Protein 2KCM (pdb70)

Nearest PDB structures (foldseek):
  2kcm-assembly1_A  TM=8.776E-01  e=4.712E-11  Shewanella oneidensis MR-1
  8xyf-assembly1_B  TM=8.307E-01  e=6.202E-04  Escherichia coli K-12
  6ktc-assembly1_A  TM=7.824E-01  e=3.843E-04  Homo sapiens
  3i2z-assembly2_B  TM=7.773E-01  e=4.882E-04  Salmonella enterica subsp. enterica serovar Typhimurium
  5o6f-assembly1_A  TM=6.938E-01  e=4.882E-04  Corynebacterium pseudotuberculosis

Organism: Shewanella oneidensis (strain ATCC 700550 / JCM 31522 / CIP 106686 / LMG 19005 / NCIMB 14063 / MR-1) (NCBI:txid211586)

Radius of gyration: 12.18 Å; Cα contacts (8 Å, |Δi|>4): 134; chains: 1; bounding box: 27×43×25 Å

InterPro domains:
  IPR002059 Cold-shock protein Csp, DNA-binding [PF00313] (1-64)
  IPR002059 Cold-shock protein Csp, DNA-binding [PS51857] (1-65)
  IPR011129 Cold-shock domain [SM00357] (2-66)
  IPR012340 Nucleic acid-binding, OB-fold [G3DSA:2.40.50.140] (1-69)
  IPR012340 Nucleic acid-binding, OB-fold [SSF50249] (1-64)

Solvent-accessible surface area: 5550 Å² total; per-residue (Å²): 125,145,7,132,11,94,36,43,86,61,107,135,124,72,2,71,2,80,6,130,124,51,83,33,10,66,11,57,52,112,23,19,135,66,122,155,24,54,67,124,44,34,143,64,42,109,20,64,0,54,71,27,108,48,150,150,30,74,6,1,122,42,7,42,48,94,51,110,163,140,116,148,146,225

Structure (mmCIF, N/CA/C/O backbone):
data_2KCM
#
_entry.id   2KCM
#
loop_
_atom_site.group_PDB
_atom_site.id
_atom_site.type_symbol
_atom_site.label_atom_id
_atom_site.label_alt_id
_atom_site.label_comp_id
_atom_site.label_asym_id
_atom_site.label_entity_id
_atom_site.label_seq_id
_atom_site.pdbx_PDB_ins_code
_atom_site.Cartn_x
_atom_site.Cartn_y
_atom_site.Cartn_z
_atom_site.occupancy
_atom_site.B_iso_or_equiv
_atom_site.auth_seq_id
_atom_site.auth_comp_id
_atom_site.auth_asym_id
_atom_site.auth_atom_id
_atom_site.pdbx_PDB_model_num
ATOM 1 N N . MET A 1 1 ? 11.221 -2.943 -1.523 1.00 0.00 1 MET A N 1
ATOM 2 C CA . MET A 1 1 ? 11.459 -2.124 -0.303 1.00 0.00 1 MET A CA 1
ATOM 3 C C . MET A 1 1 ? 10.692 -0.811 -0.425 1.00 0.00 1 MET A C 1
ATOM 4 O O . MET A 1 1 ? 9.643 -0.633 0.163 1.00 0.00 1 MET A O 1
ATOM 20 N N . LYS A 1 2 ? 11.214 0.114 -1.190 1.00 0.00 2 LYS A N 1
ATOM 21 C CA . LYS A 1 2 ? 10.536 1.437 -1.362 1.00 0.00 2 LYS A CA 1
ATOM 22 C C . LYS A 1 2 ? 9.833 1.500 -2.716 1.00 0.00 2 LYS A C 1
ATOM 23 O O . LYS A 1 2 ? 10.195 0.823 -3.660 1.00 0.00 2 LYS A O 1
ATOM 42 N N . GLY A 1 3 ? 8.819 2.315 -2.803 1.00 0.00 3 GLY A N 1
ATOM 43 C CA . GLY A 1 3 ? 8.062 2.450 -4.077 1.00 0.00 3 GLY A CA 1
ATOM 44 C C . GLY A 1 3 ? 7.027 3.565 -3.945 1.00 0.00 3 GLY A C 1
ATOM 45 O O . GLY A 1 3 ? 7.001 4.295 -2.972 1.00 0.00 3 GLY A O 1
ATOM 49 N N . LYS A 1 4 ? 6.176 3.699 -4.929 1.00 0.00 4 LYS A N 1
ATOM 50 C CA . LYS A 1 4 ? 5.124 4.764 -4.901 1.00 0.00 4 LYS A CA 1
ATOM 51 C C . LYS A 1 4 ? 3.758 4.144 -5.173 1.00 0.00 4 LYS A C 1
ATOM 52 O O . LYS A 1 4 ? 3.611 3.259 -5.995 1.00 0.00 4 LYS A O 1
ATOM 71 N N . VAL A 1 5 ? 2.754 4.614 -4.483 1.00 0.00 5 VAL A N 1
ATOM 72 C CA . VAL A 1 5 ? 1.380 4.070 -4.681 1.00 0.00 5 VAL A CA 1
ATOM 73 C C . VAL A 1 5 ? 0.707 4.806 -5.833 1.00 0.00 5 VAL A C 1
ATOM 74 O O . VAL A 1 5 ? 0.517 6.006 -5.796 1.00 0.00 5 VAL A O 1
ATOM 87 N N . VAL A 1 6 ? 0.350 4.087 -6.863 1.00 0.00 6 VAL A N 1
ATOM 88 C CA . VAL A 1 6 ? -0.310 4.723 -8.037 1.00 0.00 6 VAL A CA 1
ATOM 89 C C . VAL A 1 6 ? -1.828 4.629 -7.886 1.00 0.00 6 VAL A C 1
ATOM 90 O O . VAL A 1 6 ? -2.559 5.463 -8.382 1.00 0.00 6 VAL A O 1
ATOM 103 N N . SER A 1 7 ? -2.315 3.620 -7.207 1.00 0.00 7 SER A N 1
ATOM 104 C CA . SER A 1 7 ? -3.796 3.494 -7.040 1.00 0.00 7 SER A CA 1
ATOM 105 C C . SER A 1 7 ? -4.139 2.672 -5.797 1.00 0.00 7 SER A C 1
ATOM 106 O O . SER A 1 7 ? -3.386 1.820 -5.363 1.00 0.00 7 SER A O 1
ATOM 114 N N . TYR A 1 8 ? -5.291 2.927 -5.238 1.00 0.00 8 TYR A N 1
ATOM 115 C CA . TYR A 1 8 ? -5.739 2.180 -4.030 1.00 0.00 8 TYR A CA 1
ATOM 116 C C . TYR A 1 8 ? -7.264 2.245 -3.935 1.00 0.00 8 TYR A C 1
ATOM 117 O O . TYR A 1 8 ? -7.845 3.291 -3.714 1.00 0.00 8 TYR A O 1
ATOM 135 N N . LEU A 1 9 ? -7.909 1.117 -4.107 1.00 0.00 9 LEU A N 1
ATOM 136 C CA . LEU A 1 9 ? -9.405 1.062 -4.041 1.00 0.00 9 LEU A CA 1
ATOM 137 C C . LEU A 1 9 ? -9.831 0.205 -2.846 1.00 0.00 9 LEU A C 1
ATOM 138 O O . LEU A 1 9 ? -9.567 -0.981 -2.782 1.00 0.00 9 LEU A O 1
ATOM 154 N N . ALA A 1 10 ? -10.490 0.819 -1.901 1.00 0.00 10 ALA A N 1
ATOM 155 C CA . ALA A 1 10 ? -10.961 0.092 -0.684 1.00 0.00 10 ALA A CA 1
ATOM 156 C C . ALA A 1 10 ? -12.083 -0.883 -1.059 1.00 0.00 10 ALA A C 1
ATOM 157 O O . ALA A 1 10 ? -12.199 -1.955 -0.500 1.00 0.00 10 ALA A O 1
ATOM 164 N N . ALA A 1 11 ? -12.918 -0.502 -1.989 1.00 0.00 11 ALA A N 1
ATOM 165 C CA . ALA A 1 11 ? -14.055 -1.382 -2.401 1.00 0.00 11 ALA A CA 1
ATOM 166 C C . ALA A 1 11 ? -13.516 -2.697 -2.963 1.00 0.00 11 ALA A C 1
ATOM 167 O O . ALA A 1 11 ? -14.074 -3.755 -2.740 1.00 0.00 11 ALA A O 1
ATOM 174 N N . LYS A 1 12 ? -12.434 -2.641 -3.691 1.00 0.00 12 LYS A N 1
ATOM 175 C CA . LYS A 1 12 ? -11.843 -3.882 -4.277 1.00 0.00 12 LYS A CA 1
ATOM 176 C C . LYS A 1 12 ? -10.736 -4.387 -3.352 1.00 0.00 12 LYS A C 1
ATOM 177 O O . LYS A 1 12 ? -9.977 -5.268 -3.706 1.00 0.00 12 LYS A O 1
ATOM 196 N N . LYS A 1 13 ? -10.659 -3.823 -2.168 1.00 0.00 13 LYS A N 1
ATOM 197 C CA . LYS A 1 13 ? -9.619 -4.221 -1.159 1.00 0.00 13 LYS A CA 1
ATOM 198 C C . LYS A 1 13 ? -8.311 -4.586 -1.860 1.00 0.00 13 LYS A C 1
ATOM 199 O O . LYS A 1 13 ? -7.521 -5.365 -1.365 1.00 0.00 13 LYS A O 1
ATOM 218 N N . TYR A 1 14 ? -8.082 -4.017 -3.011 1.00 0.00 14 TYR A N 1
ATOM 219 C CA . TYR A 1 14 ? -6.831 -4.307 -3.771 1.00 0.00 14 TYR A CA 1
ATOM 220 C C . TYR A 1 14 ? -6.331 -3.023 -4.432 1.00 0.00 14 TYR A C 1
ATOM 221 O O . TYR A 1 14 ? -7.026 -2.392 -5.204 1.00 0.00 14 TYR A O 1
ATOM 239 N N . GLY A 1 15 ? -5.115 -2.650 -4.134 1.00 0.00 15 GLY A N 1
ATOM 240 C CA . GLY A 1 15 ? -4.521 -1.412 -4.725 1.00 0.00 15 GLY A CA 1
ATOM 241 C C . GLY A 1 15 ? -3.351 -1.780 -5.635 1.00 0.00 15 GLY A C 1
ATOM 242 O O . GLY A 1 15 ? -3.183 -2.917 -6.032 1.00 0.00 15 GLY A O 1
ATOM 246 N N . PHE A 1 16 ? -2.538 -0.810 -5.966 1.00 0.00 16 PHE A N 1
ATOM 247 C CA . PHE A 1 16 ? -1.367 -1.075 -6.851 1.00 0.00 16 PHE A CA 1
ATOM 248 C C . PHE A 1 16 ? -0.203 -0.164 -6.462 1.00 0.00 16 PHE A C 1
ATOM 249 O O . PHE A 1 16 ? -0.361 1.031 -6.263 1.00 0.00 16 PHE A O 1
ATOM 266 N N . ILE A 1 17 ? 0.969 -0.736 -6.370 1.00 0.00 17 ILE A N 1
ATOM 267 C CA . ILE A 1 17 ? 2.192 0.041 -6.008 1.00 0.00 17 ILE A CA 1
ATOM 268 C C . ILE A 1 17 ? 3.304 -0.277 -7.004 1.00 0.00 17 ILE A C 1
ATOM 269 O O . ILE A 1 17 ? 3.571 -1.423 -7.314 1.00 0.00 17 ILE A O 1
ATOM 285 N N . GLN A 1 18 ? 3.953 0.740 -7.510 1.00 0.00 18 GLN A N 1
ATOM 286 C CA . GLN A 1 18 ? 5.050 0.526 -8.500 1.00 0.00 18 GLN A CA 1
ATOM 287 C C . GLN A 1 18 ? 6.404 0.638 -7.800 1.00 0.00 18 GLN A C 1
ATOM 288 O O . GLN A 1 18 ? 6.775 1.678 -7.287 1.00 0.00 18 GLN A O 1
ATOM 302 N N . GLY A 1 19 ? 7.140 -0.435 -7.796 1.00 0.00 19 GLY A N 1
ATOM 303 C CA . GLY A 1 19 ? 8.481 -0.441 -7.150 1.00 0.00 19 GLY A CA 1
ATOM 304 C C . GLY A 1 19 ? 9.459 0.393 -7.975 1.00 0.00 19 GLY A C 1
ATOM 305 O O . GLY A 1 19 ? 9.234 0.675 -9.135 1.00 0.00 19 GLY A O 1
ATOM 309 N N . ASP A 1 20 ? 10.545 0.789 -7.370 1.00 0.00 20 ASP A N 1
ATOM 310 C CA . ASP A 1 20 ? 11.563 1.614 -8.086 1.00 0.00 20 ASP A CA 1
ATOM 311 C C . ASP A 1 20 ? 12.190 0.800 -9.224 1.00 0.00 20 ASP A C 1
ATOM 312 O O . ASP A 1 20 ? 12.510 1.325 -10.272 1.00 0.00 20 ASP A O 1
ATOM 321 N N . ASP A 1 21 ? 12.371 -0.478 -9.016 1.00 0.00 21 ASP A N 1
ATOM 322 C CA . ASP A 1 21 ? 12.983 -1.348 -10.067 1.00 0.00 21 ASP A CA 1
ATOM 323 C C . ASP A 1 21 ? 11.879 -1.865 -10.999 1.00 0.00 21 ASP A C 1
ATOM 324 O O . ASP A 1 21 ? 12.104 -2.715 -11.840 1.00 0.00 21 ASP A O 1
ATOM 333 N N . GLY A 1 22 ? 10.688 -1.343 -10.852 1.00 0.00 22 GLY A N 1
ATOM 334 C CA . GLY A 1 22 ? 9.544 -1.772 -11.717 1.00 0.00 22 GLY A CA 1
ATOM 335 C C . GLY A 1 22 ? 8.870 -3.007 -11.113 1.00 0.00 22 GLY A C 1
ATOM 336 O O . GLY A 1 22 ? 8.151 -3.723 -11.786 1.00 0.00 22 GLY A O 1
ATOM 340 N N . GLU A 1 23 ? 9.094 -3.259 -9.852 1.00 0.00 23 GLU A N 1
ATOM 341 C CA . GLU A 1 23 ? 8.475 -4.451 -9.192 1.00 0.00 23 GLU A CA 1
ATOM 342 C C . GLU A 1 23 ? 7.138 -4.063 -8.557 1.00 0.00 23 GLU A C 1
ATOM 343 O O . GLU A 1 23 ? 7.067 -3.236 -7.668 1.00 0.00 23 GLU A O 1
ATOM 355 N N . SER A 1 24 ? 6.078 -4.669 -9.020 1.00 0.00 24 SER A N 1
ATOM 356 C CA . SER A 1 24 ? 4.723 -4.365 -8.481 1.00 0.00 24 SER A CA 1
ATOM 357 C C . SER A 1 24 ? 4.488 -5.116 -7.171 1.00 0.00 24 SER A C 1
ATOM 358 O O . SER A 1 24 ? 5.189 -6.054 -6.836 1.00 0.00 24 SER A O 1
ATOM 366 N N . TYR A 1 25 ? 3.493 -4.700 -6.434 1.00 0.00 25 TYR A N 1
ATOM 367 C CA . TYR A 1 25 ? 3.171 -5.364 -5.136 1.00 0.00 25 TYR A CA 1
ATOM 368 C C . TYR A 1 25 ? 1.658 -5.366 -4.920 1.00 0.00 25 TYR A C 1
ATOM 369 O O . TYR A 1 25 ? 0.945 -4.496 -5.388 1.00 0.00 25 TYR A O 1
ATOM 387 N N . PHE A 1 26 ? 1.169 -6.347 -4.212 1.00 0.00 26 PHE A N 1
ATOM 388 C CA . PHE A 1 26 ? -0.297 -6.451 -3.947 1.00 0.00 26 PHE A CA 1
ATOM 389 C C . PHE A 1 26 ? -0.621 -5.872 -2.575 1.00 0.00 26 PHE A C 1
ATOM 390 O O . PHE A 1 26 ? 0.130 -6.016 -1.630 1.00 0.00 26 PHE A O 1
ATOM 407 N N . LEU A 1 27 ? -1.751 -5.222 -2.467 1.00 0.00 27 LEU A N 1
ATOM 408 C CA . LEU A 1 27 ? -2.172 -4.618 -1.166 1.00 0.00 27 LEU A CA 1
ATOM 409 C C . LEU A 1 27 ? -3.368 -5.377 -0.605 1.00 0.00 27 LEU A C 1
ATOM 410 O O . LEU A 1 27 ? -4.370 -5.571 -1.266 1.00 0.00 27 LEU A O 1
ATOM 426 N N . HIS A 1 28 ? -3.256 -5.807 0.623 1.00 0.00 28 HIS A N 1
ATOM 427 C CA . HIS A 1 28 ? -4.366 -6.561 1.275 1.00 0.00 28 HIS A CA 1
ATOM 428 C C . HIS A 1 28 ? -4.498 -6.132 2.739 1.00 0.00 28 HIS A C 1
ATOM 429 O O . HIS A 1 28 ? -3.576 -5.612 3.340 1.00 0.00 28 HIS A O 1
ATOM 443 N N . PHE A 1 29 ? -5.644 -6.375 3.311 1.00 0.00 29 PHE A N 1
ATOM 444 C CA . PHE A 1 29 ? -5.878 -6.022 4.742 1.00 0.00 29 PHE A CA 1
ATOM 445 C C . PHE A 1 29 ? -4.969 -6.878 5.621 1.00 0.00 29 PHE A C 1
ATOM 446 O O . PHE A 1 29 ? -4.483 -6.443 6.646 1.00 0.00 29 PHE A O 1
ATOM 463 N N . SER A 1 30 ? -4.746 -8.097 5.218 1.00 0.00 30 SER A N 1
ATOM 464 C CA . SER A 1 30 ? -3.873 -9.011 6.005 1.00 0.00 30 SER A CA 1
ATOM 465 C C . SER A 1 30 ? -2.462 -8.428 6.061 1.00 0.00 30 SER A C 1
ATOM 466 O O . SER A 1 30 ? -1.651 -8.810 6.883 1.00 0.00 30 SER A O 1
ATOM 474 N N . GLU A 1 31 ? -2.161 -7.509 5.179 1.00 0.00 31 GLU A N 1
ATOM 475 C CA . GLU A 1 31 ? -0.802 -6.895 5.150 1.00 0.00 31 GLU A CA 1
ATOM 476 C C . GLU A 1 31 ? -0.802 -5.606 5.978 1.00 0.00 31 GLU A C 1
ATOM 477 O O . GLU A 1 31 ? 0.236 -5.117 6.380 1.00 0.00 31 GLU A O 1
ATOM 489 N N . LEU A 1 32 ? -1.958 -5.052 6.241 1.00 0.00 32 LEU A N 1
ATOM 490 C CA . LEU A 1 32 ? -2.026 -3.791 7.042 1.00 0.00 32 LEU A CA 1
ATOM 491 C C . LEU A 1 32 ? -1.971 -4.100 8.535 1.00 0.00 32 LEU A C 1
ATOM 492 O O . LEU A 1 32 ? -2.551 -5.054 9.014 1.00 0.00 32 LEU A O 1
ATOM 508 N N . LEU A 1 33 ? -1.272 -3.275 9.263 1.00 0.00 33 LEU A N 1
ATOM 509 C CA . LEU A 1 33 ? -1.149 -3.469 10.732 1.00 0.00 33 LEU A CA 1
ATOM 510 C C . LEU A 1 33 ? -2.530 -3.337 11.366 1.00 0.00 33 LEU A C 1
ATOM 511 O O . LEU A 1 33 ? -2.896 -4.090 12.249 1.00 0.00 33 LEU A O 1
ATOM 527 N N . ASP A 1 34 ? -3.298 -2.380 10.920 1.00 0.00 34 ASP A N 1
ATOM 528 C CA . ASP A 1 34 ? -4.667 -2.170 11.479 1.00 0.00 34 ASP A CA 1
ATOM 529 C C . ASP A 1 34 ? -5.643 -1.879 10.340 1.00 0.00 34 ASP A C 1
ATOM 530 O O . ASP A 1 34 ? -5.275 -1.375 9.297 1.00 0.00 34 ASP A O 1
ATOM 539 N N . LYS A 1 35 ? -6.887 -2.204 10.543 1.00 0.00 35 LYS A N 1
ATOM 540 C CA . LYS A 1 35 ? -7.919 -1.961 9.496 1.00 0.00 35 LYS A CA 1
ATOM 541 C C . LYS A 1 35 ? -8.100 -0.457 9.306 1.00 0.00 35 LYS A C 1
ATOM 542 O O . LYS A 1 35 ? -8.267 0.026 8.205 1.00 0.00 35 LYS A O 1
ATOM 561 N N . LYS A 1 36 ? -8.073 0.277 10.383 1.00 0.00 36 LYS A N 1
ATOM 562 C CA . LYS A 1 36 ? -8.244 1.755 10.305 1.00 0.00 36 LYS A CA 1
ATOM 563 C C . LYS A 1 36 ? -7.076 2.358 9.519 1.00 0.00 36 LYS A C 1
ATOM 564 O O . LYS A 1 36 ? -7.243 3.273 8.735 1.00 0.00 36 LYS A O 1
ATOM 583 N N . ASP A 1 37 ? -5.891 1.846 9.731 1.00 0.00 37 ASP A N 1
ATOM 584 C CA . ASP A 1 37 ? -4.693 2.380 9.016 1.00 0.00 37 ASP A CA 1
ATOM 585 C C . ASP A 1 37 ? -4.978 2.430 7.514 1.00 0.00 37 ASP A C 1
ATOM 586 O O . ASP A 1 37 ? -4.222 2.998 6.751 1.00 0.00 37 ASP A O 1
ATOM 595 N N . GLU A 1 38 ? -6.069 1.852 7.094 1.00 0.00 38 GLU A N 1
ATOM 596 C CA . GLU A 1 38 ? -6.431 1.869 5.647 1.00 0.00 38 GLU A CA 1
ATOM 597 C C . GLU A 1 38 ? -6.835 3.291 5.253 1.00 0.00 38 GLU A C 1
ATOM 598 O O . GLU A 1 38 ? -6.571 3.750 4.158 1.00 0.00 38 GLU A O 1
ATOM 610 N N . GLY A 1 39 ? -7.494 3.976 6.147 1.00 0.00 39 GLY A N 1
ATOM 611 C CA . GLY A 1 39 ? -7.949 5.366 5.858 1.00 0.00 39 GLY A CA 1
ATOM 612 C C . GLY A 1 39 ? -6.801 6.335 6.122 1.00 0.00 39 GLY A C 1
ATOM 613 O O . GLY A 1 39 ? -6.877 7.506 5.806 1.00 0.00 39 GLY A O 1
ATOM 617 N N . LYS A 1 40 ? -5.735 5.851 6.700 1.00 0.00 40 LYS A N 1
ATOM 618 C CA . LYS A 1 40 ? -4.565 6.732 6.992 1.00 0.00 40 LYS A CA 1
ATOM 619 C C . LYS A 1 40 ? -3.562 6.628 5.838 1.00 0.00 40 LYS A C 1
ATOM 620 O O . LYS A 1 40 ? -2.523 7.260 5.844 1.00 0.00 40 LYS A O 1
ATOM 639 N N . LEU A 1 41 ? -3.877 5.838 4.843 1.00 0.00 41 LEU A N 1
ATOM 640 C CA . LEU A 1 41 ? -2.960 5.680 3.673 1.00 0.00 41 LEU A CA 1
ATOM 641 C C . LEU A 1 41 ? -2.965 6.959 2.849 1.00 0.00 41 LEU A C 1
ATOM 642 O O . LEU A 1 41 ? -3.922 7.709 2.853 1.00 0.00 41 LEU A O 1
ATOM 658 N N . VAL A 1 42 ? -1.889 7.221 2.147 1.00 0.00 42 VAL A N 1
ATOM 659 C CA . VAL A 1 42 ? -1.801 8.467 1.324 1.00 0.00 42 VAL A CA 1
ATOM 660 C C . VAL A 1 42 ? -1.748 8.113 -0.160 1.00 0.00 42 VAL A C 1
ATOM 661 O O . VAL A 1 42 ? -0.867 7.417 -0.626 1.00 0.00 42 VAL A O 1
ATOM 674 N N . LYS A 1 43 ? -2.707 8.605 -0.900 1.00 0.00 43 LYS A N 1
ATOM 675 C CA . LYS A 1 43 ? -2.766 8.333 -2.363 1.00 0.00 43 LYS A CA 1
ATOM 676 C C . LYS A 1 43 ? -2.017 9.417 -3.136 1.00 0.00 43 LYS A C 1
ATOM 677 O O . LYS A 1 43 ? -2.159 10.599 -2.880 1.00 0.00 43 LYS A O 1
ATOM 696 N N . GLY A 1 44 ? -1.245 9.008 -4.103 1.00 0.00 44 GLY A N 1
ATOM 697 C CA . GLY A 1 44 ? -0.492 9.980 -4.947 1.00 0.00 44 GLY A CA 1
ATOM 698 C C . GLY A 1 44 ? 0.821 10.380 -4.274 1.00 0.00 44 GLY A C 1
ATOM 699 O O . GLY A 1 44 ? 1.340 11.455 -4.509 1.00 0.00 44 GLY A O 1
ATOM 703 N N . SER A 1 45 ? 1.369 9.534 -3.439 1.00 0.00 45 SER A N 1
ATOM 704 C CA . SER A 1 45 ? 2.653 9.888 -2.758 1.00 0.00 45 SER A CA 1
ATOM 705 C C . SER A 1 45 ? 3.491 8.638 -2.475 1.00 0.00 45 SER A C 1
ATOM 706 O O . SER A 1 45 ? 3.276 7.571 -3.028 1.00 0.00 45 SER A O 1
ATOM 714 N N . MET A 1 46 ? 4.466 8.795 -1.619 1.00 0.00 46 MET A N 1
ATOM 715 C CA . MET A 1 46 ? 5.378 7.672 -1.269 1.00 0.00 46 MET A CA 1
ATOM 716 C C . MET A 1 46 ? 4.808 6.847 -0.118 1.00 0.00 46 MET A C 1
ATOM 717 O O . MET A 1 46 ? 4.170 7.357 0.785 1.00 0.00 46 MET A O 1
ATOM 731 N N . VAL A 1 47 ? 5.053 5.566 -0.153 1.00 0.00 47 VAL A N 1
ATOM 732 C CA . VAL A 1 47 ? 4.558 4.653 0.917 1.00 0.00 47 VAL A CA 1
ATOM 733 C C . VAL A 1 47 ? 5.685 3.716 1.335 1.00 0.00 47 VAL A C 1
ATOM 734 O O . VAL A 1 47 ? 6.652 3.535 0.618 1.00 0.00 47 VAL A O 1
ATOM 747 N N . HIS A 1 48 ? 5.566 3.118 2.493 1.00 0.00 48 HIS A N 1
ATOM 748 C CA . HIS A 1 48 ? 6.627 2.183 2.985 1.00 0.00 48 HIS A CA 1
ATOM 749 C C . HIS A 1 48 ? 6.047 0.786 3.180 1.00 0.00 48 HIS A C 1
ATOM 750 O O . HIS A 1 48 ? 5.081 0.585 3.893 1.00 0.00 48 HIS A O 1
ATOM 764 N N . PHE A 1 49 ? 6.651 -0.183 2.548 1.00 0.00 49 PHE A N 1
ATOM 765 C CA . PHE A 1 49 ? 6.181 -1.590 2.676 1.00 0.00 49 PHE A CA 1
ATOM 766 C C . PHE A 1 49 ? 7.369 -2.534 2.530 1.00 0.00 49 PHE A C 1
ATOM 767 O O . PHE A 1 49 ? 8.389 -2.190 1.960 1.00 0.00 49 PHE A O 1
ATOM 784 N N . ASP A 1 50 ? 7.244 -3.725 3.058 1.00 0.00 50 ASP A N 1
ATOM 785 C CA . ASP A 1 50 ? 8.356 -4.719 2.979 1.00 0.00 50 ASP A CA 1
ATOM 786 C C . ASP A 1 50 ? 8.019 -5.776 1.920 1.00 0.00 50 ASP A C 1
ATOM 787 O O . ASP A 1 50 ? 6.865 -6.076 1.682 1.00 0.00 50 ASP A O 1
ATOM 796 N N . PRO A 1 51 ? 9.020 -6.341 1.295 1.00 0.00 51 PRO A N 1
ATOM 797 C CA . PRO A 1 51 ? 8.830 -7.384 0.250 1.00 0.00 51 PRO A CA 1
ATOM 798 C C . PRO A 1 51 ? 8.278 -8.691 0.812 1.00 0.00 51 PRO A C 1
ATOM 799 O O . PRO A 1 51 ? 8.485 -9.034 1.962 1.00 0.00 51 PRO A O 1
ATOM 810 N N . THR A 1 52 ? 7.585 -9.427 -0.013 1.00 0.00 52 THR A N 1
ATOM 811 C CA . THR A 1 52 ? 7.015 -10.723 0.429 1.00 0.00 52 THR A CA 1
ATOM 812 C C . THR A 1 52 ? 6.883 -11.655 -0.794 1.00 0.00 52 THR A C 1
ATOM 813 O O . THR A 1 52 ? 6.376 -11.250 -1.824 1.00 0.00 52 THR A O 1
ATOM 824 N N . PRO A 1 53 ? 7.326 -12.887 -0.691 1.00 0.00 53 PRO A N 1
ATOM 825 C CA . PRO A 1 53 ? 7.237 -13.866 -1.817 1.00 0.00 53 PRO A CA 1
ATOM 826 C C . PRO A 1 53 ? 5.803 -14.357 -2.041 1.00 0.00 53 PRO A C 1
ATOM 827 O O . PRO A 1 53 ? 5.152 -14.015 -3.008 1.00 0.00 53 PRO A O 1
ATOM 838 N N . THR A 1 54 ? 5.325 -15.159 -1.136 1.00 0.00 54 THR A N 1
ATOM 839 C CA . THR A 1 54 ? 3.953 -15.709 -1.235 1.00 0.00 54 THR A CA 1
ATOM 840 C C . THR A 1 54 ? 3.795 -16.496 -2.550 1.00 0.00 54 THR A C 1
ATOM 841 O O . THR A 1 54 ? 4.416 -16.178 -3.546 1.00 0.00 54 THR A O 1
ATOM 852 N N . PRO A 1 55 ? 2.963 -17.511 -2.554 1.00 0.00 55 PRO A N 1
ATOM 853 C CA . PRO A 1 55 ? 2.721 -18.340 -3.769 1.00 0.00 55 PRO A CA 1
ATOM 854 C C . PRO A 1 55 ? 2.497 -17.472 -5.015 1.00 0.00 55 PRO A C 1
ATOM 855 O O . PRO A 1 55 ? 2.906 -17.812 -6.108 1.00 0.00 55 PRO A O 1
ATOM 866 N N . LYS A 1 56 ? 1.837 -16.358 -4.843 1.00 0.00 56 LYS A N 1
ATOM 867 C CA . LYS A 1 56 ? 1.558 -15.452 -5.995 1.00 0.00 56 LYS A CA 1
ATOM 868 C C . LYS A 1 56 ? 2.878 -14.930 -6.559 1.00 0.00 56 LYS A C 1
ATOM 869 O O . LYS A 1 56 ? 3.059 -14.849 -7.758 1.00 0.00 56 LYS A O 1
ATOM 888 N N . GLY A 1 57 ? 3.798 -14.575 -5.700 1.00 0.00 57 GLY A N 1
ATOM 889 C CA . GLY A 1 57 ? 5.123 -14.055 -6.163 1.00 0.00 57 GLY A CA 1
ATOM 890 C C . GLY A 1 57 ? 5.365 -12.672 -5.564 1.00 0.00 57 GLY A C 1
ATOM 891 O O . GLY A 1 57 ? 6.149 -12.505 -4.649 1.00 0.00 57 GLY A O 1
ATOM 895 N N . LEU A 1 58 ? 4.703 -11.676 -6.092 1.00 0.00 58 LEU A N 1
ATOM 896 C CA . LEU A 1 58 ? 4.887 -10.280 -5.587 1.00 0.00 58 LEU A CA 1
ATOM 897 C C . LEU A 1 58 ? 3.810 -9.942 -4.567 1.00 0.00 58 LEU A C 1
ATOM 898 O O . LEU A 1 58 ? 2.628 -10.093 -4.809 1.00 0.00 58 LEU A O 1
ATOM 914 N N . ALA A 1 59 ? 4.227 -9.473 -3.427 1.00 0.00 59 ALA A N 1
ATOM 915 C CA . ALA A 1 59 ? 3.253 -9.105 -2.372 1.00 0.00 59 ALA A CA 1
ATOM 916 C C . ALA A 1 59 ? 3.923 -8.203 -1.339 1.00 0.00 59 ALA A C 1
ATOM 917 O O . ALA A 1 59 ? 5.117 -8.271 -1.105 1.00 0.00 59 ALA A O 1
ATOM 924 N N . ALA A 1 60 ? 3.147 -7.363 -0.715 1.00 0.00 60 ALA A N 1
ATOM 925 C CA . ALA A 1 60 ? 3.687 -6.435 0.318 1.00 0.00 60 ALA A CA 1
ATOM 926 C C . ALA A 1 60 ? 3.365 -6.981 1.708 1.00 0.00 60 ALA A C 1
ATOM 927 O O . ALA A 1 60 ? 2.481 -7.798 1.880 1.00 0.00 60 ALA A O 1
ATOM 934 N N . LYS A 1 61 ? 4.084 -6.535 2.699 1.00 0.00 61 LYS A N 1
ATOM 935 C CA . LYS A 1 61 ? 3.836 -7.019 4.088 1.00 0.00 61 LYS A CA 1
ATOM 936 C C . LYS A 1 61 ? 4.189 -5.926 5.102 1.00 0.00 61 LYS A C 1
ATOM 937 O O . LYS A 1 61 ? 5.183 -5.235 4.976 1.00 0.00 61 LYS A O 1
ATOM 956 N N . ALA A 1 62 ? 3.363 -5.785 6.106 1.00 0.00 62 ALA A N 1
ATOM 957 C CA . ALA A 1 62 ? 3.587 -4.759 7.173 1.00 0.00 62 ALA A CA 1
ATOM 958 C C . ALA A 1 62 ? 3.656 -3.366 6.550 1.00 0.00 62 ALA A C 1
ATOM 959 O O . ALA A 1 62 ? 4.689 -2.729 6.530 1.00 0.00 62 ALA A O 1
ATOM 966 N N . ILE A 1 63 ? 2.546 -2.894 6.047 1.00 0.00 63 ILE A N 1
ATOM 967 C CA . ILE A 1 63 ? 2.514 -1.546 5.413 1.00 0.00 63 ILE A CA 1
ATOM 968 C C . ILE A 1 63 ? 2.770 -0.478 6.473 1.00 0.00 63 ILE A C 1
ATOM 969 O O . ILE A 1 63 ? 2.266 -0.550 7.578 1.00 0.00 63 ILE A O 1
ATOM 985 N N . SER A 1 64 ? 3.561 0.511 6.142 1.00 0.00 64 SER A N 1
ATOM 986 C CA . SER A 1 64 ? 3.877 1.597 7.120 1.00 0.00 64 SER A CA 1
ATOM 987 C C . SER A 1 64 ? 3.712 2.965 6.464 1.00 0.00 64 SER A C 1
ATOM 988 O O . SER A 1 64 ? 4.036 3.172 5.306 1.00 0.00 64 SER A O 1
ATOM 996 N N . LEU A 1 65 ? 3.201 3.901 7.223 1.00 0.00 65 LEU A N 1
ATOM 997 C CA . LEU A 1 65 ? 2.977 5.285 6.716 1.00 0.00 65 LEU A CA 1
ATOM 998 C C . LEU A 1 65 ? 3.919 6.252 7.464 1.00 0.00 65 LEU A C 1
ATOM 999 O O . LEU A 1 65 ? 3.591 6.740 8.529 1.00 0.00 65 LEU A O 1
ATOM 1015 N N . PRO A 1 66 ? 5.081 6.516 6.919 1.00 0.00 66 PRO A N 1
ATOM 1016 C CA . PRO A 1 66 ? 6.083 7.424 7.555 1.00 0.00 66 PRO A CA 1
ATOM 1017 C C . PRO A 1 66 ? 5.720 8.902 7.364 1.00 0.00 66 PRO A C 1
ATOM 1018 O O . PRO A 1 66 ? 6.449 9.789 7.764 1.00 0.00 66 PRO A O 1
ATOM 1029 N N . LEU A 1 67 ? 4.596 9.164 6.753 1.00 0.00 67 LEU A N 1
ATOM 1030 C CA . LEU A 1 67 ? 4.169 10.574 6.524 1.00 0.00 67 LEU A CA 1
ATOM 1031 C C . LEU A 1 67 ? 3.662 11.193 7.825 1.00 0.00 67 LEU A C 1
ATOM 1032 O O . LEU A 1 67 ? 3.206 10.513 8.722 1.00 0.00 67 LEU A O 1
ATOM 1048 N N . GLU A 1 68 ? 3.750 12.493 7.917 1.00 0.00 68 GLU A N 1
ATOM 1049 C CA . GLU A 1 68 ? 3.295 13.213 9.140 1.00 0.00 68 GLU A CA 1
ATOM 1050 C C . GLU A 1 68 ? 1.978 12.623 9.641 1.00 0.00 68 GLU A C 1
ATOM 1051 O O . GLU A 1 68 ? 1.094 12.293 8.875 1.00 0.00 68 GLU A O 1
ATOM 1063 N N . HIS A 1 69 ? 1.861 12.485 10.935 1.00 0.00 69 HIS A N 1
ATOM 1064 C CA . HIS A 1 69 ? 0.621 11.911 11.528 1.00 0.00 69 HIS A CA 1
ATOM 1065 C C . HIS A 1 69 ? -0.551 12.852 11.279 1.00 0.00 69 HIS A C 1
ATOM 1066 O O . HIS A 1 69 ? -1.631 12.425 10.923 1.00 0.00 69 HIS A O 1
ATOM 1080 N N . HIS A 1 70 ? -0.345 14.132 11.463 1.00 0.00 70 HIS A N 1
ATOM 1081 C CA . HIS A 1 70 ? -1.447 15.123 11.240 1.00 0.00 70 HIS A CA 1
ATOM 1082 C C . HIS A 1 70 ? -1.071 16.038 10.079 1.00 0.00 70 HIS A C 1
ATOM 1083 O O . HIS A 1 70 ? -0.295 16.964 10.219 1.00 0.00 70 HIS A O 1
ATOM 1097 N N . HIS A 1 71 ? -1.633 15.777 8.933 1.00 0.00 71 HIS A N 1
ATOM 1098 C CA . HIS A 1 71 ? -1.344 16.611 7.736 1.00 0.00 71 HIS A CA 1
ATOM 1099 C C . HIS A 1 71 ? -1.948 18.002 7.937 1.00 0.00 71 HIS A C 1
ATOM 1100 O O . HIS A 1 71 ? -1.362 19.005 7.581 1.00 0.00 71 HIS A O 1
ATOM 1114 N N . HIS A 1 72 ? -3.128 18.057 8.497 1.00 0.00 72 HIS A N 1
ATOM 1115 C CA . HIS A 1 72 ? -3.805 19.370 8.721 1.00 0.00 72 HIS A CA 1
ATOM 1116 C C . HIS A 1 72 ? -3.341 19.983 10.039 1.00 0.00 72 HIS A C 1
ATOM 1117 O O . HIS A 1 72 ? -3.269 19.325 11.060 1.00 0.00 72 HIS A O 1
ATOM 1131 N N . HIS A 1 73 ? -3.020 21.252 10.010 1.00 0.00 73 HIS A N 1
ATOM 1132 C CA . HIS A 1 73 ? -2.545 21.960 11.238 1.00 0.00 73 HIS A CA 1
ATOM 1133 C C . HIS A 1 73 ? -3.561 23.021 11.657 1.00 0.00 73 HIS A C 1
ATOM 1134 O O . HIS A 1 73 ? -4.230 23.626 10.839 1.00 0.00 73 HIS A O 1
ATOM 1148 N N . HIS A 1 74 ? -3.672 23.243 12.939 1.00 0.00 74 HIS A N 1
ATOM 1149 C CA . HIS A 1 74 ? -4.636 24.255 13.462 1.00 0.00 74 HIS A CA 1
ATOM 1150 C C . HIS A 1 74 ? -4.064 24.893 14.733 1.00 0.00 74 HIS A C 1
ATOM 1151 O O . HIS A 1 74 ? -3.145 24.323 15.299 1.00 0.00 74 HIS A O 1
ATOM 1166 N N . MET A 1 1 ? 13.466 -1.070 -0.551 1.00 0.00 1 MET A N 2
ATOM 1167 C CA . MET A 1 1 ? 13.481 -0.075 0.558 1.00 0.00 1 MET A CA 2
ATOM 1168 C C . MET A 1 1 ? 12.097 0.560 0.664 1.00 0.00 1 MET A C 2
ATOM 1169 O O . MET A 1 1 ? 11.542 0.697 1.736 1.00 0.00 1 MET A O 2
ATOM 1185 N N . LYS A 1 2 ? 11.536 0.941 -0.450 1.00 0.00 2 LYS A N 2
ATOM 1186 C CA . LYS A 1 2 ? 10.182 1.563 -0.442 1.00 0.00 2 LYS A CA 2
ATOM 1187 C C . LYS A 1 2 ? 9.634 1.648 -1.863 1.00 0.00 2 LYS A C 2
ATOM 1188 O O . LYS A 1 2 ? 10.116 1.004 -2.774 1.00 0.00 2 LYS A O 2
ATOM 1207 N N . GLY A 1 3 ? 8.618 2.443 -2.049 1.00 0.00 3 GLY A N 2
ATOM 1208 C CA . GLY A 1 3 ? 8.007 2.590 -3.399 1.00 0.00 3 GLY A CA 2
ATOM 1209 C C . GLY A 1 3 ? 6.899 3.639 -3.361 1.00 0.00 3 GLY A C 2
ATOM 1210 O O . GLY A 1 3 ? 6.753 4.379 -2.407 1.00 0.00 3 GLY A O 2
ATOM 1214 N N . LYS A 1 4 ? 6.118 3.703 -4.406 1.00 0.00 4 LYS A N 2
ATOM 1215 C CA . LYS A 1 4 ? 5.002 4.695 -4.482 1.00 0.00 4 LYS A CA 2
ATOM 1216 C C . LYS A 1 4 ? 3.716 3.994 -4.893 1.00 0.00 4 LYS A C 2
ATOM 1217 O O . LYS A 1 4 ? 3.686 3.211 -5.822 1.00 0.00 4 LYS A O 2
ATOM 1236 N N . VAL A 1 5 ? 2.648 4.286 -4.207 1.00 0.00 5 VAL A N 2
ATOM 1237 C CA . VAL A 1 5 ? 1.343 3.656 -4.543 1.00 0.00 5 VAL A CA 2
ATOM 1238 C C . VAL A 1 5 ? 0.735 4.377 -5.741 1.00 0.00 5 VAL A C 2
ATOM 1239 O O . VAL A 1 5 ? 0.346 5.524 -5.666 1.00 0.00 5 VAL A O 2
ATOM 1252 N N . VAL A 1 6 ? 0.663 3.703 -6.852 1.00 0.00 6 VAL A N 2
ATOM 1253 C CA . VAL A 1 6 ? 0.090 4.317 -8.080 1.00 0.00 6 VAL A CA 2
ATOM 1254 C C . VAL A 1 6 ? -1.429 4.417 -7.945 1.00 0.00 6 VAL A C 2
ATOM 1255 O O . VAL A 1 6 ? -2.043 5.335 -8.450 1.00 0.00 6 VAL A O 2
ATOM 1268 N N . SER A 1 7 ? -2.039 3.476 -7.276 1.00 0.00 7 SER A N 2
ATOM 1269 C CA . SER A 1 7 ? -3.520 3.520 -7.116 1.00 0.00 7 SER A CA 2
ATOM 1270 C C . SER A 1 7 ? -3.966 2.625 -5.962 1.00 0.00 7 SER A C 2
ATOM 1271 O O . SER A 1 7 ? -3.320 1.658 -5.610 1.00 0.00 7 SER A O 2
ATOM 1279 N N . TYR A 1 8 ? -5.086 2.952 -5.385 1.00 0.00 8 TYR A N 2
ATOM 1280 C CA . TYR A 1 8 ? -5.639 2.154 -4.254 1.00 0.00 8 TYR A CA 2
ATOM 1281 C C . TYR A 1 8 ? -7.154 2.315 -4.228 1.00 0.00 8 TYR A C 2
ATOM 1282 O O . TYR A 1 8 ? -7.679 3.316 -3.785 1.00 0.00 8 TYR A O 2
ATOM 1300 N N . LEU A 1 9 ? -7.859 1.327 -4.706 1.00 0.00 9 LEU A N 2
ATOM 1301 C CA . LEU A 1 9 ? -9.350 1.392 -4.730 1.00 0.00 9 LEU A CA 2
ATOM 1302 C C . LEU A 1 9 ? -9.909 0.673 -3.513 1.00 0.00 9 LEU A C 2
ATOM 1303 O O . LEU A 1 9 ? -9.814 -0.528 -3.375 1.00 0.00 9 LEU A O 2
ATOM 1319 N N . ALA A 1 10 ? -10.495 1.430 -2.631 1.00 0.00 10 ALA A N 2
ATOM 1320 C CA . ALA A 1 10 ? -11.085 0.861 -1.391 1.00 0.00 10 ALA A CA 2
ATOM 1321 C C . ALA A 1 10 ? -12.300 0.004 -1.747 1.00 0.00 10 ALA A C 2
ATOM 1322 O O . ALA A 1 10 ? -12.560 -1.006 -1.124 1.00 0.00 10 ALA A O 2
ATOM 1329 N N . ALA A 1 11 ? -13.049 0.409 -2.737 1.00 0.00 11 ALA A N 2
ATOM 1330 C CA . ALA A 1 11 ? -14.258 -0.367 -3.137 1.00 0.00 11 ALA A CA 2
ATOM 1331 C C . ALA A 1 11 ? -13.828 -1.769 -3.566 1.00 0.00 11 ALA A C 2
ATOM 1332 O O . ALA A 1 11 ? -14.490 -2.746 -3.278 1.00 0.00 11 ALA A O 2
ATOM 1339 N N . LYS A 1 12 ? -12.717 -1.867 -4.243 1.00 0.00 12 LYS A N 2
ATOM 1340 C CA . LYS A 1 12 ? -12.209 -3.200 -4.695 1.00 0.00 12 LYS A CA 2
ATOM 1341 C C . LYS A 1 12 ? -11.220 -3.726 -3.648 1.00 0.00 12 LYS A C 2
ATOM 1342 O O . LYS A 1 12 ? -10.620 -4.771 -3.809 1.00 0.00 12 LYS A O 2
ATOM 1361 N N . LYS A 1 13 ? -11.060 -2.986 -2.579 1.00 0.00 13 LYS A N 2
ATOM 1362 C CA . LYS A 1 13 ? -10.129 -3.378 -1.476 1.00 0.00 13 LYS A CA 2
ATOM 1363 C C . LYS A 1 13 ? -8.779 -3.810 -2.049 1.00 0.00 13 LYS A C 2
ATOM 1364 O O . LYS A 1 13 ? -7.971 -4.412 -1.371 1.00 0.00 13 LYS A O 2
ATOM 1383 N N . TYR A 1 14 ? -8.522 -3.488 -3.288 1.00 0.00 14 TYR A N 2
ATOM 1384 C CA . TYR A 1 14 ? -7.215 -3.859 -3.914 1.00 0.00 14 TYR A CA 2
ATOM 1385 C C . TYR A 1 14 ? -6.773 -2.762 -4.886 1.00 0.00 14 TYR A C 2
ATOM 1386 O O . TYR A 1 14 ? -7.558 -1.961 -5.353 1.00 0.00 14 TYR A O 2
ATOM 1404 N N . GLY A 1 15 ? -5.502 -2.732 -5.181 1.00 0.00 15 GLY A N 2
ATOM 1405 C CA . GLY A 1 15 ? -4.956 -1.704 -6.111 1.00 0.00 15 GLY A CA 2
ATOM 1406 C C . GLY A 1 15 ? -3.592 -2.147 -6.638 1.00 0.00 15 GLY A C 2
ATOM 1407 O O . GLY A 1 15 ? -3.296 -3.322 -6.734 1.00 0.00 15 GLY A O 2
ATOM 1411 N N . PHE A 1 16 ? -2.763 -1.201 -6.984 1.00 0.00 16 PHE A N 2
ATOM 1412 C CA . PHE A 1 16 ? -1.405 -1.521 -7.520 1.00 0.00 16 PHE A CA 2
ATOM 1413 C C . PHE A 1 16 ? -0.370 -0.566 -6.933 1.00 0.00 16 PHE A C 2
ATOM 1414 O O . PHE A 1 16 ? -0.672 0.548 -6.552 1.00 0.00 16 PHE A O 2
ATOM 1431 N N . ILE A 1 17 ? 0.856 -1.007 -6.872 1.00 0.00 17 ILE A N 2
ATOM 1432 C CA . ILE A 1 17 ? 1.959 -0.160 -6.324 1.00 0.00 17 ILE A CA 2
ATOM 1433 C C . ILE A 1 17 ? 3.174 -0.250 -7.239 1.00 0.00 17 ILE A C 2
ATOM 1434 O O . ILE A 1 17 ? 3.407 -1.249 -7.885 1.00 0.00 17 ILE A O 2
ATOM 1450 N N . GLN A 1 18 ? 3.949 0.800 -7.288 1.00 0.00 18 GLN A N 2
ATOM 1451 C CA . GLN A 1 18 ? 5.169 0.822 -8.153 1.00 0.00 18 GLN A CA 2
ATOM 1452 C C . GLN A 1 18 ? 6.418 0.854 -7.273 1.00 0.00 18 GLN A C 2
ATOM 1453 O O . GLN A 1 18 ? 6.656 1.788 -6.533 1.00 0.00 18 GLN A O 2
ATOM 1467 N N . GLY A 1 19 ? 7.209 -0.176 -7.361 1.00 0.00 19 GLY A N 2
ATOM 1468 C CA . GLY A 1 19 ? 8.456 -0.264 -6.550 1.00 0.00 19 GLY A CA 2
ATOM 1469 C C . GLY A 1 19 ? 9.558 0.590 -7.170 1.00 0.00 19 GLY A C 2
ATOM 1470 O O . GLY A 1 19 ? 9.516 0.944 -8.331 1.00 0.00 19 GLY A O 2
ATOM 1474 N N . ASP A 1 20 ? 10.549 0.910 -6.388 1.00 0.00 20 ASP A N 2
ATOM 1475 C CA . ASP A 1 20 ? 11.684 1.735 -6.884 1.00 0.00 20 ASP A CA 2
ATOM 1476 C C . ASP A 1 20 ? 12.444 0.960 -7.961 1.00 0.00 20 ASP A C 2
ATOM 1477 O O . ASP A 1 20 ? 12.932 1.528 -8.918 1.00 0.00 20 ASP A O 2
ATOM 1486 N N . ASP A 1 21 ? 12.555 -0.332 -7.803 1.00 0.00 21 ASP A N 2
ATOM 1487 C CA . ASP A 1 21 ? 13.288 -1.161 -8.803 1.00 0.00 21 ASP A CA 2
ATOM 1488 C C . ASP A 1 21 ? 12.323 -1.566 -9.917 1.00 0.00 21 ASP A C 2
ATOM 1489 O O . ASP A 1 21 ? 12.642 -2.376 -10.765 1.00 0.00 21 ASP A O 2
ATOM 1498 N N . GLY A 1 22 ? 11.147 -0.996 -9.918 1.00 0.00 22 GLY A N 2
ATOM 1499 C CA . GLY A 1 22 ? 10.142 -1.318 -10.972 1.00 0.00 22 GLY A CA 2
ATOM 1500 C C . GLY A 1 22 ? 9.354 -2.561 -10.562 1.00 0.00 22 GLY A C 2
ATOM 1501 O O . GLY A 1 22 ? 8.568 -3.086 -11.323 1.00 0.00 22 GLY A O 2
ATOM 1505 N N . GLU A 1 23 ? 9.559 -3.026 -9.360 1.00 0.00 23 GLU A N 2
ATOM 1506 C CA . GLU A 1 23 ? 8.832 -4.241 -8.881 1.00 0.00 23 GLU A CA 2
ATOM 1507 C C . GLU A 1 23 ? 7.494 -3.839 -8.271 1.00 0.00 23 GLU A C 2
ATOM 1508 O O . GLU A 1 23 ? 7.422 -3.104 -7.309 1.00 0.00 23 GLU A O 2
ATOM 1520 N N . SER A 1 24 ? 6.433 -4.332 -8.843 1.00 0.00 24 SER A N 2
ATOM 1521 C CA . SER A 1 24 ? 5.071 -4.006 -8.343 1.00 0.00 24 SER A CA 2
ATOM 1522 C C . SER A 1 24 ? 4.783 -4.776 -7.063 1.00 0.00 24 SER A C 2
ATOM 1523 O O . SER A 1 24 ? 5.318 -5.837 -6.828 1.00 0.00 24 SER A O 2
ATOM 1531 N N . TYR A 1 25 ? 3.929 -4.237 -6.237 1.00 0.00 25 TYR A N 2
ATOM 1532 C CA . TYR A 1 25 ? 3.568 -4.910 -4.951 1.00 0.00 25 TYR A CA 2
ATOM 1533 C C . TYR A 1 25 ? 2.055 -4.857 -4.746 1.00 0.00 25 TYR A C 2
ATOM 1534 O O . TYR A 1 25 ? 1.424 -3.829 -4.895 1.00 0.00 25 TYR A O 2
ATOM 1552 N N . PHE A 1 26 ? 1.479 -5.973 -4.400 1.00 0.00 26 PHE A N 2
ATOM 1553 C CA . PHE A 1 26 ? 0.005 -6.044 -4.177 1.00 0.00 26 PHE A CA 2
ATOM 1554 C C . PHE A 1 26 ? -0.357 -5.443 -2.829 1.00 0.00 26 PHE A C 2
ATOM 1555 O O . PHE A 1 26 ? 0.328 -5.629 -1.844 1.00 0.00 26 PHE A O 2
ATOM 1572 N N . LEU A 1 27 ? -1.450 -4.731 -2.789 1.00 0.00 27 LEU A N 2
ATOM 1573 C CA . LEU A 1 27 ? -1.909 -4.101 -1.520 1.00 0.00 27 LEU A CA 2
ATOM 1574 C C . LEU A 1 27 ? -3.242 -4.721 -1.106 1.00 0.00 27 LEU A C 2
ATOM 1575 O O . LEU A 1 27 ? -4.238 -4.611 -1.792 1.00 0.00 27 LEU A O 2
ATOM 1591 N N . HIS A 1 28 ? -3.258 -5.365 0.030 1.00 0.00 28 HIS A N 2
ATOM 1592 C CA . HIS A 1 28 ? -4.512 -6.001 0.534 1.00 0.00 28 HIS A CA 2
ATOM 1593 C C . HIS A 1 28 ? -4.643 -5.785 2.039 1.00 0.00 28 HIS A C 2
ATOM 1594 O O . HIS A 1 28 ? -3.716 -5.387 2.715 1.00 0.00 28 HIS A O 2
ATOM 1608 N N . PHE A 1 29 ? -5.808 -6.048 2.557 1.00 0.00 29 PHE A N 2
ATOM 1609 C CA . PHE A 1 29 ? -6.069 -5.871 4.014 1.00 0.00 29 PHE A CA 2
ATOM 1610 C C . PHE A 1 29 ? -5.165 -6.806 4.816 1.00 0.00 29 PHE A C 2
ATOM 1611 O O . PHE A 1 29 ? -4.641 -6.439 5.850 1.00 0.00 29 PHE A O 2
ATOM 1628 N N . SER A 1 30 ? -4.998 -8.010 4.352 1.00 0.00 30 SER A N 2
ATOM 1629 C CA . SER A 1 30 ? -4.148 -8.995 5.079 1.00 0.00 30 SER A CA 2
ATOM 1630 C C . SER A 1 30 ? -2.718 -8.466 5.193 1.00 0.00 30 SER A C 2
ATOM 1631 O O . SER A 1 30 ? -1.943 -8.932 6.003 1.00 0.00 30 SER A O 2
ATOM 1639 N N . GLU A 1 31 ? -2.361 -7.498 4.391 1.00 0.00 31 GLU A N 2
ATOM 1640 C CA . GLU A 1 31 ? -0.977 -6.933 4.453 1.00 0.00 31 GLU A CA 2
ATOM 1641 C C . GLU A 1 31 ? -0.971 -5.731 5.396 1.00 0.00 31 GLU A C 2
ATOM 1642 O O . GLU A 1 31 ? 0.066 -5.183 5.709 1.00 0.00 31 GLU A O 2
ATOM 1654 N N . LEU A 1 32 ? -2.125 -5.319 5.848 1.00 0.00 32 LEU A N 2
ATOM 1655 C CA . LEU A 1 32 ? -2.205 -4.144 6.771 1.00 0.00 32 LEU A CA 2
ATOM 1656 C C . LEU A 1 32 ? -2.055 -4.604 8.216 1.00 0.00 32 LEU A C 2
ATOM 1657 O O . LEU A 1 32 ? -2.781 -5.451 8.696 1.00 0.00 32 LEU A O 2
ATOM 1673 N N . LEU A 1 33 ? -1.115 -4.026 8.912 1.00 0.00 33 LEU A N 2
ATOM 1674 C CA . LEU A 1 33 ? -0.887 -4.387 10.337 1.00 0.00 33 LEU A CA 2
ATOM 1675 C C . LEU A 1 33 ? -2.123 -4.000 11.138 1.00 0.00 33 LEU A C 2
ATOM 1676 O O . LEU A 1 33 ? -2.570 -4.732 11.996 1.00 0.00 33 LEU A O 2
ATOM 1692 N N . ASP A 1 34 ? -2.673 -2.851 10.852 1.00 0.00 34 ASP A N 2
ATOM 1693 C CA . ASP A 1 34 ? -3.893 -2.375 11.577 1.00 0.00 34 ASP A CA 2
ATOM 1694 C C . ASP A 1 34 ? -4.969 -2.014 10.557 1.00 0.00 34 ASP A C 2
ATOM 1695 O O . ASP A 1 34 ? -4.728 -1.316 9.591 1.00 0.00 34 ASP A O 2
ATOM 1704 N N . LYS A 1 35 ? -6.154 -2.504 10.769 1.00 0.00 35 LYS A N 2
ATOM 1705 C CA . LYS A 1 35 ? -7.282 -2.231 9.834 1.00 0.00 35 LYS A CA 2
ATOM 1706 C C . LYS A 1 35 ? -7.591 -0.735 9.829 1.00 0.00 35 LYS A C 2
ATOM 1707 O O . LYS A 1 35 ? -7.949 -0.172 8.813 1.00 0.00 35 LYS A O 2
ATOM 1726 N N . LYS A 1 36 ? -7.465 -0.097 10.956 1.00 0.00 36 LYS A N 2
ATOM 1727 C CA . LYS A 1 36 ? -7.756 1.364 11.041 1.00 0.00 36 LYS A CA 2
ATOM 1728 C C . LYS A 1 36 ? -6.822 2.127 10.101 1.00 0.00 36 LYS A C 2
ATOM 1729 O O . LYS A 1 36 ? -7.201 3.115 9.503 1.00 0.00 36 LYS A O 2
ATOM 1748 N N . ASP A 1 37 ? -5.601 1.680 9.985 1.00 0.00 37 ASP A N 2
ATOM 1749 C CA . ASP A 1 37 ? -4.616 2.372 9.102 1.00 0.00 37 ASP A CA 2
ATOM 1750 C C . ASP A 1 37 ? -5.093 2.297 7.652 1.00 0.00 37 ASP A C 2
ATOM 1751 O O . ASP A 1 37 ? -4.552 2.943 6.775 1.00 0.00 37 ASP A O 2
ATOM 1760 N N . GLU A 1 38 ? -6.100 1.513 7.397 1.00 0.00 38 GLU A N 2
ATOM 1761 C CA . GLU A 1 38 ? -6.626 1.380 6.009 1.00 0.00 38 GLU A CA 2
ATOM 1762 C C . GLU A 1 38 ? -7.262 2.700 5.573 1.00 0.00 38 GLU A C 2
ATOM 1763 O O . GLU A 1 38 ? -7.152 3.107 4.433 1.00 0.00 38 GLU A O 2
ATOM 1775 N N . GLY A 1 39 ? -7.942 3.359 6.469 1.00 0.00 39 GLY A N 2
ATOM 1776 C CA . GLY A 1 39 ? -8.613 4.648 6.125 1.00 0.00 39 GLY A CA 2
ATOM 1777 C C . GLY A 1 39 ? -7.600 5.793 6.188 1.00 0.00 39 GLY A C 2
ATOM 1778 O O . GLY A 1 39 ? -7.886 6.903 5.793 1.00 0.00 39 GLY A O 2
ATOM 1782 N N . LYS A 1 40 ? -6.421 5.530 6.684 1.00 0.00 40 LYS A N 2
ATOM 1783 C CA . LYS A 1 40 ? -5.379 6.600 6.782 1.00 0.00 40 LYS A CA 2
ATOM 1784 C C . LYS A 1 40 ? -4.416 6.475 5.599 1.00 0.00 40 LYS A C 2
ATOM 1785 O O . LYS A 1 40 ? -3.429 7.177 5.514 1.00 0.00 40 LYS A O 2
ATOM 1804 N N . LEU A 1 41 ? -4.700 5.582 4.692 1.00 0.00 41 LEU A N 2
ATOM 1805 C CA . LEU A 1 41 ? -3.810 5.384 3.509 1.00 0.00 41 LEU A CA 2
ATOM 1806 C C . LEU A 1 41 ? -3.771 6.643 2.662 1.00 0.00 41 LEU A C 2
ATOM 1807 O O . LEU A 1 41 ? -4.667 7.459 2.698 1.00 0.00 41 LEU A O 2
ATOM 1823 N N . VAL A 1 42 ? -2.716 6.805 1.905 1.00 0.00 42 VAL A N 2
ATOM 1824 C CA . VAL A 1 42 ? -2.568 8.016 1.043 1.00 0.00 42 VAL A CA 2
ATOM 1825 C C . VAL A 1 42 ? -2.353 7.602 -0.410 1.00 0.00 42 VAL A C 2
ATOM 1826 O O . VAL A 1 42 ? -1.523 6.775 -0.731 1.00 0.00 42 VAL A O 2
ATOM 1839 N N . LYS A 1 43 ? -3.117 8.191 -1.287 1.00 0.00 43 LYS A N 2
ATOM 1840 C CA . LYS A 1 43 ? -3.019 7.881 -2.742 1.00 0.00 43 LYS A CA 2
ATOM 1841 C C . LYS A 1 43 ? -2.163 8.923 -3.466 1.00 0.00 43 LYS A C 2
ATOM 1842 O O . LYS A 1 43 ? -2.306 10.115 -3.274 1.00 0.00 43 LYS A O 2
ATOM 1861 N N . GLY A 1 44 ? -1.297 8.458 -4.325 1.00 0.00 44 GLY A N 2
ATOM 1862 C CA . GLY A 1 44 ? -0.424 9.368 -5.127 1.00 0.00 44 GLY A CA 2
ATOM 1863 C C . GLY A 1 44 ? 0.782 9.820 -4.308 1.00 0.00 44 GLY A C 2
ATOM 1864 O O . GLY A 1 44 ? 1.371 10.843 -4.590 1.00 0.00 44 GLY A O 2
ATOM 1868 N N . SER A 1 45 ? 1.160 9.074 -3.301 1.00 0.00 45 SER A N 2
ATOM 1869 C CA . SER A 1 45 ? 2.337 9.477 -2.463 1.00 0.00 45 SER A CA 2
ATOM 1870 C C . SER A 1 45 ? 3.253 8.284 -2.186 1.00 0.00 45 SER A C 2
ATOM 1871 O O . SER A 1 45 ? 2.966 7.150 -2.528 1.00 0.00 45 SER A O 2
ATOM 1879 N N . MET A 1 46 ? 4.370 8.563 -1.571 1.00 0.00 46 MET A N 2
ATOM 1880 C CA . MET A 1 46 ? 5.365 7.505 -1.250 1.00 0.00 46 MET A CA 2
ATOM 1881 C C . MET A 1 46 ? 4.922 6.720 -0.025 1.00 0.00 46 MET A C 2
ATOM 1882 O O . MET A 1 46 ? 4.385 7.260 0.919 1.00 0.00 46 MET A O 2
ATOM 1896 N N . VAL A 1 47 ? 5.158 5.438 -0.043 1.00 0.00 47 VAL A N 2
ATOM 1897 C CA . VAL A 1 47 ? 4.773 4.566 1.106 1.00 0.00 47 VAL A CA 2
ATOM 1898 C C . VAL A 1 47 ? 5.940 3.663 1.470 1.00 0.00 47 VAL A C 2
ATOM 1899 O O . VAL A 1 47 ? 6.872 3.494 0.710 1.00 0.00 47 VAL A O 2
ATOM 1912 N N . HIS A 1 48 ? 5.890 3.088 2.639 1.00 0.00 48 HIS A N 2
ATOM 1913 C CA . HIS A 1 48 ? 6.987 2.184 3.103 1.00 0.00 48 HIS A CA 2
ATOM 1914 C C . HIS A 1 48 ? 6.427 0.800 3.401 1.00 0.00 48 HIS A C 2
ATOM 1915 O O . HIS A 1 48 ? 5.393 0.646 4.021 1.00 0.00 48 HIS A O 2
ATOM 1929 N N . PHE A 1 49 ? 7.119 -0.206 2.951 1.00 0.00 49 PHE A N 2
ATOM 1930 C CA . PHE A 1 49 ? 6.672 -1.607 3.178 1.00 0.00 49 PHE A CA 2
ATOM 1931 C C . PHE A 1 49 ? 7.875 -2.541 3.200 1.00 0.00 49 PHE A C 2
ATOM 1932 O O . PHE A 1 49 ? 8.927 -2.244 2.661 1.00 0.00 49 PHE A O 2
ATOM 1949 N N . ASP A 1 50 ? 7.723 -3.671 3.837 1.00 0.00 50 ASP A N 2
ATOM 1950 C CA . ASP A 1 50 ? 8.837 -4.648 3.935 1.00 0.00 50 ASP A CA 2
ATOM 1951 C C . ASP A 1 50 ? 8.694 -5.702 2.830 1.00 0.00 50 ASP A C 2
ATOM 1952 O O . ASP A 1 50 ? 7.611 -5.939 2.326 1.00 0.00 50 ASP A O 2
ATOM 1961 N N . PRO A 1 51 ? 9.778 -6.341 2.460 1.00 0.00 51 PRO A N 2
ATOM 1962 C CA . PRO A 1 51 ? 9.764 -7.397 1.405 1.00 0.00 51 PRO A CA 2
ATOM 1963 C C . PRO A 1 51 ? 8.800 -8.540 1.719 1.00 0.00 51 PRO A C 2
ATOM 1964 O O . PRO A 1 51 ? 8.568 -8.873 2.864 1.00 0.00 51 PRO A O 2
ATOM 1975 N N . THR A 1 52 ? 8.246 -9.139 0.699 1.00 0.00 52 THR A N 2
ATOM 1976 C CA . THR A 1 52 ? 7.293 -10.270 0.897 1.00 0.00 52 THR A CA 2
ATOM 1977 C C . THR A 1 52 ? 7.717 -11.435 -0.013 1.00 0.00 52 THR A C 2
ATOM 1978 O O . THR A 1 52 ? 7.367 -11.476 -1.177 1.00 0.00 52 THR A O 2
ATOM 1989 N N . PRO A 1 53 ? 8.481 -12.372 0.507 1.00 0.00 53 PRO A N 2
ATOM 1990 C CA . PRO A 1 53 ? 8.964 -13.546 -0.283 1.00 0.00 53 PRO A CA 2
ATOM 1991 C C . PRO A 1 53 ? 7.833 -14.301 -0.985 1.00 0.00 53 PRO A C 2
ATOM 1992 O O . PRO A 1 53 ? 6.772 -14.521 -0.432 1.00 0.00 53 PRO A O 2
ATOM 2003 N N . THR A 1 54 ? 8.077 -14.707 -2.201 1.00 0.00 54 THR A N 2
ATOM 2004 C CA . THR A 1 54 ? 7.053 -15.463 -2.966 1.00 0.00 54 THR A CA 2
ATOM 2005 C C . THR A 1 54 ? 7.624 -15.855 -4.340 1.00 0.00 54 THR A C 2
ATOM 2006 O O . THR A 1 54 ? 8.394 -15.120 -4.932 1.00 0.00 54 THR A O 2
ATOM 2017 N N . PRO A 1 55 ? 7.250 -17.009 -4.845 1.00 0.00 55 PRO A N 2
ATOM 2018 C CA . PRO A 1 55 ? 7.740 -17.509 -6.167 1.00 0.00 55 PRO A CA 2
ATOM 2019 C C . PRO A 1 55 ? 7.248 -16.629 -7.315 1.00 0.00 55 PRO A C 2
ATOM 2020 O O . PRO A 1 55 ? 7.929 -16.440 -8.301 1.00 0.00 55 PRO A O 2
ATOM 2031 N N . LYS A 1 56 ? 6.065 -16.094 -7.183 1.00 0.00 56 LYS A N 2
ATOM 2032 C CA . LYS A 1 56 ? 5.506 -15.220 -8.250 1.00 0.00 56 LYS A CA 2
ATOM 2033 C C . LYS A 1 56 ? 4.194 -14.595 -7.776 1.00 0.00 56 LYS A C 2
ATOM 2034 O O . LYS A 1 56 ? 3.313 -15.266 -7.277 1.00 0.00 56 LYS A O 2
ATOM 2053 N N . GLY A 1 57 ? 4.058 -13.308 -7.947 1.00 0.00 57 GLY A N 2
ATOM 2054 C CA . GLY A 1 57 ? 2.805 -12.601 -7.532 1.00 0.00 57 GLY A CA 2
ATOM 2055 C C . GLY A 1 57 ? 3.156 -11.271 -6.855 1.00 0.00 57 GLY A C 2
ATOM 2056 O O . GLY A 1 57 ? 2.423 -10.308 -6.939 1.00 0.00 57 GLY A O 2
ATOM 2060 N N . LEU A 1 58 ? 4.270 -11.226 -6.179 1.00 0.00 58 LEU A N 2
ATOM 2061 C CA . LEU A 1 58 ? 4.699 -9.984 -5.467 1.00 0.00 58 LEU A CA 2
ATOM 2062 C C . LEU A 1 58 ? 3.656 -9.569 -4.440 1.00 0.00 58 LEU A C 2
ATOM 2063 O O . LEU A 1 58 ? 2.470 -9.738 -4.629 1.00 0.00 58 LEU A O 2
ATOM 2079 N N . ALA A 1 59 ? 4.112 -9.011 -3.352 1.00 0.00 59 ALA A N 2
ATOM 2080 C CA . ALA A 1 59 ? 3.183 -8.559 -2.284 1.00 0.00 59 ALA A CA 2
ATOM 2081 C C . ALA A 1 59 ? 3.906 -7.636 -1.306 1.00 0.00 59 ALA A C 2
ATOM 2082 O O . ALA A 1 59 ? 5.112 -7.662 -1.176 1.00 0.00 59 ALA A O 2
ATOM 2089 N N . ALA A 1 60 ? 3.160 -6.819 -0.614 1.00 0.00 60 ALA A N 2
ATOM 2090 C CA . ALA A 1 60 ? 3.761 -5.869 0.369 1.00 0.00 60 ALA A CA 2
ATOM 2091 C C . ALA A 1 60 ? 3.569 -6.399 1.786 1.00 0.00 60 ALA A C 2
ATOM 2092 O O . ALA A 1 60 ? 2.499 -6.829 2.165 1.00 0.00 60 ALA A O 2
ATOM 2099 N N . LYS A 1 61 ? 4.616 -6.364 2.565 1.00 0.00 61 LYS A N 2
ATOM 2100 C CA . LYS A 1 61 ? 4.552 -6.860 3.975 1.00 0.00 61 LYS A CA 2
ATOM 2101 C C . LYS A 1 61 ? 4.766 -5.702 4.951 1.00 0.00 61 LYS A C 2
ATOM 2102 O O . LYS A 1 61 ? 5.643 -4.878 4.787 1.00 0.00 61 LYS A O 2
ATOM 2121 N N . ALA A 1 62 ? 3.955 -5.661 5.970 1.00 0.00 62 ALA A N 2
ATOM 2122 C CA . ALA A 1 62 ? 4.050 -4.594 7.009 1.00 0.00 62 ALA A CA 2
ATOM 2123 C C . ALA A 1 62 ? 4.045 -3.214 6.356 1.00 0.00 62 ALA A C 2
ATOM 2124 O O . ALA A 1 62 ? 5.016 -2.483 6.404 1.00 0.00 62 ALA A O 2
ATOM 2131 N N . ILE A 1 63 ? 2.943 -2.853 5.759 1.00 0.00 63 ILE A N 2
ATOM 2132 C CA . ILE A 1 63 ? 2.830 -1.522 5.098 1.00 0.00 63 ILE A CA 2
ATOM 2133 C C . ILE A 1 63 ? 2.726 -0.428 6.155 1.00 0.00 63 ILE A C 2
ATOM 2134 O O . ILE A 1 63 ? 2.031 -0.561 7.140 1.00 0.00 63 ILE A O 2
ATOM 2150 N N . SER A 1 64 ? 3.427 0.655 5.949 1.00 0.00 64 SER A N 2
ATOM 2151 C CA . SER A 1 64 ? 3.401 1.784 6.928 1.00 0.00 64 SER A CA 2
ATOM 2152 C C . SER A 1 64 ? 3.181 3.104 6.200 1.00 0.00 64 SER A C 2
ATOM 2153 O O . SER A 1 64 ? 3.572 3.280 5.058 1.00 0.00 64 SER A O 2
ATOM 2161 N N . LEU A 1 65 ? 2.556 4.037 6.875 1.00 0.00 65 LEU A N 2
ATOM 2162 C CA . LEU A 1 65 ? 2.277 5.381 6.281 1.00 0.00 65 LEU A CA 2
ATOM 2163 C C . LEU A 1 65 ? 2.942 6.460 7.148 1.00 0.00 65 LEU A C 2
ATOM 2164 O O . LEU A 1 65 ? 2.311 7.061 7.996 1.00 0.00 65 LEU A O 2
ATOM 2180 N N . PRO A 1 66 ? 4.217 6.699 6.940 1.00 0.00 66 PRO A N 2
ATOM 2181 C CA . PRO A 1 66 ? 4.982 7.717 7.714 1.00 0.00 66 PRO A CA 2
ATOM 2182 C C . PRO A 1 66 ? 4.727 9.130 7.181 1.00 0.00 66 PRO A C 2
ATOM 2183 O O . PRO A 1 66 ? 5.307 10.093 7.637 1.00 0.00 66 PRO A O 2
ATOM 2194 N N . LEU A 1 67 ? 3.855 9.251 6.216 1.00 0.00 67 LEU A N 2
ATOM 2195 C CA . LEU A 1 67 ? 3.542 10.590 5.637 1.00 0.00 67 LEU A CA 2
ATOM 2196 C C . LEU A 1 67 ? 2.473 11.259 6.504 1.00 0.00 67 LEU A C 2
ATOM 2197 O O . LEU A 1 67 ? 2.085 12.386 6.271 1.00 0.00 67 LEU A O 2
ATOM 2213 N N . GLU A 1 68 ? 1.999 10.565 7.501 1.00 0.00 68 GLU A N 2
ATOM 2214 C CA . GLU A 1 68 ? 0.952 11.134 8.397 1.00 0.00 68 GLU A CA 2
ATOM 2215 C C . GLU A 1 68 ? 1.559 12.209 9.296 1.00 0.00 68 GLU A C 2
ATOM 2216 O O . GLU A 1 68 ? 2.512 12.871 8.940 1.00 0.00 68 GLU A O 2
ATOM 2228 N N . HIS A 1 69 ? 0.996 12.380 10.460 1.00 0.00 69 HIS A N 2
ATOM 2229 C CA . HIS A 1 69 ? 1.496 13.402 11.414 1.00 0.00 69 HIS A CA 2
ATOM 2230 C C . HIS A 1 69 ? 1.423 14.778 10.762 1.00 0.00 69 HIS A C 2
ATOM 2231 O O . HIS A 1 69 ? 2.421 15.360 10.387 1.00 0.00 69 HIS A O 2
ATOM 2245 N N . HIS A 1 70 ? 0.235 15.300 10.636 1.00 0.00 70 HIS A N 2
ATOM 2246 C CA . HIS A 1 70 ? 0.057 16.646 10.022 1.00 0.00 70 HIS A CA 2
ATOM 2247 C C . HIS A 1 70 ? -1.340 17.176 10.351 1.00 0.00 70 HIS A C 2
ATOM 2248 O O . HIS A 1 70 ? -2.231 17.180 9.523 1.00 0.00 70 HIS A O 2
ATOM 2262 N N . HIS A 1 71 ? -1.525 17.629 11.559 1.00 0.00 71 HIS A N 2
ATOM 2263 C CA . HIS A 1 71 ? -2.847 18.176 11.979 1.00 0.00 71 HIS A CA 2
ATOM 2264 C C . HIS A 1 71 ? -2.656 19.215 13.085 1.00 0.00 71 HIS A C 2
ATOM 2265 O O . HIS A 1 71 ? -1.601 19.327 13.679 1.00 0.00 71 HIS A O 2
ATOM 2279 N N . HIS A 1 72 ? -3.682 19.971 13.363 1.00 0.00 72 HIS A N 2
ATOM 2280 C CA . HIS A 1 72 ? -3.599 21.012 14.430 1.00 0.00 72 HIS A CA 2
ATOM 2281 C C . HIS A 1 72 ? -5.006 21.501 14.782 1.00 0.00 72 HIS A C 2
ATOM 2282 O O . HIS A 1 72 ? -5.722 22.036 13.957 1.00 0.00 72 HIS A O 2
ATOM 2296 N N . HIS A 1 73 ? -5.399 21.320 16.013 1.00 0.00 73 HIS A N 2
ATOM 2297 C CA . HIS A 1 73 ? -6.751 21.767 16.458 1.00 0.00 73 HIS A CA 2
ATOM 2298 C C . HIS A 1 73 ? -6.750 22.027 17.963 1.00 0.00 73 HIS A C 2
ATOM 2299 O O . HIS A 1 73 ? -6.154 21.302 18.737 1.00 0.00 73 HIS A O 2
ATOM 2313 N N . HIS A 1 74 ? -7.426 23.061 18.374 1.00 0.00 74 HIS A N 2
ATOM 2314 C CA . HIS A 1 74 ? -7.499 23.404 19.821 1.00 0.00 74 HIS A CA 2
ATOM 2315 C C . HIS A 1 74 ? -8.618 24.431 20.040 1.00 0.00 74 HIS A C 2
ATOM 2316 O O . HIS A 1 74 ? -8.770 25.306 19.202 1.00 0.00 74 HIS A O 2
ATOM 2331 N N . MET A 1 1 ? 11.293 -2.312 -2.565 1.00 0.00 1 MET A N 3
ATOM 2332 C CA . MET A 1 1 ? 11.344 -1.990 -1.111 1.00 0.00 1 MET A CA 3
ATOM 2333 C C . MET A 1 1 ? 10.631 -0.664 -0.868 1.00 0.00 1 MET A C 3
ATOM 2334 O O . MET A 1 1 ? 9.586 -0.619 -0.251 1.00 0.00 1 MET A O 3
ATOM 2350 N N . LYS A 1 2 ? 11.194 0.419 -1.350 1.00 0.00 2 LYS A N 3
ATOM 2351 C CA . LYS A 1 2 ? 10.561 1.761 -1.152 1.00 0.00 2 LYS A CA 3
ATOM 2352 C C . LYS A 1 2 ? 10.184 2.359 -2.506 1.00 0.00 2 LYS A C 3
ATOM 2353 O O . LYS A 1 2 ? 10.953 2.333 -3.445 1.00 0.00 2 LYS A O 3
ATOM 2372 N N . GLY A 1 3 ? 9.000 2.897 -2.607 1.00 0.00 3 GLY A N 3
ATOM 2373 C CA . GLY A 1 3 ? 8.565 3.497 -3.896 1.00 0.00 3 GLY A CA 3
ATOM 2374 C C . GLY A 1 3 ? 7.332 4.371 -3.666 1.00 0.00 3 GLY A C 3
ATOM 2375 O O . GLY A 1 3 ? 7.194 5.005 -2.639 1.00 0.00 3 GLY A O 3
ATOM 2379 N N . LYS A 1 4 ? 6.435 4.410 -4.624 1.00 0.00 4 LYS A N 3
ATOM 2380 C CA . LYS A 1 4 ? 5.200 5.245 -4.486 1.00 0.00 4 LYS A CA 3
ATOM 2381 C C . LYS A 1 4 ? 3.966 4.424 -4.858 1.00 0.00 4 LYS A C 3
ATOM 2382 O O . LYS A 1 4 ? 4.012 3.569 -5.718 1.00 0.00 4 LYS A O 3
ATOM 2401 N N . VAL A 1 5 ? 2.862 4.681 -4.209 1.00 0.00 5 VAL A N 3
ATOM 2402 C CA . VAL A 1 5 ? 1.626 3.916 -4.520 1.00 0.00 5 VAL A CA 3
ATOM 2403 C C . VAL A 1 5 ? 1.031 4.418 -5.840 1.00 0.00 5 VAL A C 3
ATOM 2404 O O . VAL A 1 5 ? 0.584 5.543 -5.949 1.00 0.00 5 VAL A O 3
ATOM 2417 N N . VAL A 1 6 ? 1.036 3.589 -6.847 1.00 0.00 6 VAL A N 3
ATOM 2418 C CA . VAL A 1 6 ? 0.484 4.001 -8.166 1.00 0.00 6 VAL A CA 3
ATOM 2419 C C . VAL A 1 6 ? -1.041 3.925 -8.147 1.00 0.00 6 VAL A C 3
ATOM 2420 O O . VAL A 1 6 ? -1.717 4.713 -8.776 1.00 0.00 6 VAL A O 3
ATOM 2433 N N . SER A 1 7 ? -1.597 2.977 -7.438 1.00 0.00 7 SER A N 3
ATOM 2434 C CA . SER A 1 7 ? -3.085 2.859 -7.399 1.00 0.00 7 SER A CA 3
ATOM 2435 C C . SER A 1 7 ? -3.536 2.298 -6.050 1.00 0.00 7 SER A C 3
ATOM 2436 O O . SER A 1 7 ? -2.875 1.474 -5.452 1.00 0.00 7 SER A O 3
ATOM 2444 N N . TYR A 1 8 ? -4.673 2.737 -5.586 1.00 0.00 8 TYR A N 3
ATOM 2445 C CA . TYR A 1 8 ? -5.205 2.236 -4.292 1.00 0.00 8 TYR A CA 3
ATOM 2446 C C . TYR A 1 8 ? -6.692 2.571 -4.211 1.00 0.00 8 TYR A C 3
ATOM 2447 O O . TYR A 1 8 ? -7.062 3.696 -3.942 1.00 0.00 8 TYR A O 3
ATOM 2465 N N . LEU A 1 9 ? -7.547 1.604 -4.448 1.00 0.00 9 LEU A N 3
ATOM 2466 C CA . LEU A 1 9 ? -9.020 1.856 -4.390 1.00 0.00 9 LEU A CA 3
ATOM 2467 C C . LEU A 1 9 ? -9.626 1.034 -3.250 1.00 0.00 9 LEU A C 3
ATOM 2468 O O . LEU A 1 9 ? -9.637 -0.180 -3.279 1.00 0.00 9 LEU A O 3
ATOM 2484 N N . ALA A 1 10 ? -10.124 1.703 -2.248 1.00 0.00 10 ALA A N 3
ATOM 2485 C CA . ALA A 1 10 ? -10.735 0.997 -1.088 1.00 0.00 10 ALA A CA 3
ATOM 2486 C C . ALA A 1 10 ? -12.003 0.261 -1.536 1.00 0.00 10 ALA A C 3
ATOM 2487 O O . ALA A 1 10 ? -12.463 -0.656 -0.886 1.00 0.00 10 ALA A O 3
ATOM 2494 N N . ALA A 1 11 ? -12.579 0.671 -2.631 1.00 0.00 11 ALA A N 3
ATOM 2495 C CA . ALA A 1 11 ? -13.829 0.018 -3.115 1.00 0.00 11 ALA A CA 3
ATOM 2496 C C . ALA A 1 11 ? -13.634 -1.497 -3.209 1.00 0.00 11 ALA A C 3
ATOM 2497 O O . ALA A 1 11 ? -14.407 -2.265 -2.672 1.00 0.00 11 ALA A O 3
ATOM 2504 N N . LYS A 1 12 ? -12.608 -1.934 -3.888 1.00 0.00 12 LYS A N 3
ATOM 2505 C CA . LYS A 1 12 ? -12.355 -3.399 -4.022 1.00 0.00 12 LYS A CA 3
ATOM 2506 C C . LYS A 1 12 ? -11.324 -3.827 -2.976 1.00 0.00 12 LYS A C 3
ATOM 2507 O O . LYS A 1 12 ? -10.938 -4.974 -2.908 1.00 0.00 12 LYS A O 3
ATOM 2526 N N . LYS A 1 13 ? -10.879 -2.901 -2.169 1.00 0.00 13 LYS A N 3
ATOM 2527 C CA . LYS A 1 13 ? -9.866 -3.216 -1.118 1.00 0.00 13 LYS A CA 3
ATOM 2528 C C . LYS A 1 13 ? -8.608 -3.806 -1.763 1.00 0.00 13 LYS A C 3
ATOM 2529 O O . LYS A 1 13 ? -7.984 -4.699 -1.227 1.00 0.00 13 LYS A O 3
ATOM 2548 N N . TYR A 1 14 ? -8.218 -3.294 -2.904 1.00 0.00 14 TYR A N 3
ATOM 2549 C CA . TYR A 1 14 ? -6.983 -3.803 -3.576 1.00 0.00 14 TYR A CA 3
ATOM 2550 C C . TYR A 1 14 ? -6.322 -2.676 -4.367 1.00 0.00 14 TYR A C 3
ATOM 2551 O O . TYR A 1 14 ? -6.947 -1.691 -4.704 1.00 0.00 14 TYR A O 3
ATOM 2569 N N . GLY A 1 15 ? -5.059 -2.818 -4.664 1.00 0.00 15 GLY A N 3
ATOM 2570 C CA . GLY A 1 15 ? -4.354 -1.758 -5.429 1.00 0.00 15 GLY A CA 3
ATOM 2571 C C . GLY A 1 15 ? -2.966 -2.250 -5.833 1.00 0.00 15 GLY A C 3
ATOM 2572 O O . GLY A 1 15 ? -2.649 -3.415 -5.707 1.00 0.00 15 GLY A O 3
ATOM 2576 N N . PHE A 1 16 ? -2.134 -1.364 -6.323 1.00 0.00 16 PHE A N 3
ATOM 2577 C CA . PHE A 1 16 ? -0.757 -1.765 -6.745 1.00 0.00 16 PHE A CA 3
ATOM 2578 C C . PHE A 1 16 ? 0.243 -0.698 -6.311 1.00 0.00 16 PHE A C 3
ATOM 2579 O O . PHE A 1 16 ? -0.113 0.443 -6.094 1.00 0.00 16 PHE A O 3
ATOM 2596 N N . ILE A 1 17 ? 1.495 -1.064 -6.186 1.00 0.00 17 ILE A N 3
ATOM 2597 C CA . ILE A 1 17 ? 2.544 -0.084 -5.768 1.00 0.00 17 ILE A CA 3
ATOM 2598 C C . ILE A 1 17 ? 3.725 -0.155 -6.735 1.00 0.00 17 ILE A C 3
ATOM 2599 O O . ILE A 1 17 ? 4.175 -1.220 -7.104 1.00 0.00 17 ILE A O 3
ATOM 2615 N N . GLN A 1 18 ? 4.224 0.979 -7.156 1.00 0.00 18 GLN A N 3
ATOM 2616 C CA . GLN A 1 18 ? 5.373 0.992 -8.109 1.00 0.00 18 GLN A CA 3
ATOM 2617 C C . GLN A 1 18 ? 6.684 1.106 -7.326 1.00 0.00 18 GLN A C 3
ATOM 2618 O O . GLN A 1 18 ? 7.082 2.174 -6.907 1.00 0.00 18 GLN A O 3
ATOM 2632 N N . GLY A 1 19 ? 7.345 -0.000 -7.122 1.00 0.00 19 GLY A N 3
ATOM 2633 C CA . GLY A 1 19 ? 8.625 0.009 -6.358 1.00 0.00 19 GLY A CA 3
ATOM 2634 C C . GLY A 1 19 ? 9.705 0.779 -7.124 1.00 0.00 19 GLY A C 3
ATOM 2635 O O . GLY A 1 19 ? 9.535 1.145 -8.270 1.00 0.00 19 GLY A O 3
ATOM 2639 N N . ASP A 1 20 ? 10.818 1.024 -6.485 1.00 0.00 20 ASP A N 3
ATOM 2640 C CA . ASP A 1 20 ? 11.926 1.769 -7.148 1.00 0.00 20 ASP A CA 3
ATOM 2641 C C . ASP A 1 20 ? 12.455 0.936 -8.325 1.00 0.00 20 ASP A C 3
ATOM 2642 O O . ASP A 1 20 ? 12.841 1.463 -9.349 1.00 0.00 20 ASP A O 3
ATOM 2651 N N . ASP A 1 21 ? 12.477 -0.361 -8.187 1.00 0.00 21 ASP A N 3
ATOM 2652 C CA . ASP A 1 21 ? 12.974 -1.223 -9.294 1.00 0.00 21 ASP A CA 3
ATOM 2653 C C . ASP A 1 21 ? 11.839 -1.444 -10.298 1.00 0.00 21 ASP A C 3
ATOM 2654 O O . ASP A 1 21 ? 11.992 -2.137 -11.284 1.00 0.00 21 ASP A O 3
ATOM 2663 N N . GLY A 1 22 ? 10.698 -0.856 -10.049 1.00 0.00 22 GLY A N 3
ATOM 2664 C CA . GLY A 1 22 ? 9.546 -1.026 -10.980 1.00 0.00 22 GLY A CA 3
ATOM 2665 C C . GLY A 1 22 ? 8.849 -2.355 -10.686 1.00 0.00 22 GLY A C 3
ATOM 2666 O O . GLY A 1 22 ? 8.195 -2.926 -11.534 1.00 0.00 22 GLY A O 3
ATOM 2670 N N . GLU A 1 23 ? 8.987 -2.857 -9.487 1.00 0.00 23 GLU A N 3
ATOM 2671 C CA . GLU A 1 23 ? 8.338 -4.154 -9.137 1.00 0.00 23 GLU A CA 3
ATOM 2672 C C . GLU A 1 23 ? 6.927 -3.898 -8.605 1.00 0.00 23 GLU A C 3
ATOM 2673 O O . GLU A 1 23 ? 6.739 -3.303 -7.563 1.00 0.00 23 GLU A O 3
ATOM 2685 N N . SER A 1 24 ? 5.932 -4.340 -9.326 1.00 0.00 24 SER A N 3
ATOM 2686 C CA . SER A 1 24 ? 4.526 -4.124 -8.884 1.00 0.00 24 SER A CA 3
ATOM 2687 C C . SER A 1 24 ? 4.188 -5.061 -7.724 1.00 0.00 24 SER A C 3
ATOM 2688 O O . SER A 1 24 ? 4.682 -6.167 -7.645 1.00 0.00 24 SER A O 3
ATOM 2696 N N . TYR A 1 25 ? 3.339 -4.618 -6.828 1.00 0.00 25 TYR A N 3
ATOM 2697 C CA . TYR A 1 25 ? 2.941 -5.461 -5.660 1.00 0.00 25 TYR A CA 3
ATOM 2698 C C . TYR A 1 25 ? 1.420 -5.644 -5.655 1.00 0.00 25 TYR A C 3
ATOM 2699 O O . TYR A 1 25 ? 0.673 -4.757 -6.019 1.00 0.00 25 TYR A O 3
ATOM 2717 N N . PHE A 1 26 ? 0.964 -6.794 -5.244 1.00 0.00 26 PHE A N 3
ATOM 2718 C CA . PHE A 1 26 ? -0.500 -7.062 -5.206 1.00 0.00 26 PHE A CA 3
ATOM 2719 C C . PHE A 1 26 ? -1.179 -6.068 -4.260 1.00 0.00 26 PHE A C 3
ATOM 2720 O O . PHE A 1 26 ? -2.226 -5.531 -4.555 1.00 0.00 26 PHE A O 3
ATOM 2737 N N . LEU A 1 27 ? -0.586 -5.838 -3.121 1.00 0.00 27 LEU A N 3
ATOM 2738 C CA . LEU A 1 27 ? -1.176 -4.893 -2.130 1.00 0.00 27 LEU A CA 3
ATOM 2739 C C . LEU A 1 27 ? -2.436 -5.513 -1.528 1.00 0.00 27 LEU A C 3
ATOM 2740 O O . LEU A 1 27 ? -3.507 -5.435 -2.098 1.00 0.00 27 LEU A O 3
ATOM 2756 N N . HIS A 1 28 ? -2.309 -6.125 -0.376 1.00 0.00 28 HIS A N 3
ATOM 2757 C CA . HIS A 1 28 ? -3.488 -6.759 0.287 1.00 0.00 28 HIS A CA 3
ATOM 2758 C C . HIS A 1 28 ? -3.769 -6.056 1.621 1.00 0.00 28 HIS A C 3
ATOM 2759 O O . HIS A 1 28 ? -2.947 -6.044 2.518 1.00 0.00 28 HIS A O 3
ATOM 2773 N N . PHE A 1 29 ? -4.931 -5.479 1.751 1.00 0.00 29 PHE A N 3
ATOM 2774 C CA . PHE A 1 29 ? -5.294 -4.779 3.014 1.00 0.00 29 PHE A CA 3
ATOM 2775 C C . PHE A 1 29 ? -5.178 -5.767 4.184 1.00 0.00 29 PHE A C 3
ATOM 2776 O O . PHE A 1 29 ? -5.051 -5.384 5.330 1.00 0.00 29 PHE A O 3
ATOM 2793 N N . SER A 1 30 ? -5.231 -7.035 3.892 1.00 0.00 30 SER A N 3
ATOM 2794 C CA . SER A 1 30 ? -5.136 -8.064 4.962 1.00 0.00 30 SER A CA 3
ATOM 2795 C C . SER A 1 30 ? -3.737 -8.037 5.582 1.00 0.00 30 SER A C 3
ATOM 2796 O O . SER A 1 30 ? -3.522 -8.520 6.677 1.00 0.00 30 SER A O 3
ATOM 2804 N N . GLU A 1 31 ? -2.786 -7.474 4.893 1.00 0.00 31 GLU A N 3
ATOM 2805 C CA . GLU A 1 31 ? -1.398 -7.411 5.436 1.00 0.00 31 GLU A CA 3
ATOM 2806 C C . GLU A 1 31 ? -1.235 -6.145 6.277 1.00 0.00 31 GLU A C 3
ATOM 2807 O O . GLU A 1 31 ? -0.163 -5.844 6.762 1.00 0.00 31 GLU A O 3
ATOM 2819 N N . LEU A 1 32 ? -2.288 -5.396 6.452 1.00 0.00 32 LEU A N 3
ATOM 2820 C CA . LEU A 1 32 ? -2.184 -4.148 7.257 1.00 0.00 32 LEU A CA 3
ATOM 2821 C C . LEU A 1 32 ? -2.174 -4.481 8.749 1.00 0.00 32 LEU A C 3
ATOM 2822 O O . LEU A 1 32 ? -2.968 -5.261 9.233 1.00 0.00 32 LEU A O 3
ATOM 2838 N N . LEU A 1 33 ? -1.271 -3.883 9.477 1.00 0.00 33 LEU A N 3
ATOM 2839 C CA . LEU A 1 33 ? -1.188 -4.144 10.938 1.00 0.00 33 LEU A CA 3
ATOM 2840 C C . LEU A 1 33 ? -2.486 -3.681 11.603 1.00 0.00 33 LEU A C 3
ATOM 2841 O O . LEU A 1 33 ? -3.030 -4.353 12.456 1.00 0.00 33 LEU A O 3
ATOM 2857 N N . ASP A 1 34 ? -2.983 -2.533 11.208 1.00 0.00 34 ASP A N 3
ATOM 2858 C CA . ASP A 1 34 ? -4.254 -1.998 11.794 1.00 0.00 34 ASP A CA 3
ATOM 2859 C C . ASP A 1 34 ? -5.284 -1.791 10.681 1.00 0.00 34 ASP A C 3
ATOM 2860 O O . ASP A 1 34 ? -5.068 -1.042 9.751 1.00 0.00 34 ASP A O 3
ATOM 2869 N N . LYS A 1 35 ? -6.403 -2.452 10.780 1.00 0.00 35 LYS A N 3
ATOM 2870 C CA . LYS A 1 35 ? -7.463 -2.304 9.746 1.00 0.00 35 LYS A CA 3
ATOM 2871 C C . LYS A 1 35 ? -7.959 -0.851 9.744 1.00 0.00 35 LYS A C 3
ATOM 2872 O O . LYS A 1 35 ? -8.280 -0.294 8.713 1.00 0.00 35 LYS A O 3
ATOM 2891 N N . LYS A 1 36 ? -8.027 -0.244 10.897 1.00 0.00 36 LYS A N 3
ATOM 2892 C CA . LYS A 1 36 ? -8.502 1.168 10.982 1.00 0.00 36 LYS A CA 3
ATOM 2893 C C . LYS A 1 36 ? -7.557 2.077 10.188 1.00 0.00 36 LYS A C 3
ATOM 2894 O O . LYS A 1 36 ? -7.981 3.005 9.528 1.00 0.00 36 LYS A O 3
ATOM 2913 N N . ASP A 1 37 ? -6.280 1.821 10.257 1.00 0.00 37 ASP A N 3
ATOM 2914 C CA . ASP A 1 37 ? -5.303 2.671 9.520 1.00 0.00 37 ASP A CA 3
ATOM 2915 C C . ASP A 1 37 ? -5.461 2.455 8.013 1.00 0.00 37 ASP A C 3
ATOM 2916 O O . ASP A 1 37 ? -4.846 3.132 7.213 1.00 0.00 37 ASP A O 3
ATOM 2925 N N . GLU A 1 38 ? -6.277 1.518 7.616 1.00 0.00 38 GLU A N 3
ATOM 2926 C CA . GLU A 1 38 ? -6.466 1.268 6.159 1.00 0.00 38 GLU A CA 3
ATOM 2927 C C . GLU A 1 38 ? -7.046 2.523 5.505 1.00 0.00 38 GLU A C 3
ATOM 2928 O O . GLU A 1 38 ? -6.702 2.872 4.393 1.00 0.00 38 GLU A O 3
ATOM 2940 N N . GLY A 1 39 ? -7.922 3.206 6.190 1.00 0.00 39 GLY A N 3
ATOM 2941 C CA . GLY A 1 39 ? -8.524 4.442 5.615 1.00 0.00 39 GLY A CA 3
ATOM 2942 C C . GLY A 1 39 ? -7.573 5.620 5.834 1.00 0.00 39 GLY A C 3
ATOM 2943 O O . GLY A 1 39 ? -7.799 6.711 5.349 1.00 0.00 39 GLY A O 3
ATOM 2947 N N . LYS A 1 40 ? -6.510 5.410 6.562 1.00 0.00 40 LYS A N 3
ATOM 2948 C CA . LYS A 1 40 ? -5.540 6.517 6.817 1.00 0.00 40 LYS A CA 3
ATOM 2949 C C . LYS A 1 40 ? -4.448 6.486 5.744 1.00 0.00 40 LYS A C 3
ATOM 2950 O O . LYS A 1 40 ? -3.565 7.319 5.717 1.00 0.00 40 LYS A O 3
ATOM 2969 N N . LEU A 1 41 ? -4.499 5.520 4.873 1.00 0.00 41 LEU A N 3
ATOM 2970 C CA . LEU A 1 41 ? -3.463 5.408 3.811 1.00 0.00 41 LEU A CA 3
ATOM 2971 C C . LEU A 1 41 ? -3.482 6.645 2.919 1.00 0.00 41 LEU A C 3
ATOM 2972 O O . LEU A 1 41 ? -4.378 7.462 2.993 1.00 0.00 41 LEU A O 3
ATOM 2988 N N . VAL A 1 42 ? -2.485 6.785 2.078 1.00 0.00 42 VAL A N 3
ATOM 2989 C CA . VAL A 1 42 ? -2.410 7.969 1.169 1.00 0.00 42 VAL A CA 3
ATOM 2990 C C . VAL A 1 42 ? -2.230 7.488 -0.271 1.00 0.00 42 VAL A C 3
ATOM 2991 O O . VAL A 1 42 ? -1.563 6.506 -0.529 1.00 0.00 42 VAL A O 3
ATOM 3004 N N . LYS A 1 43 ? -2.840 8.173 -1.208 1.00 0.00 43 LYS A N 3
ATOM 3005 C CA . LYS A 1 43 ? -2.736 7.773 -2.646 1.00 0.00 43 LYS A CA 3
ATOM 3006 C C . LYS A 1 43 ? -1.894 8.790 -3.428 1.00 0.00 43 LYS A C 3
ATOM 3007 O O . LYS A 1 43 ? -2.125 9.981 -3.368 1.00 0.00 43 LYS A O 3
ATOM 3026 N N . GLY A 1 44 ? -0.927 8.318 -4.175 1.00 0.00 44 GLY A N 3
ATOM 3027 C CA . GLY A 1 44 ? -0.067 9.232 -4.983 1.00 0.00 44 GLY A CA 3
ATOM 3028 C C . GLY A 1 44 ? 1.184 9.608 -4.188 1.00 0.00 44 GLY A C 3
ATOM 3029 O O . GLY A 1 44 ? 2.143 10.113 -4.735 1.00 0.00 44 GLY A O 3
ATOM 3033 N N . SER A 1 45 ? 1.183 9.374 -2.900 1.00 0.00 45 SER A N 3
ATOM 3034 C CA . SER A 1 45 ? 2.377 9.734 -2.071 1.00 0.00 45 SER A CA 3
ATOM 3035 C C . SER A 1 45 ? 3.276 8.513 -1.853 1.00 0.00 45 SER A C 3
ATOM 3036 O O . SER A 1 45 ? 3.053 7.447 -2.396 1.00 0.00 45 SER A O 3
ATOM 3044 N N . MET A 1 46 ? 4.300 8.680 -1.059 1.00 0.00 46 MET A N 3
ATOM 3045 C CA . MET A 1 46 ? 5.243 7.560 -0.787 1.00 0.00 46 MET A CA 3
ATOM 3046 C C . MET A 1 46 ? 4.660 6.614 0.263 1.00 0.00 46 MET A C 3
ATOM 3047 O O . MET A 1 46 ? 3.940 7.025 1.151 1.00 0.00 46 MET A O 3
ATOM 3061 N N . VAL A 1 47 ? 4.979 5.347 0.171 1.00 0.00 47 VAL A N 3
ATOM 3062 C CA . VAL A 1 47 ? 4.465 4.359 1.167 1.00 0.00 47 VAL A CA 3
ATOM 3063 C C . VAL A 1 47 ? 5.582 3.386 1.533 1.00 0.00 47 VAL A C 3
ATOM 3064 O O . VAL A 1 47 ? 6.466 3.120 0.744 1.00 0.00 47 VAL A O 3
ATOM 3077 N N . HIS A 1 48 ? 5.550 2.856 2.727 1.00 0.00 48 HIS A N 3
ATOM 3078 C CA . HIS A 1 48 ? 6.611 1.899 3.156 1.00 0.00 48 HIS A CA 3
ATOM 3079 C C . HIS A 1 48 ? 6.097 0.465 3.023 1.00 0.00 48 HIS A C 3
ATOM 3080 O O . HIS A 1 48 ? 5.068 0.113 3.567 1.00 0.00 48 HIS A O 3
ATOM 3094 N N . PHE A 1 49 ? 6.813 -0.366 2.313 1.00 0.00 49 PHE A N 3
ATOM 3095 C CA . PHE A 1 49 ? 6.383 -1.786 2.151 1.00 0.00 49 PHE A CA 3
ATOM 3096 C C . PHE A 1 49 ? 7.618 -2.682 2.183 1.00 0.00 49 PHE A C 3
ATOM 3097 O O . PHE A 1 49 ? 8.686 -2.287 1.761 1.00 0.00 49 PHE A O 3
ATOM 3114 N N . ASP A 1 50 ? 7.480 -3.882 2.692 1.00 0.00 50 ASP A N 3
ATOM 3115 C CA . ASP A 1 50 ? 8.646 -4.818 2.769 1.00 0.00 50 ASP A CA 3
ATOM 3116 C C . ASP A 1 50 ? 8.453 -5.955 1.753 1.00 0.00 50 ASP A C 3
ATOM 3117 O O . ASP A 1 50 ? 7.341 -6.303 1.411 1.00 0.00 50 ASP A O 3
ATOM 3126 N N . PRO A 1 51 ? 9.531 -6.529 1.276 1.00 0.00 51 PRO A N 3
ATOM 3127 C CA . PRO A 1 51 ? 9.470 -7.645 0.286 1.00 0.00 51 PRO A CA 3
ATOM 3128 C C . PRO A 1 51 ? 8.816 -8.904 0.871 1.00 0.00 51 PRO A C 3
ATOM 3129 O O . PRO A 1 51 ? 9.056 -9.275 2.001 1.00 0.00 51 PRO A O 3
ATOM 3140 N N . THR A 1 52 ? 8.002 -9.567 0.097 1.00 0.00 52 THR A N 3
ATOM 3141 C CA . THR A 1 52 ? 7.340 -10.806 0.588 1.00 0.00 52 THR A CA 3
ATOM 3142 C C . THR A 1 52 ? 6.997 -11.701 -0.611 1.00 0.00 52 THR A C 3
ATOM 3143 O O . THR A 1 52 ? 5.918 -11.610 -1.164 1.00 0.00 52 THR A O 3
ATOM 3154 N N . PRO A 1 53 ? 7.902 -12.554 -1.019 1.00 0.00 53 PRO A N 3
ATOM 3155 C CA . PRO A 1 53 ? 7.672 -13.471 -2.176 1.00 0.00 53 PRO A CA 3
ATOM 3156 C C . PRO A 1 53 ? 6.390 -14.298 -2.022 1.00 0.00 53 PRO A C 3
ATOM 3157 O O . PRO A 1 53 ? 6.075 -14.779 -0.953 1.00 0.00 53 PRO A O 3
ATOM 3168 N N . THR A 1 54 ? 5.652 -14.466 -3.088 1.00 0.00 54 THR A N 3
ATOM 3169 C CA . THR A 1 54 ? 4.390 -15.259 -3.015 1.00 0.00 54 THR A CA 3
ATOM 3170 C C . THR A 1 54 ? 4.131 -15.904 -4.388 1.00 0.00 54 THR A C 3
ATOM 3171 O O . THR A 1 54 ? 4.601 -15.422 -5.401 1.00 0.00 54 THR A O 3
ATOM 3182 N N . PRO A 1 55 ? 3.380 -16.977 -4.421 1.00 0.00 55 PRO A N 3
ATOM 3183 C CA . PRO A 1 55 ? 3.048 -17.687 -5.695 1.00 0.00 55 PRO A CA 3
ATOM 3184 C C . PRO A 1 55 ? 2.235 -16.799 -6.647 1.00 0.00 55 PRO A C 3
ATOM 3185 O O . PRO A 1 55 ? 2.159 -17.050 -7.832 1.00 0.00 55 PRO A O 3
ATOM 3196 N N . LYS A 1 56 ? 1.635 -15.761 -6.138 1.00 0.00 56 LYS A N 3
ATOM 3197 C CA . LYS A 1 56 ? 0.839 -14.861 -7.018 1.00 0.00 56 LYS A CA 3
ATOM 3198 C C . LYS A 1 56 ? 1.778 -13.880 -7.720 1.00 0.00 56 LYS A C 3
ATOM 3199 O O . LYS A 1 56 ? 1.350 -13.030 -8.473 1.00 0.00 56 LYS A O 3
ATOM 3218 N N . GLY A 1 57 ? 3.059 -14.006 -7.478 1.00 0.00 57 GLY A N 3
ATOM 3219 C CA . GLY A 1 57 ? 4.060 -13.103 -8.127 1.00 0.00 57 GLY A CA 3
ATOM 3220 C C . GLY A 1 57 ? 4.736 -12.234 -7.067 1.00 0.00 57 GLY A C 3
ATOM 3221 O O . GLY A 1 57 ? 5.785 -12.572 -6.559 1.00 0.00 57 GLY A O 3
ATOM 3225 N N . LEU A 1 58 ? 4.146 -11.110 -6.737 1.00 0.00 58 LEU A N 3
ATOM 3226 C CA . LEU A 1 58 ? 4.753 -10.198 -5.717 1.00 0.00 58 LEU A CA 3
ATOM 3227 C C . LEU A 1 58 ? 3.722 -9.840 -4.650 1.00 0.00 58 LEU A C 3
ATOM 3228 O O . LEU A 1 58 ? 2.544 -9.726 -4.919 1.00 0.00 58 LEU A O 3
ATOM 3244 N N . ALA A 1 59 ? 4.168 -9.658 -3.437 1.00 0.00 59 ALA A N 3
ATOM 3245 C CA . ALA A 1 59 ? 3.235 -9.299 -2.334 1.00 0.00 59 ALA A CA 3
ATOM 3246 C C . ALA A 1 59 ? 3.977 -8.422 -1.328 1.00 0.00 59 ALA A C 3
ATOM 3247 O O . ALA A 1 59 ? 5.184 -8.486 -1.215 1.00 0.00 59 ALA A O 3
ATOM 3254 N N . ALA A 1 60 ? 3.261 -7.597 -0.605 1.00 0.00 60 ALA A N 3
ATOM 3255 C CA . ALA A 1 60 ? 3.909 -6.695 0.399 1.00 0.00 60 ALA A CA 3
ATOM 3256 C C . ALA A 1 60 ? 3.444 -7.077 1.802 1.00 0.00 60 ALA A C 3
ATOM 3257 O O . ALA A 1 60 ? 2.310 -7.466 2.003 1.00 0.00 60 ALA A O 3
ATOM 3264 N N . LYS A 1 61 ? 4.316 -6.962 2.773 1.00 0.00 61 LYS A N 3
ATOM 3265 C CA . LYS A 1 61 ? 3.946 -7.311 4.177 1.00 0.00 61 LYS A CA 3
ATOM 3266 C C . LYS A 1 61 ? 4.312 -6.154 5.107 1.00 0.00 61 LYS A C 3
ATOM 3267 O O . LYS A 1 61 ? 5.314 -5.489 4.929 1.00 0.00 61 LYS A O 3
ATOM 3286 N N . ALA A 1 62 ? 3.501 -5.927 6.104 1.00 0.00 62 ALA A N 3
ATOM 3287 C CA . ALA A 1 62 ? 3.769 -4.832 7.078 1.00 0.00 62 ALA A CA 3
ATOM 3288 C C . ALA A 1 62 ? 3.878 -3.492 6.347 1.00 0.00 62 ALA A C 3
ATOM 3289 O O . ALA A 1 62 ? 4.941 -2.914 6.238 1.00 0.00 62 ALA A O 3
ATOM 3296 N N . ILE A 1 63 ? 2.775 -2.989 5.857 1.00 0.00 63 ILE A N 3
ATOM 3297 C CA . ILE A 1 63 ? 2.790 -1.679 5.141 1.00 0.00 63 ILE A CA 3
ATOM 3298 C C . ILE A 1 63 ? 2.418 -0.572 6.127 1.00 0.00 63 ILE A C 3
ATOM 3299 O O . ILE A 1 63 ? 1.432 -0.667 6.832 1.00 0.00 63 ILE A O 3
ATOM 3315 N N . SER A 1 64 ? 3.206 0.473 6.189 1.00 0.00 64 SER A N 3
ATOM 3316 C CA . SER A 1 64 ? 2.916 1.593 7.139 1.00 0.00 64 SER A CA 3
ATOM 3317 C C . SER A 1 64 ? 2.990 2.930 6.408 1.00 0.00 64 SER A C 3
ATOM 3318 O O . SER A 1 64 ? 3.648 3.065 5.392 1.00 0.00 64 SER A O 3
ATOM 3326 N N . LEU A 1 65 ? 2.311 3.921 6.921 1.00 0.00 65 LEU A N 3
ATOM 3327 C CA . LEU A 1 65 ? 2.321 5.260 6.274 1.00 0.00 65 LEU A CA 3
ATOM 3328 C C . LEU A 1 65 ? 3.405 6.135 6.943 1.00 0.00 65 LEU A C 3
ATOM 3329 O O . LEU A 1 65 ? 3.276 6.493 8.098 1.00 0.00 65 LEU A O 3
ATOM 3345 N N . PRO A 1 66 ? 4.467 6.481 6.241 1.00 0.00 66 PRO A N 3
ATOM 3346 C CA . PRO A 1 66 ? 5.560 7.322 6.812 1.00 0.00 66 PRO A CA 3
ATOM 3347 C C . PRO A 1 66 ? 5.184 8.808 6.824 1.00 0.00 66 PRO A C 3
ATOM 3348 O O . PRO A 1 66 ? 5.962 9.657 7.211 1.00 0.00 66 PRO A O 3
ATOM 3359 N N . LEU A 1 67 ? 3.995 9.124 6.391 1.00 0.00 67 LEU A N 3
ATOM 3360 C CA . LEU A 1 67 ? 3.568 10.547 6.363 1.00 0.00 67 LEU A CA 3
ATOM 3361 C C . LEU A 1 67 ? 3.250 11.034 7.785 1.00 0.00 67 LEU A C 3
ATOM 3362 O O . LEU A 1 67 ? 2.616 10.352 8.564 1.00 0.00 67 LEU A O 3
ATOM 3378 N N . GLU A 1 68 ? 3.686 12.225 8.105 1.00 0.00 68 GLU A N 3
ATOM 3379 C CA . GLU A 1 68 ? 3.425 12.808 9.454 1.00 0.00 68 GLU A CA 3
ATOM 3380 C C . GLU A 1 68 ? 3.908 11.865 10.558 1.00 0.00 68 GLU A C 3
ATOM 3381 O O . GLU A 1 68 ? 4.200 10.710 10.327 1.00 0.00 68 GLU A O 3
ATOM 3393 N N . HIS A 1 69 ? 3.988 12.362 11.768 1.00 0.00 69 HIS A N 3
ATOM 3394 C CA . HIS A 1 69 ? 4.444 11.512 12.904 1.00 0.00 69 HIS A CA 3
ATOM 3395 C C . HIS A 1 69 ? 3.826 12.030 14.206 1.00 0.00 69 HIS A C 3
ATOM 3396 O O . HIS A 1 69 ? 3.394 13.163 14.286 1.00 0.00 69 HIS A O 3
ATOM 3410 N N . HIS A 1 70 ? 3.776 11.201 15.221 1.00 0.00 70 HIS A N 3
ATOM 3411 C CA . HIS A 1 70 ? 3.181 11.624 16.530 1.00 0.00 70 HIS A CA 3
ATOM 3412 C C . HIS A 1 70 ? 4.288 11.798 17.573 1.00 0.00 70 HIS A C 3
ATOM 3413 O O . HIS A 1 70 ? 5.010 10.871 17.886 1.00 0.00 70 HIS A O 3
ATOM 3427 N N . HIS A 1 71 ? 4.429 12.983 18.109 1.00 0.00 71 HIS A N 3
ATOM 3428 C CA . HIS A 1 71 ? 5.492 13.235 19.128 1.00 0.00 71 HIS A CA 3
ATOM 3429 C C . HIS A 1 71 ? 4.901 13.109 20.538 1.00 0.00 71 HIS A C 3
ATOM 3430 O O . HIS A 1 71 ? 3.797 13.542 20.803 1.00 0.00 71 HIS A O 3
ATOM 3444 N N . HIS A 1 72 ? 5.632 12.514 21.439 1.00 0.00 72 HIS A N 3
ATOM 3445 C CA . HIS A 1 72 ? 5.130 12.346 22.831 1.00 0.00 72 HIS A CA 3
ATOM 3446 C C . HIS A 1 72 ? 4.837 13.713 23.456 1.00 0.00 72 HIS A C 3
ATOM 3447 O O . HIS A 1 72 ? 3.861 13.882 24.158 1.00 0.00 72 HIS A O 3
ATOM 3461 N N . HIS A 1 73 ? 5.682 14.687 23.218 1.00 0.00 73 HIS A N 3
ATOM 3462 C CA . HIS A 1 73 ? 5.466 16.047 23.810 1.00 0.00 73 HIS A CA 3
ATOM 3463 C C . HIS A 1 73 ? 5.024 17.028 22.722 1.00 0.00 73 HIS A C 3
ATOM 3464 O O . HIS A 1 73 ? 5.654 17.161 21.692 1.00 0.00 73 HIS A O 3
ATOM 3478 N N . HIS A 1 74 ? 3.937 17.711 22.953 1.00 0.00 74 HIS A N 3
ATOM 3479 C CA . HIS A 1 74 ? 3.425 18.688 21.953 1.00 0.00 74 HIS A CA 3
ATOM 3480 C C . HIS A 1 74 ? 4.443 19.817 21.765 1.00 0.00 74 HIS A C 3
ATOM 3481 O O . HIS A 1 74 ? 4.482 20.379 20.684 1.00 0.00 74 HIS A O 3
ATOM 3496 N N . MET A 1 1 ? 10.904 5.220 2.308 1.00 0.00 1 MET A N 4
ATOM 3497 C CA . MET A 1 1 ? 10.308 5.246 0.945 1.00 0.00 1 MET A CA 4
ATOM 3498 C C . MET A 1 1 ? 10.627 3.927 0.237 1.00 0.00 1 MET A C 4
ATOM 3499 O O . MET A 1 1 ? 11.646 3.777 -0.411 1.00 0.00 1 MET A O 4
ATOM 3515 N N . LYS A 1 2 ? 9.752 2.962 0.367 1.00 0.00 2 LYS A N 4
ATOM 3516 C CA . LYS A 1 2 ? 9.979 1.641 -0.279 1.00 0.00 2 LYS A CA 4
ATOM 3517 C C . LYS A 1 2 ? 9.360 1.661 -1.674 1.00 0.00 2 LYS A C 4
ATOM 3518 O O . LYS A 1 2 ? 9.405 0.691 -2.406 1.00 0.00 2 LYS A O 4
ATOM 3537 N N . GLY A 1 3 ? 8.783 2.770 -2.054 1.00 0.00 3 GLY A N 4
ATOM 3538 C CA . GLY A 1 3 ? 8.168 2.858 -3.406 1.00 0.00 3 GLY A CA 4
ATOM 3539 C C . GLY A 1 3 ? 7.079 3.932 -3.421 1.00 0.00 3 GLY A C 4
ATOM 3540 O O . GLY A 1 3 ? 6.956 4.728 -2.510 1.00 0.00 3 GLY A O 4
ATOM 3544 N N . LYS A 1 4 ? 6.287 3.952 -4.465 1.00 0.00 4 LYS A N 4
ATOM 3545 C CA . LYS A 1 4 ? 5.192 4.960 -4.581 1.00 0.00 4 LYS A CA 4
ATOM 3546 C C . LYS A 1 4 ? 3.889 4.254 -4.951 1.00 0.00 4 LYS A C 4
ATOM 3547 O O . LYS A 1 4 ? 3.857 3.372 -5.787 1.00 0.00 4 LYS A O 4
ATOM 3566 N N . VAL A 1 5 ? 2.811 4.641 -4.322 1.00 0.00 5 VAL A N 4
ATOM 3567 C CA . VAL A 1 5 ? 1.500 4.001 -4.615 1.00 0.00 5 VAL A CA 4
ATOM 3568 C C . VAL A 1 5 ? 0.882 4.622 -5.871 1.00 0.00 5 VAL A C 4
ATOM 3569 O O . VAL A 1 5 ? 0.391 5.734 -5.855 1.00 0.00 5 VAL A O 4
ATOM 3582 N N . VAL A 1 6 ? 0.908 3.897 -6.960 1.00 0.00 6 VAL A N 4
ATOM 3583 C CA . VAL A 1 6 ? 0.327 4.417 -8.228 1.00 0.00 6 VAL A CA 4
ATOM 3584 C C . VAL A 1 6 ? -1.195 4.452 -8.113 1.00 0.00 6 VAL A C 4
ATOM 3585 O O . VAL A 1 6 ? -1.847 5.366 -8.582 1.00 0.00 6 VAL A O 4
ATOM 3598 N N . SER A 1 7 ? -1.773 3.459 -7.488 1.00 0.00 7 SER A N 4
ATOM 3599 C CA . SER A 1 7 ? -3.255 3.439 -7.347 1.00 0.00 7 SER A CA 4
ATOM 3600 C C . SER A 1 7 ? -3.654 2.619 -6.122 1.00 0.00 7 SER A C 4
ATOM 3601 O O . SER A 1 7 ? -2.916 1.778 -5.644 1.00 0.00 7 SER A O 4
ATOM 3609 N N . TYR A 1 8 ? -4.838 2.852 -5.623 1.00 0.00 8 TYR A N 4
ATOM 3610 C CA . TYR A 1 8 ? -5.318 2.093 -4.443 1.00 0.00 8 TYR A CA 4
ATOM 3611 C C . TYR A 1 8 ? -6.844 2.149 -4.398 1.00 0.00 8 TYR A C 4
ATOM 3612 O O . TYR A 1 8 ? -7.435 3.198 -4.214 1.00 0.00 8 TYR A O 4
ATOM 3630 N N . LEU A 1 9 ? -7.485 1.018 -4.558 1.00 0.00 9 LEU A N 4
ATOM 3631 C CA . LEU A 1 9 ? -8.977 0.970 -4.520 1.00 0.00 9 LEU A CA 4
ATOM 3632 C C . LEU A 1 9 ? -9.406 0.202 -3.267 1.00 0.00 9 LEU A C 4
ATOM 3633 O O . LEU A 1 9 ? -9.384 -1.015 -3.223 1.00 0.00 9 LEU A O 4
ATOM 3649 N N . ALA A 1 10 ? -9.789 0.919 -2.245 1.00 0.00 10 ALA A N 4
ATOM 3650 C CA . ALA A 1 10 ? -10.226 0.272 -0.975 1.00 0.00 10 ALA A CA 4
ATOM 3651 C C . ALA A 1 10 ? -11.516 -0.510 -1.223 1.00 0.00 10 ALA A C 4
ATOM 3652 O O . ALA A 1 10 ? -11.782 -1.521 -0.600 1.00 0.00 10 ALA A O 4
ATOM 3659 N N . ALA A 1 11 ? -12.323 -0.034 -2.129 1.00 0.00 11 ALA A N 4
ATOM 3660 C CA . ALA A 1 11 ? -13.612 -0.716 -2.438 1.00 0.00 11 ALA A CA 4
ATOM 3661 C C . ALA A 1 11 ? -13.344 -2.140 -2.931 1.00 0.00 11 ALA A C 4
ATOM 3662 O O . ALA A 1 11 ? -14.082 -3.062 -2.640 1.00 0.00 11 ALA A O 4
ATOM 3669 N N . LYS A 1 12 ? -12.293 -2.325 -3.681 1.00 0.00 12 LYS A N 4
ATOM 3670 C CA . LYS A 1 12 ? -11.968 -3.686 -4.200 1.00 0.00 12 LYS A CA 4
ATOM 3671 C C . LYS A 1 12 ? -10.978 -4.359 -3.246 1.00 0.00 12 LYS A C 4
ATOM 3672 O O . LYS A 1 12 ? -10.502 -5.450 -3.496 1.00 0.00 12 LYS A O 4
ATOM 3691 N N . LYS A 1 13 ? -10.671 -3.703 -2.154 1.00 0.00 13 LYS A N 4
ATOM 3692 C CA . LYS A 1 13 ? -9.717 -4.275 -1.158 1.00 0.00 13 LYS A CA 4
ATOM 3693 C C . LYS A 1 13 ? -8.392 -4.595 -1.845 1.00 0.00 13 LYS A C 4
ATOM 3694 O O . LYS A 1 13 ? -7.487 -5.146 -1.247 1.00 0.00 13 LYS A O 4
ATOM 3713 N N . TYR A 1 14 ? -8.272 -4.250 -3.103 1.00 0.00 14 TYR A N 4
ATOM 3714 C CA . TYR A 1 14 ? -7.013 -4.525 -3.853 1.00 0.00 14 TYR A CA 4
ATOM 3715 C C . TYR A 1 14 ? -6.551 -3.267 -4.580 1.00 0.00 14 TYR A C 4
ATOM 3716 O O . TYR A 1 14 ? -7.334 -2.394 -4.907 1.00 0.00 14 TYR A O 4
ATOM 3734 N N . GLY A 1 15 ? -5.275 -3.171 -4.832 1.00 0.00 15 GLY A N 4
ATOM 3735 C CA . GLY A 1 15 ? -4.739 -1.975 -5.528 1.00 0.00 15 GLY A CA 4
ATOM 3736 C C . GLY A 1 15 ? -3.378 -2.300 -6.135 1.00 0.00 15 GLY A C 4
ATOM 3737 O O . GLY A 1 15 ? -2.968 -3.443 -6.197 1.00 0.00 15 GLY A O 4
ATOM 3741 N N . PHE A 1 16 ? -2.672 -1.293 -6.592 1.00 0.00 16 PHE A N 4
ATOM 3742 C CA . PHE A 1 16 ? -1.330 -1.520 -7.210 1.00 0.00 16 PHE A CA 4
ATOM 3743 C C . PHE A 1 16 ? -0.325 -0.519 -6.646 1.00 0.00 16 PHE A C 4
ATOM 3744 O O . PHE A 1 16 ? -0.671 0.584 -6.258 1.00 0.00 16 PHE A O 4
ATOM 3761 N N . ILE A 1 17 ? 0.927 -0.906 -6.604 1.00 0.00 17 ILE A N 4
ATOM 3762 C CA . ILE A 1 17 ? 1.988 -0.003 -6.070 1.00 0.00 17 ILE A CA 4
ATOM 3763 C C . ILE A 1 17 ? 3.190 -0.020 -7.013 1.00 0.00 17 ILE A C 4
ATOM 3764 O O . ILE A 1 17 ? 3.366 -0.930 -7.799 1.00 0.00 17 ILE A O 4
ATOM 3780 N N . GLN A 1 18 ? 4.016 0.995 -6.937 1.00 0.00 18 GLN A N 4
ATOM 3781 C CA . GLN A 1 18 ? 5.219 1.078 -7.820 1.00 0.00 18 GLN A CA 4
ATOM 3782 C C . GLN A 1 18 ? 6.489 0.949 -6.974 1.00 0.00 18 GLN A C 4
ATOM 3783 O O . GLN A 1 18 ? 6.859 1.844 -6.235 1.00 0.00 18 GLN A O 4
ATOM 3797 N N . GLY A 1 19 ? 7.153 -0.172 -7.080 1.00 0.00 19 GLY A N 4
ATOM 3798 C CA . GLY A 1 19 ? 8.395 -0.400 -6.289 1.00 0.00 19 GLY A CA 4
ATOM 3799 C C . GLY A 1 19 ? 9.539 0.478 -6.802 1.00 0.00 19 GLY A C 4
ATOM 3800 O O . GLY A 1 19 ? 9.510 0.983 -7.908 1.00 0.00 19 GLY A O 4
ATOM 3804 N N . ASP A 1 20 ? 10.550 0.649 -5.992 1.00 0.00 20 ASP A N 4
ATOM 3805 C CA . ASP A 1 20 ? 11.721 1.478 -6.395 1.00 0.00 20 ASP A CA 4
ATOM 3806 C C . ASP A 1 20 ? 12.448 0.819 -7.573 1.00 0.00 20 ASP A C 4
ATOM 3807 O O . ASP A 1 20 ? 12.986 1.482 -8.437 1.00 0.00 20 ASP A O 4
ATOM 3816 N N . ASP A 1 21 ? 12.466 -0.487 -7.609 1.00 0.00 21 ASP A N 4
ATOM 3817 C CA . ASP A 1 21 ? 13.151 -1.204 -8.719 1.00 0.00 21 ASP A CA 4
ATOM 3818 C C . ASP A 1 21 ? 12.144 -1.440 -9.848 1.00 0.00 21 ASP A C 4
ATOM 3819 O O . ASP A 1 21 ? 12.420 -2.120 -10.820 1.00 0.00 21 ASP A O 4
ATOM 3828 N N . GLY A 1 22 ? 10.970 -0.873 -9.720 1.00 0.00 22 GLY A N 4
ATOM 3829 C CA . GLY A 1 22 ? 9.923 -1.048 -10.770 1.00 0.00 22 GLY A CA 4
ATOM 3830 C C . GLY A 1 22 ? 9.126 -2.324 -10.491 1.00 0.00 22 GLY A C 4
ATOM 3831 O O . GLY A 1 22 ? 8.406 -2.820 -11.338 1.00 0.00 22 GLY A O 4
ATOM 3835 N N . GLU A 1 23 ? 9.250 -2.861 -9.305 1.00 0.00 23 GLU A N 4
ATOM 3836 C CA . GLU A 1 23 ? 8.506 -4.108 -8.959 1.00 0.00 23 GLU A CA 4
ATOM 3837 C C . GLU A 1 23 ? 7.167 -3.747 -8.315 1.00 0.00 23 GLU A C 4
ATOM 3838 O O . GLU A 1 23 ? 7.108 -3.100 -7.284 1.00 0.00 23 GLU A O 4
ATOM 3850 N N . SER A 1 24 ? 6.090 -4.155 -8.931 1.00 0.00 24 SER A N 4
ATOM 3851 C CA . SER A 1 24 ? 4.743 -3.836 -8.387 1.00 0.00 24 SER A CA 4
ATOM 3852 C C . SER A 1 24 ? 4.398 -4.764 -7.224 1.00 0.00 24 SER A C 4
ATOM 3853 O O . SER A 1 24 ? 4.865 -5.885 -7.140 1.00 0.00 24 SER A O 4
ATOM 3861 N N . TYR A 1 25 ? 3.569 -4.296 -6.325 1.00 0.00 25 TYR A N 4
ATOM 3862 C CA . TYR A 1 25 ? 3.163 -5.127 -5.155 1.00 0.00 25 TYR A CA 4
ATOM 3863 C C . TYR A 1 25 ? 1.666 -4.941 -4.895 1.00 0.00 25 TYR A C 4
ATOM 3864 O O . TYR A 1 25 ? 1.148 -3.840 -4.916 1.00 0.00 25 TYR A O 4
ATOM 3882 N N . PHE A 1 26 ? 0.972 -6.020 -4.657 1.00 0.00 26 PHE A N 4
ATOM 3883 C CA . PHE A 1 26 ? -0.493 -5.940 -4.400 1.00 0.00 26 PHE A CA 4
ATOM 3884 C C . PHE A 1 26 ? -0.753 -5.494 -2.968 1.00 0.00 26 PHE A C 4
ATOM 3885 O O . PHE A 1 26 ? -0.033 -5.847 -2.053 1.00 0.00 26 PHE A O 4
ATOM 3902 N N . LEU A 1 27 ? -1.790 -4.717 -2.769 1.00 0.00 27 LEU A N 4
ATOM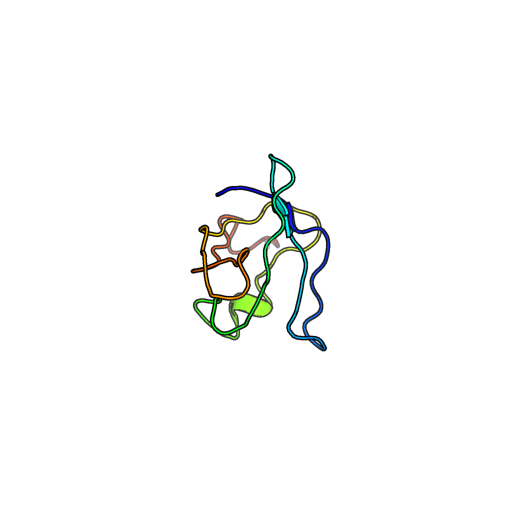 3903 C CA . LEU A 1 27 ? -2.123 -4.232 -1.400 1.00 0.00 27 LEU A CA 4
ATOM 3904 C C . LEU A 1 27 ? -3.456 -4.847 -0.963 1.00 0.00 27 LEU A C 4
ATOM 3905 O O . LEU A 1 27 ? -4.483 -4.655 -1.589 1.00 0.00 27 LEU A O 4
ATOM 3921 N N . HIS A 1 28 ? -3.438 -5.587 0.117 1.00 0.00 28 HIS A N 4
ATOM 3922 C CA . HIS A 1 28 ? -4.684 -6.232 0.624 1.00 0.00 28 HIS A CA 4
ATOM 3923 C C . HIS A 1 28 ? -4.772 -6.063 2.145 1.00 0.00 28 HIS A C 4
ATOM 3924 O O . HIS A 1 28 ? -3.845 -5.613 2.793 1.00 0.00 28 HIS A O 4
ATOM 3938 N N . PHE A 1 29 ? -5.890 -6.430 2.712 1.00 0.00 29 PHE A N 4
ATOM 3939 C CA . PHE A 1 29 ? -6.085 -6.315 4.190 1.00 0.00 29 PHE A CA 4
ATOM 3940 C C . PHE A 1 29 ? -5.054 -7.186 4.912 1.00 0.00 29 PHE A C 4
ATOM 3941 O O . PHE A 1 29 ? -4.527 -6.826 5.947 1.00 0.00 29 PHE A O 4
ATOM 3958 N N . SER A 1 30 ? -4.794 -8.340 4.380 1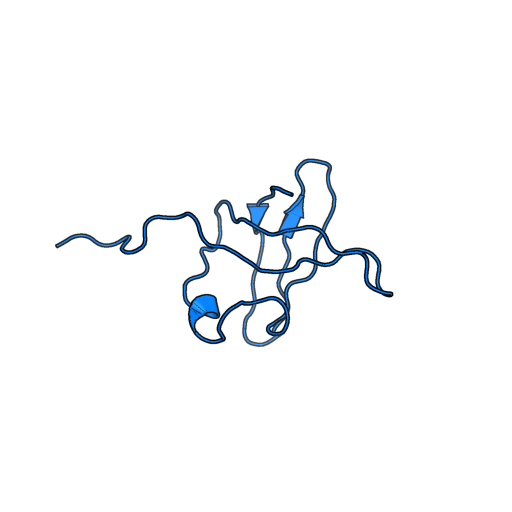.00 0.00 30 SER A N 4
ATOM 3959 C CA . SER A 1 30 ? -3.828 -9.268 5.021 1.00 0.00 30 SER A CA 4
ATOM 3960 C C . SER A 1 30 ? -2.453 -8.603 5.126 1.00 0.00 30 SER A C 4
ATOM 3961 O O . SER A 1 30 ? -1.618 -9.002 5.915 1.00 0.00 30 SER A O 4
ATOM 3969 N N . GLU A 1 31 ? -2.207 -7.592 4.335 1.00 0.00 31 GLU A N 4
ATOM 3970 C CA . GLU A 1 31 ? -0.886 -6.904 4.385 1.00 0.00 31 GLU A CA 4
ATOM 3971 C C . GLU A 1 31 ? -0.974 -5.700 5.328 1.00 0.00 31 GLU A C 4
ATOM 3972 O O . GLU A 1 31 ? 0.022 -5.088 5.670 1.00 0.00 31 GLU A O 4
ATOM 3984 N N . LEU A 1 32 ? -2.161 -5.355 5.762 1.00 0.00 32 LEU A N 4
ATOM 3985 C CA . LEU A 1 32 ? -2.316 -4.194 6.688 1.00 0.00 32 LEU A CA 4
ATOM 3986 C C . LEU A 1 32 ? -2.333 -4.685 8.135 1.00 0.00 32 LEU A C 4
ATOM 3987 O O . LEU A 1 32 ? -3.132 -5.518 8.519 1.00 0.00 32 LEU A O 4
ATOM 4003 N N . LEU A 1 33 ? -1.448 -4.164 8.938 1.00 0.00 33 LEU A N 4
ATOM 4004 C CA . LEU A 1 33 ? -1.385 -4.573 10.367 1.00 0.00 33 LEU A CA 4
ATOM 4005 C C . LEU A 1 33 ? -2.674 -4.159 11.071 1.00 0.00 33 LEU A C 4
ATOM 4006 O O . LEU A 1 33 ? -3.225 -4.895 11.867 1.00 0.00 33 LEU A O 4
ATOM 4022 N N . ASP A 1 34 ? -3.157 -2.978 10.782 1.00 0.00 34 ASP A N 4
ATOM 4023 C CA . ASP A 1 34 ? -4.411 -2.486 11.423 1.00 0.00 34 ASP A CA 4
ATOM 4024 C C . ASP A 1 34 ? -5.359 -1.969 10.343 1.00 0.00 34 ASP A C 4
ATOM 4025 O O . ASP A 1 34 ? -5.091 -0.987 9.678 1.00 0.00 34 ASP A O 4
ATOM 4034 N N . LYS A 1 35 ? -6.470 -2.628 10.169 1.00 0.00 35 LYS A N 4
ATOM 4035 C CA . LYS A 1 35 ? -7.455 -2.192 9.140 1.00 0.00 35 LYS A CA 4
ATOM 4036 C C . LYS A 1 35 ? -7.716 -0.691 9.313 1.00 0.00 35 LYS A C 4
ATOM 4037 O O . LYS A 1 35 ? -8.053 0.011 8.378 1.00 0.00 35 LYS A O 4
ATOM 4056 N N . LYS A 1 36 ? -7.558 -0.202 10.510 1.00 0.00 36 LYS A N 4
ATOM 4057 C CA . LYS A 1 36 ? -7.782 1.246 10.777 1.00 0.00 36 LYS A CA 4
ATOM 4058 C C . LYS A 1 36 ? -6.757 2.074 9.996 1.00 0.00 36 LYS A C 4
ATOM 4059 O O . LYS A 1 36 ? -7.052 3.142 9.498 1.00 0.00 36 LYS A O 4
ATOM 4078 N N . ASP A 1 37 ? -5.549 1.584 9.891 1.00 0.00 37 ASP A N 4
ATOM 4079 C CA . ASP A 1 37 ? -4.493 2.331 9.150 1.00 0.00 37 ASP A CA 4
ATOM 4080 C C . ASP A 1 37 ? -4.854 2.367 7.664 1.00 0.00 37 ASP A C 4
ATOM 4081 O O . ASP A 1 37 ? -4.212 3.027 6.868 1.00 0.00 37 ASP A O 4
ATOM 4090 N N . GLU A 1 38 ? -5.881 1.658 7.289 1.00 0.00 38 GLU A N 4
ATOM 4091 C CA . GLU A 1 38 ? -6.301 1.640 5.860 1.00 0.00 38 GLU A CA 4
ATOM 4092 C C . GLU A 1 38 ? -6.794 3.032 5.467 1.00 0.00 38 GLU A C 4
ATOM 4093 O O . GLU A 1 38 ? -6.632 3.472 4.343 1.00 0.00 38 GLU A O 4
ATOM 4105 N N . GLY A 1 39 ? -7.398 3.727 6.391 1.00 0.00 39 GLY A N 4
ATOM 4106 C CA . GLY A 1 39 ? -7.909 5.094 6.093 1.00 0.00 39 GLY A CA 4
ATOM 4107 C C . GLY A 1 39 ? -6.771 6.102 6.249 1.00 0.00 39 GLY A C 4
ATOM 4108 O O . GLY A 1 39 ? -6.902 7.266 5.922 1.00 0.00 39 GLY A O 4
ATOM 4112 N N . LYS A 1 40 ? -5.648 5.660 6.747 1.00 0.00 40 LYS A N 4
ATOM 4113 C CA . LYS A 1 40 ? -4.485 6.577 6.931 1.00 0.00 40 LYS A CA 4
ATOM 4114 C C . LYS A 1 40 ? -3.585 6.485 5.694 1.00 0.00 40 LYS A C 4
ATOM 4115 O O . LYS A 1 40 ? -2.558 7.131 5.603 1.00 0.00 40 LYS A O 4
ATOM 4134 N N . LEU A 1 41 ? -3.971 5.679 4.739 1.00 0.00 41 LEU A N 4
ATOM 4135 C CA . LEU A 1 41 ? -3.153 5.526 3.501 1.00 0.00 41 LEU A CA 4
ATOM 4136 C C . LEU A 1 41 ? -3.212 6.814 2.687 1.00 0.00 41 LEU A C 4
ATOM 4137 O O . LEU A 1 41 ? -4.187 7.541 2.729 1.00 0.00 41 LEU A O 4
ATOM 4153 N N . VAL A 1 42 ? -2.165 7.106 1.947 1.00 0.00 42 VAL A N 4
ATOM 4154 C CA . VAL A 1 42 ? -2.140 8.357 1.129 1.00 0.00 42 VAL A CA 4
ATOM 4155 C C . VAL A 1 42 ? -1.940 8.010 -0.346 1.00 0.00 42 VAL A C 4
ATOM 4156 O O . VAL A 1 42 ? -1.021 7.306 -0.722 1.00 0.00 42 VAL A O 4
ATOM 4169 N N . LYS A 1 43 ? -2.816 8.507 -1.179 1.00 0.00 43 LYS A N 4
ATOM 4170 C CA . LYS A 1 43 ? -2.733 8.231 -2.640 1.00 0.00 43 LYS A CA 4
ATOM 4171 C C . LYS A 1 43 ? -1.941 9.329 -3.358 1.00 0.00 43 LYS A C 4
ATOM 4172 O O . LYS A 1 43 ? -2.091 10.506 -3.089 1.00 0.00 43 LYS A O 4
ATOM 4191 N N . GLY A 1 44 ? -1.117 8.933 -4.294 1.00 0.00 44 GLY A N 4
ATOM 4192 C CA . GLY A 1 44 ? -0.316 9.920 -5.075 1.00 0.00 44 GLY A CA 4
ATOM 4193 C C . GLY A 1 44 ? 0.937 10.328 -4.301 1.00 0.00 44 GLY A C 4
ATOM 4194 O O . GLY A 1 44 ? 1.472 11.404 -4.497 1.00 0.00 44 GLY A O 4
ATOM 4198 N N . SER A 1 45 ? 1.417 9.489 -3.417 1.00 0.00 45 SER A N 4
ATOM 4199 C CA . SER A 1 45 ? 2.639 9.855 -2.636 1.00 0.00 45 SER A CA 4
ATOM 4200 C C . SER A 1 45 ? 3.493 8.618 -2.344 1.00 0.00 45 SER A C 4
ATOM 4201 O O . SER A 1 45 ? 3.339 7.568 -2.945 1.00 0.00 45 SER A O 4
ATOM 4209 N N . MET A 1 46 ? 4.410 8.759 -1.420 1.00 0.00 46 MET A N 4
ATOM 4210 C CA . MET A 1 46 ? 5.314 7.633 -1.056 1.00 0.00 46 MET A CA 4
ATOM 4211 C C . MET A 1 46 ? 4.665 6.746 0.005 1.00 0.00 46 MET A C 4
ATOM 4212 O O . MET A 1 46 ? 3.996 7.213 0.907 1.00 0.00 46 MET A O 4
ATOM 4226 N N . VAL A 1 47 ? 4.878 5.457 -0.097 1.00 0.00 47 VAL A N 4
ATOM 4227 C CA . VAL A 1 47 ? 4.302 4.507 0.899 1.00 0.00 47 VAL A CA 4
ATOM 4228 C C . VAL A 1 47 ? 5.373 3.502 1.315 1.00 0.00 47 VAL A C 4
ATOM 4229 O O . VAL A 1 47 ? 6.110 2.982 0.498 1.00 0.00 47 VAL A O 4
ATOM 4242 N N . HIS A 1 48 ? 5.470 3.233 2.591 1.00 0.00 48 HIS A N 4
ATOM 4243 C CA . HIS A 1 48 ? 6.497 2.272 3.082 1.00 0.00 48 HIS A CA 4
ATOM 4244 C C . HIS A 1 48 ? 5.884 0.881 3.214 1.00 0.00 48 HIS A C 4
ATOM 4245 O O . HIS A 1 48 ? 4.870 0.689 3.861 1.00 0.00 48 HIS A O 4
ATOM 4259 N N . PHE A 1 49 ? 6.503 -0.093 2.611 1.00 0.00 49 PHE A N 4
ATOM 4260 C CA . PHE A 1 49 ? 5.984 -1.484 2.697 1.00 0.00 49 PHE A CA 4
ATOM 4261 C C . PHE A 1 49 ? 7.158 -2.450 2.600 1.00 0.00 49 PHE A C 4
ATOM 4262 O O . PHE A 1 49 ? 8.156 -2.166 1.963 1.00 0.00 49 PHE A O 4
ATOM 4279 N N . ASP A 1 50 ? 7.055 -3.593 3.232 1.00 0.00 50 ASP A N 4
ATOM 4280 C CA . ASP A 1 50 ? 8.172 -4.582 3.183 1.00 0.00 50 ASP A CA 4
ATOM 4281 C C . ASP A 1 50 ? 7.860 -5.645 2.120 1.00 0.00 50 ASP A C 4
ATOM 4282 O O . ASP A 1 50 ? 6.713 -5.941 1.856 1.00 0.00 50 ASP A O 4
ATOM 4291 N N . PRO A 1 51 ? 8.873 -6.216 1.516 1.00 0.00 51 PRO A N 4
ATOM 4292 C CA . PRO A 1 51 ? 8.697 -7.260 0.467 1.00 0.00 51 PRO A CA 4
ATOM 4293 C C . PRO A 1 51 ? 8.202 -8.583 1.042 1.00 0.00 51 PRO A C 4
ATOM 4294 O O . PRO A 1 51 ? 7.996 -8.724 2.232 1.00 0.00 51 PRO A O 4
ATOM 4305 N N . THR A 1 52 ? 8.016 -9.557 0.190 1.00 0.00 52 THR A N 4
ATOM 4306 C CA . THR A 1 52 ? 7.541 -10.884 0.662 1.00 0.00 52 THR A CA 4
ATOM 4307 C C . THR A 1 52 ? 8.270 -11.993 -0.111 1.00 0.00 52 THR A C 4
ATOM 4308 O O . THR A 1 52 ? 8.652 -11.806 -1.248 1.00 0.00 52 THR A O 4
ATOM 4319 N N . PRO A 1 53 ? 8.447 -13.147 0.491 1.00 0.00 53 PRO A N 4
ATOM 4320 C CA . PRO A 1 53 ? 9.117 -14.298 -0.179 1.00 0.00 53 PRO A CA 4
ATOM 4321 C C . PRO A 1 53 ? 8.512 -14.567 -1.557 1.00 0.00 53 PRO A C 4
ATOM 4322 O O . PRO A 1 53 ? 9.212 -14.872 -2.501 1.00 0.00 53 PRO A O 4
ATOM 4333 N N . THR A 1 54 ? 7.205 -14.457 -1.658 1.00 0.00 54 THR A N 4
ATOM 4334 C CA . THR A 1 54 ? 6.502 -14.707 -2.955 1.00 0.00 54 THR A CA 4
ATOM 4335 C C . THR A 1 54 ? 7.362 -14.226 -4.140 1.00 0.00 54 THR A C 4
ATOM 4336 O O . THR A 1 54 ? 7.400 -13.050 -4.438 1.00 0.00 54 THR A O 4
ATOM 4347 N N . PRO A 1 55 ? 8.059 -15.123 -4.801 1.00 0.00 55 PRO A N 4
ATOM 4348 C CA . PRO A 1 55 ? 8.935 -14.763 -5.948 1.00 0.00 55 PRO A CA 4
ATOM 4349 C C . PRO A 1 55 ? 8.116 -14.522 -7.214 1.00 0.00 55 PRO A C 4
ATOM 4350 O O . PRO A 1 55 ? 8.578 -13.920 -8.164 1.00 0.00 55 PRO A O 4
ATOM 4361 N N . LYS A 1 56 ? 6.897 -15.002 -7.228 1.00 0.00 56 LYS A N 4
ATOM 4362 C CA . LYS A 1 56 ? 6.015 -14.828 -8.422 1.00 0.00 56 LYS A CA 4
ATOM 4363 C C . LYS A 1 56 ? 4.703 -14.166 -8.007 1.00 0.00 56 LYS A C 4
ATOM 4364 O O . LYS A 1 56 ? 3.941 -14.701 -7.224 1.00 0.00 56 LYS A O 4
ATOM 4383 N N . GLY A 1 57 ? 4.436 -12.998 -8.538 1.00 0.00 57 GLY A N 4
ATOM 4384 C CA . GLY A 1 57 ? 3.174 -12.263 -8.204 1.00 0.00 57 GLY A CA 4
ATOM 4385 C C . GLY A 1 57 ? 3.523 -10.989 -7.429 1.00 0.00 57 GLY A C 4
ATOM 4386 O O . GLY A 1 57 ? 2.823 -9.996 -7.494 1.00 0.00 57 GLY A O 4
ATOM 4390 N N . LEU A 1 58 ? 4.604 -11.020 -6.696 1.00 0.00 58 LEU A N 4
ATOM 4391 C CA . LEU A 1 58 ? 5.034 -9.832 -5.896 1.00 0.00 58 LEU A CA 4
ATOM 4392 C C . LEU A 1 58 ? 3.931 -9.434 -4.914 1.00 0.00 58 LEU A C 4
ATOM 4393 O O . LEU A 1 58 ? 2.783 -9.260 -5.273 1.00 0.00 58 LEU A O 4
ATOM 4409 N N . ALA A 1 59 ? 4.280 -9.292 -3.660 1.00 0.00 59 ALA A N 4
ATOM 4410 C CA . ALA A 1 59 ? 3.264 -8.911 -2.637 1.00 0.00 59 ALA A CA 4
ATOM 4411 C C . ALA A 1 59 ? 3.912 -8.040 -1.560 1.00 0.00 59 ALA A C 4
ATOM 4412 O O . ALA A 1 59 ? 5.055 -8.228 -1.183 1.00 0.00 59 ALA A O 4
ATOM 4419 N N . ALA A 1 60 ? 3.176 -7.079 -1.068 1.00 0.00 60 ALA A N 4
ATOM 4420 C CA . ALA A 1 60 ? 3.710 -6.165 -0.018 1.00 0.00 60 ALA A CA 4
ATOM 4421 C C . ALA A 1 60 ? 3.394 -6.722 1.371 1.00 0.00 60 ALA A C 4
ATOM 4422 O O . ALA A 1 60 ? 2.596 -7.625 1.532 1.00 0.00 60 ALA A O 4
ATOM 4429 N N . LYS A 1 61 ? 4.020 -6.171 2.380 1.00 0.00 61 LYS A N 4
ATOM 4430 C CA . LYS A 1 61 ? 3.769 -6.640 3.769 1.00 0.00 61 LYS A CA 4
ATOM 4431 C C . LYS A 1 61 ? 3.953 -5.482 4.756 1.00 0.00 61 LYS A C 4
ATOM 4432 O O . LYS A 1 61 ? 4.822 -4.642 4.605 1.00 0.00 61 LYS A O 4
ATOM 4451 N N . ALA A 1 62 ? 3.129 -5.450 5.769 1.00 0.00 62 ALA A N 4
ATOM 4452 C CA . ALA A 1 62 ? 3.208 -4.377 6.801 1.00 0.00 62 ALA A CA 4
ATOM 4453 C C . ALA A 1 62 ? 3.212 -2.995 6.141 1.00 0.00 62 ALA A C 4
ATOM 4454 O O . ALA A 1 62 ? 4.222 -2.322 6.068 1.00 0.00 62 ALA A O 4
ATOM 4461 N N . ILE A 1 63 ? 2.071 -2.569 5.667 1.00 0.00 63 ILE A N 4
ATOM 4462 C CA . ILE A 1 63 ? 1.976 -1.236 5.015 1.00 0.00 63 ILE A CA 4
ATOM 4463 C C . ILE A 1 63 ? 2.144 -0.148 6.069 1.00 0.00 63 ILE A C 4
ATOM 4464 O O . ILE A 1 63 ? 1.546 -0.196 7.129 1.00 0.00 63 ILE A O 4
ATOM 4480 N N . SER A 1 64 ? 2.960 0.838 5.792 1.00 0.00 64 SER A N 4
ATOM 4481 C CA . SER A 1 64 ? 3.176 1.932 6.783 1.00 0.00 64 SER A CA 4
ATOM 4482 C C . SER A 1 64 ? 3.206 3.279 6.075 1.00 0.00 64 SER A C 4
ATOM 4483 O O . SER A 1 64 ? 3.771 3.435 5.008 1.00 0.00 64 SER A O 4
ATOM 4491 N N . LEU A 1 65 ? 2.584 4.254 6.675 1.00 0.00 65 LEU A N 4
ATOM 4492 C CA . LEU A 1 65 ? 2.535 5.609 6.070 1.00 0.00 65 LEU A CA 4
ATOM 4493 C C . LEU A 1 65 ? 3.750 6.427 6.556 1.00 0.00 65 LEU A C 4
ATOM 4494 O O . LEU A 1 65 ? 3.972 6.543 7.744 1.00 0.00 65 LEU A O 4
ATOM 4510 N N . PRO A 1 66 ? 4.521 7.002 5.664 1.00 0.00 66 PRO A N 4
ATOM 4511 C CA . PRO A 1 66 ? 5.704 7.822 6.053 1.00 0.00 66 PRO A CA 4
ATOM 4512 C C . PRO A 1 66 ? 5.265 9.172 6.631 1.00 0.00 66 PRO A C 4
ATOM 4513 O O . PRO A 1 66 ? 6.056 9.923 7.172 1.00 0.00 66 PRO A O 4
ATOM 4524 N N . LEU A 1 67 ? 3.998 9.472 6.519 1.00 0.00 67 LEU A N 4
ATOM 4525 C CA . LEU A 1 67 ? 3.475 10.759 7.052 1.00 0.00 67 LEU A CA 4
ATOM 4526 C C . LEU A 1 67 ? 3.213 10.628 8.556 1.00 0.00 67 LEU A C 4
ATOM 4527 O O . LEU A 1 67 ? 2.690 9.635 9.027 1.00 0.00 67 LEU A O 4
ATOM 4543 N N . GLU A 1 68 ? 3.581 11.630 9.308 1.00 0.00 68 GLU A N 4
ATOM 4544 C CA . GLU A 1 68 ? 3.375 11.587 10.784 1.00 0.00 68 GLU A CA 4
ATOM 4545 C C . GLU A 1 68 ? 1.908 11.849 11.134 1.00 0.00 68 GLU A C 4
ATOM 4546 O O . GLU A 1 68 ? 1.077 12.088 10.278 1.00 0.00 68 GLU A O 4
ATOM 4558 N N . HIS A 1 69 ? 1.591 11.792 12.402 1.00 0.00 69 HIS A N 4
ATOM 4559 C CA . HIS A 1 69 ? 0.189 12.017 12.847 1.00 0.00 69 HIS A CA 4
ATOM 4560 C C . HIS A 1 69 ? -0.227 13.465 12.587 1.00 0.00 69 HIS A C 4
ATOM 4561 O O . HIS A 1 69 ? 0.549 14.392 12.729 1.00 0.00 69 HIS A O 4
ATOM 4575 N N . HIS A 1 70 ? -1.458 13.655 12.196 1.00 0.00 70 HIS A N 4
ATOM 4576 C CA . HIS A 1 70 ? -1.954 15.023 11.907 1.00 0.00 70 HIS A CA 4
ATOM 4577 C C . HIS A 1 70 ? -2.113 15.811 13.209 1.00 0.00 70 HIS A C 4
ATOM 4578 O O . HIS A 1 70 ? -2.738 15.369 14.154 1.00 0.00 70 HIS A O 4
ATOM 4592 N N . HIS A 1 71 ? -1.552 16.987 13.249 1.00 0.00 71 HIS A N 4
ATOM 4593 C CA . HIS A 1 71 ? -1.655 17.839 14.462 1.00 0.00 71 HIS A CA 4
ATOM 4594 C C . HIS A 1 71 ? -1.532 19.306 14.044 1.00 0.00 71 HIS A C 4
ATOM 4595 O O . HIS A 1 71 ? -2.176 20.179 14.593 1.00 0.00 71 HIS A O 4
ATOM 4609 N N . HIS A 1 72 ? -0.701 19.582 13.072 1.00 0.00 72 HIS A N 4
ATOM 4610 C CA . HIS A 1 72 ? -0.525 20.992 12.617 1.00 0.00 72 HIS A CA 4
ATOM 4611 C C . HIS A 1 72 ? -1.731 21.440 11.784 1.00 0.00 72 HIS A C 4
ATOM 4612 O O . HIS A 1 72 ? -2.258 20.703 10.972 1.00 0.00 72 HIS A O 4
ATOM 4626 N N . HIS A 1 73 ? -2.163 22.654 11.989 1.00 0.00 73 HIS A N 4
ATOM 4627 C CA . HIS A 1 73 ? -3.326 23.191 11.229 1.00 0.00 73 HIS A CA 4
ATOM 4628 C C . HIS A 1 73 ? -2.949 23.342 9.753 1.00 0.00 73 HIS A C 4
ATOM 4629 O O . HIS A 1 73 ? -3.736 23.077 8.864 1.00 0.00 73 HIS A O 4
ATOM 4643 N N . HIS A 1 74 ? -1.748 23.775 9.492 1.00 0.00 74 HIS A N 4
ATOM 4644 C CA . HIS A 1 74 ? -1.303 23.956 8.083 1.00 0.00 74 HIS A CA 4
ATOM 4645 C C . HIS A 1 74 ? -1.164 22.593 7.402 1.00 0.00 74 HIS A C 4
ATOM 4646 O O . HIS A 1 74 ? -2.171 22.072 6.950 1.00 0.00 74 HIS A O 4
ATOM 4661 N N . MET A 1 1 ? 10.795 -2.455 0.651 1.00 0.00 1 MET A N 5
ATOM 4662 C CA . MET A 1 1 ? 11.621 -1.323 1.156 1.00 0.00 1 MET A CA 5
ATOM 4663 C C . MET A 1 1 ? 10.920 -0.007 0.845 1.00 0.00 1 MET A C 5
ATOM 4664 O O . MET A 1 1 ? 9.975 0.376 1.502 1.00 0.00 1 MET A O 5
ATOM 4680 N N . LYS A 1 2 ? 11.389 0.689 -0.154 1.00 0.00 2 LYS A N 5
ATOM 4681 C CA . LYS A 1 2 ? 10.777 2.001 -0.535 1.00 0.00 2 LYS A CA 5
ATOM 4682 C C . LYS A 1 2 ? 10.045 1.858 -1.865 1.00 0.00 2 LYS A C 5
ATOM 4683 O O . LYS A 1 2 ? 10.480 1.167 -2.765 1.00 0.00 2 LYS A O 5
ATOM 4702 N N . GLY A 1 3 ? 8.928 2.512 -1.982 1.00 0.00 3 GLY A N 5
ATOM 4703 C CA . GLY A 1 3 ? 8.132 2.436 -3.239 1.00 0.00 3 GLY A CA 5
ATOM 4704 C C . GLY A 1 3 ? 7.066 3.530 -3.233 1.00 0.00 3 GLY A C 5
ATOM 4705 O O . GLY A 1 3 ? 7.026 4.366 -2.352 1.00 0.00 3 GLY A O 5
ATOM 4709 N N . LYS A 1 4 ? 6.209 3.529 -4.216 1.00 0.00 4 LYS A N 5
ATOM 4710 C CA . LYS A 1 4 ? 5.133 4.569 -4.292 1.00 0.00 4 LYS A CA 5
ATOM 4711 C C . LYS A 1 4 ? 3.790 3.911 -4.592 1.00 0.00 4 LYS A C 5
ATOM 4712 O O . LYS A 1 4 ? 3.691 2.972 -5.358 1.00 0.00 4 LYS A O 5
ATOM 4731 N N . VAL A 1 5 ? 2.757 4.416 -3.984 1.00 0.00 5 VAL A N 5
ATOM 4732 C CA . VAL A 1 5 ? 1.394 3.857 -4.202 1.00 0.00 5 VAL A CA 5
ATOM 4733 C C . VAL A 1 5 ? 0.815 4.445 -5.492 1.00 0.00 5 VAL A C 5
ATOM 4734 O O . VAL A 1 5 ? 0.546 5.624 -5.594 1.00 0.00 5 VAL A O 5
ATOM 4747 N N . VAL A 1 6 ? 0.619 3.617 -6.476 1.00 0.00 6 VAL A N 5
ATOM 4748 C CA . VAL A 1 6 ? 0.051 4.095 -7.768 1.00 0.00 6 VAL A CA 5
ATOM 4749 C C . VAL A 1 6 ? -1.464 4.225 -7.639 1.00 0.00 6 VAL A C 5
ATOM 4750 O O . VAL A 1 6 ? -2.065 5.140 -8.168 1.00 0.00 6 VAL A O 5
ATOM 4763 N N . SER A 1 7 ? -2.088 3.313 -6.944 1.00 0.00 7 SER A N 5
ATOM 4764 C CA . SER A 1 7 ? -3.567 3.385 -6.787 1.00 0.00 7 SER A CA 5
ATOM 4765 C C . SER A 1 7 ? -4.015 2.529 -5.601 1.00 0.00 7 SER A C 5
ATOM 4766 O O . SER A 1 7 ? -3.303 1.666 -5.128 1.00 0.00 7 SER A O 5
ATOM 4774 N N . TYR A 1 8 ? -5.206 2.769 -5.135 1.00 0.00 8 TYR A N 5
ATOM 4775 C CA . TYR A 1 8 ? -5.756 1.993 -3.986 1.00 0.00 8 TYR A CA 5
ATOM 4776 C C . TYR A 1 8 ? -7.280 1.984 -4.087 1.00 0.00 8 TYR A C 5
ATOM 4777 O O . TYR A 1 8 ? -7.938 2.988 -3.901 1.00 0.00 8 TYR A O 5
ATOM 4795 N N . LEU A 1 9 ? -7.836 0.845 -4.394 1.00 0.00 9 LEU A N 5
ATOM 4796 C CA . LEU A 1 9 ? -9.318 0.727 -4.530 1.00 0.00 9 LEU A CA 5
ATOM 4797 C C . LEU A 1 9 ? -9.904 0.126 -3.256 1.00 0.00 9 LEU A C 5
ATOM 4798 O O . LEU A 1 9 ? -9.778 -1.049 -2.982 1.00 0.00 9 LEU A O 5
ATOM 4814 N N . ALA A 1 10 ? -10.551 0.952 -2.483 1.00 0.00 10 ALA A N 5
ATOM 4815 C CA . ALA A 1 10 ? -11.178 0.492 -1.210 1.00 0.00 10 ALA A CA 5
ATOM 4816 C C . ALA A 1 10 ? -12.356 -0.434 -1.524 1.00 0.00 10 ALA A C 5
ATOM 4817 O O . ALA A 1 10 ? -12.602 -1.402 -0.832 1.00 0.00 10 ALA A O 5
ATOM 4824 N N . ALA A 1 11 ? -13.086 -0.127 -2.562 1.00 0.00 11 ALA A N 5
ATOM 4825 C CA . ALA A 1 11 ? -14.264 -0.961 -2.948 1.00 0.00 11 ALA A CA 5
ATOM 4826 C C . ALA A 1 11 ? -13.805 -2.369 -3.325 1.00 0.00 11 ALA A C 5
ATOM 4827 O O . ALA A 1 11 ? -14.485 -3.344 -3.079 1.00 0.00 11 ALA A O 5
ATOM 4834 N N . LYS A 1 12 ? -12.655 -2.478 -3.931 1.00 0.00 12 LYS A N 5
ATOM 4835 C CA . LYS A 1 12 ? -12.138 -3.819 -4.341 1.00 0.00 12 LYS A CA 5
ATOM 4836 C C . LYS A 1 12 ? -11.319 -4.409 -3.193 1.00 0.00 12 LYS A C 5
ATOM 4837 O O . LYS A 1 12 ? -10.861 -5.531 -3.259 1.00 0.00 12 LYS A O 5
ATOM 4856 N N . LYS A 1 13 ? -11.141 -3.647 -2.140 1.00 0.00 13 LYS A N 5
ATOM 4857 C CA . LYS A 1 13 ? -10.357 -4.120 -0.957 1.00 0.00 13 LYS A CA 5
ATOM 4858 C C . LYS A 1 13 ? -8.881 -4.230 -1.337 1.00 0.00 13 LYS A C 5
ATOM 4859 O O . LYS A 1 13 ? -8.019 -4.324 -0.487 1.00 0.00 13 LYS A O 5
ATOM 4878 N N . TYR A 1 14 ? -8.591 -4.264 -2.607 1.00 0.00 14 TYR A N 5
ATOM 4879 C CA . TYR A 1 14 ? -7.173 -4.412 -3.052 1.00 0.00 14 TYR A CA 5
ATOM 4880 C C . TYR A 1 14 ? -6.875 -3.385 -4.129 1.00 0.00 14 TYR A C 5
ATOM 4881 O O . TYR A 1 14 ? -7.759 -2.871 -4.783 1.00 0.00 14 TYR A O 5
ATOM 4899 N N . GLY A 1 15 ? -5.624 -3.082 -4.308 1.00 0.00 15 GLY A N 5
ATOM 4900 C CA . GLY A 1 15 ? -5.222 -2.075 -5.332 1.00 0.00 15 GLY A CA 5
ATOM 4901 C C . GLY A 1 15 ? -3.873 -2.454 -5.933 1.00 0.00 15 GLY A C 5
ATOM 4902 O O . GLY A 1 15 ? -3.603 -3.604 -6.219 1.00 0.00 15 GLY A O 5
ATOM 4906 N N . PHE A 1 16 ? -3.028 -1.482 -6.135 1.00 0.00 16 PHE A N 5
ATOM 4907 C CA . PHE A 1 16 ? -1.687 -1.757 -6.730 1.00 0.00 16 PHE A CA 5
ATOM 4908 C C . PHE A 1 16 ? -0.660 -0.763 -6.196 1.00 0.00 16 PHE A C 5
ATOM 4909 O O . PHE A 1 16 ? -0.973 0.362 -5.852 1.00 0.00 16 PHE A O 5
ATOM 4926 N N . ILE A 1 17 ? 0.574 -1.183 -6.140 1.00 0.00 17 ILE A N 5
ATOM 4927 C CA . ILE A 1 17 ? 1.673 -0.298 -5.644 1.00 0.00 17 ILE A CA 5
ATOM 4928 C C . ILE A 1 17 ? 2.855 -0.377 -6.605 1.00 0.00 17 ILE A C 5
ATOM 4929 O O . ILE A 1 17 ? 3.269 -1.441 -7.016 1.00 0.00 17 ILE A O 5
ATOM 4945 N N . GLN A 1 18 ? 3.399 0.754 -6.963 1.00 0.00 18 GLN A N 5
ATOM 4946 C CA . GLN A 1 18 ? 4.563 0.780 -7.904 1.00 0.00 18 GLN A CA 5
ATOM 4947 C C . GLN A 1 18 ? 5.850 1.044 -7.119 1.00 0.00 18 GLN A C 5
ATOM 4948 O O . GLN A 1 18 ? 6.028 2.077 -6.505 1.00 0.00 18 GLN A O 5
ATOM 4962 N N . GLY A 1 19 ? 6.741 0.095 -7.143 1.00 0.00 19 GLY A N 5
ATOM 4963 C CA . GLY A 1 19 ? 8.034 0.226 -6.407 1.00 0.00 19 GLY A CA 5
ATOM 4964 C C . GLY A 1 19 ? 8.984 1.180 -7.132 1.00 0.00 19 GLY A C 5
ATOM 4965 O O . GLY A 1 19 ? 8.842 1.457 -8.306 1.00 0.00 19 GLY A O 5
ATOM 4969 N N . ASP A 1 20 ? 9.957 1.681 -6.419 1.00 0.00 20 ASP A N 5
ATOM 4970 C CA . ASP A 1 20 ? 10.947 2.626 -7.016 1.00 0.00 20 ASP A CA 5
ATOM 4971 C C . ASP A 1 20 ? 11.830 1.886 -8.029 1.00 0.00 20 ASP A C 5
ATOM 4972 O O . ASP A 1 20 ? 12.376 2.481 -8.939 1.00 0.00 20 ASP A O 5
ATOM 4981 N N . ASP A 1 21 ? 11.972 0.594 -7.877 1.00 0.00 21 ASP A N 5
ATOM 4982 C CA . ASP A 1 21 ? 12.819 -0.201 -8.827 1.00 0.00 21 ASP A CA 5
ATOM 4983 C C . ASP A 1 21 ? 11.947 -0.722 -9.970 1.00 0.00 21 ASP A C 5
ATOM 4984 O O . ASP A 1 21 ? 12.387 -1.495 -10.796 1.00 0.00 21 ASP A O 5
ATOM 4993 N N . GLY A 1 22 ? 10.713 -0.301 -10.018 1.00 0.00 22 GLY A N 5
ATOM 4994 C CA . GLY A 1 22 ? 9.797 -0.760 -11.104 1.00 0.00 22 GLY A CA 5
ATOM 4995 C C . GLY A 1 22 ? 9.137 -2.075 -10.697 1.00 0.00 22 GLY A C 5
ATOM 4996 O O . GLY A 1 22 ? 8.510 -2.741 -11.495 1.00 0.00 22 GLY A O 5
ATOM 5000 N N . GLU A 1 23 ? 9.277 -2.455 -9.454 1.00 0.00 23 GLU A N 5
ATOM 5001 C CA . GLU A 1 23 ? 8.665 -3.737 -8.976 1.00 0.00 23 GLU A CA 5
ATOM 5002 C C . GLU A 1 23 ? 7.273 -3.474 -8.404 1.00 0.00 23 GLU A C 5
ATOM 5003 O O . GLU A 1 23 ? 7.105 -2.790 -7.414 1.00 0.00 23 GLU A O 5
ATOM 5015 N N . SER A 1 24 ? 6.277 -4.025 -9.035 1.00 0.00 24 SER A N 5
ATOM 5016 C CA . SER A 1 24 ? 4.874 -3.834 -8.566 1.00 0.00 24 SER A CA 5
ATOM 5017 C C . SER A 1 24 ? 4.573 -4.791 -7.417 1.00 0.00 24 SER A C 5
ATOM 5018 O O . SER A 1 24 ? 5.093 -5.886 -7.348 1.00 0.00 24 SER A O 5
ATOM 5026 N N . TYR A 1 25 ? 3.728 -4.375 -6.514 1.00 0.00 25 TYR A N 5
ATOM 5027 C CA . TYR A 1 25 ? 3.365 -5.239 -5.346 1.00 0.00 25 TYR A CA 5
ATOM 5028 C C . TYR A 1 25 ? 1.851 -5.222 -5.133 1.00 0.00 25 TYR A C 5
ATOM 5029 O O . TYR A 1 25 ? 1.206 -4.194 -5.201 1.00 0.00 25 TYR A O 5
ATOM 5047 N N . PHE A 1 26 ? 1.291 -6.368 -4.874 1.00 0.00 26 PHE A N 5
ATOM 5048 C CA . PHE A 1 26 ? -0.181 -6.472 -4.650 1.00 0.00 26 PHE A CA 5
ATOM 5049 C C . PHE A 1 26 ? -0.541 -5.896 -3.290 1.00 0.00 26 PHE A C 5
ATOM 5050 O O . PHE A 1 26 ? 0.154 -6.091 -2.313 1.00 0.00 26 PHE A O 5
ATOM 5067 N N . LEU A 1 27 ? -1.632 -5.181 -3.227 1.00 0.00 27 LEU A N 5
ATOM 5068 C CA . LEU A 1 27 ? -2.067 -4.569 -1.936 1.00 0.00 27 LEU A CA 5
ATOM 5069 C C . LEU A 1 27 ? -3.373 -5.208 -1.480 1.00 0.00 27 LEU A C 5
ATOM 5070 O O . LEU A 1 27 ? -4.375 -5.167 -2.159 1.00 0.00 27 LEU A O 5
ATOM 5086 N N . HIS A 1 28 ? -3.349 -5.799 -0.321 1.00 0.00 28 HIS A N 5
ATOM 5087 C CA . HIS A 1 28 ? -4.573 -6.459 0.233 1.00 0.00 28 HIS A CA 5
ATOM 5088 C C . HIS A 1 28 ? -4.683 -6.138 1.730 1.00 0.00 28 HIS A C 5
ATOM 5089 O O . HIS A 1 28 ? -3.741 -5.707 2.364 1.00 0.00 28 HIS A O 5
ATOM 5103 N N . PHE A 1 29 ? -5.842 -6.342 2.278 1.00 0.00 29 PHE A N 5
ATOM 5104 C CA . PHE A 1 29 ? -6.073 -6.055 3.724 1.00 0.00 29 PHE A CA 5
ATOM 5105 C C . PHE A 1 29 ? -5.245 -7.013 4.580 1.00 0.00 29 PHE A C 5
ATOM 5106 O O . PHE A 1 29 ? -4.764 -6.654 5.638 1.00 0.00 29 PHE A O 5
ATOM 5123 N N . SER A 1 30 ? -5.086 -8.225 4.137 1.00 0.00 30 SER A N 5
ATOM 5124 C CA . SER A 1 30 ? -4.299 -9.219 4.923 1.00 0.00 30 SER A CA 5
ATOM 5125 C C . SER A 1 30 ? -2.890 -8.679 5.156 1.00 0.00 30 SER A C 5
ATOM 5126 O O . SER A 1 30 ? -2.173 -9.140 6.021 1.00 0.00 30 SER A O 5
ATOM 5134 N N . GLU A 1 31 ? -2.489 -7.705 4.387 1.00 0.00 31 GLU A N 5
ATOM 5135 C CA . GLU A 1 31 ? -1.123 -7.124 4.555 1.00 0.00 31 GLU A CA 5
ATOM 5136 C C . GLU A 1 31 ? -1.211 -5.903 5.471 1.00 0.00 31 GLU A C 5
ATOM 5137 O O . GLU A 1 31 ? -0.211 -5.370 5.906 1.00 0.00 31 GLU A O 5
ATOM 5149 N N . LEU A 1 32 ? -2.404 -5.463 5.772 1.00 0.00 32 LEU A N 5
ATOM 5150 C CA . LEU A 1 32 ? -2.570 -4.277 6.669 1.00 0.00 32 LEU A CA 5
ATOM 5151 C C . LEU A 1 32 ? -2.608 -4.737 8.124 1.00 0.00 32 LEU A C 5
ATOM 5152 O O . LEU A 1 32 ? -3.529 -5.395 8.566 1.00 0.00 32 LEU A O 5
ATOM 5168 N N . LEU A 1 33 ? -1.593 -4.390 8.864 1.00 0.00 33 LEU A N 5
ATOM 5169 C CA . LEU A 1 33 ? -1.519 -4.782 10.300 1.00 0.00 33 LEU A CA 5
ATOM 5170 C C . LEU A 1 33 ? -2.669 -4.139 11.067 1.00 0.00 33 LEU A C 5
ATOM 5171 O O . LEU A 1 33 ? -3.280 -4.758 11.913 1.00 0.00 33 LEU A O 5
ATOM 5187 N N . ASP A 1 34 ? -2.961 -2.898 10.782 1.00 0.00 34 ASP A N 5
ATOM 5188 C CA . ASP A 1 34 ? -4.076 -2.190 11.490 1.00 0.00 34 ASP A CA 5
ATOM 5189 C C . ASP A 1 34 ? -5.007 -1.566 10.456 1.00 0.00 34 ASP A C 5
ATOM 5190 O O . ASP A 1 34 ? -4.687 -0.574 9.828 1.00 0.00 34 ASP A O 5
ATOM 5199 N N . LYS A 1 35 ? -6.162 -2.137 10.284 1.00 0.00 35 LYS A N 5
ATOM 5200 C CA . LYS A 1 35 ? -7.141 -1.594 9.298 1.00 0.00 35 LYS A CA 5
ATOM 5201 C C . LYS A 1 35 ? -7.401 -0.118 9.610 1.00 0.00 35 LYS A C 5
ATOM 5202 O O . LYS A 1 35 ? -8.072 0.573 8.872 1.00 0.00 35 LYS A O 5
ATOM 5221 N N . LYS A 1 36 ? -6.871 0.364 10.700 1.00 0.00 36 LYS A N 5
ATOM 5222 C CA . LYS A 1 36 ? -7.068 1.795 11.074 1.00 0.00 36 LYS A CA 5
ATOM 5223 C C . LYS A 1 36 ? -6.403 2.696 10.027 1.00 0.00 36 LYS A C 5
ATOM 5224 O O . LYS A 1 36 ? -6.909 3.747 9.685 1.00 0.00 36 LYS A O 5
ATOM 5243 N N . ASP A 1 37 ? -5.266 2.291 9.526 1.00 0.00 37 ASP A N 5
ATOM 5244 C CA . ASP A 1 37 ? -4.549 3.112 8.502 1.00 0.00 37 ASP A CA 5
ATOM 5245 C C . ASP A 1 37 ? -5.300 3.038 7.170 1.00 0.00 37 ASP A C 5
ATOM 5246 O O . ASP A 1 37 ? -4.979 3.727 6.223 1.00 0.00 37 ASP A O 5
ATOM 5255 N N . GLU A 1 38 ? -6.294 2.196 7.098 1.00 0.00 38 GLU A N 5
ATOM 5256 C CA . GLU A 1 38 ? -7.083 2.049 5.838 1.00 0.00 38 GLU A CA 5
ATOM 5257 C C . GLU A 1 38 ? -7.660 3.408 5.431 1.00 0.00 38 GLU A C 5
ATOM 5258 O O . GLU A 1 38 ? -7.618 3.794 4.279 1.00 0.00 38 GLU A O 5
ATOM 5270 N N . GLY A 1 39 ? -8.206 4.124 6.370 1.00 0.00 39 GLY A N 5
ATOM 5271 C CA . GLY A 1 39 ? -8.806 5.456 6.058 1.00 0.00 39 GLY A CA 5
ATOM 5272 C C . GLY A 1 39 ? -7.709 6.512 5.971 1.00 0.00 39 GLY A C 5
ATOM 5273 O O . GLY A 1 39 ? -7.947 7.628 5.562 1.00 0.00 39 GLY A O 5
ATOM 5277 N N . LYS A 1 40 ? -6.508 6.169 6.355 1.00 0.00 40 LYS A N 5
ATOM 5278 C CA . LYS A 1 40 ? -5.374 7.151 6.297 1.00 0.00 40 LYS A CA 5
ATOM 5279 C C . LYS A 1 40 ? -4.326 6.648 5.303 1.00 0.00 40 LYS A C 5
ATOM 5280 O O . LYS A 1 40 ? -3.198 7.095 5.297 1.00 0.00 40 LYS A O 5
ATOM 5299 N N . LEU A 1 41 ? -4.695 5.720 4.466 1.00 0.00 41 LEU A N 5
ATOM 5300 C CA . LEU A 1 41 ? -3.727 5.175 3.466 1.00 0.00 41 LEU A CA 5
ATOM 5301 C C . LEU A 1 41 ? -3.141 6.311 2.638 1.00 0.00 41 LEU A C 5
ATOM 5302 O O . LEU A 1 41 ? -3.296 7.471 2.952 1.00 0.00 41 LEU A O 5
ATOM 5318 N N . VAL A 1 42 ? -2.454 5.965 1.584 1.00 0.00 42 VAL A N 5
ATOM 5319 C CA . VAL A 1 42 ? -1.818 6.995 0.709 1.00 0.00 42 VAL A CA 5
ATOM 5320 C C . VAL A 1 42 ? -2.228 6.792 -0.745 1.00 0.00 42 VAL A C 5
ATOM 5321 O O . VAL A 1 42 ? -2.698 5.744 -1.147 1.00 0.00 42 VAL A O 5
ATOM 5334 N N . LYS A 1 43 ? -2.040 7.815 -1.530 1.00 0.00 43 LYS A N 5
ATOM 5335 C CA . LYS A 1 43 ? -2.396 7.752 -2.975 1.00 0.00 43 LYS A CA 5
ATOM 5336 C C . LYS A 1 43 ? -1.395 8.581 -3.784 1.00 0.00 43 LYS A C 5
ATOM 5337 O O . LYS A 1 43 ? -1.535 9.775 -3.941 1.00 0.00 43 LYS A O 5
ATOM 5356 N N . GLY A 1 44 ? -0.389 7.934 -4.304 1.00 0.00 44 GLY A N 5
ATOM 5357 C CA . GLY A 1 44 ? 0.642 8.638 -5.126 1.00 0.00 44 GLY A CA 5
ATOM 5358 C C . GLY A 1 44 ? 1.831 9.037 -4.250 1.00 0.00 44 GLY A C 5
ATOM 5359 O O . GLY A 1 44 ? 2.890 9.371 -4.743 1.00 0.00 44 GLY A O 5
ATOM 5363 N N . SER A 1 45 ? 1.665 9.018 -2.952 1.00 0.00 45 SER A N 5
ATOM 5364 C CA . SER A 1 45 ? 2.784 9.413 -2.042 1.00 0.00 45 SER A CA 5
ATOM 5365 C C . SER A 1 45 ? 3.707 8.222 -1.778 1.00 0.00 45 SER A C 5
ATOM 5366 O O . SER A 1 45 ? 3.383 7.081 -2.054 1.00 0.00 45 SER A O 5
ATOM 5374 N N . MET A 1 46 ? 4.865 8.501 -1.251 1.00 0.00 46 MET A N 5
ATOM 5375 C CA . MET A 1 46 ? 5.860 7.428 -0.963 1.00 0.00 46 MET A CA 5
ATOM 5376 C C . MET A 1 46 ? 5.361 6.500 0.137 1.00 0.00 46 MET A C 5
ATOM 5377 O O . MET A 1 46 ? 4.715 6.910 1.080 1.00 0.00 46 MET A O 5
ATOM 5391 N N . VAL A 1 47 ? 5.667 5.236 0.006 1.00 0.00 47 VAL A N 5
ATOM 5392 C CA . VAL A 1 47 ? 5.231 4.224 1.018 1.00 0.00 47 VAL A CA 5
ATOM 5393 C C . VAL A 1 47 ? 6.428 3.367 1.421 1.00 0.00 47 VAL A C 5
ATOM 5394 O O . VAL A 1 47 ? 7.428 3.311 0.734 1.00 0.00 47 VAL A O 5
ATOM 5407 N N . HIS A 1 48 ? 6.321 2.700 2.535 1.00 0.00 48 HIS A N 5
ATOM 5408 C CA . HIS A 1 48 ? 7.444 1.832 3.015 1.00 0.00 48 HIS A CA 5
ATOM 5409 C C . HIS A 1 48 ? 6.914 0.446 3.381 1.00 0.00 48 HIS A C 5
ATOM 5410 O O . HIS A 1 48 ? 5.959 0.300 4.117 1.00 0.00 48 HIS A O 5
ATOM 5424 N N . PHE A 1 49 ? 7.541 -0.572 2.856 1.00 0.00 49 PHE A N 5
ATOM 5425 C CA . PHE A 1 49 ? 7.102 -1.973 3.144 1.00 0.00 49 PHE A CA 5
ATOM 5426 C C . PHE A 1 49 ? 8.322 -2.884 3.232 1.00 0.00 49 PHE A C 5
ATOM 5427 O O . PHE A 1 49 ? 9.393 -2.561 2.752 1.00 0.00 49 PHE A O 5
ATOM 5444 N N . ASP A 1 50 ? 8.159 -4.025 3.850 1.00 0.00 50 ASP A N 5
ATOM 5445 C CA . ASP A 1 50 ? 9.295 -4.982 3.994 1.00 0.00 50 ASP A CA 5
ATOM 5446 C C . ASP A 1 50 ? 9.123 -6.141 2.996 1.00 0.00 50 ASP A C 5
ATOM 5447 O O . ASP A 1 50 ? 8.020 -6.466 2.599 1.00 0.00 50 ASP A O 5
ATOM 5456 N N . PRO A 1 51 ? 10.207 -6.769 2.609 1.00 0.00 51 PRO A N 5
ATOM 5457 C CA . PRO A 1 51 ? 10.176 -7.915 1.652 1.00 0.00 51 PRO A CA 5
ATOM 5458 C C . PRO A 1 51 ? 9.156 -8.981 2.041 1.00 0.00 51 PRO A C 5
ATOM 5459 O O . PRO A 1 51 ? 8.952 -9.270 3.203 1.00 0.00 51 PRO A O 5
ATOM 5470 N N . THR A 1 52 ? 8.511 -9.563 1.061 1.00 0.00 52 THR A N 5
ATOM 5471 C CA . THR A 1 52 ? 7.489 -10.617 1.336 1.00 0.00 52 THR A CA 5
ATOM 5472 C C . THR A 1 52 ? 7.822 -11.876 0.519 1.00 0.00 52 THR A C 5
ATOM 5473 O O . THR A 1 52 ? 8.352 -11.791 -0.572 1.00 0.00 52 THR A O 5
ATOM 5484 N N . PRO A 1 53 ? 7.509 -13.038 1.044 1.00 0.00 53 PRO A N 5
ATOM 5485 C CA . PRO A 1 53 ? 7.777 -14.334 0.354 1.00 0.00 53 PRO A CA 5
ATOM 5486 C C . PRO A 1 53 ? 6.850 -14.537 -0.846 1.00 0.00 53 PRO A C 5
ATOM 5487 O O . PRO A 1 53 ? 6.128 -15.507 -0.937 1.00 0.00 53 PRO A O 5
ATOM 5498 N N . THR A 1 54 ? 6.872 -13.617 -1.769 1.00 0.00 54 THR A N 5
ATOM 5499 C CA . THR A 1 54 ? 6.004 -13.726 -2.984 1.00 0.00 54 THR A CA 5
ATOM 5500 C C . THR A 1 54 ? 6.826 -13.376 -4.225 1.00 0.00 54 THR A C 5
ATOM 5501 O O . THR A 1 54 ? 6.490 -12.471 -4.962 1.00 0.00 54 THR A O 5
ATOM 5512 N N . PRO A 1 55 ? 7.891 -14.100 -4.465 1.00 0.00 55 PRO A N 5
ATOM 5513 C CA . PRO A 1 55 ? 8.762 -13.874 -5.654 1.00 0.00 55 PRO A CA 5
ATOM 5514 C C . PRO A 1 55 ? 8.015 -14.242 -6.937 1.00 0.00 55 PRO A C 5
ATOM 5515 O O . PRO A 1 55 ? 8.390 -13.855 -8.025 1.00 0.00 55 PRO A O 5
ATOM 5526 N N . LYS A 1 56 ? 6.955 -14.993 -6.799 1.00 0.00 56 LYS A N 5
ATOM 5527 C CA . LYS A 1 56 ? 6.147 -15.413 -7.986 1.00 0.00 56 LYS A CA 5
ATOM 5528 C C . LYS A 1 56 ? 4.789 -14.707 -7.946 1.00 0.00 56 LYS A C 5
ATOM 5529 O O . LYS A 1 56 ? 3.753 -15.315 -8.111 1.00 0.00 56 LYS A O 5
ATOM 5548 N N . GLY A 1 57 ? 4.798 -13.421 -7.734 1.00 0.00 57 GLY A N 5
ATOM 5549 C CA . GLY A 1 57 ? 3.519 -12.648 -7.691 1.00 0.00 57 GLY A CA 5
ATOM 5550 C C . GLY A 1 57 ? 3.768 -11.290 -7.021 1.00 0.00 57 GLY A C 5
ATOM 5551 O O . GLY A 1 57 ? 3.009 -10.357 -7.183 1.00 0.00 57 GLY A O 5
ATOM 5555 N N . LEU A 1 58 ? 4.831 -11.187 -6.266 1.00 0.00 58 LEU A N 5
ATOM 5556 C CA . LEU A 1 58 ? 5.170 -9.911 -5.558 1.00 0.00 58 LEU A CA 5
ATOM 5557 C C . LEU A 1 58 ? 4.052 -9.528 -4.594 1.00 0.00 58 LEU A C 5
ATOM 5558 O O . LEU A 1 58 ? 2.887 -9.761 -4.843 1.00 0.00 58 LEU A O 5
ATOM 5574 N N . ALA A 1 59 ? 4.409 -8.941 -3.487 1.00 0.00 59 ALA A N 5
ATOM 5575 C CA . ALA A 1 59 ? 3.380 -8.535 -2.491 1.00 0.00 59 ALA A CA 5
ATOM 5576 C C . ALA A 1 59 ? 3.982 -7.548 -1.495 1.00 0.00 59 ALA A C 5
ATOM 5577 O O . ALA A 1 59 ? 5.175 -7.517 -1.269 1.00 0.00 59 ALA A O 5
ATOM 5584 N N . ALA A 1 60 ? 3.148 -6.740 -0.904 1.00 0.00 60 ALA A N 5
ATOM 5585 C CA . ALA A 1 60 ? 3.625 -5.725 0.086 1.00 0.00 60 ALA A CA 5
ATOM 5586 C C . ALA A 1 60 ? 3.200 -6.133 1.491 1.00 0.00 60 ALA A C 5
ATOM 5587 O O . ALA A 1 60 ? 2.089 -6.566 1.722 1.00 0.00 60 ALA A O 5
ATOM 5594 N N . LYS A 1 61 ? 4.094 -5.993 2.430 1.00 0.00 61 LYS A N 5
ATOM 5595 C CA . LYS A 1 61 ? 3.789 -6.364 3.846 1.00 0.00 61 LYS A CA 5
ATOM 5596 C C . LYS A 1 61 ? 4.253 -5.250 4.788 1.00 0.00 61 LYS A C 5
ATOM 5597 O O . LYS A 1 61 ? 5.277 -4.623 4.587 1.00 0.00 61 LYS A O 5
ATOM 5616 N N . ALA A 1 62 ? 3.484 -5.013 5.813 1.00 0.00 62 ALA A N 5
ATOM 5617 C CA . ALA A 1 62 ? 3.816 -3.956 6.810 1.00 0.00 62 ALA A CA 5
ATOM 5618 C C . ALA A 1 62 ? 3.902 -2.597 6.114 1.00 0.00 62 ALA A C 5
ATOM 5619 O O . ALA A 1 62 ? 4.840 -1.846 6.296 1.00 0.00 62 ALA A O 5
ATOM 5626 N N . ILE A 1 63 ? 2.913 -2.280 5.323 1.00 0.00 63 ILE A N 5
ATOM 5627 C CA . ILE A 1 63 ? 2.902 -0.973 4.599 1.00 0.00 63 ILE A CA 5
ATOM 5628 C C . ILE A 1 63 ? 2.766 0.168 5.600 1.00 0.00 63 ILE A C 5
ATOM 5629 O O . ILE A 1 63 ? 2.024 0.088 6.557 1.00 0.00 63 ILE A O 5
ATOM 5645 N N . SER A 1 64 ? 3.492 1.231 5.384 1.00 0.00 64 SER A N 5
ATOM 5646 C CA . SER A 1 64 ? 3.435 2.398 6.320 1.00 0.00 64 SER A CA 5
ATOM 5647 C C . SER A 1 64 ? 3.310 3.695 5.530 1.00 0.00 64 SER A C 5
ATOM 5648 O O . SER A 1 64 ? 3.782 3.812 4.412 1.00 0.00 64 SER A O 5
ATOM 5656 N N . LEU A 1 65 ? 2.663 4.664 6.121 1.00 0.00 65 LEU A N 5
ATOM 5657 C CA . LEU A 1 65 ? 2.461 5.984 5.457 1.00 0.00 65 LEU A CA 5
ATOM 5658 C C . LEU A 1 65 ? 3.396 7.023 6.111 1.00 0.00 65 LEU A C 5
ATOM 5659 O O . LEU A 1 65 ? 3.136 7.496 7.202 1.00 0.00 65 LEU A O 5
ATOM 5675 N N . PRO A 1 66 ? 4.480 7.371 5.457 1.00 0.00 66 PRO A N 5
ATOM 5676 C CA . PRO A 1 66 ? 5.459 8.360 5.987 1.00 0.00 66 PRO A CA 5
ATOM 5677 C C . PRO A 1 66 ? 4.995 9.795 5.729 1.00 0.00 66 PRO A C 5
ATOM 5678 O O . PRO A 1 66 ? 5.638 10.752 6.111 1.00 0.00 66 PRO A O 5
ATOM 5689 N N . LEU A 1 67 ? 3.886 9.940 5.062 1.00 0.00 67 LEU A N 5
ATOM 5690 C CA . LEU A 1 67 ? 3.361 11.296 4.737 1.00 0.00 67 LEU A CA 5
ATOM 5691 C C . LEU A 1 67 ? 2.972 12.044 6.013 1.00 0.00 67 LEU A C 5
ATOM 5692 O O . LEU A 1 67 ? 2.401 11.489 6.929 1.00 0.00 67 LEU A O 5
ATOM 5708 N N . GLU A 1 68 ? 3.286 13.311 6.064 1.00 0.00 68 GLU A N 5
ATOM 5709 C CA . GLU A 1 68 ? 2.960 14.147 7.247 1.00 0.00 68 GLU A CA 5
ATOM 5710 C C . GLU A 1 68 ? 3.629 13.561 8.489 1.00 0.00 68 GLU A C 5
ATOM 5711 O O . GLU A 1 68 ? 3.053 12.769 9.209 1.00 0.00 68 GLU A O 5
ATOM 5723 N N . HIS A 1 69 ? 4.850 13.949 8.736 1.00 0.00 69 HIS A N 5
ATOM 5724 C CA . HIS A 1 69 ? 5.593 13.425 9.921 1.00 0.00 69 HIS A CA 5
ATOM 5725 C C . HIS A 1 69 ? 5.151 14.161 11.186 1.00 0.00 69 HIS A C 5
ATOM 5726 O O . HIS A 1 69 ? 4.787 15.320 11.161 1.00 0.00 69 HIS A O 5
ATOM 5740 N N . HIS A 1 70 ? 5.186 13.476 12.294 1.00 0.00 70 HIS A N 5
ATOM 5741 C CA . HIS A 1 70 ? 4.777 14.084 13.593 1.00 0.00 70 HIS A CA 5
ATOM 5742 C C . HIS A 1 70 ? 3.364 14.650 13.484 1.00 0.00 70 HIS A C 5
ATOM 5743 O O . HIS A 1 70 ? 3.126 15.653 12.838 1.00 0.00 70 HIS A O 5
ATOM 5757 N N . HIS A 1 71 ? 2.425 14.003 14.114 1.00 0.00 71 HIS A N 5
ATOM 5758 C CA . HIS A 1 71 ? 1.010 14.474 14.061 1.00 0.00 71 HIS A CA 5
ATOM 5759 C C . HIS A 1 71 ? 0.899 15.840 14.734 1.00 0.00 71 HIS A C 5
ATOM 5760 O O . HIS A 1 71 ? 1.500 16.096 15.757 1.00 0.00 71 HIS A O 5
ATOM 5774 N N . HIS A 1 72 ? 0.132 16.720 14.154 1.00 0.00 72 HIS A N 5
ATOM 5775 C CA . HIS A 1 72 ? -0.032 18.084 14.735 1.00 0.00 72 HIS A CA 5
ATOM 5776 C C . HIS A 1 72 ? -1.113 18.035 15.814 1.00 0.00 72 HIS A C 5
ATOM 5777 O O . HIS A 1 72 ? -1.277 18.958 16.586 1.00 0.00 72 HIS A O 5
ATOM 5791 N N . HIS A 1 73 ? -1.856 16.958 15.868 1.00 0.00 73 HIS A N 5
ATOM 5792 C CA . HIS A 1 73 ? -2.937 16.838 16.894 1.00 0.00 73 HIS A CA 5
ATOM 5793 C C . HIS A 1 73 ? -3.183 15.364 17.239 1.00 0.00 73 HIS A C 5
ATOM 5794 O O . HIS A 1 73 ? -2.804 14.467 16.512 1.00 0.00 73 HIS A O 5
ATOM 5808 N N . HIS A 1 74 ? -3.823 15.123 18.351 1.00 0.00 74 HIS A N 5
ATOM 5809 C CA . HIS A 1 74 ? -4.121 13.722 18.782 1.00 0.00 74 HIS A CA 5
ATOM 5810 C C . HIS A 1 74 ? -5.265 13.737 19.805 1.00 0.00 74 HIS A C 5
ATOM 5811 O O . HIS A 1 74 ? -5.679 14.820 20.188 1.00 0.00 74 HIS A O 5
ATOM 5826 N N . MET A 1 1 ? 14.632 0.334 -0.613 1.00 0.00 1 MET A N 6
ATOM 5827 C CA . MET A 1 1 ? 13.679 -0.748 -0.981 1.00 0.00 1 MET A CA 6
ATOM 5828 C C . MET A 1 1 ? 12.253 -0.199 -0.886 1.00 0.00 1 MET A C 6
ATOM 5829 O O . MET A 1 1 ? 11.299 -0.927 -0.704 1.00 0.00 1 MET A O 6
ATOM 5845 N N . LYS A 1 2 ? 12.114 1.094 -1.000 1.00 0.00 2 LYS A N 6
ATOM 5846 C CA . LYS A 1 2 ? 10.762 1.726 -0.906 1.00 0.00 2 LYS A CA 6
ATOM 5847 C C . LYS A 1 2 ? 10.122 1.829 -2.289 1.00 0.00 2 LYS A C 6
ATOM 5848 O O . LYS A 1 2 ? 10.636 1.327 -3.269 1.00 0.00 2 LYS A O 6
ATOM 5867 N N . GLY A 1 3 ? 8.993 2.474 -2.361 1.00 0.00 3 GLY A N 6
ATOM 5868 C CA . GLY A 1 3 ? 8.291 2.615 -3.667 1.00 0.00 3 GLY A CA 6
ATOM 5869 C C . GLY A 1 3 ? 7.196 3.680 -3.557 1.00 0.00 3 GLY A C 6
ATOM 5870 O O . GLY A 1 3 ? 7.177 4.478 -2.637 1.00 0.00 3 GLY A O 6
ATOM 5874 N N . LYS A 1 4 ? 6.288 3.697 -4.496 1.00 0.00 4 LYS A N 6
ATOM 5875 C CA . LYS A 1 4 ? 5.186 4.706 -4.471 1.00 0.00 4 LYS A CA 6
ATOM 5876 C C . LYS A 1 4 ? 3.880 4.069 -4.940 1.00 0.00 4 LYS A C 6
ATOM 5877 O O . LYS A 1 4 ? 3.860 3.226 -5.814 1.00 0.00 4 LYS A O 6
ATOM 5896 N N . VAL A 1 5 ? 2.787 4.475 -4.352 1.00 0.00 5 VAL A N 6
ATOM 5897 C CA . VAL A 1 5 ? 1.469 3.903 -4.742 1.00 0.00 5 VAL A CA 6
ATOM 5898 C C . VAL A 1 5 ? 1.003 4.528 -6.060 1.00 0.00 5 VAL A C 6
ATOM 5899 O O . VAL A 1 5 ? 0.923 5.733 -6.194 1.00 0.00 5 VAL A O 6
ATOM 5912 N N . VAL A 1 6 ? 0.690 3.713 -7.027 1.00 0.00 6 VAL A N 6
ATOM 5913 C CA . VAL A 1 6 ? 0.220 4.238 -8.342 1.00 0.00 6 VAL A CA 6
ATOM 5914 C C . VAL A 1 6 ? -1.303 4.117 -8.428 1.00 0.00 6 VAL A C 6
ATOM 5915 O O . VAL A 1 6 ? -1.968 4.956 -9.002 1.00 0.00 6 VAL A O 6
ATOM 5928 N N . SER A 1 7 ? -1.867 3.080 -7.865 1.00 0.00 7 SER A N 6
ATOM 5929 C CA . SER A 1 7 ? -3.353 2.922 -7.926 1.00 0.00 7 SER A CA 6
ATOM 5930 C C . SER A 1 7 ? -3.862 2.147 -6.708 1.00 0.00 7 SER A C 6
ATOM 5931 O O . SER A 1 7 ? -3.306 1.139 -6.316 1.00 0.00 7 SER A O 6
ATOM 5939 N N . TYR A 1 8 ? -4.924 2.618 -6.119 1.00 0.00 8 TYR A N 6
ATOM 5940 C CA . TYR A 1 8 ? -5.507 1.932 -4.930 1.00 0.00 8 TYR A CA 6
ATOM 5941 C C . TYR A 1 8 ? -6.984 2.317 -4.803 1.00 0.00 8 TYR A C 6
ATOM 5942 O O . TYR A 1 8 ? -7.323 3.460 -4.568 1.00 0.00 8 TYR A O 6
ATOM 5960 N N . LEU A 1 9 ? -7.856 1.358 -4.959 1.00 0.00 9 LEU A N 6
ATOM 5961 C CA . LEU A 1 9 ? -9.325 1.623 -4.858 1.00 0.00 9 LEU A CA 6
ATOM 5962 C C . LEU A 1 9 ? -9.912 0.788 -3.718 1.00 0.00 9 LEU A C 6
ATOM 5963 O O . LEU A 1 9 ? -9.776 -0.418 -3.675 1.00 0.00 9 LEU A O 6
ATOM 5979 N N . ALA A 1 10 ? -10.567 1.441 -2.801 1.00 0.00 10 ALA A N 6
ATOM 5980 C CA . ALA A 1 10 ? -11.183 0.728 -1.645 1.00 0.00 10 ALA A CA 6
ATOM 5981 C C . ALA A 1 10 ? -12.263 -0.233 -2.153 1.00 0.00 10 ALA A C 6
ATOM 5982 O O . ALA A 1 10 ? -12.602 -1.206 -1.507 1.00 0.00 10 ALA A O 6
ATOM 5989 N N . ALA A 1 11 ? -12.806 0.042 -3.307 1.00 0.00 11 ALA A N 6
ATOM 5990 C CA . ALA A 1 11 ? -13.872 -0.839 -3.871 1.00 0.00 11 ALA A CA 6
ATOM 5991 C C . ALA A 1 11 ? -13.319 -2.250 -4.092 1.00 0.00 11 ALA A C 6
ATOM 5992 O O . ALA A 1 11 ? -13.985 -3.237 -3.853 1.00 0.00 11 ALA A O 6
ATOM 5999 N N . LYS A 1 12 ? -12.100 -2.350 -4.545 1.00 0.00 12 LYS A N 6
ATOM 6000 C CA . LYS A 1 12 ? -11.490 -3.692 -4.785 1.00 0.00 12 LYS A CA 6
ATOM 6001 C C . LYS A 1 12 ? -10.638 -4.079 -3.577 1.00 0.00 12 LYS A C 6
ATOM 6002 O O . LYS A 1 12 ? -10.094 -5.161 -3.516 1.00 0.00 12 LYS A O 6
ATOM 6021 N N . LYS A 1 13 ? -10.525 -3.189 -2.619 1.00 0.00 13 LYS A N 6
ATOM 6022 C CA . LYS A 1 13 ? -9.713 -3.472 -1.392 1.00 0.00 13 LYS A CA 6
ATOM 6023 C C . LYS A 1 13 ? -8.242 -3.609 -1.775 1.00 0.00 13 LYS A C 6
ATOM 6024 O O . LYS A 1 13 ? -7.368 -3.671 -0.931 1.00 0.00 13 LYS A O 6
ATOM 6043 N N . TYR A 1 14 ? -7.963 -3.636 -3.046 1.00 0.00 14 TYR A N 6
ATOM 6044 C CA . TYR A 1 14 ? -6.551 -3.747 -3.506 1.00 0.00 14 TYR A CA 6
ATOM 6045 C C . TYR A 1 14 ? -6.408 -3.061 -4.862 1.00 0.00 14 TYR A C 6
ATOM 6046 O O . TYR A 1 14 ? -7.378 -2.830 -5.558 1.00 0.00 14 TYR A O 6
ATOM 6064 N N . GLY A 1 15 ? -5.207 -2.735 -5.237 1.00 0.00 15 GLY A N 6
ATOM 6065 C CA . GLY A 1 15 ? -4.984 -2.055 -6.548 1.00 0.00 15 GLY A CA 6
ATOM 6066 C C . GLY A 1 15 ? -3.611 -2.438 -7.107 1.00 0.00 15 GLY A C 6
ATOM 6067 O O . GLY A 1 15 ? -3.329 -3.592 -7.365 1.00 0.00 15 GLY A O 6
ATOM 6071 N N . PHE A 1 16 ? -2.763 -1.468 -7.298 1.00 0.00 16 PHE A N 6
ATOM 6072 C CA . PHE A 1 16 ? -1.401 -1.745 -7.847 1.00 0.00 16 PHE A CA 6
ATOM 6073 C C . PHE A 1 16 ? -0.391 -0.774 -7.241 1.00 0.00 16 PHE A C 6
ATOM 6074 O O . PHE A 1 16 ? -0.725 0.323 -6.841 1.00 0.00 16 PHE A O 6
ATOM 6091 N N . ILE A 1 17 ? 0.845 -1.184 -7.171 1.00 0.00 17 ILE A N 6
ATOM 6092 C CA . ILE A 1 17 ? 1.912 -0.314 -6.588 1.00 0.00 17 ILE A CA 6
ATOM 6093 C C . ILE A 1 17 ? 3.149 -0.345 -7.483 1.00 0.00 17 ILE A C 6
ATOM 6094 O O . ILE A 1 17 ? 3.474 -1.350 -8.083 1.00 0.00 17 ILE A O 6
ATOM 6110 N N . GLN A 1 18 ? 3.840 0.761 -7.565 1.00 0.00 18 GLN A N 6
ATOM 6111 C CA . GLN A 1 18 ? 5.069 0.841 -8.412 1.00 0.00 18 GLN A CA 6
ATOM 6112 C C . GLN A 1 18 ? 6.305 0.895 -7.510 1.00 0.00 18 GLN A C 6
ATOM 6113 O O . GLN A 1 18 ? 6.571 1.878 -6.848 1.00 0.00 18 GLN A O 6
ATOM 6127 N N . GLY A 1 19 ? 7.051 -0.171 -7.489 1.00 0.00 19 GLY A N 6
ATOM 6128 C CA . GLY A 1 19 ? 8.274 -0.236 -6.639 1.00 0.00 19 GLY A CA 6
ATOM 6129 C C . GLY A 1 19 ? 9.372 0.665 -7.207 1.00 0.00 19 GLY A C 6
ATOM 6130 O O . GLY A 1 19 ? 9.381 1.006 -8.373 1.00 0.00 19 GLY A O 6
ATOM 6134 N N . ASP A 1 20 ? 10.301 1.042 -6.373 1.00 0.00 20 ASP A N 6
ATOM 6135 C CA . ASP A 1 20 ? 11.419 1.917 -6.823 1.00 0.00 20 ASP A CA 6
ATOM 6136 C C . ASP A 1 20 ? 12.296 1.166 -7.828 1.00 0.00 20 ASP A C 6
ATOM 6137 O O . ASP A 1 20 ? 12.837 1.740 -8.754 1.00 0.00 20 ASP A O 6
ATOM 6146 N N . ASP A 1 21 ? 12.443 -0.117 -7.650 1.00 0.00 21 ASP A N 6
ATOM 6147 C CA . ASP A 1 21 ? 13.288 -0.920 -8.583 1.00 0.00 21 ASP A CA 6
ATOM 6148 C C . ASP A 1 21 ? 12.427 -1.428 -9.747 1.00 0.00 21 ASP A C 6
ATOM 6149 O O . ASP A 1 21 ? 12.847 -2.252 -10.535 1.00 0.00 21 ASP A O 6
ATOM 6158 N N . GLY A 1 22 ? 11.225 -0.929 -9.856 1.00 0.00 22 GLY A N 6
ATOM 6159 C CA . GLY A 1 22 ? 10.322 -1.361 -10.965 1.00 0.00 22 GLY A CA 6
ATOM 6160 C C . GLY A 1 22 ? 9.590 -2.650 -10.585 1.00 0.00 22 GLY A C 6
ATOM 6161 O O . GLY A 1 22 ? 9.019 -3.323 -11.420 1.00 0.00 22 GLY A O 6
ATOM 6165 N N . GLU A 1 23 ? 9.602 -3.001 -9.327 1.00 0.00 23 GLU A N 6
ATOM 6166 C CA . GLU A 1 23 ? 8.908 -4.254 -8.886 1.00 0.00 23 GLU A CA 6
ATOM 6167 C C . GLU A 1 23 ? 7.518 -3.913 -8.342 1.00 0.00 23 GLU A C 6
ATOM 6168 O O . GLU A 1 23 ? 7.368 -3.145 -7.412 1.00 0.00 23 GLU A O 6
ATOM 6180 N N . SER A 1 24 ? 6.505 -4.480 -8.931 1.00 0.00 24 SER A N 6
ATOM 6181 C CA . SER A 1 24 ? 5.110 -4.200 -8.485 1.00 0.00 24 SER A CA 6
ATOM 6182 C C . SER A 1 24 ? 4.780 -4.986 -7.214 1.00 0.00 24 SER A C 6
ATOM 6183 O O . SER A 1 24 ? 5.337 -6.034 -6.947 1.00 0.00 24 SER A O 6
ATOM 6191 N N . TYR A 1 25 ? 3.866 -4.476 -6.435 1.00 0.00 25 TYR A N 6
ATOM 6192 C CA . TYR A 1 25 ? 3.465 -5.165 -5.172 1.00 0.00 25 TYR A CA 6
ATOM 6193 C C . TYR A 1 25 ? 1.954 -5.023 -4.965 1.00 0.00 25 TYR A C 6
ATOM 6194 O O . TYR A 1 25 ? 1.379 -3.969 -5.156 1.00 0.00 25 TYR A O 6
ATOM 6212 N N . PHE A 1 26 ? 1.318 -6.090 -4.577 1.00 0.00 26 PHE A N 6
ATOM 6213 C CA . PHE A 1 26 ? -0.157 -6.061 -4.353 1.00 0.00 26 PHE A CA 6
ATOM 6214 C C . PHE A 1 26 ? -0.474 -5.375 -3.030 1.00 0.00 26 PHE A C 6
ATOM 6215 O O . PHE A 1 26 ? 0.244 -5.502 -2.059 1.00 0.00 26 PHE A O 6
ATOM 6232 N N . LEU A 1 27 ? -1.557 -4.647 -2.994 1.00 0.00 27 LEU A N 6
ATOM 6233 C CA . LEU A 1 27 ? -1.952 -3.933 -1.745 1.00 0.00 27 LEU A CA 6
ATOM 6234 C C . LEU A 1 27 ? -3.222 -4.570 -1.178 1.00 0.00 27 LEU A C 6
ATOM 6235 O O . LEU A 1 27 ? -4.252 -4.615 -1.820 1.00 0.00 27 LEU A O 6
ATOM 6251 N N . HIS A 1 28 ? -3.142 -5.057 0.031 1.00 0.00 28 HIS A N 6
ATOM 6252 C CA . HIS A 1 28 ? -4.324 -5.699 0.686 1.00 0.00 28 HIS A CA 6
ATOM 6253 C C . HIS A 1 28 ? -4.539 -5.082 2.071 1.00 0.00 28 HIS A C 6
ATOM 6254 O O . HIS A 1 28 ? -3.607 -4.833 2.813 1.00 0.00 28 HIS A O 6
ATOM 6268 N N . PHE A 1 29 ? -5.772 -4.843 2.411 1.00 0.00 29 PHE A N 6
ATOM 6269 C CA . PHE A 1 29 ? -6.102 -4.248 3.734 1.00 0.00 29 PHE A CA 6
ATOM 6270 C C . PHE A 1 29 ? -5.754 -5.248 4.845 1.00 0.00 29 PHE A C 6
ATOM 6271 O O . PHE A 1 29 ? -5.341 -4.889 5.930 1.00 0.00 29 PHE A O 6
ATOM 6288 N N . SER A 1 30 ? -5.942 -6.506 4.564 1.00 0.00 30 SER A N 6
ATOM 6289 C CA . SER A 1 30 ? -5.650 -7.566 5.571 1.00 0.00 30 SER A CA 6
ATOM 6290 C C . SER A 1 30 ? -4.154 -7.570 5.901 1.00 0.00 30 SER A C 6
ATOM 6291 O O . SER A 1 30 ? -3.749 -7.863 7.009 1.00 0.00 30 SER A O 6
ATOM 6299 N N . GLU A 1 31 ? -3.335 -7.254 4.938 1.00 0.00 31 GLU A N 6
ATOM 6300 C CA . GLU A 1 31 ? -1.863 -7.247 5.181 1.00 0.00 31 GLU A CA 6
ATOM 6301 C C . GLU A 1 31 ? -1.496 -6.060 6.078 1.00 0.00 31 GLU A C 6
ATOM 6302 O O . GLU A 1 31 ? -0.350 -5.863 6.432 1.00 0.00 31 GLU A O 6
ATOM 6314 N N . LEU A 1 32 ? -2.466 -5.276 6.457 1.00 0.00 32 LEU A N 6
ATOM 6315 C CA . LEU A 1 32 ? -2.182 -4.104 7.337 1.00 0.00 32 LEU A CA 6
ATOM 6316 C C . LEU A 1 32 ? -2.046 -4.571 8.789 1.00 0.00 32 LEU A C 6
ATOM 6317 O O . LEU A 1 32 ? -2.788 -5.410 9.261 1.00 0.00 32 LEU A O 6
ATOM 6333 N N . LEU A 1 33 ? -1.100 -4.014 9.492 1.00 0.00 33 LEU A N 6
ATOM 6334 C CA . LEU A 1 33 ? -0.885 -4.397 10.917 1.00 0.00 33 LEU A CA 6
ATOM 6335 C C . LEU A 1 33 ? -2.114 -4.016 11.734 1.00 0.00 33 LEU A C 6
ATOM 6336 O O . LEU A 1 33 ? -2.557 -4.755 12.590 1.00 0.00 33 LEU A O 6
ATOM 6352 N N . ASP A 1 34 ? -2.662 -2.862 11.472 1.00 0.00 34 ASP A N 6
ATOM 6353 C CA . ASP A 1 34 ? -3.871 -2.401 12.221 1.00 0.00 34 ASP A CA 6
ATOM 6354 C C . ASP A 1 34 ? -4.947 -1.984 11.221 1.00 0.00 34 ASP A C 6
ATOM 6355 O O . ASP A 1 34 ? -4.750 -1.107 10.402 1.00 0.00 34 ASP A O 6
ATOM 6364 N N . LYS A 1 35 ? -6.079 -2.615 11.292 1.00 0.00 35 LYS A N 6
ATOM 6365 C CA . LYS A 1 35 ? -7.199 -2.286 10.361 1.00 0.00 35 LYS A CA 6
ATOM 6366 C C . LYS A 1 35 ? -7.366 -0.766 10.272 1.00 0.00 35 LYS A C 6
ATOM 6367 O O . LYS A 1 35 ? -7.812 -0.232 9.275 1.00 0.00 35 LYS A O 6
ATOM 6386 N N . LYS A 1 36 ? -7.000 -0.072 11.308 1.00 0.00 36 LYS A N 6
ATOM 6387 C CA . LYS A 1 36 ? -7.119 1.416 11.309 1.00 0.00 36 LYS A CA 6
ATOM 6388 C C . LYS A 1 36 ? -6.181 2.003 10.247 1.00 0.00 36 LYS A C 6
ATOM 6389 O O . LYS A 1 36 ? -6.461 3.022 9.646 1.00 0.00 36 LYS A O 6
ATOM 6408 N N . ASP A 1 37 ? -5.067 1.363 10.022 1.00 0.00 37 ASP A N 6
ATOM 6409 C CA . ASP A 1 37 ? -4.097 1.872 9.007 1.00 0.00 37 ASP A CA 6
ATOM 6410 C C . ASP A 1 37 ? -4.772 1.895 7.634 1.00 0.00 37 ASP A C 6
ATOM 6411 O O . ASP A 1 37 ? -4.294 2.508 6.700 1.00 0.00 37 ASP A O 6
ATOM 6420 N N . GLU A 1 38 ? -5.888 1.232 7.519 1.00 0.00 38 GLU A N 6
ATOM 6421 C CA . GLU A 1 38 ? -6.625 1.201 6.221 1.00 0.00 38 GLU A CA 6
ATOM 6422 C C . GLU A 1 38 ? -7.227 2.583 5.942 1.00 0.00 38 GLU A C 6
ATOM 6423 O O . GLU A 1 38 ? -7.369 3.002 4.809 1.00 0.00 38 GLU A O 6
ATOM 6435 N N . GLY A 1 39 ? -7.584 3.290 6.979 1.00 0.00 39 GLY A N 6
ATOM 6436 C CA . GLY A 1 39 ? -8.182 4.647 6.811 1.00 0.00 39 GLY A CA 6
ATOM 6437 C C . GLY A 1 39 ? -7.073 5.701 6.786 1.00 0.00 39 GLY A C 6
ATOM 6438 O O . GLY A 1 39 ? -7.321 6.873 6.589 1.00 0.00 39 GLY A O 6
ATOM 6442 N N . LYS A 1 40 ? -5.847 5.289 6.983 1.00 0.00 40 LYS A N 6
ATOM 6443 C CA . LYS A 1 40 ? -4.706 6.255 6.968 1.00 0.00 40 LYS A CA 6
ATOM 6444 C C . LYS A 1 40 ? -3.928 6.081 5.662 1.00 0.00 40 LYS A C 6
ATOM 6445 O O . LYS A 1 40 ? -2.876 6.652 5.468 1.00 0.00 40 LYS A O 6
ATOM 6464 N N . LEU A 1 41 ? -4.455 5.287 4.770 1.00 0.00 41 LEU A N 6
ATOM 6465 C CA . LEU A 1 41 ? -3.770 5.039 3.466 1.00 0.00 41 LEU A CA 6
ATOM 6466 C C . LEU A 1 41 ? -3.747 6.316 2.633 1.00 0.00 41 LEU A C 6
ATOM 6467 O O . LEU A 1 41 ? -4.604 7.167 2.755 1.00 0.00 41 LEU A O 6
ATOM 6483 N N . VAL A 1 42 ? -2.750 6.455 1.799 1.00 0.00 42 VAL A N 6
ATOM 6484 C CA . VAL A 1 42 ? -2.627 7.679 0.951 1.00 0.00 42 VAL A CA 6
ATOM 6485 C C . VAL A 1 42 ? -2.488 7.284 -0.515 1.00 0.00 42 VAL A C 6
ATOM 6486 O O . VAL A 1 42 ? -1.796 6.349 -0.863 1.00 0.00 42 VAL A O 6
ATOM 6499 N N . LYS A 1 43 ? -3.169 7.998 -1.369 1.00 0.00 43 LYS A N 6
ATOM 6500 C CA . LYS A 1 43 ? -3.128 7.704 -2.833 1.00 0.00 43 LYS A CA 6
ATOM 6501 C C . LYS A 1 43 ? -2.314 8.772 -3.571 1.00 0.00 43 LYS A C 6
ATOM 6502 O O . LYS A 1 43 ? -2.521 9.960 -3.410 1.00 0.00 43 LYS A O 6
ATOM 6521 N N . GLY A 1 44 ? -1.404 8.340 -4.393 1.00 0.00 44 GLY A N 6
ATOM 6522 C CA . GLY A 1 44 ? -0.566 9.286 -5.184 1.00 0.00 44 GLY A CA 6
ATOM 6523 C C . GLY A 1 44 ? 0.729 9.600 -4.435 1.00 0.00 44 GLY A C 6
ATOM 6524 O O . GLY A 1 44 ? 1.716 10.003 -5.017 1.00 0.00 44 GLY A O 6
ATOM 6528 N N . SER A 1 45 ? 0.727 9.432 -3.142 1.00 0.00 45 SER A N 6
ATOM 6529 C CA . SER A 1 45 ? 1.952 9.738 -2.343 1.00 0.00 45 SER A CA 6
ATOM 6530 C C . SER A 1 45 ? 2.837 8.497 -2.191 1.00 0.00 45 SER A C 6
ATOM 6531 O O . SER A 1 45 ? 2.531 7.415 -2.672 1.00 0.00 45 SER A O 6
ATOM 6539 N N . MET A 1 46 ? 3.942 8.667 -1.521 1.00 0.00 46 MET A N 6
ATOM 6540 C CA . MET A 1 46 ? 4.888 7.539 -1.312 1.00 0.00 46 MET A CA 6
ATOM 6541 C C . MET A 1 46 ? 4.442 6.679 -0.132 1.00 0.00 46 MET A C 6
ATOM 6542 O O . MET A 1 46 ? 3.779 7.141 0.776 1.00 0.00 46 MET A O 6
ATOM 6556 N N . VAL A 1 47 ? 4.809 5.427 -0.146 1.00 0.00 47 VAL A N 6
ATOM 6557 C CA . VAL A 1 47 ? 4.422 4.506 0.967 1.00 0.00 47 VAL A CA 6
ATOM 6558 C C . VAL A 1 47 ? 5.637 3.691 1.401 1.00 0.00 47 VAL A C 6
ATOM 6559 O O . VAL A 1 47 ? 6.612 3.580 0.685 1.00 0.00 47 VAL A O 6
ATOM 6572 N N . HIS A 1 48 ? 5.575 3.125 2.575 1.00 0.00 48 HIS A N 6
ATOM 6573 C CA . HIS A 1 48 ? 6.716 2.306 3.095 1.00 0.00 48 HIS A CA 6
ATOM 6574 C C . HIS A 1 48 ? 6.233 0.885 3.381 1.00 0.00 48 HIS A C 6
ATOM 6575 O O . HIS A 1 48 ? 5.211 0.674 4.004 1.00 0.00 48 HIS A O 6
ATOM 6589 N N . PHE A 1 49 ? 6.965 -0.087 2.918 1.00 0.00 49 PHE A N 6
ATOM 6590 C CA . PHE A 1 49 ? 6.567 -1.506 3.144 1.00 0.00 49 PHE A CA 6
ATOM 6591 C C . PHE A 1 49 ? 7.809 -2.390 3.192 1.00 0.00 49 PHE A C 6
ATOM 6592 O O . PHE A 1 49 ? 8.867 -2.027 2.717 1.00 0.00 49 PHE A O 6
ATOM 6609 N N . ASP A 1 50 ? 7.676 -3.552 3.770 1.00 0.00 50 ASP A N 6
ATOM 6610 C CA . ASP A 1 50 ? 8.831 -4.492 3.873 1.00 0.00 50 ASP A CA 6
ATOM 6611 C C . ASP A 1 50 ? 8.717 -5.554 2.767 1.00 0.00 50 ASP A C 6
ATOM 6612 O O . ASP A 1 50 ? 7.635 -5.857 2.300 1.00 0.00 50 ASP A O 6
ATOM 6621 N N . PRO A 1 51 ? 9.827 -6.105 2.348 1.00 0.00 51 PRO A N 6
ATOM 6622 C CA . PRO A 1 51 ? 9.863 -7.140 1.268 1.00 0.00 51 PRO A CA 6
ATOM 6623 C C . PRO A 1 51 ? 9.146 -8.438 1.659 1.00 0.00 51 PRO A C 6
ATOM 6624 O O . PRO A 1 51 ? 9.336 -8.982 2.728 1.00 0.00 51 PRO A O 6
ATOM 6635 N N . THR A 1 52 ? 8.338 -8.942 0.770 1.00 0.00 52 THR A N 6
ATOM 6636 C CA . THR A 1 52 ? 7.612 -10.212 1.038 1.00 0.00 52 THR A CA 6
ATOM 6637 C C . THR A 1 52 ? 7.289 -10.891 -0.309 1.00 0.00 52 THR A C 6
ATOM 6638 O O . THR A 1 52 ? 6.301 -10.570 -0.943 1.00 0.00 52 THR A O 6
ATOM 6649 N N . PRO A 1 53 ? 8.123 -11.800 -0.760 1.00 0.00 53 PRO A N 6
ATOM 6650 C CA . PRO A 1 53 ? 7.926 -12.500 -2.063 1.00 0.00 53 PRO A CA 6
ATOM 6651 C C . PRO A 1 53 ? 6.905 -13.642 -1.964 1.00 0.00 53 PRO A C 6
ATOM 6652 O O . PRO A 1 53 ? 7.243 -14.779 -1.700 1.00 0.00 53 PRO A O 6
ATOM 6663 N N . THR A 1 54 ? 5.660 -13.332 -2.181 1.00 0.00 54 THR A N 6
ATOM 6664 C CA . THR A 1 54 ? 4.599 -14.374 -2.109 1.00 0.00 54 THR A CA 6
ATOM 6665 C C . THR A 1 54 ? 4.700 -15.272 -3.347 1.00 0.00 54 THR A C 6
ATOM 6666 O O . THR A 1 54 ? 5.227 -14.873 -4.370 1.00 0.00 54 THR A O 6
ATOM 6677 N N . PRO A 1 55 ? 4.189 -16.472 -3.258 1.00 0.00 55 PRO A N 6
ATOM 6678 C CA . PRO A 1 55 ? 4.216 -17.443 -4.391 1.00 0.00 55 PRO A CA 6
ATOM 6679 C C . PRO A 1 55 ? 3.414 -16.917 -5.590 1.00 0.00 55 PRO A C 6
ATOM 6680 O O . PRO A 1 55 ? 3.556 -17.381 -6.705 1.00 0.00 55 PRO A O 6
ATOM 6691 N N . LYS A 1 56 ? 2.573 -15.948 -5.357 1.00 0.00 56 LYS A N 6
ATOM 6692 C CA . LYS A 1 56 ? 1.749 -15.381 -6.464 1.00 0.00 56 LYS A CA 6
ATOM 6693 C C . LYS A 1 56 ? 2.582 -14.380 -7.266 1.00 0.00 56 LYS A C 6
ATOM 6694 O O . LYS A 1 56 ? 2.141 -13.853 -8.266 1.00 0.00 56 LYS A O 6
ATOM 6713 N N . GLY A 1 57 ? 3.795 -14.132 -6.843 1.00 0.00 57 GLY A N 6
ATOM 6714 C CA . GLY A 1 57 ? 4.687 -13.183 -7.588 1.00 0.00 57 GLY A CA 6
ATOM 6715 C C . GLY A 1 57 ? 5.312 -12.170 -6.627 1.00 0.00 57 GLY A C 6
ATOM 6716 O O . GLY A 1 57 ? 6.387 -12.379 -6.100 1.00 0.00 57 GLY A O 6
ATOM 6720 N N . LEU A 1 58 ? 4.643 -11.069 -6.401 1.00 0.00 58 LEU A N 6
ATOM 6721 C CA . LEU A 1 58 ? 5.188 -10.021 -5.482 1.00 0.00 58 LEU A CA 6
ATOM 6722 C C . LEU A 1 58 ? 4.072 -9.441 -4.624 1.00 0.00 58 LEU A C 6
ATOM 6723 O O . LEU A 1 58 ? 3.028 -9.059 -5.115 1.00 0.00 58 LEU A O 6
ATOM 6739 N N . ALA A 1 59 ? 4.297 -9.371 -3.346 1.00 0.00 59 ALA A N 6
ATOM 6740 C CA . ALA A 1 59 ? 3.263 -8.816 -2.425 1.00 0.00 59 ALA A CA 6
ATOM 6741 C C . ALA A 1 59 ? 3.939 -7.990 -1.331 1.00 0.00 59 ALA A C 6
ATOM 6742 O O . ALA A 1 59 ? 5.031 -8.288 -0.888 1.00 0.00 59 ALA A O 6
ATOM 6749 N N . ALA A 1 60 ? 3.283 -6.952 -0.902 1.00 0.00 60 ALA A N 6
ATOM 6750 C CA . ALA A 1 60 ? 3.851 -6.072 0.160 1.00 0.00 60 ALA A CA 6
ATOM 6751 C C . ALA A 1 60 ? 3.404 -6.564 1.536 1.00 0.00 60 ALA A C 6
ATOM 6752 O O . ALA A 1 60 ? 2.389 -7.218 1.679 1.00 0.00 60 ALA A O 6
ATOM 6759 N N . LYS A 1 61 ? 4.160 -6.245 2.548 1.00 0.00 61 LYS A N 6
ATOM 6760 C CA . LYS A 1 61 ? 3.798 -6.679 3.928 1.00 0.00 61 LYS A CA 6
ATOM 6761 C C . LYS A 1 61 ? 4.159 -5.581 4.932 1.00 0.00 61 LYS A C 6
ATOM 6762 O O . LYS A 1 61 ? 5.120 -4.849 4.764 1.00 0.00 61 LYS A O 6
ATOM 6781 N N . ALA A 1 62 ? 3.383 -5.476 5.971 1.00 0.00 62 ALA A N 6
ATOM 6782 C CA . ALA A 1 62 ? 3.626 -4.446 7.021 1.00 0.00 62 ALA A CA 6
ATOM 6783 C C . ALA A 1 62 ? 3.688 -3.056 6.382 1.00 0.00 62 ALA A C 6
ATOM 6784 O O . ALA A 1 62 ? 4.607 -2.290 6.604 1.00 0.00 62 ALA A O 6
ATOM 6791 N N . ILE A 1 63 ? 2.701 -2.732 5.595 1.00 0.00 63 ILE A N 6
ATOM 6792 C CA . ILE A 1 63 ? 2.670 -1.398 4.928 1.00 0.00 63 ILE A CA 6
ATOM 6793 C C . ILE A 1 63 ? 2.474 -0.305 5.979 1.00 0.00 63 ILE A C 6
ATOM 6794 O O . ILE A 1 63 ? 1.716 -0.461 6.916 1.00 0.00 63 ILE A O 6
ATOM 6810 N N . SER A 1 64 ? 3.168 0.790 5.831 1.00 0.00 64 SER A N 6
ATOM 6811 C CA . SER A 1 64 ? 3.053 1.907 6.820 1.00 0.00 64 SER A CA 6
ATOM 6812 C C . SER A 1 64 ? 2.801 3.226 6.089 1.00 0.00 64 SER A C 6
ATOM 6813 O O . SER A 1 64 ? 3.222 3.429 4.963 1.00 0.00 64 SER A O 6
ATOM 6821 N N . LEU A 1 65 ? 2.097 4.113 6.747 1.00 0.00 65 LEU A N 6
ATOM 6822 C CA . LEU A 1 65 ? 1.759 5.447 6.161 1.00 0.00 65 LEU A CA 6
ATOM 6823 C C . LEU A 1 65 ? 2.514 6.538 6.928 1.00 0.00 65 LEU A C 6
ATOM 6824 O O . LEU A 1 65 ? 1.968 7.169 7.814 1.00 0.00 65 LEU A O 6
ATOM 6840 N N . PRO A 1 66 ? 3.768 6.753 6.604 1.00 0.00 66 PRO A N 6
ATOM 6841 C CA . PRO A 1 66 ? 4.608 7.779 7.289 1.00 0.00 66 PRO A CA 6
ATOM 6842 C C . PRO A 1 66 ? 4.214 9.202 6.871 1.00 0.00 66 PRO A C 6
ATOM 6843 O O . PRO A 1 66 ? 5.045 10.059 6.646 1.00 0.00 66 PRO A O 6
ATOM 6854 N N . LEU A 1 67 ? 2.942 9.439 6.761 1.00 0.00 67 LEU A N 6
ATOM 6855 C CA . LEU A 1 67 ? 2.449 10.790 6.349 1.00 0.00 67 LEU A CA 6
ATOM 6856 C C . LEU A 1 67 ? 2.983 11.858 7.304 1.00 0.00 67 LEU A C 6
ATOM 6857 O O . LEU A 1 67 ? 3.079 11.655 8.498 1.00 0.00 67 LEU A O 6
ATOM 6873 N N . GLU A 1 68 ? 3.329 12.998 6.772 1.00 0.00 68 GLU A N 6
ATOM 6874 C CA . GLU A 1 68 ? 3.864 14.114 7.612 1.00 0.00 68 GLU A CA 6
ATOM 6875 C C . GLU A 1 68 ? 3.118 15.407 7.265 1.00 0.00 68 GLU A C 6
ATOM 6876 O O . GLU A 1 68 ? 3.546 16.188 6.441 1.00 0.00 68 GLU A O 6
ATOM 6888 N N . HIS A 1 69 ? 1.997 15.623 7.901 1.00 0.00 69 HIS A N 6
ATOM 6889 C CA . HIS A 1 69 ? 1.191 16.853 7.638 1.00 0.00 69 HIS A CA 6
ATOM 6890 C C . HIS A 1 69 ? 1.753 18.022 8.452 1.00 0.00 69 HIS A C 6
ATOM 6891 O O . HIS A 1 69 ? 2.298 18.967 7.918 1.00 0.00 69 HIS A O 6
ATOM 6905 N N . HIS A 1 70 ? 1.614 17.958 9.749 1.00 0.00 70 HIS A N 6
ATOM 6906 C CA . HIS A 1 70 ? 2.132 19.054 10.619 1.00 0.00 70 HIS A CA 6
ATOM 6907 C C . HIS A 1 70 ? 3.660 19.067 10.569 1.00 0.00 70 HIS A C 6
ATOM 6908 O O . HIS A 1 70 ? 4.287 20.105 10.480 1.00 0.00 70 HIS A O 6
ATOM 6922 N N . HIS A 1 71 ? 4.258 17.911 10.638 1.00 0.00 71 HIS A N 6
ATOM 6923 C CA . HIS A 1 71 ? 5.745 17.830 10.610 1.00 0.00 71 HIS A CA 6
ATOM 6924 C C . HIS A 1 71 ? 6.250 18.018 9.180 1.00 0.00 71 HIS A C 6
ATOM 6925 O O . HIS A 1 71 ? 5.620 17.616 8.219 1.00 0.00 71 HIS A O 6
ATOM 6939 N N . HIS A 1 72 ? 7.388 18.631 9.047 1.00 0.00 72 HIS A N 6
ATOM 6940 C CA . HIS A 1 72 ? 7.977 18.871 7.700 1.00 0.00 72 HIS A CA 6
ATOM 6941 C C . HIS A 1 72 ? 6.935 19.477 6.760 1.00 0.00 72 HIS A C 6
ATOM 6942 O O . HIS A 1 72 ? 5.796 19.705 7.123 1.00 0.00 72 HIS A O 6
ATOM 6956 N N . HIS A 1 73 ? 7.335 19.743 5.547 1.00 0.00 73 HIS A N 6
ATOM 6957 C CA . HIS A 1 73 ? 6.404 20.344 4.546 1.00 0.00 73 HIS A CA 6
ATOM 6958 C C . HIS A 1 73 ? 5.606 21.481 5.194 1.00 0.00 73 HIS A C 6
ATOM 6959 O O . HIS A 1 73 ? 4.487 21.308 5.641 1.00 0.00 73 HIS A O 6
ATOM 6973 N N . HIS A 1 74 ? 6.187 22.648 5.241 1.00 0.00 74 HIS A N 6
ATOM 6974 C CA . HIS A 1 74 ? 5.496 23.826 5.852 1.00 0.00 74 HIS A CA 6
ATOM 6975 C C . HIS A 1 74 ? 4.431 24.359 4.890 1.00 0.00 74 HIS A C 6
ATOM 6976 O O . HIS A 1 74 ? 3.973 23.590 4.058 1.00 0.00 74 HIS A O 6
ATOM 6991 N N . MET A 1 1 ? 14.304 -0.021 -1.358 1.00 0.00 1 MET A N 7
ATOM 6992 C CA . MET A 1 1 ? 13.450 -0.870 -0.478 1.00 0.00 1 MET A CA 7
ATOM 6993 C C . MET A 1 1 ? 12.046 -0.267 -0.394 1.00 0.00 1 MET A C 7
ATOM 6994 O O . MET A 1 1 ? 11.093 -0.937 -0.049 1.00 0.00 1 MET A O 7
ATOM 7010 N N . LYS A 1 2 ? 11.915 0.999 -0.710 1.00 0.00 2 LYS A N 7
ATOM 7011 C CA . LYS A 1 2 ? 10.578 1.669 -0.656 1.00 0.00 2 LYS A CA 7
ATOM 7012 C C . LYS A 1 2 ? 10.072 1.911 -2.080 1.00 0.00 2 LYS A C 7
ATOM 7013 O O . LYS A 1 2 ? 10.730 1.579 -3.047 1.00 0.00 2 LYS A O 7
ATOM 7032 N N . GLY A 1 3 ? 8.907 2.485 -2.216 1.00 0.00 3 GLY A N 7
ATOM 7033 C CA . GLY A 1 3 ? 8.358 2.745 -3.576 1.00 0.00 3 GLY A CA 7
ATOM 7034 C C . GLY A 1 3 ? 7.247 3.790 -3.483 1.00 0.00 3 GLY A C 7
ATOM 7035 O O . GLY A 1 3 ? 7.174 4.542 -2.531 1.00 0.00 3 GLY A O 7
ATOM 7039 N N . LYS A 1 4 ? 6.379 3.842 -4.465 1.00 0.00 4 LYS A N 7
ATOM 7040 C CA . LYS A 1 4 ? 5.262 4.838 -4.440 1.00 0.00 4 LYS A CA 7
ATOM 7041 C C . LYS A 1 4 ? 3.953 4.150 -4.814 1.00 0.00 4 LYS A C 7
ATOM 7042 O O . LYS A 1 4 ? 3.935 3.187 -5.556 1.00 0.00 4 LYS A O 7
ATOM 7061 N N . VAL A 1 5 ? 2.852 4.628 -4.294 1.00 0.00 5 VAL A N 7
ATOM 7062 C CA . VAL A 1 5 ? 1.546 3.986 -4.612 1.00 0.00 5 VAL A CA 7
ATOM 7063 C C . VAL A 1 5 ? 1.041 4.471 -5.979 1.00 0.00 5 VAL A C 7
ATOM 7064 O O . VAL A 1 5 ? 0.880 5.654 -6.208 1.00 0.00 5 VAL A O 7
ATOM 7077 N N . VAL A 1 6 ? 0.789 3.564 -6.886 1.00 0.00 6 VAL A N 7
ATOM 7078 C CA . VAL A 1 6 ? 0.289 3.967 -8.236 1.00 0.00 6 VAL A CA 7
ATOM 7079 C C . VAL A 1 6 ? -1.241 3.931 -8.245 1.00 0.00 6 VAL A C 7
ATOM 7080 O O . VAL A 1 6 ? -1.887 4.686 -8.945 1.00 0.00 6 VAL A O 7
ATOM 7093 N N . SER A 1 7 ? -1.830 3.053 -7.478 1.00 0.00 7 SER A N 7
ATOM 7094 C CA . SER A 1 7 ? -3.318 2.967 -7.451 1.00 0.00 7 SER A CA 7
ATOM 7095 C C . SER A 1 7 ? -3.783 2.325 -6.143 1.00 0.00 7 SER A C 7
ATOM 7096 O O . SER A 1 7 ? -3.114 1.485 -5.576 1.00 0.00 7 SER A O 7
ATOM 7104 N N . TYR A 1 8 ? -4.940 2.706 -5.678 1.00 0.00 8 TYR A N 7
ATOM 7105 C CA . TYR A 1 8 ? -5.485 2.120 -4.424 1.00 0.00 8 TYR A CA 7
ATOM 7106 C C . TYR A 1 8 ? -7.000 2.326 -4.407 1.00 0.00 8 TYR A C 7
ATOM 7107 O O . TYR A 1 8 ? -7.483 3.420 -4.189 1.00 0.00 8 TYR A O 7
ATOM 7125 N N . LEU A 1 9 ? -7.755 1.280 -4.632 1.00 0.00 9 LEU A N 7
ATOM 7126 C CA . LEU A 1 9 ? -9.243 1.406 -4.628 1.00 0.00 9 LEU A CA 7
ATOM 7127 C C . LEU A 1 9 ? -9.783 0.890 -3.295 1.00 0.00 9 LEU A C 7
ATOM 7128 O O . LEU A 1 9 ? -9.735 -0.290 -3.005 1.00 0.00 9 LEU A O 7
ATOM 7144 N N . ALA A 1 10 ? -10.292 1.774 -2.483 1.00 0.00 10 ALA A N 7
ATOM 7145 C CA . ALA A 1 10 ? -10.839 1.359 -1.160 1.00 0.00 10 ALA A CA 7
ATOM 7146 C C . ALA A 1 10 ? -12.082 0.488 -1.361 1.00 0.00 10 ALA A C 7
ATOM 7147 O O . ALA A 1 10 ? -12.317 -0.454 -0.631 1.00 0.00 10 ALA A O 7
ATOM 7154 N N . ALA A 1 11 ? -12.885 0.801 -2.339 1.00 0.00 11 ALA A N 7
ATOM 7155 C CA . ALA A 1 11 ? -14.117 -0.004 -2.581 1.00 0.00 11 ALA A CA 7
ATOM 7156 C C . ALA A 1 11 ? -13.730 -1.444 -2.929 1.00 0.00 11 ALA A C 7
ATOM 7157 O O . ALA A 1 11 ? -14.368 -2.390 -2.510 1.00 0.00 11 ALA A O 7
ATOM 7164 N N . LYS A 1 12 ? -12.687 -1.614 -3.694 1.00 0.00 12 LYS A N 7
ATOM 7165 C CA . LYS A 1 12 ? -12.244 -2.988 -4.079 1.00 0.00 12 LYS A CA 7
ATOM 7166 C C . LYS A 1 12 ? -11.091 -3.418 -3.177 1.00 0.00 12 LYS A C 7
ATOM 7167 O O . LYS A 1 12 ? -10.482 -4.445 -3.392 1.00 0.00 12 LYS A O 7
ATOM 7186 N N . LYS A 1 13 ? -10.795 -2.631 -2.164 1.00 0.00 13 LYS A N 7
ATOM 7187 C CA . LYS A 1 13 ? -9.675 -2.960 -1.216 1.00 0.00 13 LYS A CA 7
ATOM 7188 C C . LYS A 1 13 ? -8.526 -3.640 -1.964 1.00 0.00 13 LYS A C 7
ATOM 7189 O O . LYS A 1 13 ? -7.814 -4.464 -1.423 1.00 0.00 13 LYS A O 7
ATOM 7208 N N . TYR A 1 14 ? -8.350 -3.299 -3.212 1.00 0.00 14 TYR A N 7
ATOM 7209 C CA . TYR A 1 14 ? -7.259 -3.912 -4.026 1.00 0.00 14 TYR A CA 7
ATOM 7210 C C . TYR A 1 14 ? -6.613 -2.836 -4.899 1.00 0.00 14 TYR A C 7
ATOM 7211 O O . TYR A 1 14 ? -7.282 -1.975 -5.433 1.00 0.00 14 TYR A O 7
ATOM 7229 N N . GLY A 1 15 ? -5.316 -2.877 -5.051 1.00 0.00 15 GLY A N 7
ATOM 7230 C CA . GLY A 1 15 ? -4.638 -1.854 -5.892 1.00 0.00 15 GLY A CA 7
ATOM 7231 C C . GLY A 1 15 ? -3.224 -2.321 -6.233 1.00 0.00 15 GLY A C 7
ATOM 7232 O O . GLY A 1 15 ? -2.904 -3.489 -6.130 1.00 0.00 15 GLY A O 7
ATOM 7236 N N . PHE A 1 16 ? -2.374 -1.412 -6.642 1.00 0.00 16 PHE A N 7
ATOM 7237 C CA . PHE A 1 16 ? -0.973 -1.788 -6.998 1.00 0.00 16 PHE A CA 7
ATOM 7238 C C . PHE A 1 16 ? -0.011 -0.724 -6.474 1.00 0.00 16 PHE A C 7
ATOM 7239 O O . PHE A 1 16 ? -0.389 0.407 -6.234 1.00 0.00 16 PHE A O 7
ATOM 7256 N N . ILE A 1 17 ? 1.235 -1.087 -6.296 1.00 0.00 17 ILE A N 7
ATOM 7257 C CA . ILE A 1 17 ? 2.255 -0.119 -5.791 1.00 0.00 17 ILE A CA 7
ATOM 7258 C C . ILE A 1 17 ? 3.467 -0.145 -6.724 1.00 0.00 17 ILE A C 7
ATOM 7259 O O . ILE A 1 17 ? 3.961 -1.193 -7.086 1.00 0.00 17 ILE A O 7
ATOM 7275 N N . GLN A 1 18 ? 3.946 1.004 -7.120 1.00 0.00 18 GLN A N 7
ATOM 7276 C CA . GLN A 1 18 ? 5.123 1.048 -8.032 1.00 0.00 18 GLN A CA 7
ATOM 7277 C C . GLN A 1 18 ? 6.408 0.978 -7.205 1.00 0.00 18 GLN A C 7
ATOM 7278 O O . GLN A 1 18 ? 6.812 1.938 -6.578 1.00 0.00 18 GLN A O 7
ATOM 7292 N N . GLY A 1 19 ? 7.047 -0.161 -7.194 1.00 0.00 19 GLY A N 7
ATOM 7293 C CA . GLY A 1 19 ? 8.300 -0.316 -6.403 1.00 0.00 19 GLY A CA 7
ATOM 7294 C C . GLY A 1 19 ? 9.421 0.525 -7.016 1.00 0.00 19 GLY A C 7
ATOM 7295 O O . GLY A 1 19 ? 9.387 0.871 -8.180 1.00 0.00 19 GLY A O 7
ATOM 7299 N N . ASP A 1 20 ? 10.421 0.845 -6.239 1.00 0.00 20 ASP A N 7
ATOM 7300 C CA . ASP A 1 20 ? 11.555 1.650 -6.775 1.00 0.00 20 ASP A CA 7
ATOM 7301 C C . ASP A 1 20 ? 12.280 0.839 -7.853 1.00 0.00 20 ASP A C 7
ATOM 7302 O O . ASP A 1 20 ? 12.776 1.375 -8.824 1.00 0.00 20 ASP A O 7
ATOM 7311 N N . ASP A 1 21 ? 12.337 -0.455 -7.687 1.00 0.00 21 ASP A N 7
ATOM 7312 C CA . ASP A 1 21 ? 13.019 -1.317 -8.695 1.00 0.00 21 ASP A CA 7
ATOM 7313 C C . ASP A 1 21 ? 12.018 -1.688 -9.792 1.00 0.00 21 ASP A C 7
ATOM 7314 O O . ASP A 1 21 ? 12.303 -2.476 -10.671 1.00 0.00 21 ASP A O 7
ATOM 7323 N N . GLY A 1 22 ? 10.845 -1.118 -9.748 1.00 0.00 22 GLY A N 7
ATOM 7324 C CA . GLY A 1 22 ? 9.819 -1.424 -10.788 1.00 0.00 22 GLY A CA 7
ATOM 7325 C C . GLY A 1 22 ? 9.093 -2.727 -10.443 1.00 0.00 22 GLY A C 7
ATOM 7326 O O . GLY A 1 22 ? 8.442 -3.324 -11.278 1.00 0.00 22 GLY A O 7
ATOM 7330 N N . GLU A 1 23 ? 9.192 -3.177 -9.219 1.00 0.00 23 GLU A N 7
ATOM 7331 C CA . GLU A 1 23 ? 8.500 -4.443 -8.828 1.00 0.00 23 GLU A CA 7
ATOM 7332 C C . GLU A 1 23 ? 7.126 -4.117 -8.238 1.00 0.00 23 GLU A C 7
ATOM 7333 O O . GLU A 1 23 ? 7.012 -3.453 -7.227 1.00 0.00 23 GLU A O 7
ATOM 7345 N N . SER A 1 24 ? 6.082 -4.583 -8.869 1.00 0.00 24 SER A N 7
ATOM 7346 C CA . SER A 1 24 ? 4.710 -4.310 -8.359 1.00 0.00 24 SER A CA 7
ATOM 7347 C C . SER A 1 24 ? 4.447 -5.173 -7.123 1.00 0.00 24 SER A C 7
ATOM 7348 O O . SER A 1 24 ? 4.977 -6.260 -6.994 1.00 0.00 24 SER A O 7
ATOM 7356 N N . TYR A 1 25 ? 3.632 -4.695 -6.210 1.00 0.00 25 TYR A N 7
ATOM 7357 C CA . TYR A 1 25 ? 3.323 -5.478 -4.970 1.00 0.00 25 TYR A CA 7
ATOM 7358 C C . TYR A 1 25 ? 1.810 -5.563 -4.768 1.00 0.00 25 TYR A C 7
ATOM 7359 O O . TYR A 1 25 ? 1.087 -4.608 -4.976 1.00 0.00 25 TYR A O 7
ATOM 7377 N N . PHE A 1 26 ? 1.332 -6.707 -4.361 1.00 0.00 26 PHE A N 7
ATOM 7378 C CA . PHE A 1 26 ? -0.131 -6.879 -4.139 1.00 0.00 26 PHE A CA 7
ATOM 7379 C C . PHE A 1 26 ? -0.535 -6.164 -2.849 1.00 0.00 26 PHE A C 7
ATOM 7380 O O . PHE A 1 26 ? 0.208 -6.149 -1.888 1.00 0.00 26 PHE A O 7
ATOM 7397 N N . LEU A 1 27 ? -1.709 -5.577 -2.817 1.00 0.00 27 LEU A N 7
ATOM 7398 C CA . LEU A 1 27 ? -2.171 -4.865 -1.580 1.00 0.00 27 LEU A CA 7
ATOM 7399 C C . LEU A 1 27 ? -3.521 -5.439 -1.143 1.00 0.00 27 LEU A C 7
ATOM 7400 O O . LEU A 1 27 ? -4.507 -5.341 -1.849 1.00 0.00 27 LEU A O 7
ATOM 7416 N N . HIS A 1 28 ? -3.573 -6.035 0.022 1.00 0.00 28 HIS A N 7
ATOM 7417 C CA . HIS A 1 28 ? -4.856 -6.618 0.523 1.00 0.00 28 HIS A CA 7
ATOM 7418 C C . HIS A 1 28 ? -4.985 -6.349 2.025 1.00 0.00 28 HIS A C 7
ATOM 7419 O O . HIS A 1 28 ? -4.056 -5.903 2.669 1.00 0.00 28 HIS A O 7
ATOM 7433 N N . PHE A 1 29 ? -6.130 -6.616 2.590 1.00 0.00 29 PHE A N 7
ATOM 7434 C CA . PHE A 1 29 ? -6.321 -6.376 4.052 1.00 0.00 29 PHE A CA 7
ATOM 7435 C C . PHE A 1 29 ? -5.354 -7.258 4.858 1.00 0.00 29 PHE A C 7
ATOM 7436 O O . PHE A 1 29 ? -4.742 -6.815 5.810 1.00 0.00 29 PHE A O 7
ATOM 7453 N N . SER A 1 30 ? -5.224 -8.501 4.494 1.00 0.00 30 SER A N 7
ATOM 7454 C CA . SER A 1 30 ? -4.312 -9.406 5.250 1.00 0.00 30 SER A CA 7
ATOM 7455 C C . SER A 1 30 ? -2.905 -8.806 5.296 1.00 0.00 30 SER A C 7
ATOM 7456 O O . SER A 1 30 ? -2.098 -9.156 6.135 1.00 0.00 30 SER A O 7
ATOM 7464 N N . GLU A 1 31 ? -2.601 -7.905 4.403 1.00 0.00 31 GLU A N 7
ATOM 7465 C CA . GLU A 1 31 ? -1.240 -7.284 4.400 1.00 0.00 31 GLU A CA 7
ATOM 7466 C C . GLU A 1 31 ? -1.242 -6.015 5.258 1.00 0.00 31 GLU A C 7
ATOM 7467 O O . GLU A 1 31 ? -0.211 -5.416 5.494 1.00 0.00 31 GLU A O 7
ATOM 7479 N N . LEU A 1 32 ? -2.388 -5.598 5.733 1.00 0.00 32 LEU A N 7
ATOM 7480 C CA . LEU A 1 32 ? -2.440 -4.368 6.577 1.00 0.00 32 LEU A CA 7
ATOM 7481 C C . LEU A 1 32 ? -2.276 -4.749 8.048 1.00 0.00 32 LEU A C 7
ATOM 7482 O O . LEU A 1 32 ? -2.932 -5.639 8.549 1.00 0.00 32 LEU A O 7
ATOM 7498 N N . LEU A 1 33 ? -1.399 -4.077 8.740 1.00 0.00 33 LEU A N 7
ATOM 7499 C CA . LEU A 1 33 ? -1.180 -4.388 10.179 1.00 0.00 33 LEU A CA 7
ATOM 7500 C C . LEU A 1 33 ? -2.472 -4.116 10.952 1.00 0.00 33 LEU A C 7
ATOM 7501 O O . LEU A 1 33 ? -2.866 -4.877 11.815 1.00 0.00 33 LEU A O 7
ATOM 7517 N N . ASP A 1 34 ? -3.138 -3.036 10.641 1.00 0.00 34 ASP A N 7
ATOM 7518 C CA . ASP A 1 34 ? -4.415 -2.703 11.343 1.00 0.00 34 ASP A CA 7
ATOM 7519 C C . ASP A 1 34 ? -5.398 -2.103 10.337 1.00 0.00 34 ASP A C 7
ATOM 7520 O O . ASP A 1 34 ? -5.063 -1.216 9.579 1.00 0.00 34 ASP A O 7
ATOM 7529 N N . LYS A 1 35 ? -6.608 -2.587 10.323 1.00 0.00 35 LYS A N 7
ATOM 7530 C CA . LYS A 1 35 ? -7.619 -2.058 9.364 1.00 0.00 35 LYS A CA 7
ATOM 7531 C C . LYS A 1 35 ? -7.858 -0.571 9.652 1.00 0.00 35 LYS A C 7
ATOM 7532 O O . LYS A 1 35 ? -8.148 0.205 8.763 1.00 0.00 35 LYS A O 7
ATOM 7551 N N . LYS A 1 36 ? -7.733 -0.171 10.884 1.00 0.00 36 LYS A N 7
ATOM 7552 C CA . LYS A 1 36 ? -7.947 1.264 11.225 1.00 0.00 36 LYS A CA 7
ATOM 7553 C C . LYS A 1 36 ? -6.954 2.115 10.429 1.00 0.00 36 LYS A C 7
ATOM 7554 O O . LYS A 1 36 ? -7.264 3.205 9.991 1.00 0.00 36 LYS A O 7
ATOM 7573 N N . ASP A 1 37 ? -5.763 1.622 10.238 1.00 0.00 37 ASP A N 7
ATOM 7574 C CA . ASP A 1 37 ? -4.748 2.394 9.469 1.00 0.00 37 ASP A CA 7
ATOM 7575 C C . ASP A 1 37 ? -5.183 2.482 8.005 1.00 0.00 37 ASP A C 7
ATOM 7576 O O . ASP A 1 37 ? -4.594 3.189 7.212 1.00 0.00 37 ASP A O 7
ATOM 7585 N N . GLU A 1 38 ? -6.212 1.770 7.639 1.00 0.00 38 GLU A N 7
ATOM 7586 C CA . GLU A 1 38 ? -6.686 1.815 6.226 1.00 0.00 38 GLU A CA 7
ATOM 7587 C C . GLU A 1 38 ? -7.090 3.251 5.873 1.00 0.00 38 GLU A C 7
ATOM 7588 O O . GLU A 1 38 ? -6.801 3.744 4.801 1.00 0.00 38 GLU A O 7
ATOM 7600 N N . GLY A 1 39 ? -7.761 3.921 6.766 1.00 0.00 39 GLY A N 7
ATOM 7601 C CA . GLY A 1 39 ? -8.190 5.321 6.485 1.00 0.00 39 GLY A CA 7
ATOM 7602 C C . GLY A 1 39 ? -6.960 6.230 6.395 1.00 0.00 39 GLY A C 7
ATOM 7603 O O . GLY A 1 39 ? -7.010 7.303 5.827 1.00 0.00 39 GLY A O 7
ATOM 7607 N N . LYS A 1 40 ? -5.859 5.816 6.958 1.00 0.00 40 LYS A N 7
ATOM 7608 C CA . LYS A 1 40 ? -4.632 6.663 6.914 1.00 0.00 40 LYS A CA 7
ATOM 7609 C C . LYS A 1 40 ? -3.879 6.419 5.601 1.00 0.00 40 LYS A C 7
ATOM 7610 O O . LYS A 1 40 ? -2.849 7.014 5.346 1.00 0.00 40 LYS A O 7
ATOM 7629 N N . LEU A 1 41 ? -4.385 5.556 4.764 1.00 0.00 41 LEU A N 7
ATOM 7630 C CA . LEU A 1 41 ? -3.700 5.281 3.469 1.00 0.00 41 LEU A CA 7
ATOM 7631 C C . LEU A 1 41 ? -3.773 6.528 2.584 1.00 0.00 41 LEU A C 7
ATOM 7632 O O . LEU A 1 41 ? -4.721 7.287 2.649 1.00 0.00 41 LEU A O 7
ATOM 7648 N N . VAL A 1 42 ? -2.770 6.750 1.762 1.00 0.00 42 VAL A N 7
ATOM 7649 C CA . VAL A 1 42 ? -2.761 7.955 0.870 1.00 0.00 42 VAL A CA 7
ATOM 7650 C C . VAL A 1 42 ? -2.526 7.518 -0.581 1.00 0.00 42 VAL A C 7
ATOM 7651 O O . VAL A 1 42 ? -1.697 6.675 -0.864 1.00 0.00 42 VAL A O 7
ATOM 7664 N N . LYS A 1 43 ? -3.264 8.084 -1.504 1.00 0.00 43 LYS A N 7
ATOM 7665 C CA . LYS A 1 43 ? -3.106 7.718 -2.947 1.00 0.00 43 LYS A CA 7
ATOM 7666 C C . LYS A 1 43 ? -2.284 8.786 -3.680 1.00 0.00 43 LYS A C 7
ATOM 7667 O O . LYS A 1 43 ? -2.474 9.970 -3.490 1.00 0.00 43 LYS A O 7
ATOM 7686 N N . GLY A 1 44 ? -1.389 8.372 -4.537 1.00 0.00 44 GLY A N 7
ATOM 7687 C CA . GLY A 1 44 ? -0.568 9.351 -5.313 1.00 0.00 44 GLY A CA 7
ATOM 7688 C C . GLY A 1 44 ? 0.695 9.728 -4.535 1.00 0.00 44 GLY A C 7
ATOM 7689 O O . GLY A 1 44 ? 1.679 10.156 -5.107 1.00 0.00 44 GLY A O 7
ATOM 7693 N N . SER A 1 45 ? 0.681 9.588 -3.239 1.00 0.00 45 SER A N 7
ATOM 7694 C CA . SER A 1 45 ? 1.887 9.954 -2.438 1.00 0.00 45 SER A CA 7
ATOM 7695 C C . SER A 1 45 ? 2.836 8.760 -2.322 1.00 0.00 45 SER A C 7
ATOM 7696 O O . SER A 1 45 ? 2.576 7.673 -2.817 1.00 0.00 45 SER A O 7
ATOM 7704 N N . MET A 1 46 ? 3.948 8.966 -1.670 1.00 0.00 46 MET A N 7
ATOM 7705 C CA . MET A 1 46 ? 4.941 7.875 -1.502 1.00 0.00 46 MET A CA 7
ATOM 7706 C C . MET A 1 46 ? 4.579 7.024 -0.282 1.00 0.00 46 MET A C 7
ATOM 7707 O O . MET A 1 46 ? 4.001 7.504 0.674 1.00 0.00 46 MET A O 7
ATOM 7721 N N . VAL A 1 47 ? 4.916 5.759 -0.314 1.00 0.00 47 VAL A N 7
ATOM 7722 C CA . VAL A 1 47 ? 4.603 4.850 0.833 1.00 0.00 47 VAL A CA 7
ATOM 7723 C C . VAL A 1 47 ? 5.843 4.020 1.168 1.00 0.00 47 VAL A C 7
ATOM 7724 O O . VAL A 1 47 ? 6.776 3.948 0.390 1.00 0.00 47 VAL A O 7
ATOM 7737 N N . HIS A 1 48 ? 5.863 3.396 2.322 1.00 0.00 48 HIS A N 7
ATOM 7738 C CA . HIS A 1 48 ? 7.041 2.563 2.729 1.00 0.00 48 HIS A CA 7
ATOM 7739 C C . HIS A 1 48 ? 6.572 1.144 3.060 1.00 0.00 48 HIS A C 7
ATOM 7740 O O . HIS A 1 48 ? 5.574 0.946 3.724 1.00 0.00 48 HIS A O 7
ATOM 7754 N N . PHE A 1 49 ? 7.289 0.152 2.600 1.00 0.00 49 PHE A N 7
ATOM 7755 C CA . PHE A 1 49 ? 6.896 -1.262 2.879 1.00 0.00 49 PHE A CA 7
ATOM 7756 C C . PHE A 1 49 ? 8.157 -2.122 2.999 1.00 0.00 49 PHE A C 7
ATOM 7757 O O . PHE A 1 49 ? 9.206 -1.771 2.497 1.00 0.00 49 PHE A O 7
ATOM 7774 N N . ASP A 1 50 ? 8.068 -3.244 3.668 1.00 0.00 50 ASP A N 7
ATOM 7775 C CA . ASP A 1 50 ? 9.271 -4.121 3.830 1.00 0.00 50 ASP A CA 7
ATOM 7776 C C . ASP A 1 50 ? 9.279 -5.185 2.716 1.00 0.00 50 ASP A C 7
ATOM 7777 O O . ASP A 1 50 ? 8.242 -5.548 2.196 1.00 0.00 50 ASP A O 7
ATOM 7786 N N . PRO A 1 51 ? 10.440 -5.679 2.349 1.00 0.00 51 PRO A N 7
ATOM 7787 C CA . PRO A 1 51 ? 10.574 -6.714 1.277 1.00 0.00 51 PRO A CA 7
ATOM 7788 C C . PRO A 1 51 ? 9.961 -8.061 1.685 1.00 0.00 51 PRO A C 7
ATOM 7789 O O . PRO A 1 51 ? 10.063 -8.484 2.819 1.00 0.00 51 PRO A O 7
ATOM 7800 N N . THR A 1 52 ? 9.336 -8.738 0.759 1.00 0.00 52 THR A N 7
ATOM 7801 C CA . THR A 1 52 ? 8.727 -10.061 1.074 1.00 0.00 52 THR A CA 7
ATOM 7802 C C . THR A 1 52 ? 8.648 -10.899 -0.210 1.00 0.00 52 THR A C 7
ATOM 7803 O O . THR A 1 52 ? 7.658 -10.862 -0.911 1.00 0.00 52 THR A O 7
ATOM 7814 N N . PRO A 1 53 ? 9.677 -11.651 -0.525 1.00 0.00 53 PRO A N 7
ATOM 7815 C CA . PRO A 1 53 ? 9.691 -12.499 -1.756 1.00 0.00 53 PRO A CA 7
ATOM 7816 C C . PRO A 1 53 ? 8.459 -13.412 -1.831 1.00 0.00 53 PRO A C 7
ATOM 7817 O O . PRO A 1 53 ? 7.798 -13.494 -2.846 1.00 0.00 53 PRO A O 7
ATOM 7828 N N . THR A 1 54 ? 8.154 -14.077 -0.744 1.00 0.00 54 THR A N 7
ATOM 7829 C CA . THR A 1 54 ? 6.968 -14.991 -0.685 1.00 0.00 54 THR A CA 7
ATOM 7830 C C . THR A 1 54 ? 6.999 -16.007 -1.850 1.00 0.00 54 THR A C 7
ATOM 7831 O O . THR A 1 54 ? 7.601 -15.766 -2.875 1.00 0.00 54 THR A O 7
ATOM 7842 N N . PRO A 1 55 ? 6.331 -17.135 -1.712 1.00 0.00 55 PRO A N 7
ATOM 7843 C CA . PRO A 1 55 ? 6.279 -18.151 -2.805 1.00 0.00 55 PRO A CA 7
ATOM 7844 C C . PRO A 1 55 ? 5.830 -17.520 -4.130 1.00 0.00 55 PRO A C 7
ATOM 7845 O O . PRO A 1 55 ? 6.312 -17.857 -5.191 1.00 0.00 55 PRO A O 7
ATOM 7856 N N . LYS A 1 56 ? 4.895 -16.610 -4.064 1.00 0.00 56 LYS A N 7
ATOM 7857 C CA . LYS A 1 56 ? 4.395 -15.953 -5.304 1.00 0.00 56 LYS A CA 7
ATOM 7858 C C . LYS A 1 56 ? 5.531 -15.166 -5.960 1.00 0.00 56 LYS A C 7
ATOM 7859 O O . LYS A 1 56 ? 5.705 -15.199 -7.163 1.00 0.00 56 LYS A O 7
ATOM 7878 N N . GLY A 1 57 ? 6.309 -14.461 -5.174 1.00 0.00 57 GLY A N 7
ATOM 7879 C CA . GLY A 1 57 ? 7.447 -13.664 -5.735 1.00 0.00 57 GLY A CA 7
ATOM 7880 C C . GLY A 1 57 ? 7.406 -12.237 -5.182 1.00 0.00 57 GLY A C 7
ATOM 7881 O O . GLY A 1 57 ? 8.305 -11.808 -4.486 1.00 0.00 57 GLY A O 7
ATOM 7885 N N . LEU A 1 58 ? 6.373 -11.492 -5.503 1.00 0.00 58 LEU A N 7
ATOM 7886 C CA . LEU A 1 58 ? 6.264 -10.078 -5.017 1.00 0.00 58 LEU A CA 7
ATOM 7887 C C . LEU A 1 58 ? 5.168 -9.970 -3.949 1.00 0.00 58 LEU A C 7
ATOM 7888 O O . LEU A 1 58 ? 4.066 -10.455 -4.121 1.00 0.00 58 LEU A O 7
ATOM 7904 N N . ALA A 1 59 ? 5.461 -9.326 -2.846 1.00 0.00 59 ALA A N 7
ATOM 7905 C CA . ALA A 1 59 ? 4.440 -9.172 -1.767 1.00 0.00 59 ALA A CA 7
ATOM 7906 C C . ALA A 1 59 ? 4.741 -7.913 -0.953 1.00 0.00 59 ALA A C 7
ATOM 7907 O O . ALA A 1 59 ? 5.869 -7.465 -0.874 1.00 0.00 59 ALA A O 7
ATOM 7914 N N . ALA A 1 60 ? 3.737 -7.336 -0.347 1.00 0.00 60 ALA A N 7
ATOM 7915 C CA . ALA A 1 60 ? 3.945 -6.102 0.471 1.00 0.00 60 ALA A CA 7
ATOM 7916 C C . ALA A 1 60 ? 4.008 -6.478 1.956 1.00 0.00 60 ALA A C 7
ATOM 7917 O O . ALA A 1 60 ? 5.068 -6.643 2.525 1.00 0.00 60 ALA A O 7
ATOM 7924 N N . LYS A 1 61 ? 2.872 -6.621 2.578 1.00 0.00 61 LYS A N 7
ATOM 7925 C CA . LYS A 1 61 ? 2.836 -6.993 4.024 1.00 0.00 61 LYS A CA 7
ATOM 7926 C C . LYS A 1 61 ? 3.552 -5.934 4.870 1.00 0.00 61 LYS A C 7
ATOM 7927 O O . LYS A 1 61 ? 4.535 -5.351 4.459 1.00 0.00 61 LYS A O 7
ATOM 7946 N N . ALA A 1 62 ? 3.059 -5.691 6.055 1.00 0.00 62 ALA A N 7
ATOM 7947 C CA . ALA A 1 62 ? 3.694 -4.679 6.948 1.00 0.00 62 ALA A CA 7
ATOM 7948 C C . ALA A 1 62 ? 3.839 -3.346 6.209 1.00 0.00 62 ALA A C 7
ATOM 7949 O O . ALA A 1 62 ? 4.851 -2.679 6.300 1.00 0.00 62 ALA A O 7
ATOM 7956 N N . ILE A 1 63 ? 2.829 -2.944 5.490 1.00 0.00 63 ILE A N 7
ATOM 7957 C CA . ILE A 1 63 ? 2.902 -1.649 4.762 1.00 0.00 63 ILE A CA 7
ATOM 7958 C C . ILE A 1 63 ? 2.862 -0.507 5.773 1.00 0.00 63 ILE A C 7
ATOM 7959 O O . ILE A 1 63 ? 2.136 -0.558 6.747 1.00 0.00 63 ILE A O 7
ATOM 7975 N N . SER A 1 64 ? 3.642 0.523 5.553 1.00 0.00 64 SER A N 7
ATOM 7976 C CA . SER A 1 64 ? 3.668 1.683 6.497 1.00 0.00 64 SER A CA 7
ATOM 7977 C C . SER A 1 64 ? 3.289 2.953 5.742 1.00 0.00 64 SER A C 7
ATOM 7978 O O . SER A 1 64 ? 3.473 3.059 4.546 1.00 0.00 64 SER A O 7
ATOM 7986 N N . LEU A 1 65 ? 2.746 3.913 6.442 1.00 0.00 65 LEU A N 7
ATOM 7987 C CA . LEU A 1 65 ? 2.323 5.193 5.800 1.00 0.00 65 LEU A CA 7
ATOM 7988 C C . LEU A 1 65 ? 2.832 6.366 6.654 1.00 0.00 65 LEU A C 7
ATOM 7989 O O . LEU A 1 65 ? 2.103 6.905 7.462 1.00 0.00 65 LEU A O 7
ATOM 8005 N N . PRO A 1 66 ? 4.071 6.763 6.485 1.00 0.00 66 PRO A N 7
ATOM 8006 C CA . PRO A 1 66 ? 4.652 7.887 7.269 1.00 0.00 66 PRO A CA 7
ATOM 8007 C C . PRO A 1 66 ? 4.190 9.238 6.722 1.00 0.00 66 PRO A C 7
ATOM 8008 O O . PRO A 1 66 ? 4.565 10.286 7.211 1.00 0.00 66 PRO A O 7
ATOM 8019 N N . LEU A 1 67 ? 3.374 9.214 5.703 1.00 0.00 67 LEU A N 7
ATOM 8020 C CA . LEU A 1 67 ? 2.874 10.483 5.110 1.00 0.00 67 LEU A CA 7
ATOM 8021 C C . LEU A 1 67 ? 1.561 10.876 5.788 1.00 0.00 67 LEU A C 7
ATOM 8022 O O . LEU A 1 67 ? 0.596 10.137 5.780 1.00 0.00 67 LEU A O 7
ATOM 8038 N N . GLU A 1 68 ? 1.522 12.047 6.366 1.00 0.00 68 GLU A N 7
ATOM 8039 C CA . GLU A 1 68 ? 0.281 12.522 7.045 1.00 0.00 68 GLU A CA 7
ATOM 8040 C C . GLU A 1 68 ? 0.159 14.030 6.835 1.00 0.00 68 GLU A C 7
ATOM 8041 O O . GLU A 1 68 ? -0.659 14.690 7.446 1.00 0.00 68 GLU A O 7
ATOM 8053 N N . HIS A 1 69 ? 0.976 14.583 5.974 1.00 0.00 69 HIS A N 7
ATOM 8054 C CA . HIS A 1 69 ? 0.923 16.051 5.717 1.00 0.00 69 HIS A CA 7
ATOM 8055 C C . HIS A 1 69 ? -0.057 16.340 4.581 1.00 0.00 69 HIS A C 7
ATOM 8056 O O . HIS A 1 69 ? 0.197 16.038 3.432 1.00 0.00 69 HIS A O 7
ATOM 8070 N N . HIS A 1 70 ? -1.177 16.924 4.899 1.00 0.00 70 HIS A N 7
ATOM 8071 C CA . HIS A 1 70 ? -2.185 17.242 3.851 1.00 0.00 70 HIS A CA 7
ATOM 8072 C C . HIS A 1 70 ? -1.638 18.320 2.911 1.00 0.00 70 HIS A C 7
ATOM 8073 O O . HIS A 1 70 ? -1.877 18.291 1.719 1.00 0.00 70 HIS A O 7
ATOM 8087 N N . HIS A 1 71 ? -0.918 19.279 3.441 1.00 0.00 71 HIS A N 7
ATOM 8088 C CA . HIS A 1 71 ? -0.361 20.377 2.587 1.00 0.00 71 HIS A CA 7
ATOM 8089 C C . HIS A 1 71 ? 1.126 20.570 2.894 1.00 0.00 71 HIS A C 7
ATOM 8090 O O . HIS A 1 71 ? 1.621 20.155 3.923 1.00 0.00 71 HIS A O 7
ATOM 8104 N N . HIS A 1 72 ? 1.842 21.192 1.990 1.00 0.00 72 HIS A N 7
ATOM 8105 C CA . HIS A 1 72 ? 3.306 21.418 2.188 1.00 0.00 72 HIS A CA 7
ATOM 8106 C C . HIS A 1 72 ? 3.556 22.885 2.536 1.00 0.00 72 HIS A C 7
ATOM 8107 O O . HIS A 1 72 ? 2.887 23.773 2.046 1.00 0.00 72 HIS A O 7
ATOM 8121 N N . HIS A 1 73 ? 4.520 23.148 3.379 1.00 0.00 73 HIS A N 7
ATOM 8122 C CA . HIS A 1 73 ? 4.822 24.557 3.758 1.00 0.00 73 HIS A CA 7
ATOM 8123 C C . HIS A 1 73 ? 6.320 24.705 4.022 1.00 0.00 73 HIS A C 7
ATOM 8124 O O . HIS A 1 73 ? 6.936 23.866 4.653 1.00 0.00 73 HIS A O 7
ATOM 8138 N N . HIS A 1 74 ? 6.914 25.767 3.544 1.00 0.00 74 HIS A N 7
ATOM 8139 C CA . HIS A 1 74 ? 8.377 25.980 3.761 1.00 0.00 74 HIS A CA 7
ATOM 8140 C C . HIS A 1 74 ? 8.587 26.920 4.949 1.00 0.00 74 HIS A C 7
ATOM 8141 O O . HIS A 1 74 ? 8.782 26.422 6.045 1.00 0.00 74 HIS A O 7
ATOM 8156 N N . MET A 1 1 ? 10.933 -1.822 0.497 1.00 0.00 1 MET A N 8
ATOM 8157 C CA . MET A 1 1 ? 11.600 -0.717 1.241 1.00 0.00 1 MET A CA 8
ATOM 8158 C C . MET A 1 1 ? 10.928 0.604 0.879 1.00 0.00 1 MET A C 8
ATOM 8159 O O . MET A 1 1 ? 10.184 1.164 1.655 1.00 0.00 1 MET A O 8
ATOM 8175 N N . LYS A 1 2 ? 11.195 1.100 -0.302 1.00 0.00 2 LYS A N 8
ATOM 8176 C CA . LYS A 1 2 ? 10.585 2.396 -0.746 1.00 0.00 2 LYS A CA 8
ATOM 8177 C C . LYS A 1 2 ? 9.877 2.213 -2.088 1.00 0.00 2 LYS A C 8
ATOM 8178 O O . LYS A 1 2 ? 10.294 1.444 -2.931 1.00 0.00 2 LYS A O 8
ATOM 8197 N N . GLY A 1 3 ? 8.806 2.929 -2.277 1.00 0.00 3 GLY A N 8
ATOM 8198 C CA . GLY A 1 3 ? 8.039 2.830 -3.552 1.00 0.00 3 GLY A CA 8
ATOM 8199 C C . GLY A 1 3 ? 6.914 3.870 -3.561 1.00 0.00 3 GLY A C 8
ATOM 8200 O O . GLY A 1 3 ? 6.806 4.696 -2.675 1.00 0.00 3 GLY A O 8
ATOM 8204 N N . LYS A 1 4 ? 6.085 3.827 -4.566 1.00 0.00 4 LYS A N 8
ATOM 8205 C CA . LYS A 1 4 ? 4.954 4.799 -4.671 1.00 0.00 4 LYS A CA 8
ATOM 8206 C C . LYS A 1 4 ? 3.681 4.062 -5.080 1.00 0.00 4 LYS A C 8
ATOM 8207 O O . LYS A 1 4 ? 3.679 3.244 -5.978 1.00 0.00 4 LYS A O 8
ATOM 8226 N N . VAL A 1 5 ? 2.597 4.359 -4.418 1.00 0.00 5 VAL A N 8
ATOM 8227 C CA . VAL A 1 5 ? 1.309 3.689 -4.744 1.00 0.00 5 VAL A CA 8
ATOM 8228 C C . VAL A 1 5 ? 0.737 4.277 -6.032 1.00 0.00 5 VAL A C 8
ATOM 8229 O O . VAL A 1 5 ? 0.470 5.456 -6.133 1.00 0.00 5 VAL A O 8
ATOM 8242 N N . VAL A 1 6 ? 0.557 3.446 -7.023 1.00 0.00 6 VAL A N 8
ATOM 8243 C CA . VAL A 1 6 ? 0.011 3.915 -8.330 1.00 0.00 6 VAL A CA 8
ATOM 8244 C C . VAL A 1 6 ? -1.510 3.782 -8.324 1.00 0.00 6 VAL A C 8
ATOM 8245 O O . VAL A 1 6 ? -2.212 4.631 -8.836 1.00 0.00 6 VAL A O 8
ATOM 8258 N N . SER A 1 7 ? -2.024 2.724 -7.749 1.00 0.00 7 SER A N 8
ATOM 8259 C CA . SER A 1 7 ? -3.508 2.530 -7.710 1.00 0.00 7 SER A CA 8
ATOM 8260 C C . SER A 1 7 ? -3.951 2.105 -6.311 1.00 0.00 7 SER A C 8
ATOM 8261 O O . SER A 1 7 ? -3.243 1.423 -5.597 1.00 0.00 7 SER A O 8
ATOM 8269 N N . TYR A 1 8 ? -5.129 2.509 -5.931 1.00 0.00 8 TYR A N 8
ATOM 8270 C CA . TYR A 1 8 ? -5.667 2.147 -4.589 1.00 0.00 8 TYR A CA 8
ATOM 8271 C C . TYR A 1 8 ? -7.188 2.330 -4.588 1.00 0.00 8 TYR A C 8
ATOM 8272 O O . TYR A 1 8 ? -7.690 3.422 -4.767 1.00 0.00 8 TYR A O 8
ATOM 8290 N N . LEU A 1 9 ? -7.913 1.261 -4.383 1.00 0.00 9 LEU A N 8
ATOM 8291 C CA . LEU A 1 9 ? -9.409 1.334 -4.362 1.00 0.00 9 LEU A CA 8
ATOM 8292 C C . LEU A 1 9 ? -9.923 0.897 -2.988 1.00 0.00 9 LEU A C 8
ATOM 8293 O O . LEU A 1 9 ? -9.855 -0.257 -2.616 1.00 0.00 9 LEU A O 8
ATOM 8309 N N . ALA A 1 10 ? -10.440 1.834 -2.244 1.00 0.00 10 ALA A N 8
ATOM 8310 C CA . ALA A 1 10 ? -10.982 1.533 -0.887 1.00 0.00 10 ALA A CA 8
ATOM 8311 C C . ALA A 1 10 ? -12.227 0.650 -1.009 1.00 0.00 10 ALA A C 8
ATOM 8312 O O . ALA A 1 10 ? -12.453 -0.239 -0.209 1.00 0.00 10 ALA A O 8
ATOM 8319 N N . ALA A 1 11 ? -13.038 0.899 -2.000 1.00 0.00 11 ALA A N 8
ATOM 8320 C CA . ALA A 1 11 ? -14.282 0.095 -2.188 1.00 0.00 11 ALA A CA 8
ATOM 8321 C C . ALA A 1 11 ? -13.921 -1.371 -2.431 1.00 0.00 11 ALA A C 8
ATOM 8322 O O . ALA A 1 11 ? -14.579 -2.271 -1.950 1.00 0.00 11 ALA A O 8
ATOM 8329 N N . LYS A 1 12 ? -12.877 -1.613 -3.176 1.00 0.00 12 LYS A N 8
ATOM 8330 C CA . LYS A 1 12 ? -12.452 -3.020 -3.463 1.00 0.00 12 LYS A CA 8
ATOM 8331 C C . LYS A 1 12 ? -11.272 -3.379 -2.553 1.00 0.00 12 LYS A C 8
ATOM 8332 O O . LYS A 1 12 ? -10.715 -4.459 -2.630 1.00 0.00 12 LYS A O 8
ATOM 8351 N N . LYS A 1 13 ? -10.888 -2.466 -1.697 1.00 0.00 13 LYS A N 8
ATOM 8352 C CA . LYS A 1 13 ? -9.742 -2.708 -0.766 1.00 0.00 13 LYS A CA 8
ATOM 8353 C C . LYS A 1 13 ? -8.594 -3.388 -1.512 1.00 0.00 13 LYS A C 8
ATOM 8354 O O . LYS A 1 13 ? -7.924 -4.257 -0.990 1.00 0.00 13 LYS A O 8
ATOM 8373 N N . TYR A 1 14 ? -8.360 -2.983 -2.730 1.00 0.00 14 TYR A N 8
ATOM 8374 C CA . TYR A 1 14 ? -7.248 -3.587 -3.526 1.00 0.00 14 TYR A CA 8
ATOM 8375 C C . TYR A 1 14 ? -6.654 -2.543 -4.466 1.00 0.00 14 TYR A C 8
ATOM 8376 O O . TYR A 1 14 ? -7.284 -1.561 -4.810 1.00 0.00 14 TYR A O 8
ATOM 8394 N N . GLY A 1 15 ? -5.443 -2.761 -4.884 1.00 0.00 15 GLY A N 8
ATOM 8395 C CA . GLY A 1 15 ? -4.780 -1.800 -5.807 1.00 0.00 15 GLY A CA 8
ATOM 8396 C C . GLY A 1 15 ? -3.403 -2.331 -6.205 1.00 0.00 15 GLY A C 8
ATOM 8397 O O . GLY A 1 15 ? -3.102 -3.499 -6.052 1.00 0.00 15 GLY A O 8
ATOM 8401 N N . PHE A 1 16 ? -2.576 -1.466 -6.716 1.00 0.00 16 PHE A N 8
ATOM 8402 C CA . PHE A 1 16 ? -1.202 -1.870 -7.142 1.00 0.00 16 PHE A CA 8
ATOM 8403 C C . PHE A 1 16 ? -0.194 -0.853 -6.619 1.00 0.00 16 PHE A C 8
ATOM 8404 O O . PHE A 1 16 ? -0.520 0.286 -6.352 1.00 0.00 16 PHE A O 8
ATOM 8421 N N . ILE A 1 17 ? 1.029 -1.273 -6.469 1.00 0.00 17 ILE A N 8
ATOM 8422 C CA . ILE A 1 17 ? 2.100 -0.366 -5.959 1.00 0.00 17 ILE A CA 8
ATOM 8423 C C . ILE A 1 17 ? 3.341 -0.502 -6.836 1.00 0.00 17 ILE A C 8
ATOM 8424 O O . ILE A 1 17 ? 3.729 -1.585 -7.222 1.00 0.00 17 ILE A O 8
ATOM 8440 N N . GLN A 1 18 ? 3.958 0.601 -7.153 1.00 0.00 18 GLN A N 8
ATOM 8441 C CA . GLN A 1 18 ? 5.178 0.570 -8.013 1.00 0.00 18 GLN A CA 8
ATOM 8442 C C . GLN A 1 18 ? 6.427 0.565 -7.133 1.00 0.00 18 GLN A C 8
ATOM 8443 O O . GLN A 1 18 ? 6.772 1.546 -6.501 1.00 0.00 18 GLN A O 8
ATOM 8457 N N . GLY A 1 19 ? 7.101 -0.546 -7.098 1.00 0.00 19 GLY A N 8
ATOM 8458 C CA . GLY A 1 19 ? 8.335 -0.671 -6.274 1.00 0.00 19 GLY A CA 8
ATOM 8459 C C . GLY A 1 19 ? 9.451 0.183 -6.869 1.00 0.00 19 GLY A C 8
ATOM 8460 O O . GLY A 1 19 ? 9.531 0.389 -8.063 1.00 0.00 19 GLY A O 8
ATOM 8464 N N . ASP A 1 20 ? 10.319 0.674 -6.030 1.00 0.00 20 ASP A N 8
ATOM 8465 C CA . ASP A 1 20 ? 11.448 1.515 -6.513 1.00 0.00 20 ASP A CA 8
ATOM 8466 C C . ASP A 1 20 ? 12.420 0.643 -7.310 1.00 0.00 20 ASP A C 8
ATOM 8467 O O . ASP A 1 20 ? 13.176 1.126 -8.133 1.00 0.00 20 ASP A O 8
ATOM 8476 N N . ASP A 1 21 ? 12.398 -0.637 -7.069 1.00 0.00 21 ASP A N 8
ATOM 8477 C CA . ASP A 1 21 ? 13.309 -1.565 -7.798 1.00 0.00 21 ASP A CA 8
ATOM 8478 C C . ASP A 1 21 ? 12.770 -1.777 -9.215 1.00 0.00 21 ASP A C 8
ATOM 8479 O O . ASP A 1 21 ? 13.372 -2.449 -10.029 1.00 0.00 21 ASP A O 8
ATOM 8488 N N . GLY A 1 22 ? 11.636 -1.197 -9.508 1.00 0.00 22 GLY A N 8
ATOM 8489 C CA . GLY A 1 22 ? 11.030 -1.333 -10.869 1.00 0.00 22 GLY A CA 8
ATOM 8490 C C . GLY A 1 22 ? 9.948 -2.413 -10.842 1.00 0.00 22 GLY A C 8
ATOM 8491 O O . GLY A 1 22 ? 9.099 -2.478 -11.707 1.00 0.00 22 GLY A O 8
ATOM 8495 N N . GLU A 1 23 ? 9.981 -3.265 -9.853 1.00 0.00 23 GLU A N 8
ATOM 8496 C CA . GLU A 1 23 ? 8.969 -4.360 -9.759 1.00 0.00 23 GLU A CA 8
ATOM 8497 C C . GLU A 1 23 ? 7.735 -3.879 -8.999 1.00 0.00 23 GLU A C 8
ATOM 8498 O O . GLU A 1 23 ? 7.820 -3.314 -7.926 1.00 0.00 23 GLU A O 8
ATOM 8510 N N . SER A 1 24 ? 6.586 -4.108 -9.563 1.00 0.00 24 SER A N 8
ATOM 8511 C CA . SER A 1 24 ? 5.315 -3.682 -8.916 1.00 0.00 24 SER A CA 8
ATOM 8512 C C . SER A 1 24 ? 4.968 -4.629 -7.772 1.00 0.00 24 SER A C 8
ATOM 8513 O O . SER A 1 24 ? 5.227 -5.813 -7.827 1.00 0.00 24 SER A O 8
ATOM 8521 N N . TYR A 1 25 ? 4.373 -4.102 -6.733 1.00 0.00 25 TYR A N 8
ATOM 8522 C CA . TYR A 1 25 ? 3.985 -4.942 -5.555 1.00 0.00 25 TYR A CA 8
ATOM 8523 C C . TYR A 1 25 ? 2.467 -4.930 -5.378 1.00 0.00 25 TYR A C 8
ATOM 8524 O O . TYR A 1 25 ? 1.810 -3.921 -5.538 1.00 0.00 25 TYR A O 8
ATOM 8542 N N . PHE A 1 26 ? 1.921 -6.066 -5.049 1.00 0.00 26 PHE A N 8
ATOM 8543 C CA . PHE A 1 26 ? 0.447 -6.184 -4.854 1.00 0.00 26 PHE A CA 8
ATOM 8544 C C . PHE A 1 26 ? 0.039 -5.512 -3.553 1.00 0.00 26 PHE A C 8
ATOM 8545 O O . PHE A 1 26 ? 0.745 -5.551 -2.566 1.00 0.00 26 PHE A O 8
ATOM 8562 N N . LEU A 1 27 ? -1.107 -4.890 -3.555 1.00 0.00 27 LEU A N 8
ATOM 8563 C CA . LEU A 1 27 ? -1.596 -4.193 -2.333 1.00 0.00 27 LEU A CA 8
ATOM 8564 C C . LEU A 1 27 ? -2.759 -4.974 -1.726 1.00 0.00 27 LEU A C 8
ATOM 8565 O O . LEU A 1 27 ? -3.790 -5.158 -2.339 1.00 0.00 27 LEU A O 8
ATOM 8581 N N . HIS A 1 28 ? -2.590 -5.418 -0.507 1.00 0.00 28 HIS A N 8
ATOM 8582 C CA . HIS A 1 28 ? -3.674 -6.178 0.194 1.00 0.00 28 HIS A CA 8
ATOM 8583 C C . HIS A 1 28 ? -3.919 -5.560 1.569 1.00 0.00 28 HIS A C 8
ATOM 8584 O O . HIS A 1 28 ? -3.015 -5.358 2.359 1.00 0.00 28 HIS A O 8
ATOM 8598 N N . PHE A 1 29 ? -5.155 -5.264 1.840 1.00 0.00 29 PHE A N 8
ATOM 8599 C CA . PHE A 1 29 ? -5.543 -4.655 3.140 1.00 0.00 29 PHE A CA 8
ATOM 8600 C C . PHE A 1 29 ? -5.259 -5.638 4.285 1.00 0.00 29 PHE A C 8
ATOM 8601 O O . PHE A 1 29 ? -4.917 -5.250 5.386 1.00 0.00 29 PHE A O 8
ATOM 8618 N N . SER A 1 30 ? -5.431 -6.902 4.028 1.00 0.00 30 SER A N 8
ATOM 8619 C CA . SER A 1 30 ? -5.203 -7.934 5.082 1.00 0.00 30 SER A CA 8
ATOM 8620 C C . SER A 1 30 ? -3.736 -7.939 5.526 1.00 0.00 30 SER A C 8
ATOM 8621 O O . SER A 1 30 ? -3.431 -8.212 6.672 1.00 0.00 30 SER A O 8
ATOM 8629 N N . GLU A 1 31 ? -2.828 -7.654 4.632 1.00 0.00 31 GLU A N 8
ATOM 8630 C CA . GLU A 1 31 ? -1.380 -7.657 5.007 1.00 0.00 31 GLU A CA 8
ATOM 8631 C C . GLU A 1 31 ? -1.062 -6.433 5.868 1.00 0.00 31 GLU A C 8
ATOM 8632 O O . GLU A 1 31 ? 0.068 -6.214 6.256 1.00 0.00 31 GLU A O 8
ATOM 8644 N N . LEU A 1 32 ? -2.054 -5.646 6.178 1.00 0.00 32 LEU A N 8
ATOM 8645 C CA . LEU A 1 32 ? -1.821 -4.440 7.026 1.00 0.00 32 LEU A CA 8
ATOM 8646 C C . LEU A 1 32 ? -1.754 -4.845 8.497 1.00 0.00 32 LEU A C 8
ATOM 8647 O O . LEU A 1 32 ? -2.465 -5.719 8.950 1.00 0.00 32 LEU A O 8
ATOM 8663 N N . LEU A 1 33 ? -0.901 -4.200 9.242 1.00 0.00 33 LEU A N 8
ATOM 8664 C CA . LEU A 1 33 ? -0.767 -4.510 10.694 1.00 0.00 33 LEU A CA 8
ATOM 8665 C C . LEU A 1 33 ? -2.085 -4.186 11.392 1.00 0.00 33 LEU A C 8
ATOM 8666 O O . LEU A 1 33 ? -2.535 -4.908 12.259 1.00 0.00 33 LEU A O 8
ATOM 8682 N N . ASP A 1 34 ? -2.703 -3.099 11.012 1.00 0.00 34 ASP A N 8
ATOM 8683 C CA . ASP A 1 34 ? -4.007 -2.703 11.630 1.00 0.00 34 ASP A CA 8
ATOM 8684 C C . ASP A 1 34 ? -4.949 -2.219 10.525 1.00 0.00 34 ASP A C 8
ATOM 8685 O O . ASP A 1 34 ? -4.846 -1.113 10.032 1.00 0.00 34 ASP A O 8
ATOM 8694 N N . LYS A 1 35 ? -5.867 -3.065 10.134 1.00 0.00 35 LYS A N 8
ATOM 8695 C CA . LYS A 1 35 ? -6.835 -2.709 9.053 1.00 0.00 35 LYS A CA 8
ATOM 8696 C C . LYS A 1 35 ? -7.509 -1.371 9.385 1.00 0.00 35 LYS A C 8
ATOM 8697 O O . LYS A 1 35 ? -8.232 -0.815 8.582 1.00 0.00 35 LYS A O 8
ATOM 8716 N N . LYS A 1 36 ? -7.269 -0.852 10.557 1.00 0.00 36 LYS A N 8
ATOM 8717 C CA . LYS A 1 36 ? -7.880 0.454 10.944 1.00 0.00 36 LYS A CA 8
ATOM 8718 C C . LYS A 1 36 ? -7.260 1.571 10.099 1.00 0.00 36 LYS A C 8
ATOM 8719 O O . LYS A 1 36 ? -7.880 2.580 9.825 1.00 0.00 36 LYS A O 8
ATOM 8738 N N . ASP A 1 37 ? -6.026 1.394 9.709 1.00 0.00 37 ASP A N 8
ATOM 8739 C CA . ASP A 1 37 ? -5.331 2.435 8.901 1.00 0.00 37 ASP A CA 8
ATOM 8740 C C . ASP A 1 37 ? -5.777 2.325 7.446 1.00 0.00 37 ASP A C 8
ATOM 8741 O O . ASP A 1 37 ? -5.379 3.104 6.603 1.00 0.00 37 ASP A O 8
ATOM 8750 N N . GLU A 1 38 ? -6.600 1.360 7.156 1.00 0.00 38 GLU A N 8
ATOM 8751 C CA . GLU A 1 38 ? -7.089 1.168 5.760 1.00 0.00 38 GLU A CA 8
ATOM 8752 C C . GLU A 1 38 ? -7.602 2.502 5.208 1.00 0.00 38 GLU A C 8
ATOM 8753 O O . GLU A 1 38 ? -7.344 2.854 4.073 1.00 0.00 38 GLU A O 8
ATOM 8765 N N . GLY A 1 39 ? -8.323 3.240 6.003 1.00 0.00 39 GLY A N 8
ATOM 8766 C CA . GLY A 1 39 ? -8.861 4.554 5.540 1.00 0.00 39 GLY A CA 8
ATOM 8767 C C . GLY A 1 39 ? -7.813 5.646 5.755 1.00 0.00 39 GLY A C 8
ATOM 8768 O O . GLY A 1 39 ? -7.984 6.776 5.344 1.00 0.00 39 GLY A O 8
ATOM 8772 N N . LYS A 1 40 ? -6.730 5.316 6.406 1.00 0.00 40 LYS A N 8
ATOM 8773 C CA . LYS A 1 40 ? -5.659 6.327 6.662 1.00 0.00 40 LYS A CA 8
ATOM 8774 C C . LYS A 1 40 ? -4.588 6.225 5.572 1.00 0.00 40 LYS A C 8
ATOM 8775 O O . LYS A 1 40 ? -3.601 6.934 5.589 1.00 0.00 40 LYS A O 8
ATOM 8794 N N . LEU A 1 41 ? -4.781 5.343 4.633 1.00 0.00 41 LEU A N 8
ATOM 8795 C CA . LEU A 1 41 ? -3.780 5.170 3.537 1.00 0.00 41 LEU A CA 8
ATOM 8796 C C . LEU A 1 41 ? -3.742 6.420 2.669 1.00 0.00 41 LEU A C 8
ATOM 8797 O O . LEU A 1 41 ? -4.709 7.146 2.568 1.00 0.00 41 LEU A O 8
ATOM 8813 N N . VAL A 1 42 ? -2.618 6.674 2.049 1.00 0.00 42 VAL A N 8
ATOM 8814 C CA . VAL A 1 42 ? -2.477 7.887 1.184 1.00 0.00 42 VAL A CA 8
ATOM 8815 C C . VAL A 1 42 ? -2.256 7.465 -0.268 1.00 0.00 42 VAL A C 8
ATOM 8816 O O . VAL A 1 42 ? -1.380 6.689 -0.588 1.00 0.00 42 VAL A O 8
ATOM 8829 N N . LYS A 1 43 ? -3.075 7.984 -1.142 1.00 0.00 43 LYS A N 8
ATOM 8830 C CA . LYS A 1 43 ? -2.983 7.650 -2.594 1.00 0.00 43 LYS A CA 8
ATOM 8831 C C . LYS A 1 43 ? -2.239 8.750 -3.360 1.00 0.00 43 LYS A C 8
ATOM 8832 O O . LYS A 1 43 ? -2.439 9.930 -3.141 1.00 0.00 43 LYS A O 8
ATOM 8851 N N . GLY A 1 44 ? -1.398 8.353 -4.275 1.00 0.00 44 GLY A N 8
ATOM 8852 C CA . GLY A 1 44 ? -0.635 9.332 -5.107 1.00 0.00 44 GLY A CA 8
ATOM 8853 C C . GLY A 1 44 ? 0.603 9.828 -4.361 1.00 0.00 44 GLY A C 8
ATOM 8854 O O . GLY A 1 44 ? 1.097 10.908 -4.621 1.00 0.00 44 GLY A O 8
ATOM 8858 N N . SER A 1 45 ? 1.114 9.055 -3.437 1.00 0.00 45 SER A N 8
ATOM 8859 C CA . SER A 1 45 ? 2.326 9.500 -2.678 1.00 0.00 45 SER A CA 8
ATOM 8860 C C . SER A 1 45 ? 3.246 8.316 -2.376 1.00 0.00 45 SER A C 8
ATOM 8861 O O . SER A 1 45 ? 2.988 7.185 -2.748 1.00 0.00 45 SER A O 8
ATOM 8869 N N . MET A 1 46 ? 4.332 8.595 -1.708 1.00 0.00 46 MET A N 8
ATOM 8870 C CA . MET A 1 46 ? 5.323 7.537 -1.361 1.00 0.00 46 MET A CA 8
ATOM 8871 C C . MET A 1 46 ? 4.835 6.720 -0.175 1.00 0.00 46 MET A C 8
ATOM 8872 O O . MET A 1 46 ? 4.174 7.216 0.713 1.00 0.00 46 MET A O 8
ATOM 8886 N N . VAL A 1 47 ? 5.167 5.459 -0.162 1.00 0.00 47 VAL A N 8
ATOM 8887 C CA . VAL A 1 47 ? 4.742 4.566 0.958 1.00 0.00 47 VAL A CA 8
ATOM 8888 C C . VAL A 1 47 ? 5.918 3.708 1.405 1.00 0.00 47 VAL A C 8
ATOM 8889 O O . VAL A 1 47 ? 6.892 3.549 0.698 1.00 0.00 47 VAL A O 8
ATOM 8902 N N . HIS A 1 48 ? 5.823 3.161 2.585 1.00 0.00 48 HIS A N 8
ATOM 8903 C CA . HIS A 1 48 ? 6.918 2.301 3.127 1.00 0.00 48 HIS A CA 8
ATOM 8904 C C . HIS A 1 48 ? 6.394 0.890 3.365 1.00 0.00 48 HIS A C 8
ATOM 8905 O O . HIS A 1 48 ? 5.408 0.678 4.041 1.00 0.00 48 HIS A O 8
ATOM 8919 N N . PHE A 1 49 ? 7.063 -0.075 2.802 1.00 0.00 49 PHE A N 8
ATOM 8920 C CA . PHE A 1 49 ? 6.639 -1.491 2.972 1.00 0.00 49 PHE A CA 8
ATOM 8921 C C . PHE A 1 49 ? 7.856 -2.396 2.868 1.00 0.00 49 PHE A C 8
ATOM 8922 O O . PHE A 1 49 ? 8.859 -2.045 2.276 1.00 0.00 49 PHE A O 8
ATOM 8939 N N . ASP A 1 50 ? 7.769 -3.557 3.455 1.00 0.00 50 ASP A N 8
ATOM 8940 C CA . ASP A 1 50 ? 8.911 -4.515 3.431 1.00 0.00 50 ASP A CA 8
ATOM 8941 C C . ASP A 1 50 ? 8.594 -5.671 2.473 1.00 0.00 50 ASP A C 8
ATOM 8942 O O . ASP A 1 50 ? 7.451 -5.890 2.111 1.00 0.00 50 ASP A O 8
ATOM 8951 N N . PRO A 1 51 ? 9.597 -6.413 2.073 1.00 0.00 51 PRO A N 8
ATOM 8952 C CA . PRO A 1 51 ? 9.420 -7.572 1.146 1.00 0.00 51 PRO A CA 8
ATOM 8953 C C . PRO A 1 51 ? 8.450 -8.626 1.694 1.00 0.00 51 PRO A C 8
ATOM 8954 O O . PRO A 1 51 ? 8.345 -8.842 2.886 1.00 0.00 51 PRO A O 8
ATOM 8965 N N . THR A 1 52 ? 7.737 -9.273 0.816 1.00 0.00 52 THR A N 8
ATOM 8966 C CA . THR A 1 52 ? 6.760 -10.312 1.246 1.00 0.00 52 THR A CA 8
ATOM 8967 C C . THR A 1 52 ? 6.617 -11.376 0.146 1.00 0.00 52 THR A C 8
ATOM 8968 O O . THR A 1 52 ? 5.759 -11.275 -0.709 1.00 0.00 52 THR A O 8
ATOM 8979 N N . PRO A 1 53 ? 7.449 -12.389 0.166 1.00 0.00 53 PRO A N 8
ATOM 8980 C CA . PRO A 1 53 ? 7.395 -13.488 -0.844 1.00 0.00 53 PRO A CA 8
ATOM 8981 C C . PRO A 1 53 ? 6.015 -14.141 -0.915 1.00 0.00 53 PRO A C 8
ATOM 8982 O O . PRO A 1 53 ? 5.435 -14.507 0.090 1.00 0.00 53 PRO A O 8
ATOM 8993 N N . THR A 1 54 ? 5.498 -14.297 -2.103 1.00 0.00 54 THR A N 8
ATOM 8994 C CA . THR A 1 54 ? 4.160 -14.930 -2.268 1.00 0.00 54 THR A CA 8
ATOM 8995 C C . THR A 1 54 ? 4.106 -15.687 -3.604 1.00 0.00 54 THR A C 8
ATOM 8996 O O . THR A 1 54 ? 4.790 -15.342 -4.552 1.00 0.00 54 THR A O 8
ATOM 9007 N N . PRO A 1 55 ? 3.288 -16.707 -3.673 1.00 0.00 55 PRO A N 8
ATOM 9008 C CA . PRO A 1 55 ? 3.120 -17.537 -4.905 1.00 0.00 55 PRO A CA 8
ATOM 9009 C C . PRO A 1 55 ? 2.429 -16.744 -6.020 1.00 0.00 55 PRO A C 8
ATOM 9010 O O . PRO A 1 55 ? 2.439 -17.128 -7.174 1.00 0.00 55 PRO A O 8
ATOM 9021 N N . LYS A 1 56 ? 1.823 -15.645 -5.668 1.00 0.00 56 LYS A N 8
ATOM 9022 C CA . LYS A 1 56 ? 1.111 -14.813 -6.679 1.00 0.00 56 LYS A CA 8
ATOM 9023 C C . LYS A 1 56 ? 2.111 -13.901 -7.381 1.00 0.00 56 LYS A C 8
ATOM 9024 O O . LYS A 1 56 ? 1.763 -13.173 -8.290 1.00 0.00 56 LYS A O 8
ATOM 9043 N N . GLY A 1 57 ? 3.353 -13.951 -6.978 1.00 0.00 57 GLY A N 8
ATOM 9044 C CA . GLY A 1 57 ? 4.406 -13.106 -7.628 1.00 0.00 57 GLY A CA 8
ATOM 9045 C C . GLY A 1 57 ? 5.067 -12.202 -6.591 1.00 0.00 57 GLY A C 8
ATOM 9046 O O . GLY A 1 57 ? 6.085 -12.537 -6.021 1.00 0.00 57 GLY A O 8
ATOM 9050 N N . LEU A 1 58 ? 4.495 -11.050 -6.361 1.00 0.00 58 LEU A N 8
ATOM 9051 C CA . LEU A 1 58 ? 5.079 -10.082 -5.378 1.00 0.00 58 LEU A CA 8
ATOM 9052 C C . LEU A 1 58 ? 3.997 -9.582 -4.429 1.00 0.00 58 LEU A C 8
ATOM 9053 O O . LEU A 1 58 ? 2.827 -9.566 -4.751 1.00 0.00 58 LEU A O 8
ATOM 9069 N N . ALA A 1 59 ? 4.392 -9.173 -3.256 1.00 0.00 59 ALA A N 8
ATOM 9070 C CA . ALA A 1 59 ? 3.401 -8.664 -2.264 1.00 0.00 59 ALA A CA 8
ATOM 9071 C C . ALA A 1 59 ? 4.083 -7.708 -1.287 1.00 0.00 59 ALA A C 8
ATOM 9072 O O . ALA A 1 59 ? 5.276 -7.764 -1.068 1.00 0.00 59 ALA A O 8
ATOM 9079 N N . ALA A 1 60 ? 3.313 -6.827 -0.706 1.00 0.00 60 ALA A N 8
ATOM 9080 C CA . ALA A 1 60 ? 3.868 -5.833 0.267 1.00 0.00 60 ALA A CA 8
ATOM 9081 C C . ALA A 1 60 ? 3.269 -6.073 1.648 1.00 0.00 60 ALA A C 8
ATOM 9082 O O . ALA A 1 60 ? 2.071 -6.170 1.813 1.00 0.00 60 ALA A O 8
ATOM 9089 N N . LYS A 1 61 ? 4.111 -6.156 2.640 1.00 0.00 61 LYS A N 8
ATOM 9090 C CA . LYS A 1 61 ? 3.635 -6.381 4.038 1.00 0.00 61 LYS A CA 8
ATOM 9091 C C . LYS A 1 61 ? 4.147 -5.261 4.942 1.00 0.00 61 LYS A C 8
ATOM 9092 O O . LYS A 1 61 ? 5.085 -4.554 4.622 1.00 0.00 61 LYS A O 8
ATOM 9111 N N . ALA A 1 62 ? 3.511 -5.100 6.066 1.00 0.00 62 ALA A N 8
ATOM 9112 C CA . ALA A 1 62 ? 3.903 -4.036 7.033 1.00 0.00 62 ALA A CA 8
ATOM 9113 C C . ALA A 1 62 ? 3.897 -2.677 6.330 1.00 0.00 62 ALA A C 8
ATOM 9114 O O . ALA A 1 62 ? 4.826 -1.898 6.443 1.00 0.00 62 ALA A O 8
ATOM 9121 N N . ILE A 1 63 ? 2.842 -2.386 5.619 1.00 0.00 63 ILE A N 8
ATOM 9122 C CA . ILE A 1 63 ? 2.745 -1.078 4.906 1.00 0.00 63 ILE A CA 8
ATOM 9123 C C . ILE A 1 63 ? 2.516 0.026 5.930 1.00 0.00 63 ILE A C 8
ATOM 9124 O O . ILE A 1 63 ? 1.683 -0.090 6.805 1.00 0.00 63 ILE A O 8
ATOM 9140 N N . SER A 1 64 ? 3.265 1.089 5.834 1.00 0.00 64 SER A N 8
ATOM 9141 C CA . SER A 1 64 ? 3.117 2.209 6.814 1.00 0.00 64 SER A CA 8
ATOM 9142 C C . SER A 1 64 ? 3.128 3.554 6.101 1.00 0.00 64 SER A C 8
ATOM 9143 O O . SER A 1 64 ? 3.672 3.703 5.022 1.00 0.00 64 SER A O 8
ATOM 9151 N N . LEU A 1 65 ? 2.515 4.531 6.718 1.00 0.00 65 LEU A N 8
ATOM 9152 C CA . LEU A 1 65 ? 2.451 5.902 6.134 1.00 0.00 65 LEU A CA 8
ATOM 9153 C C . LEU A 1 65 ? 3.336 6.842 6.980 1.00 0.00 65 LEU A C 8
ATOM 9154 O O . LEU A 1 65 ? 2.925 7.320 8.021 1.00 0.00 65 LEU A O 8
ATOM 9170 N N . PRO A 1 66 ? 4.551 7.098 6.542 1.00 0.00 66 PRO A N 8
ATOM 9171 C CA . PRO A 1 66 ? 5.502 7.981 7.272 1.00 0.00 66 PRO A CA 8
ATOM 9172 C C . PRO A 1 66 ? 5.196 9.454 7.009 1.00 0.00 66 PRO A C 8
ATOM 9173 O O . PRO A 1 66 ? 5.851 10.341 7.517 1.00 0.00 66 PRO A O 8
ATOM 9184 N N . LEU A 1 67 ? 4.198 9.711 6.208 1.00 0.00 67 LEU A N 8
ATOM 9185 C CA . LEU A 1 67 ? 3.829 11.118 5.885 1.00 0.00 67 LEU A CA 8
ATOM 9186 C C . LEU A 1 67 ? 2.841 11.639 6.924 1.00 0.00 67 LEU A C 8
ATOM 9187 O O . LEU A 1 67 ? 1.788 11.077 7.142 1.00 0.00 67 LEU A O 8
ATOM 9203 N N . GLU A 1 68 ? 3.193 12.720 7.562 1.00 0.00 68 GLU A N 8
ATOM 9204 C CA . GLU A 1 68 ? 2.312 13.327 8.605 1.00 0.00 68 GLU A CA 8
ATOM 9205 C C . GLU A 1 68 ? 1.644 14.585 8.050 1.00 0.00 68 GLU A C 8
ATOM 9206 O O . GLU A 1 68 ? 1.557 14.783 6.854 1.00 0.00 68 GLU A O 8
ATOM 9218 N N . HIS A 1 69 ? 1.162 15.425 8.920 1.00 0.00 69 HIS A N 8
ATOM 9219 C CA . HIS A 1 69 ? 0.477 16.673 8.475 1.00 0.00 69 HIS A CA 8
ATOM 9220 C C . HIS A 1 69 ? 1.508 17.693 7.989 1.00 0.00 69 HIS A C 8
ATOM 9221 O O . HIS A 1 69 ? 2.509 17.948 8.628 1.00 0.00 69 HIS A O 8
ATOM 9235 N N . HIS A 1 70 ? 1.256 18.272 6.850 1.00 0.00 70 HIS A N 8
ATOM 9236 C CA . HIS A 1 70 ? 2.191 19.283 6.276 1.00 0.00 70 HIS A CA 8
ATOM 9237 C C . HIS A 1 70 ? 2.211 20.531 7.165 1.00 0.00 70 HIS A C 8
ATOM 9238 O O . HIS A 1 70 ? 3.246 21.130 7.392 1.00 0.00 70 HIS A O 8
ATOM 9252 N N . HIS A 1 71 ? 1.067 20.926 7.652 1.00 0.00 71 HIS A N 8
ATOM 9253 C CA . HIS A 1 71 ? 0.976 22.138 8.518 1.00 0.00 71 HIS A CA 8
ATOM 9254 C C . HIS A 1 71 ? 1.858 21.962 9.755 1.00 0.00 71 HIS A C 8
ATOM 9255 O O . HIS A 1 71 ? 2.522 22.883 10.192 1.00 0.00 71 HIS A O 8
ATOM 9269 N N . HIS A 1 72 ? 1.862 20.785 10.321 1.00 0.00 72 HIS A N 8
ATOM 9270 C CA . HIS A 1 72 ? 2.693 20.519 11.538 1.00 0.00 72 HIS A CA 8
ATOM 9271 C C . HIS A 1 72 ? 2.592 21.689 12.514 1.00 0.00 72 HIS A C 8
ATOM 9272 O O . HIS A 1 72 ? 1.750 21.716 13.390 1.00 0.00 72 HIS A O 8
ATOM 9286 N N . HIS A 1 73 ? 3.457 22.652 12.368 1.00 0.00 73 HIS A N 8
ATOM 9287 C CA . HIS A 1 73 ? 3.443 23.830 13.279 1.00 0.00 73 HIS A CA 8
ATOM 9288 C C . HIS A 1 73 ? 2.265 24.742 12.948 1.00 0.00 73 HIS A C 8
ATOM 9289 O O . HIS A 1 73 ? 2.033 25.105 11.811 1.00 0.00 73 HIS A O 8
ATOM 9303 N N . HIS A 1 74 ? 1.523 25.110 13.951 1.00 0.00 74 HIS A N 8
ATOM 9304 C CA . HIS A 1 74 ? 0.346 26.001 13.746 1.00 0.00 74 HIS A CA 8
ATOM 9305 C C . HIS A 1 74 ? -0.015 26.674 15.076 1.00 0.00 74 HIS A C 8
ATOM 9306 O O . HIS A 1 74 ? 0.870 26.818 15.902 1.00 0.00 74 HIS A O 8
ATOM 9321 N N . MET A 1 1 ? 11.788 -2.017 -0.270 1.00 0.00 1 MET A N 9
ATOM 9322 C CA . MET A 1 1 ? 11.716 -1.209 0.977 1.00 0.00 1 MET A CA 9
ATOM 9323 C C . MET A 1 1 ? 10.941 0.073 0.691 1.00 0.00 1 MET A C 9
ATOM 9324 O O . MET A 1 1 ? 9.936 0.356 1.313 1.00 0.00 1 MET A O 9
ATOM 9340 N N . LYS A 1 2 ? 11.411 0.853 -0.250 1.00 0.00 2 LYS A N 9
ATOM 9341 C CA . LYS A 1 2 ? 10.722 2.136 -0.596 1.00 0.00 2 LYS A CA 9
ATOM 9342 C C . LYS A 1 2 ? 10.019 2.007 -1.947 1.00 0.00 2 LYS A C 9
ATOM 9343 O O . LYS A 1 2 ? 10.423 1.243 -2.806 1.00 0.00 2 LYS A O 9
ATOM 9362 N N . GLY A 1 3 ? 8.965 2.750 -2.130 1.00 0.00 3 GLY A N 9
ATOM 9363 C CA . GLY A 1 3 ? 8.213 2.686 -3.412 1.00 0.00 3 GLY A CA 9
ATOM 9364 C C . GLY A 1 3 ? 7.147 3.780 -3.445 1.00 0.00 3 GLY A C 9
ATOM 9365 O O . GLY A 1 3 ? 7.089 4.636 -2.579 1.00 0.00 3 GLY A O 9
ATOM 9369 N N . LYS A 1 4 ? 6.305 3.756 -4.444 1.00 0.00 4 LYS A N 9
ATOM 9370 C CA . LYS A 1 4 ? 5.231 4.789 -4.562 1.00 0.00 4 LYS A CA 9
ATOM 9371 C C . LYS A 1 4 ? 3.908 4.123 -4.930 1.00 0.00 4 LYS A C 9
ATOM 9372 O O . LYS A 1 4 ? 3.838 3.283 -5.808 1.00 0.00 4 LYS A O 9
ATOM 9391 N N . VAL A 1 5 ? 2.859 4.503 -4.254 1.00 0.00 5 VAL A N 9
ATOM 9392 C CA . VAL A 1 5 ? 1.523 3.913 -4.535 1.00 0.00 5 VAL A CA 9
ATOM 9393 C C . VAL A 1 5 ? 0.933 4.545 -5.793 1.00 0.00 5 VAL A C 9
ATOM 9394 O O . VAL A 1 5 ? 0.500 5.683 -5.796 1.00 0.00 5 VAL A O 9
ATOM 9407 N N . VAL A 1 6 ? 0.915 3.800 -6.863 1.00 0.00 6 VAL A N 9
ATOM 9408 C CA . VAL A 1 6 ? 0.353 4.319 -8.138 1.00 0.00 6 VAL A CA 9
ATOM 9409 C C . VAL A 1 6 ? -1.169 4.407 -8.031 1.00 0.00 6 VAL A C 9
ATOM 9410 O O . VAL A 1 6 ? -1.785 5.340 -8.518 1.00 0.00 6 VAL A O 9
ATOM 9423 N N . SER A 1 7 ? -1.784 3.443 -7.398 1.00 0.00 7 SER A N 9
ATOM 9424 C CA . SER A 1 7 ? -3.268 3.471 -7.264 1.00 0.00 7 SER A CA 9
ATOM 9425 C C . SER A 1 7 ? -3.716 2.589 -6.100 1.00 0.00 7 SER A C 9
ATOM 9426 O O . SER A 1 7 ? -3.027 1.670 -5.693 1.00 0.00 7 SER A O 9
ATOM 9434 N N . TYR A 1 8 ? -4.876 2.864 -5.573 1.00 0.00 8 TYR A N 9
ATOM 9435 C CA . TYR A 1 8 ? -5.408 2.055 -4.441 1.00 0.00 8 TYR A CA 9
ATOM 9436 C C . TYR A 1 8 ? -6.936 2.149 -4.431 1.00 0.00 8 TYR A C 9
ATOM 9437 O O . TYR A 1 8 ? -7.502 3.183 -4.122 1.00 0.00 8 TYR A O 9
ATOM 9455 N N . LEU A 1 9 ? -7.598 1.074 -4.769 1.00 0.00 9 LEU A N 9
ATOM 9456 C CA . LEU A 1 9 ? -9.094 1.068 -4.787 1.00 0.00 9 LEU A CA 9
ATOM 9457 C C . LEU A 1 9 ? -9.609 0.133 -3.691 1.00 0.00 9 LEU A C 9
ATOM 9458 O O . LEU A 1 9 ? -9.379 -1.062 -3.708 1.00 0.00 9 LEU A O 9
ATOM 9474 N N . ALA A 1 10 ? -10.307 0.690 -2.741 1.00 0.00 10 ALA A N 9
ATOM 9475 C CA . ALA A 1 10 ? -10.866 -0.122 -1.623 1.00 0.00 10 ALA A CA 9
ATOM 9476 C C . ALA A 1 10 ? -11.982 -1.022 -2.159 1.00 0.00 10 ALA A C 9
ATOM 9477 O O . ALA A 1 10 ? -12.280 -2.064 -1.604 1.00 0.00 10 ALA A O 9
ATOM 9484 N N . ALA A 1 11 ? -12.599 -0.620 -3.237 1.00 0.00 11 ALA A N 9
ATOM 9485 C CA . ALA A 1 11 ? -13.701 -1.434 -3.830 1.00 0.00 11 ALA A CA 9
ATOM 9486 C C . ALA A 1 11 ? -13.148 -2.783 -4.286 1.00 0.00 11 ALA A C 9
ATOM 9487 O O . ALA A 1 11 ? -13.802 -3.806 -4.192 1.00 0.00 11 ALA A O 9
ATOM 9494 N N . LYS A 1 12 ? -11.940 -2.791 -4.778 1.00 0.00 12 LYS A N 9
ATOM 9495 C CA . LYS A 1 12 ? -11.321 -4.064 -5.247 1.00 0.00 12 LYS A CA 9
ATOM 9496 C C . LYS A 1 12 ? -10.563 -4.694 -4.082 1.00 0.00 12 LYS A C 9
ATOM 9497 O O . LYS A 1 12 ? -9.852 -5.667 -4.245 1.00 0.00 12 LYS A O 9
ATOM 9516 N N . LYS A 1 13 ? -10.707 -4.121 -2.911 1.00 0.00 13 LYS A N 9
ATOM 9517 C CA . LYS A 1 13 ? -10.002 -4.645 -1.702 1.00 0.00 13 LYS A CA 9
ATOM 9518 C C . LYS A 1 13 ? -8.494 -4.569 -1.913 1.00 0.00 13 LYS A C 9
ATOM 9519 O O . LYS A 1 13 ? -7.713 -4.821 -1.011 1.00 0.00 13 LYS A O 9
ATOM 9538 N N . TYR A 1 14 ? -8.076 -4.220 -3.097 1.00 0.00 14 TYR A N 9
ATOM 9539 C CA . TYR A 1 14 ? -6.619 -4.121 -3.373 1.00 0.00 14 TYR A CA 9
ATOM 9540 C C . TYR A 1 14 ? -6.390 -3.278 -4.627 1.00 0.00 14 TYR A C 9
ATOM 9541 O O . TYR A 1 14 ? -7.295 -3.040 -5.407 1.00 0.00 14 TYR A O 9
ATOM 9559 N N . GLY A 1 15 ? -5.182 -2.828 -4.818 1.00 0.00 15 GLY A N 9
ATOM 9560 C CA . GLY A 1 15 ? -4.861 -1.992 -6.016 1.00 0.00 15 GLY A CA 9
ATOM 9561 C C . GLY A 1 15 ? -3.470 -2.345 -6.544 1.00 0.00 15 GLY A C 9
ATOM 9562 O O . GLY A 1 15 ? -3.134 -3.502 -6.728 1.00 0.00 15 GLY A O 9
ATOM 9566 N N . PHE A 1 16 ? -2.664 -1.348 -6.800 1.00 0.00 16 PHE A N 9
ATOM 9567 C CA . PHE A 1 16 ? -1.290 -1.598 -7.330 1.00 0.00 16 PHE A CA 9
ATOM 9568 C C . PHE A 1 16 ? -0.308 -0.590 -6.735 1.00 0.00 16 PHE A C 9
ATOM 9569 O O . PHE A 1 16 ? -0.670 0.520 -6.378 1.00 0.00 16 PHE A O 9
ATOM 9586 N N . ILE A 1 17 ? 0.935 -0.978 -6.632 1.00 0.00 17 ILE A N 9
ATOM 9587 C CA . ILE A 1 17 ? 1.983 -0.074 -6.070 1.00 0.00 17 ILE A CA 9
ATOM 9588 C C . ILE A 1 17 ? 3.213 -0.092 -6.978 1.00 0.00 17 ILE A C 9
ATOM 9589 O O . ILE A 1 17 ? 3.687 -1.135 -7.386 1.00 0.00 17 ILE A O 9
ATOM 9605 N N . GLN A 1 18 ? 3.732 1.066 -7.288 1.00 0.00 18 GLN A N 9
ATOM 9606 C CA . GLN A 1 18 ? 4.935 1.150 -8.168 1.00 0.00 18 GLN A CA 9
ATOM 9607 C C . GLN A 1 18 ? 6.195 1.249 -7.306 1.00 0.00 18 GLN A C 9
ATOM 9608 O O . GLN A 1 18 ? 6.484 2.269 -6.706 1.00 0.00 18 GLN A O 9
ATOM 9622 N N . GLY A 1 19 ? 6.941 0.183 -7.252 1.00 0.00 19 GLY A N 9
ATOM 9623 C CA . GLY A 1 19 ? 8.191 0.165 -6.445 1.00 0.00 19 GLY A CA 9
ATOM 9624 C C . GLY A 1 19 ? 9.288 0.968 -7.144 1.00 0.00 19 GLY A C 9
ATOM 9625 O O . GLY A 1 19 ? 9.208 1.272 -8.321 1.00 0.00 19 GLY A O 9
ATOM 9629 N N . ASP A 1 20 ? 10.314 1.308 -6.416 1.00 0.00 20 ASP A N 9
ATOM 9630 C CA . ASP A 1 20 ? 11.444 2.090 -6.998 1.00 0.00 20 ASP A CA 9
ATOM 9631 C C . ASP A 1 20 ? 12.133 1.266 -8.089 1.00 0.00 20 ASP A C 9
ATOM 9632 O O . ASP A 1 20 ? 12.531 1.779 -9.119 1.00 0.00 20 ASP A O 9
ATOM 9641 N N . ASP A 1 21 ? 12.278 -0.013 -7.862 1.00 0.00 21 ASP A N 9
ATOM 9642 C CA . ASP A 1 21 ? 12.944 -0.889 -8.870 1.00 0.00 21 ASP A CA 9
ATOM 9643 C C . ASP A 1 21 ? 11.927 -1.289 -9.949 1.00 0.00 21 ASP A C 9
ATOM 9644 O O . ASP A 1 21 ? 12.236 -2.014 -10.876 1.00 0.00 21 ASP A O 9
ATOM 9653 N N . GLY A 1 22 ? 10.715 -0.809 -9.828 1.00 0.00 22 GLY A N 9
ATOM 9654 C CA . GLY A 1 22 ? 9.657 -1.135 -10.837 1.00 0.00 22 GLY A CA 9
ATOM 9655 C C . GLY A 1 22 ? 8.946 -2.438 -10.464 1.00 0.00 22 GLY A C 9
ATOM 9656 O O . GLY A 1 22 ? 8.260 -3.039 -11.271 1.00 0.00 22 GLY A O 9
ATOM 9660 N N . GLU A 1 23 ? 9.106 -2.887 -9.248 1.00 0.00 23 GLU A N 9
ATOM 9661 C CA . GLU A 1 23 ? 8.445 -4.160 -8.822 1.00 0.00 23 GLU A CA 9
ATOM 9662 C C . GLU A 1 23 ? 7.042 -3.869 -8.279 1.00 0.00 23 GLU A C 9
ATOM 9663 O O . GLU A 1 23 ? 6.864 -3.147 -7.315 1.00 0.00 23 GLU A O 9
ATOM 9675 N N . SER A 1 24 ? 6.049 -4.434 -8.911 1.00 0.00 24 SER A N 9
ATOM 9676 C CA . SER A 1 24 ? 4.641 -4.213 -8.473 1.00 0.00 24 SER A CA 9
ATOM 9677 C C . SER A 1 24 ? 4.340 -5.037 -7.224 1.00 0.00 24 SER A C 9
ATOM 9678 O O . SER A 1 24 ? 4.865 -6.120 -7.030 1.00 0.00 24 SER A O 9
ATOM 9686 N N . TYR A 1 25 ? 3.489 -4.526 -6.375 1.00 0.00 25 TYR A N 9
ATOM 9687 C CA . TYR A 1 25 ? 3.125 -5.255 -5.124 1.00 0.00 25 TYR A CA 9
ATOM 9688 C C . TYR A 1 25 ? 1.613 -5.176 -4.905 1.00 0.00 25 TYR A C 9
ATOM 9689 O O . TYR A 1 25 ? 0.995 -4.142 -5.084 1.00 0.00 25 TYR A O 9
ATOM 9707 N N . PHE A 1 26 ? 1.024 -6.270 -4.514 1.00 0.00 26 PHE A N 9
ATOM 9708 C CA . PHE A 1 26 ? -0.446 -6.303 -4.269 1.00 0.00 26 PHE A CA 9
ATOM 9709 C C . PHE A 1 26 ? -0.741 -5.781 -2.870 1.00 0.00 26 PHE A C 9
ATOM 9710 O O . PHE A 1 26 ? -0.017 -6.058 -1.931 1.00 0.00 26 PHE A O 9
ATOM 9727 N N . LEU A 1 27 ? -1.802 -5.029 -2.722 1.00 0.00 27 LEU A N 9
ATOM 9728 C CA . LEU A 1 27 ? -2.151 -4.484 -1.377 1.00 0.00 27 LEU A CA 9
ATOM 9729 C C . LEU A 1 27 ? -3.448 -5.123 -0.886 1.00 0.00 27 LEU A C 9
ATOM 9730 O O . LEU A 1 27 ? -4.506 -4.952 -1.463 1.00 0.00 27 LEU A O 9
ATOM 9746 N N . HIS A 1 28 ? -3.358 -5.846 0.197 1.00 0.00 28 HIS A N 9
ATOM 9747 C CA . HIS A 1 28 ? -4.556 -6.509 0.788 1.00 0.00 28 HIS A CA 9
ATOM 9748 C C . HIS A 1 28 ? -4.759 -5.979 2.209 1.00 0.00 28 HIS A C 9
ATOM 9749 O O . HIS A 1 28 ? -3.818 -5.659 2.912 1.00 0.00 28 HIS A O 9
ATOM 9763 N N . PHE A 1 29 ? -5.989 -5.882 2.623 1.00 0.00 29 PHE A N 9
ATOM 9764 C CA . PHE A 1 29 ? -6.301 -5.372 3.989 1.00 0.00 29 PHE A CA 9
ATOM 9765 C C . PHE A 1 29 ? -5.722 -6.321 5.046 1.00 0.00 29 PHE A C 9
ATOM 9766 O O . PHE A 1 29 ? -5.210 -5.896 6.067 1.00 0.00 29 PHE A O 9
ATOM 9783 N N . SER A 1 30 ? -5.800 -7.599 4.806 1.00 0.00 30 SER A N 9
ATOM 9784 C CA . SER A 1 30 ? -5.262 -8.589 5.788 1.00 0.00 30 SER A CA 9
ATOM 9785 C C . SER A 1 30 ? -3.775 -8.321 6.042 1.00 0.00 30 SER A C 9
ATOM 9786 O O . SER A 1 30 ? -3.208 -8.776 7.019 1.00 0.00 30 SER A O 9
ATOM 9794 N N . GLU A 1 31 ? -3.132 -7.597 5.163 1.00 0.00 31 GLU A N 9
ATOM 9795 C CA . GLU A 1 31 ? -1.674 -7.314 5.342 1.00 0.00 31 GLU A CA 9
ATOM 9796 C C . GLU A 1 31 ? -1.477 -6.010 6.128 1.00 0.00 31 GLU A C 9
ATOM 9797 O O . GLU A 1 31 ? -0.373 -5.669 6.508 1.00 0.00 31 GLU A O 9
ATOM 9809 N N . LEU A 1 32 ? -2.534 -5.285 6.383 1.00 0.00 32 LEU A N 9
ATOM 9810 C CA . LEU A 1 32 ? -2.391 -4.009 7.149 1.00 0.00 32 LEU A CA 9
ATOM 9811 C C . LEU A 1 32 ? -2.243 -4.315 8.644 1.00 0.00 32 LEU A C 9
ATOM 9812 O O . LEU A 1 32 ? -2.923 -5.163 9.193 1.00 0.00 32 LEU A O 9
ATOM 9828 N N . LEU A 1 33 ? -1.351 -3.615 9.294 1.00 0.00 33 LEU A N 9
ATOM 9829 C CA . LEU A 1 33 ? -1.121 -3.828 10.754 1.00 0.00 33 LEU A CA 9
ATOM 9830 C C . LEU A 1 33 ? -2.382 -3.465 11.530 1.00 0.00 33 LEU A C 9
ATOM 9831 O O . LEU A 1 33 ? -2.771 -4.143 12.462 1.00 0.00 33 LEU A O 9
ATOM 9847 N N . ASP A 1 34 ? -3.022 -2.393 11.149 1.00 0.00 34 ASP A N 9
ATOM 9848 C CA . ASP A 1 34 ? -4.269 -1.962 11.848 1.00 0.00 34 ASP A CA 9
ATOM 9849 C C . ASP A 1 34 ? -5.306 -1.559 10.801 1.00 0.00 34 ASP A C 9
ATOM 9850 O O . ASP A 1 34 ? -5.058 -0.733 9.943 1.00 0.00 34 ASP A O 9
ATOM 9859 N N . LYS A 1 35 ? -6.461 -2.152 10.873 1.00 0.00 35 LYS A N 9
ATOM 9860 C CA . LYS A 1 35 ? -7.547 -1.844 9.899 1.00 0.00 35 LYS A CA 9
ATOM 9861 C C . LYS A 1 35 ? -7.973 -0.383 10.054 1.00 0.00 35 LYS A C 9
ATOM 9862 O O . LYS A 1 35 ? -8.679 0.165 9.227 1.00 0.00 35 LYS A O 9
ATOM 9881 N N . LYS A 1 36 ? -7.527 0.252 11.099 1.00 0.00 36 LYS A N 9
ATOM 9882 C CA . LYS A 1 36 ? -7.873 1.684 11.321 1.00 0.00 36 LYS A CA 9
ATOM 9883 C C . LYS A 1 36 ? -6.936 2.551 10.472 1.00 0.00 36 LYS A C 9
ATOM 9884 O O . LYS A 1 36 ? -7.175 3.724 10.256 1.00 0.00 36 LYS A O 9
ATOM 9903 N N . ASP A 1 37 ? -5.873 1.966 9.987 1.00 0.00 37 ASP A N 9
ATOM 9904 C CA . ASP A 1 37 ? -4.901 2.725 9.144 1.00 0.00 37 ASP A CA 9
ATOM 9905 C C . ASP A 1 37 ? -5.477 2.899 7.736 1.00 0.00 37 ASP A C 9
ATOM 9906 O O . ASP A 1 37 ? -4.901 3.563 6.893 1.00 0.00 37 ASP A O 9
ATOM 9915 N N . GLU A 1 38 ? -6.611 2.305 7.479 1.00 0.00 38 GLU A N 9
ATOM 9916 C CA . GLU A 1 38 ? -7.234 2.427 6.128 1.00 0.00 38 GLU A CA 9
ATOM 9917 C C . GLU A 1 38 ? -7.412 3.908 5.777 1.00 0.00 38 GLU A C 9
ATOM 9918 O O . GLU A 1 38 ? -7.095 4.346 4.684 1.00 0.00 38 GLU A O 9
ATOM 9930 N N . GLY A 1 39 ? -7.917 4.676 6.701 1.00 0.00 39 GLY A N 9
ATOM 9931 C CA . GLY A 1 39 ? -8.128 6.130 6.447 1.00 0.00 39 GLY A CA 9
ATOM 9932 C C . GLY A 1 39 ? -6.795 6.867 6.548 1.00 0.00 39 GLY A C 9
ATOM 9933 O O . GLY A 1 39 ? -6.701 8.054 6.295 1.00 0.00 39 GLY A O 9
ATOM 9937 N N . LYS A 1 40 ? -5.755 6.168 6.912 1.00 0.00 40 LYS A N 9
ATOM 9938 C CA . LYS A 1 40 ? -4.416 6.814 7.027 1.00 0.00 40 LYS A CA 9
ATOM 9939 C C . LYS A 1 40 ? -3.649 6.605 5.719 1.00 0.00 40 LYS A C 9
ATOM 9940 O O . LYS A 1 40 ? -2.552 7.098 5.538 1.00 0.00 40 LYS A O 9
ATOM 9959 N N . LEU A 1 41 ? -4.229 5.873 4.811 1.00 0.00 41 LEU A N 9
ATOM 9960 C CA . LEU A 1 41 ? -3.553 5.607 3.509 1.00 0.00 41 LEU A CA 9
ATOM 9961 C C . LEU A 1 41 ? -3.508 6.876 2.674 1.00 0.00 41 LEU A C 9
ATOM 9962 O O . LEU A 1 41 ? -4.379 7.722 2.759 1.00 0.00 41 LEU A O 9
ATOM 9978 N N . VAL A 1 42 ? -2.489 7.012 1.865 1.00 0.00 42 VAL A N 9
ATOM 9979 C CA . VAL A 1 42 ? -2.356 8.225 1.007 1.00 0.00 42 VAL A CA 9
ATOM 9980 C C . VAL A 1 42 ? -2.159 7.801 -0.447 1.00 0.00 42 VAL A C 9
ATOM 9981 O O . VAL A 1 42 ? -1.397 6.906 -0.757 1.00 0.00 42 VAL A O 9
ATOM 9994 N N . LYS A 1 43 ? -2.871 8.440 -1.334 1.00 0.00 43 LYS A N 9
ATOM 9995 C CA . LYS A 1 43 ? -2.778 8.100 -2.782 1.00 0.00 43 LYS A CA 9
ATOM 9996 C C . LYS A 1 43 ? -1.824 9.050 -3.517 1.00 0.00 43 LYS A C 9
ATOM 9997 O O . LYS A 1 43 ? -1.886 10.259 -3.380 1.00 0.00 43 LYS A O 9
ATOM 10016 N N . GLY A 1 44 ? -0.966 8.489 -4.324 1.00 0.00 44 GLY A N 9
ATOM 10017 C CA . GLY A 1 44 ? -0.011 9.303 -5.131 1.00 0.00 44 GLY A CA 9
ATOM 10018 C C . GLY A 1 44 ? 1.263 9.615 -4.344 1.00 0.00 44 GLY A C 9
ATOM 10019 O O . GLY A 1 44 ? 2.238 10.085 -4.898 1.00 0.00 44 GLY A O 9
ATOM 10023 N N . SER A 1 45 ? 1.270 9.374 -3.060 1.00 0.00 45 SER A N 9
ATOM 10024 C CA . SER A 1 45 ? 2.491 9.684 -2.247 1.00 0.00 45 SER A CA 9
ATOM 10025 C C . SER A 1 45 ? 3.353 8.436 -2.058 1.00 0.00 45 SER A C 9
ATOM 10026 O O . SER A 1 45 ? 3.017 7.343 -2.490 1.00 0.00 45 SER A O 9
ATOM 10034 N N . MET A 1 46 ? 4.473 8.610 -1.412 1.00 0.00 46 MET A N 9
ATOM 10035 C CA . MET A 1 46 ? 5.398 7.471 -1.174 1.00 0.00 46 MET A CA 9
ATOM 10036 C C . MET A 1 46 ? 4.931 6.648 0.022 1.00 0.00 46 MET A C 9
ATOM 10037 O O . MET A 1 46 ? 4.361 7.160 0.970 1.00 0.00 46 MET A O 9
ATOM 10051 N N . VAL A 1 47 ? 5.177 5.368 -0.022 1.00 0.00 47 VAL A N 9
ATOM 10052 C CA . VAL A 1 47 ? 4.768 4.470 1.099 1.00 0.00 47 VAL A CA 9
ATOM 10053 C C . VAL A 1 47 ? 5.913 3.512 1.407 1.00 0.00 47 VAL A C 9
ATOM 10054 O O . VAL A 1 47 ? 6.771 3.269 0.577 1.00 0.00 47 VAL A O 9
ATOM 10067 N N . HIS A 1 48 ? 5.933 2.972 2.596 1.00 0.00 48 HIS A N 9
ATOM 10068 C CA . HIS A 1 48 ? 7.026 2.027 2.990 1.00 0.00 48 HIS A CA 9
ATOM 10069 C C . HIS A 1 48 ? 6.467 0.624 3.207 1.00 0.00 48 HIS A C 9
ATOM 10070 O O . HIS A 1 48 ? 5.471 0.423 3.877 1.00 0.00 48 HIS A O 9
ATOM 10084 N N . PHE A 1 49 ? 7.125 -0.346 2.638 1.00 0.00 49 PHE A N 9
ATOM 10085 C CA . PHE A 1 49 ? 6.680 -1.760 2.791 1.00 0.00 49 PHE A CA 9
ATOM 10086 C C . PHE A 1 49 ? 7.883 -2.682 2.610 1.00 0.00 49 PHE A C 9
ATOM 10087 O O . PHE A 1 49 ? 8.875 -2.316 2.007 1.00 0.00 49 PHE A O 9
ATOM 10104 N N . ASP A 1 50 ? 7.796 -3.877 3.137 1.00 0.00 50 ASP A N 9
ATOM 10105 C CA . ASP A 1 50 ? 8.927 -4.847 3.018 1.00 0.00 50 ASP A CA 9
ATOM 10106 C C . ASP A 1 50 ? 8.600 -5.890 1.931 1.00 0.00 50 ASP A C 9
ATOM 10107 O O . ASP A 1 50 ? 7.450 -6.200 1.688 1.00 0.00 50 ASP A O 9
ATOM 10116 N N . PRO A 1 51 ? 9.609 -6.422 1.282 1.00 0.00 51 PRO A N 9
ATOM 10117 C CA . PRO A 1 51 ? 9.445 -7.444 0.201 1.00 0.00 51 PRO A CA 9
ATOM 10118 C C . PRO A 1 51 ? 9.007 -8.809 0.724 1.00 0.00 51 PRO A C 9
ATOM 10119 O O . PRO A 1 51 ? 9.105 -9.106 1.902 1.00 0.00 51 PRO A O 9
ATOM 10130 N N . THR A 1 52 ? 8.529 -9.642 -0.167 1.00 0.00 52 THR A N 9
ATOM 10131 C CA . THR A 1 52 ? 8.078 -11.007 0.227 1.00 0.00 52 THR A CA 9
ATOM 10132 C C . THR A 1 52 ? 8.846 -12.051 -0.606 1.00 0.00 52 THR A C 9
ATOM 10133 O O . THR A 1 52 ? 9.213 -11.792 -1.738 1.00 0.00 52 THR A O 9
ATOM 10144 N N . PRO A 1 53 ? 9.086 -13.224 -0.061 1.00 0.00 53 PRO A N 9
ATOM 10145 C CA . PRO A 1 53 ? 9.819 -14.301 -0.787 1.00 0.00 53 PRO A CA 9
ATOM 10146 C C . PRO A 1 53 ? 9.230 -14.557 -2.175 1.00 0.00 53 PRO A C 9
ATOM 10147 O O . PRO A 1 53 ? 9.942 -14.606 -3.163 1.00 0.00 53 PRO A O 9
ATOM 10158 N N . THR A 1 54 ? 7.929 -14.724 -2.236 1.00 0.00 54 THR A N 9
ATOM 10159 C CA . THR A 1 54 ? 7.241 -14.994 -3.536 1.00 0.00 54 THR A CA 9
ATOM 10160 C C . THR A 1 54 ? 7.923 -14.220 -4.678 1.00 0.00 54 THR A C 9
ATOM 10161 O O . THR A 1 54 ? 7.692 -13.039 -4.860 1.00 0.00 54 THR A O 9
ATOM 10172 N N . PRO A 1 55 ? 8.766 -14.875 -5.442 1.00 0.00 55 PRO A N 9
ATOM 10173 C CA . PRO A 1 55 ? 9.486 -14.225 -6.567 1.00 0.00 55 PRO A CA 9
ATOM 10174 C C . PRO A 1 55 ? 8.579 -14.080 -7.787 1.00 0.00 55 PRO A C 9
ATOM 10175 O O . PRO A 1 55 ? 8.866 -13.338 -8.709 1.00 0.00 55 PRO A O 9
ATOM 10186 N N . LYS A 1 56 ? 7.485 -14.800 -7.789 1.00 0.00 56 LYS A N 9
ATOM 10187 C CA . LYS A 1 56 ? 6.532 -14.740 -8.940 1.00 0.00 56 LYS A CA 9
ATOM 10188 C C . LYS A 1 56 ? 5.147 -14.323 -8.452 1.00 0.00 56 LYS A C 9
ATOM 10189 O O . LYS A 1 56 ? 4.353 -15.137 -8.022 1.00 0.00 56 LYS A O 9
ATOM 10208 N N . GLY A 1 57 ? 4.860 -13.053 -8.525 1.00 0.00 57 GLY A N 9
ATOM 10209 C CA . GLY A 1 57 ? 3.528 -12.535 -8.083 1.00 0.00 57 GLY A CA 9
ATOM 10210 C C . GLY A 1 57 ? 3.740 -11.282 -7.230 1.00 0.00 57 GLY A C 9
ATOM 10211 O O . GLY A 1 57 ? 2.938 -10.367 -7.227 1.00 0.00 57 GLY A O 9
ATOM 10215 N N . LEU A 1 58 ? 4.832 -11.243 -6.514 1.00 0.00 58 LEU A N 9
ATOM 10216 C CA . LEU A 1 58 ? 5.151 -10.066 -5.648 1.00 0.00 58 LEU A CA 9
ATOM 10217 C C . LEU A 1 58 ? 4.044 -9.841 -4.619 1.00 0.00 58 LEU A C 9
ATOM 10218 O O . LEU A 1 58 ? 2.874 -10.078 -4.869 1.00 0.00 58 LEU A O 9
ATOM 10234 N N . ALA A 1 59 ? 4.418 -9.382 -3.456 1.00 0.00 59 ALA A N 9
ATOM 10235 C CA . ALA A 1 59 ? 3.413 -9.131 -2.385 1.00 0.00 59 ALA A CA 9
ATOM 10236 C C . ALA A 1 59 ? 4.003 -8.172 -1.354 1.00 0.00 59 ALA A C 9
ATOM 10237 O O . ALA A 1 59 ? 5.208 -8.027 -1.243 1.00 0.00 59 ALA A O 9
ATOM 10244 N N . ALA A 1 60 ? 3.157 -7.516 -0.605 1.00 0.00 60 ALA A N 9
ATOM 10245 C CA . ALA A 1 60 ? 3.639 -6.548 0.428 1.00 0.00 60 ALA A CA 9
ATOM 10246 C C . ALA A 1 60 ? 3.141 -6.957 1.812 1.00 0.00 60 ALA A C 9
ATOM 10247 O O . ALA A 1 60 ? 1.970 -7.221 2.024 1.00 0.00 60 ALA A O 9
ATOM 10254 N N . LYS A 1 61 ? 4.045 -7.000 2.752 1.00 0.00 61 LYS A N 9
ATOM 10255 C CA . LYS A 1 61 ? 3.697 -7.374 4.154 1.00 0.00 61 LYS A CA 9
ATOM 10256 C C . LYS A 1 61 ? 4.229 -6.293 5.097 1.00 0.00 61 LYS A C 9
ATOM 10257 O O . LYS A 1 61 ? 5.226 -5.646 4.822 1.00 0.00 61 LYS A O 9
ATOM 10276 N N . ALA A 1 62 ? 3.558 -6.092 6.197 1.00 0.00 62 ALA A N 9
ATOM 10277 C CA . ALA A 1 62 ? 3.988 -5.052 7.177 1.00 0.00 62 ALA A CA 9
ATOM 10278 C C . ALA A 1 62 ? 4.088 -3.698 6.470 1.00 0.00 62 ALA A C 9
ATOM 10279 O O . ALA A 1 62 ? 5.115 -3.044 6.478 1.00 0.00 62 ALA A O 9
ATOM 10286 N N . ILE A 1 63 ? 3.013 -3.290 5.852 1.00 0.00 63 ILE A N 9
ATOM 10287 C CA . ILE A 1 63 ? 2.998 -1.991 5.117 1.00 0.00 63 ILE A CA 9
ATOM 10288 C C . ILE A 1 63 ? 2.918 -0.821 6.094 1.00 0.00 63 ILE A C 9
ATOM 10289 O O . ILE A 1 63 ? 2.162 -0.839 7.051 1.00 0.00 63 ILE A O 9
ATOM 10305 N N . SER A 1 64 ? 3.704 0.196 5.851 1.00 0.00 64 SER A N 9
ATOM 10306 C CA . SER A 1 64 ? 3.715 1.395 6.745 1.00 0.00 64 SER A CA 9
ATOM 10307 C C . SER A 1 64 ? 3.510 2.663 5.916 1.00 0.00 64 SER A C 9
ATOM 10308 O O . SER A 1 64 ? 3.843 2.731 4.746 1.00 0.00 64 SER A O 9
ATOM 10316 N N . LEU A 1 65 ? 2.946 3.658 6.535 1.00 0.00 65 LEU A N 9
ATOM 10317 C CA . LEU A 1 65 ? 2.665 4.953 5.846 1.00 0.00 65 LEU A CA 9
ATOM 10318 C C . LEU A 1 65 ? 3.115 6.101 6.770 1.00 0.00 65 LEU A C 9
ATOM 10319 O O . LEU A 1 65 ? 2.330 6.642 7.526 1.00 0.00 65 LEU A O 9
ATOM 10335 N N . PRO A 1 66 ? 4.368 6.467 6.715 1.00 0.00 66 PRO A N 9
ATOM 10336 C CA . PRO A 1 66 ? 4.925 7.552 7.566 1.00 0.00 66 PRO A CA 9
ATOM 10337 C C . PRO A 1 66 ? 4.665 8.941 6.966 1.00 0.00 66 PRO A C 9
ATOM 10338 O O . PRO A 1 66 ? 5.061 9.952 7.515 1.00 0.00 66 PRO A O 9
ATOM 10349 N N . LEU A 1 67 ? 3.998 8.991 5.840 1.00 0.00 67 LEU A N 9
ATOM 10350 C CA . LEU A 1 67 ? 3.704 10.307 5.187 1.00 0.00 67 LEU A CA 9
ATOM 10351 C C . LEU A 1 67 ? 2.273 10.743 5.520 1.00 0.00 67 LEU A C 9
ATOM 10352 O O . LEU A 1 67 ? 1.320 10.019 5.308 1.00 0.00 67 LEU A O 9
ATOM 10368 N N . GLU A 1 68 ? 2.134 11.931 6.045 1.00 0.00 68 GLU A N 9
ATOM 10369 C CA . GLU A 1 68 ? 0.785 12.457 6.415 1.00 0.00 68 GLU A CA 9
ATOM 10370 C C . GLU A 1 68 ? 0.217 13.309 5.279 1.00 0.00 68 GLU A C 9
ATOM 10371 O O . GLU A 1 68 ? 0.935 13.966 4.548 1.00 0.00 68 GLU A O 9
ATOM 10383 N N . HIS A 1 69 ? -1.077 13.287 5.132 1.00 0.00 69 HIS A N 9
ATOM 10384 C CA . HIS A 1 69 ? -1.735 14.071 4.051 1.00 0.00 69 HIS A CA 9
ATOM 10385 C C . HIS A 1 69 ? -1.688 15.565 4.372 1.00 0.00 69 HIS A C 9
ATOM 10386 O O . HIS A 1 69 ? -1.986 15.998 5.471 1.00 0.00 69 HIS A O 9
ATOM 10400 N N . HIS A 1 70 ? -1.304 16.351 3.404 1.00 0.00 70 HIS A N 9
ATOM 10401 C CA . HIS A 1 70 ? -1.215 17.827 3.604 1.00 0.00 70 HIS A CA 9
ATOM 10402 C C . HIS A 1 70 ? -1.550 18.536 2.284 1.00 0.00 70 HIS A C 9
ATOM 10403 O O . HIS A 1 70 ? -2.554 18.261 1.651 1.00 0.00 70 HIS A O 9
ATOM 10417 N N . HIS A 1 71 ? -0.707 19.447 1.877 1.00 0.00 71 HIS A N 9
ATOM 10418 C CA . HIS A 1 71 ? -0.939 20.200 0.613 1.00 0.00 71 HIS A CA 9
ATOM 10419 C C . HIS A 1 71 ? -2.363 20.760 0.599 1.00 0.00 71 HIS A C 9
ATOM 10420 O O . HIS A 1 71 ? -3.263 20.212 -0.015 1.00 0.00 71 HIS A O 9
ATOM 10434 N N . HIS A 1 72 ? -2.565 21.854 1.284 1.00 0.00 72 HIS A N 9
ATOM 10435 C CA . HIS A 1 72 ? -3.921 22.473 1.339 1.00 0.00 72 HIS A CA 9
ATOM 10436 C C . HIS A 1 72 ? -4.176 23.296 0.076 1.00 0.00 72 HIS A C 9
ATOM 10437 O O . HIS A 1 72 ? -3.326 24.032 -0.391 1.00 0.00 72 HIS A O 9
ATOM 10451 N N . HIS A 1 73 ? -5.355 23.173 -0.470 1.00 0.00 73 HIS A N 9
ATOM 10452 C CA . HIS A 1 73 ? -5.709 23.936 -1.701 1.00 0.00 73 HIS A CA 9
ATOM 10453 C C . HIS A 1 73 ? -5.782 25.431 -1.379 1.00 0.00 73 HIS A C 9
ATOM 10454 O O . HIS A 1 73 ? -5.325 26.266 -2.137 1.00 0.00 73 HIS A O 9
ATOM 10468 N N . HIS A 1 74 ? -6.367 25.772 -0.259 1.00 0.00 74 HIS A N 9
ATOM 10469 C CA . HIS A 1 74 ? -6.485 27.212 0.123 1.00 0.00 74 HIS A CA 9
ATOM 10470 C C . HIS A 1 74 ? -5.208 27.661 0.839 1.00 0.00 74 HIS A C 9
ATOM 10471 O O . HIS A 1 74 ? -5.265 27.846 2.042 1.00 0.00 74 HIS A O 9
ATOM 10486 N N . MET A 1 1 ? 13.301 -0.630 -1.172 1.00 0.00 1 MET A N 10
ATOM 10487 C CA . MET A 1 1 ? 12.269 -1.064 -0.191 1.00 0.00 1 MET A CA 10
ATOM 10488 C C . MET A 1 1 ? 11.103 -0.079 -0.229 1.00 0.00 1 MET A C 10
ATOM 10489 O O . MET A 1 1 ? 9.975 -0.416 0.084 1.00 0.00 1 MET A O 10
ATOM 10505 N N . LYS A 1 2 ? 11.374 1.149 -0.607 1.00 0.00 2 LYS A N 10
ATOM 10506 C CA . LYS A 1 2 ? 10.298 2.188 -0.668 1.00 0.00 2 LYS A CA 10
ATOM 10507 C C . LYS A 1 2 ? 9.937 2.491 -2.123 1.00 0.00 2 LYS A C 10
ATOM 10508 O O . LYS A 1 2 ? 10.744 2.352 -3.025 1.00 0.00 2 LYS A O 10
ATOM 10527 N N . GLY A 1 3 ? 8.717 2.902 -2.354 1.00 0.00 3 GLY A N 10
ATOM 10528 C CA . GLY A 1 3 ? 8.282 3.212 -3.742 1.00 0.00 3 GLY A CA 10
ATOM 10529 C C . GLY A 1 3 ? 7.092 4.172 -3.711 1.00 0.00 3 GLY A C 10
ATOM 10530 O O . GLY A 1 3 ? 6.947 4.982 -2.814 1.00 0.00 3 GLY A O 10
ATOM 10534 N N . LYS A 1 4 ? 6.238 4.085 -4.703 1.00 0.00 4 LYS A N 10
ATOM 10535 C CA . LYS A 1 4 ? 5.045 4.981 -4.774 1.00 0.00 4 LYS A CA 10
ATOM 10536 C C . LYS A 1 4 ? 3.796 4.149 -5.067 1.00 0.00 4 LYS A C 10
ATOM 10537 O O . LYS A 1 4 ? 3.824 3.211 -5.843 1.00 0.00 4 LYS A O 10
ATOM 10556 N N . VAL A 1 5 ? 2.696 4.493 -4.448 1.00 0.00 5 VAL A N 10
ATOM 10557 C CA . VAL A 1 5 ? 1.439 3.732 -4.681 1.00 0.00 5 VAL A CA 10
ATOM 10558 C C . VAL A 1 5 ? 0.774 4.221 -5.970 1.00 0.00 5 VAL A C 10
ATOM 10559 O O . VAL A 1 5 ? 0.401 5.374 -6.097 1.00 0.00 5 VAL A O 10
ATOM 10572 N N . VAL A 1 6 ? 0.628 3.348 -6.934 1.00 0.00 6 VAL A N 10
ATOM 10573 C CA . VAL A 1 6 ? -0.009 3.748 -8.222 1.00 0.00 6 VAL A CA 10
ATOM 10574 C C . VAL A 1 6 ? -1.524 3.547 -8.142 1.00 0.00 6 VAL A C 10
ATOM 10575 O O . VAL A 1 6 ? -2.288 4.262 -8.763 1.00 0.00 6 VAL A O 10
ATOM 10588 N N . SER A 1 7 ? -1.977 2.578 -7.386 1.00 0.00 7 SER A N 10
ATOM 10589 C CA . SER A 1 7 ? -3.447 2.349 -7.292 1.00 0.00 7 SER A CA 10
ATOM 10590 C C . SER A 1 7 ? -3.802 1.610 -5.997 1.00 0.00 7 SER A C 10
ATOM 10591 O O . SER A 1 7 ? -3.007 0.875 -5.441 1.00 0.00 7 SER A O 10
ATOM 10599 N N . TYR A 1 8 ? -5.010 1.800 -5.530 1.00 0.00 8 TYR A N 10
ATOM 10600 C CA . TYR A 1 8 ? -5.464 1.118 -4.287 1.00 0.00 8 TYR A CA 10
ATOM 10601 C C . TYR A 1 8 ? -6.996 1.117 -4.251 1.00 0.00 8 TYR A C 10
ATOM 10602 O O . TYR A 1 8 ? -7.641 0.110 -4.480 1.00 0.00 8 TYR A O 10
ATOM 10620 N N . LEU A 1 9 ? -7.573 2.250 -3.963 1.00 0.00 9 LEU A N 10
ATOM 10621 C CA . LEU A 1 9 ? -9.058 2.365 -3.905 1.00 0.00 9 LEU A CA 10
ATOM 10622 C C . LEU A 1 9 ? -9.623 1.374 -2.881 1.00 0.00 9 LEU A C 10
ATOM 10623 O O . LEU A 1 9 ? -9.516 0.171 -3.027 1.00 0.00 9 LEU A O 10
ATOM 10639 N N . ALA A 1 10 ? -10.234 1.887 -1.847 1.00 0.00 10 ALA A N 10
ATOM 10640 C CA . ALA A 1 10 ? -10.827 1.009 -0.799 1.00 0.00 10 ALA A CA 10
ATOM 10641 C C . ALA A 1 10 ? -11.922 0.144 -1.429 1.00 0.00 10 ALA A C 10
ATOM 10642 O O . ALA A 1 10 ? -12.223 -0.942 -0.969 1.00 0.00 10 ALA A O 10
ATOM 10649 N N . ALA A 1 11 ? -12.519 0.629 -2.483 1.00 0.00 11 ALA A N 10
ATOM 10650 C CA . ALA A 1 11 ? -13.600 -0.137 -3.168 1.00 0.00 11 ALA A CA 10
ATOM 10651 C C . ALA A 1 11 ? -13.034 -1.448 -3.720 1.00 0.00 11 ALA A C 10
ATOM 10652 O O . ALA A 1 11 ? -13.697 -2.468 -3.741 1.00 0.00 11 ALA A O 10
ATOM 10659 N N . LYS A 1 12 ? -11.809 -1.427 -4.171 1.00 0.00 12 LYS A N 10
ATOM 10660 C CA . LYS A 1 12 ? -11.191 -2.666 -4.726 1.00 0.00 12 LYS A CA 10
ATOM 10661 C C . LYS A 1 12 ? -10.420 -3.374 -3.611 1.00 0.00 12 LYS A C 10
ATOM 10662 O O . LYS A 1 12 ? -9.938 -4.477 -3.777 1.00 0.00 12 LYS A O 10
ATOM 10681 N N . LYS A 1 13 ? -10.307 -2.732 -2.473 1.00 0.00 13 LYS A N 10
ATOM 10682 C CA . LYS A 1 13 ? -9.575 -3.333 -1.317 1.00 0.00 13 LYS A CA 10
ATOM 10683 C C . LYS A 1 13 ? -8.134 -3.658 -1.718 1.00 0.00 13 LYS A C 10
ATOM 10684 O O . LYS A 1 13 ? -7.331 -4.077 -0.906 1.00 0.00 13 LYS A O 10
ATOM 10703 N N . TYR A 1 14 ? -7.794 -3.457 -2.961 1.00 0.00 14 TYR A N 10
ATOM 10704 C CA . TYR A 1 14 ? -6.406 -3.740 -3.404 1.00 0.00 14 TYR A CA 10
ATOM 10705 C C . TYR A 1 14 ? -6.120 -3.010 -4.716 1.00 0.00 14 TYR A C 10
ATOM 10706 O O . TYR A 1 14 ? -7.018 -2.554 -5.401 1.00 0.00 14 TYR A O 10
ATOM 10724 N N . GLY A 1 15 ? -4.868 -2.897 -5.067 1.00 0.00 15 GLY A N 10
ATOM 10725 C CA . GLY A 1 15 ? -4.503 -2.200 -6.329 1.00 0.00 15 GLY A CA 10
ATOM 10726 C C . GLY A 1 15 ? -3.089 -2.604 -6.743 1.00 0.00 15 GLY A C 10
ATOM 10727 O O . GLY A 1 15 ? -2.755 -3.772 -6.812 1.00 0.00 15 GLY A O 10
ATOM 10731 N N . PHE A 1 16 ? -2.254 -1.639 -7.024 1.00 0.00 16 PHE A N 10
ATOM 10732 C CA . PHE A 1 16 ? -0.855 -1.945 -7.443 1.00 0.00 16 PHE A CA 10
ATOM 10733 C C . PHE A 1 16 ? 0.093 -0.898 -6.856 1.00 0.00 16 PHE A C 10
ATOM 10734 O O . PHE A 1 16 ? -0.295 0.219 -6.567 1.00 0.00 16 PHE A O 10
ATOM 10751 N N . ILE A 1 17 ? 1.339 -1.261 -6.681 1.00 0.00 17 ILE A N 10
ATOM 10752 C CA . ILE A 1 17 ? 2.344 -0.312 -6.113 1.00 0.00 17 ILE A CA 10
ATOM 10753 C C . ILE A 1 17 ? 3.558 -0.249 -7.041 1.00 0.00 17 ILE A C 10
ATOM 10754 O O . ILE A 1 17 ? 4.068 -1.259 -7.493 1.00 0.00 17 ILE A O 10
ATOM 10770 N N . GLN A 1 18 ? 4.022 0.941 -7.330 1.00 0.00 18 GLN A N 10
ATOM 10771 C CA . GLN A 1 18 ? 5.197 1.094 -8.232 1.00 0.00 18 GLN A CA 10
ATOM 10772 C C . GLN A 1 18 ? 6.481 1.088 -7.398 1.00 0.00 18 GLN A C 10
ATOM 10773 O O . GLN A 1 18 ? 6.885 2.090 -6.836 1.00 0.00 18 GLN A O 10
ATOM 10787 N N . GLY A 1 19 ? 7.113 -0.053 -7.313 1.00 0.00 19 GLY A N 10
ATOM 10788 C CA . GLY A 1 19 ? 8.363 -0.174 -6.513 1.00 0.00 19 GLY A CA 10
ATOM 10789 C C . GLY A 1 19 ? 9.489 0.654 -7.134 1.00 0.00 19 GLY A C 10
ATOM 10790 O O . GLY A 1 19 ? 9.435 1.048 -8.284 1.00 0.00 19 GLY A O 10
ATOM 10794 N N . ASP A 1 20 ? 10.515 0.910 -6.366 1.00 0.00 20 ASP A N 10
ATOM 10795 C CA . ASP A 1 20 ? 11.667 1.704 -6.877 1.00 0.00 20 ASP A CA 10
ATOM 10796 C C . ASP A 1 20 ? 12.388 0.924 -7.982 1.00 0.00 20 ASP A C 10
ATOM 10797 O O . ASP A 1 20 ? 12.889 1.493 -8.934 1.00 0.00 20 ASP A O 10
ATOM 10806 N N . ASP A 1 21 ? 12.443 -0.375 -7.863 1.00 0.00 21 ASP A N 10
ATOM 10807 C CA . ASP A 1 21 ? 13.131 -1.194 -8.900 1.00 0.00 21 ASP A CA 10
ATOM 10808 C C . ASP A 1 21 ? 12.162 -1.454 -10.057 1.00 0.00 21 ASP A C 10
ATOM 10809 O O . ASP A 1 21 ? 12.475 -2.147 -11.008 1.00 0.00 21 ASP A O 10
ATOM 10818 N N . GLY A 1 22 ? 10.981 -0.900 -9.976 1.00 0.00 22 GLY A N 10
ATOM 10819 C CA . GLY A 1 22 ? 9.976 -1.108 -11.055 1.00 0.00 22 GLY A CA 10
ATOM 10820 C C . GLY A 1 22 ? 9.248 -2.429 -10.811 1.00 0.00 22 GLY A C 10
ATOM 10821 O O . GLY A 1 22 ? 8.582 -2.960 -11.681 1.00 0.00 22 GLY A O 10
ATOM 10825 N N . GLU A 1 23 ? 9.379 -2.968 -9.626 1.00 0.00 23 GLU A N 10
ATOM 10826 C CA . GLU A 1 23 ? 8.709 -4.262 -9.307 1.00 0.00 23 GLU A CA 10
ATOM 10827 C C . GLU A 1 23 ? 7.331 -3.994 -8.700 1.00 0.00 23 GLU A C 10
ATOM 10828 O O . GLU A 1 23 ? 7.194 -3.304 -7.705 1.00 0.00 23 GLU A O 10
ATOM 10840 N N . SER A 1 24 ? 6.308 -4.534 -9.305 1.00 0.00 24 SER A N 10
ATOM 10841 C CA . SER A 1 24 ? 4.927 -4.319 -8.796 1.00 0.00 24 SER A CA 10
ATOM 10842 C C . SER A 1 24 ? 4.673 -5.189 -7.565 1.00 0.00 24 SER A C 10
ATOM 10843 O O . SER A 1 24 ? 5.229 -6.264 -7.417 1.00 0.00 24 SER A O 10
ATOM 10851 N N . TYR A 1 25 ? 3.824 -4.728 -6.683 1.00 0.00 25 TYR A N 10
ATOM 10852 C CA . TYR A 1 25 ? 3.506 -5.507 -5.451 1.00 0.00 25 TYR A CA 10
ATOM 10853 C C . TYR A 1 25 ? 2.001 -5.437 -5.181 1.00 0.00 25 TYR A C 10
ATOM 10854 O O . TYR A 1 25 ? 1.378 -4.399 -5.312 1.00 0.00 25 TYR A O 10
ATOM 10872 N N . PHE A 1 26 ? 1.417 -6.545 -4.813 1.00 0.00 26 PHE A N 10
ATOM 10873 C CA . PHE A 1 26 ? -0.047 -6.573 -4.540 1.00 0.00 26 PHE A CA 10
ATOM 10874 C C . PHE A 1 26 ? -0.334 -5.971 -3.168 1.00 0.00 26 PHE A C 10
ATOM 10875 O O . PHE A 1 26 ? 0.387 -6.196 -2.214 1.00 0.00 26 PHE A O 10
ATOM 10892 N N . LEU A 1 27 ? -1.394 -5.202 -3.068 1.00 0.00 27 LEU A N 10
ATOM 10893 C CA . LEU A 1 27 ? -1.747 -4.566 -1.767 1.00 0.00 27 LEU A CA 10
ATOM 10894 C C . LEU A 1 27 ? -3.079 -5.129 -1.269 1.00 0.00 27 LEU A C 10
ATOM 10895 O O . LEU A 1 27 ? -4.112 -4.981 -1.903 1.00 0.00 27 LEU A O 10
ATOM 10911 N N . HIS A 1 28 ? -3.058 -5.766 -0.122 1.00 0.00 28 HIS A N 10
ATOM 10912 C CA . HIS A 1 28 ? -4.305 -6.344 0.460 1.00 0.00 28 HIS A CA 10
ATOM 10913 C C . HIS A 1 28 ? -4.482 -5.815 1.888 1.00 0.00 28 HIS A C 10
ATOM 10914 O O . HIS A 1 28 ? -3.538 -5.721 2.654 1.00 0.00 28 HIS A O 10
ATOM 10928 N N . PHE A 1 29 ? -5.688 -5.463 2.240 1.00 0.00 29 PHE A N 10
ATOM 10929 C CA . PHE A 1 29 ? -5.952 -4.930 3.605 1.00 0.00 29 PHE A CA 10
ATOM 10930 C C . PHE A 1 29 ? -5.558 -5.976 4.654 1.00 0.00 29 PHE A C 10
ATOM 10931 O O . PHE A 1 29 ? -5.198 -5.654 5.772 1.00 0.00 29 PHE A O 10
ATOM 10948 N N . SER A 1 30 ? -5.632 -7.228 4.299 1.00 0.00 30 SER A N 10
ATOM 10949 C CA . SER A 1 30 ? -5.272 -8.304 5.262 1.00 0.00 30 SER A CA 10
ATOM 10950 C C . SER A 1 30 ? -3.790 -8.187 5.624 1.00 0.00 30 SER A C 10
ATOM 10951 O O . SER A 1 30 ? -3.359 -8.600 6.683 1.00 0.00 30 SER A O 10
ATOM 10959 N N . GLU A 1 31 ? -3.006 -7.625 4.744 1.00 0.00 31 GLU A N 10
ATOM 10960 C CA . GLU A 1 31 ? -1.550 -7.476 5.021 1.00 0.00 31 GLU A CA 10
ATOM 10961 C C . GLU A 1 31 ? -1.318 -6.278 5.946 1.00 0.00 31 GLU A C 10
ATOM 10962 O O . GLU A 1 31 ? -0.202 -5.975 6.323 1.00 0.00 31 GLU A O 10
ATOM 10974 N N . LEU A 1 32 ? -2.367 -5.597 6.327 1.00 0.00 32 LEU A N 10
ATOM 10975 C CA . LEU A 1 32 ? -2.204 -4.420 7.229 1.00 0.00 32 LEU A CA 10
ATOM 10976 C C . LEU A 1 32 ? -2.127 -4.895 8.684 1.00 0.00 32 LEU A C 10
ATOM 10977 O O . LEU A 1 32 ? -2.942 -5.673 9.145 1.00 0.00 32 LEU A O 10
ATOM 10993 N N . LEU A 1 33 ? -1.149 -4.417 9.409 1.00 0.00 33 LEU A N 10
ATOM 10994 C CA . LEU A 1 33 ? -0.996 -4.818 10.837 1.00 0.00 33 LEU A CA 10
ATOM 10995 C C . LEU A 1 33 ? -2.210 -4.329 11.625 1.00 0.00 33 LEU A C 10
ATOM 10996 O O . LEU A 1 33 ? -2.722 -5.013 12.492 1.00 0.00 33 LEU A O 10
ATOM 11012 N N . ASP A 1 34 ? -2.682 -3.147 11.319 1.00 0.00 34 ASP A N 10
ATOM 11013 C CA . ASP A 1 34 ? -3.873 -2.589 12.027 1.00 0.00 34 ASP A CA 10
ATOM 11014 C C . ASP A 1 34 ? -4.860 -2.065 10.982 1.00 0.00 34 ASP A C 10
ATOM 11015 O O . ASP A 1 34 ? -4.716 -0.975 10.460 1.00 0.00 34 ASP A O 10
ATOM 11024 N N . LYS A 1 35 ? -5.863 -2.847 10.669 1.00 0.00 35 LYS A N 10
ATOM 11025 C CA . LYS A 1 35 ? -6.872 -2.422 9.653 1.00 0.00 35 LYS A CA 10
ATOM 11026 C C . LYS A 1 35 ? -7.307 -0.979 9.931 1.00 0.00 35 LYS A C 10
ATOM 11027 O O . LYS A 1 35 ? -7.907 -0.322 9.102 1.00 0.00 35 LYS A O 10
ATOM 11046 N N . LYS A 1 36 ? -6.998 -0.485 11.098 1.00 0.00 36 LYS A N 10
ATOM 11047 C CA . LYS A 1 36 ? -7.374 0.911 11.459 1.00 0.00 36 LYS A CA 10
ATOM 11048 C C . LYS A 1 36 ? -6.639 1.900 10.547 1.00 0.00 36 LYS A C 10
ATOM 11049 O O . LYS A 1 36 ? -7.162 2.936 10.182 1.00 0.00 36 LYS A O 10
ATOM 11068 N N . ASP A 1 37 ? -5.421 1.590 10.189 1.00 0.00 37 ASP A N 10
ATOM 11069 C CA . ASP A 1 37 ? -4.638 2.508 9.312 1.00 0.00 37 ASP A CA 10
ATOM 11070 C C . ASP A 1 37 ? -5.180 2.437 7.883 1.00 0.00 37 ASP A C 10
ATOM 11071 O O . ASP A 1 37 ? -4.732 3.138 6.996 1.00 0.00 37 ASP A O 10
ATOM 11080 N N . GLU A 1 38 ? -6.151 1.597 7.662 1.00 0.00 38 GLU A N 10
ATOM 11081 C CA . GLU A 1 38 ? -6.746 1.467 6.303 1.00 0.00 38 GLU A CA 10
ATOM 11082 C C . GLU A 1 38 ? -7.420 2.788 5.914 1.00 0.00 38 GLU A C 10
ATOM 11083 O O . GLU A 1 38 ? -7.465 3.162 4.756 1.00 0.00 38 GLU A O 10
ATOM 11095 N N . GLY A 1 39 ? -7.950 3.495 6.876 1.00 0.00 39 GLY A N 10
ATOM 11096 C CA . GLY A 1 39 ? -8.628 4.790 6.575 1.00 0.00 39 GLY A CA 10
ATOM 11097 C C . GLY A 1 39 ? -7.596 5.919 6.525 1.00 0.00 39 GLY A C 10
ATOM 11098 O O . GLY A 1 39 ? -7.898 7.035 6.142 1.00 0.00 39 GLY A O 10
ATOM 11102 N N . LYS A 1 40 ? -6.377 5.639 6.910 1.00 0.00 40 LYS A N 10
ATOM 11103 C CA . LYS A 1 40 ? -5.310 6.689 6.892 1.00 0.00 40 LYS A CA 10
ATOM 11104 C C . LYS A 1 40 ? -4.392 6.464 5.686 1.00 0.00 40 LYS A C 10
ATOM 11105 O O . LYS A 1 40 ? -3.309 7.013 5.601 1.00 0.00 40 LYS A O 10
ATOM 11124 N N . LEU A 1 41 ? -4.818 5.651 4.757 1.00 0.00 41 LEU A N 10
ATOM 11125 C CA . LEU A 1 41 ? -3.978 5.374 3.557 1.00 0.00 41 LEU A CA 10
ATOM 11126 C C . LEU A 1 41 ? -3.933 6.603 2.654 1.00 0.00 41 LEU A C 10
ATOM 11127 O O . LEU A 1 41 ? -4.844 7.411 2.632 1.00 0.00 41 LEU A O 10
ATOM 11143 N N . VAL A 1 42 ? -2.857 6.752 1.915 1.00 0.00 42 VAL A N 10
ATOM 11144 C CA . VAL A 1 42 ? -2.703 7.930 1.010 1.00 0.00 42 VAL A CA 10
ATOM 11145 C C . VAL A 1 42 ? -2.541 7.455 -0.436 1.00 0.00 42 VAL A C 10
ATOM 11146 O O . VAL A 1 42 ? -1.792 6.539 -0.731 1.00 0.00 42 VAL A O 10
ATOM 11159 N N . LYS A 1 43 ? -3.268 8.066 -1.340 1.00 0.00 43 LYS A N 10
ATOM 11160 C CA . LYS A 1 43 ? -3.198 7.663 -2.776 1.00 0.00 43 LYS A CA 10
ATOM 11161 C C . LYS A 1 43 ? -2.321 8.631 -3.578 1.00 0.00 43 LYS A C 10
ATOM 11162 O O . LYS A 1 43 ? -2.487 9.838 -3.535 1.00 0.00 43 LYS A O 10
ATOM 11181 N N . GLY A 1 44 ? -1.407 8.084 -4.342 1.00 0.00 44 GLY A N 10
ATOM 11182 C CA . GLY A 1 44 ? -0.516 8.916 -5.200 1.00 0.00 44 GLY A CA 10
ATOM 11183 C C . GLY A 1 44 ? 0.773 9.272 -4.459 1.00 0.00 44 GLY A C 10
ATOM 11184 O O . GLY A 1 44 ? 1.752 9.675 -5.060 1.00 0.00 44 GLY A O 10
ATOM 11188 N N . SER A 1 45 ? 0.783 9.154 -3.157 1.00 0.00 45 SER A N 10
ATOM 11189 C CA . SER A 1 45 ? 2.011 9.520 -2.384 1.00 0.00 45 SER A CA 10
ATOM 11190 C C . SER A 1 45 ? 2.907 8.306 -2.132 1.00 0.00 45 SER A C 10
ATOM 11191 O O . SER A 1 45 ? 2.645 7.203 -2.579 1.00 0.00 45 SER A O 10
ATOM 11199 N N . MET A 1 46 ? 3.978 8.529 -1.412 1.00 0.00 46 MET A N 10
ATOM 11200 C CA . MET A 1 46 ? 4.936 7.435 -1.104 1.00 0.00 46 MET A CA 10
ATOM 11201 C C . MET A 1 46 ? 4.378 6.534 -0.008 1.00 0.00 46 MET A C 10
ATOM 11202 O O . MET A 1 46 ? 3.780 6.988 0.952 1.00 0.00 46 MET A O 10
ATOM 11216 N N . VAL A 1 47 ? 4.587 5.248 -0.148 1.00 0.00 47 VAL A N 10
ATOM 11217 C CA . VAL A 1 47 ? 4.096 4.274 0.868 1.00 0.00 47 VAL A CA 10
ATOM 11218 C C . VAL A 1 47 ? 5.261 3.393 1.310 1.00 0.00 47 VAL A C 10
ATOM 11219 O O . VAL A 1 47 ? 6.000 2.863 0.500 1.00 0.00 47 VAL A O 10
ATOM 11232 N N . HIS A 1 48 ? 5.439 3.244 2.597 1.00 0.00 48 HIS A N 10
ATOM 11233 C CA . HIS A 1 48 ? 6.562 2.411 3.108 1.00 0.00 48 HIS A CA 10
ATOM 11234 C C . HIS A 1 48 ? 6.099 0.965 3.271 1.00 0.00 48 HIS A C 10
ATOM 11235 O O . HIS A 1 48 ? 5.106 0.683 3.917 1.00 0.00 48 HIS A O 10
ATOM 11249 N N . PHE A 1 49 ? 6.822 0.046 2.688 1.00 0.00 49 PHE A N 10
ATOM 11250 C CA . PHE A 1 49 ? 6.447 -1.390 2.797 1.00 0.00 49 PHE A CA 10
ATOM 11251 C C . PHE A 1 49 ? 7.711 -2.240 2.913 1.00 0.00 49 PHE A C 10
ATOM 11252 O O . PHE A 1 49 ? 8.769 -1.873 2.435 1.00 0.00 49 PHE A O 10
ATOM 11269 N N . ASP A 1 50 ? 7.599 -3.382 3.544 1.00 0.00 50 ASP A N 10
ATOM 11270 C CA . ASP A 1 50 ? 8.774 -4.288 3.702 1.00 0.00 50 ASP A CA 10
ATOM 11271 C C . ASP A 1 50 ? 8.641 -5.435 2.690 1.00 0.00 50 ASP A C 10
ATOM 11272 O O . ASP A 1 50 ? 7.549 -5.789 2.296 1.00 0.00 50 ASP A O 10
ATOM 11281 N N . PRO A 1 51 ? 9.738 -6.011 2.272 1.00 0.00 51 PRO A N 10
ATOM 11282 C CA . PRO A 1 51 ? 9.725 -7.135 1.289 1.00 0.00 51 PRO A CA 10
ATOM 11283 C C . PRO A 1 51 ? 8.990 -8.370 1.827 1.00 0.00 51 PRO A C 10
ATOM 11284 O O . PRO A 1 51 ? 9.060 -8.697 2.997 1.00 0.00 51 PRO A O 10
ATOM 11295 N N . THR A 1 52 ? 8.286 -9.059 0.967 1.00 0.00 52 THR A N 10
ATOM 11296 C CA . THR A 1 52 ? 7.547 -10.274 1.404 1.00 0.00 52 THR A CA 10
ATOM 11297 C C . THR A 1 52 ? 7.405 -11.237 0.212 1.00 0.00 52 THR A C 10
ATOM 11298 O O . THR A 1 52 ? 6.429 -11.191 -0.508 1.00 0.00 52 THR A O 10
ATOM 11309 N N . PRO A 1 53 ? 8.374 -12.098 0.002 1.00 0.00 53 PRO A N 10
ATOM 11310 C CA . PRO A 1 53 ? 8.352 -13.076 -1.120 1.00 0.00 53 PRO A CA 10
ATOM 11311 C C . PRO A 1 53 ? 7.518 -14.314 -0.775 1.00 0.00 53 PRO A C 10
ATOM 11312 O O . PRO A 1 53 ? 8.015 -15.291 -0.245 1.00 0.00 53 PRO A O 10
ATOM 11323 N N . THR A 1 54 ? 6.243 -14.266 -1.062 1.00 0.00 54 THR A N 10
ATOM 11324 C CA . THR A 1 54 ? 5.348 -15.420 -0.744 1.00 0.00 54 THR A CA 10
ATOM 11325 C C . THR A 1 54 ? 5.229 -16.331 -1.976 1.00 0.00 54 THR A C 10
ATOM 11326 O O . THR A 1 54 ? 5.759 -16.030 -3.026 1.00 0.00 54 THR A O 10
ATOM 11337 N N . PRO A 1 55 ? 4.532 -17.434 -1.848 1.00 0.00 55 PRO A N 10
ATOM 11338 C CA . PRO A 1 55 ? 4.330 -18.397 -2.974 1.00 0.00 55 PRO A CA 10
ATOM 11339 C C . PRO A 1 55 ? 3.743 -17.706 -4.211 1.00 0.00 55 PRO A C 10
ATOM 11340 O O . PRO A 1 55 ? 4.030 -18.061 -5.337 1.00 0.00 55 PRO A O 10
ATOM 11351 N N . LYS A 1 56 ? 2.919 -16.717 -3.995 1.00 0.00 56 LYS A N 10
ATOM 11352 C CA . LYS A 1 56 ? 2.298 -15.988 -5.135 1.00 0.00 56 LYS A CA 10
ATOM 11353 C C . LYS A 1 56 ? 3.391 -15.308 -5.951 1.00 0.00 56 LYS A C 10
ATOM 11354 O O . LYS A 1 56 ? 3.380 -15.324 -7.168 1.00 0.00 56 LYS A O 10
ATOM 11373 N N . GLY A 1 57 ? 4.348 -14.712 -5.286 1.00 0.00 57 GLY A N 10
ATOM 11374 C CA . GLY A 1 57 ? 5.463 -14.032 -6.008 1.00 0.00 57 GLY A CA 10
ATOM 11375 C C . GLY A 1 57 ? 5.764 -12.687 -5.350 1.00 0.00 57 GLY A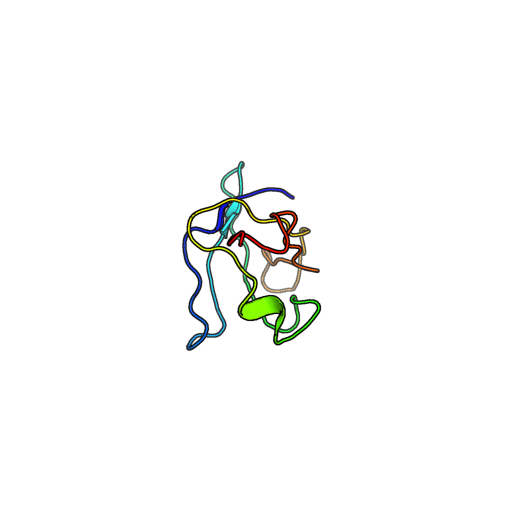 C 10
ATOM 11376 O O . GLY A 1 57 ? 6.625 -12.582 -4.494 1.00 0.00 57 GLY A O 10
ATOM 11380 N N . LEU A 1 58 ? 5.064 -11.652 -5.747 1.00 0.00 58 LEU A N 10
ATOM 11381 C CA . LEU A 1 58 ? 5.306 -10.298 -5.160 1.00 0.00 58 LEU A CA 10
ATOM 11382 C C . LEU A 1 58 ? 4.178 -9.940 -4.190 1.00 0.00 58 LEU A C 10
ATOM 11383 O O . LEU A 1 58 ? 3.007 -10.054 -4.504 1.00 0.00 58 LEU A O 10
ATOM 11399 N N . ALA A 1 59 ? 4.528 -9.498 -3.013 1.00 0.00 59 ALA A N 10
ATOM 11400 C CA . ALA A 1 59 ? 3.489 -9.120 -2.015 1.00 0.00 59 ALA A CA 10
ATOM 11401 C C . ALA A 1 59 ? 4.080 -8.113 -1.032 1.00 0.00 59 ALA A C 10
ATOM 11402 O O . ALA A 1 59 ? 5.277 -8.074 -0.804 1.00 0.00 59 ALA A O 10
ATOM 11409 N N . ALA A 1 60 ? 3.242 -7.290 -0.451 1.00 0.00 60 ALA A N 10
ATOM 11410 C CA . ALA A 1 60 ? 3.726 -6.263 0.519 1.00 0.00 60 ALA A CA 10
ATOM 11411 C C . ALA A 1 60 ? 3.279 -6.628 1.933 1.00 0.00 60 ALA A C 10
ATOM 11412 O O . ALA A 1 60 ? 2.156 -7.047 2.159 1.00 0.00 60 ALA A O 10
ATOM 11419 N N . LYS A 1 61 ? 4.158 -6.459 2.890 1.00 0.00 61 LYS A N 10
ATOM 11420 C CA . LYS A 1 61 ? 3.817 -6.780 4.307 1.00 0.00 61 LYS A CA 10
ATOM 11421 C C . LYS A 1 61 ? 4.257 -5.626 5.208 1.00 0.00 61 LYS A C 10
ATOM 11422 O O . LYS A 1 61 ? 5.320 -5.056 5.038 1.00 0.00 61 LYS A O 10
ATOM 11441 N N . ALA A 1 62 ? 3.433 -5.283 6.163 1.00 0.00 62 ALA A N 10
ATOM 11442 C CA . ALA A 1 62 ? 3.761 -4.169 7.099 1.00 0.00 62 ALA A CA 10
ATOM 11443 C C . ALA A 1 62 ? 3.793 -2.844 6.333 1.00 0.00 62 ALA A C 10
ATOM 11444 O O . ALA A 1 62 ? 4.801 -2.166 6.271 1.00 0.00 62 ALA A O 10
ATOM 11451 N N . ILE A 1 63 ? 2.682 -2.470 5.750 1.00 0.00 63 ILE A N 10
ATOM 11452 C CA . ILE A 1 63 ? 2.620 -1.193 4.984 1.00 0.00 63 ILE A CA 10
ATOM 11453 C C . ILE A 1 63 ? 2.275 -0.046 5.931 1.00 0.00 63 ILE A C 10
ATOM 11454 O O . ILE A 1 63 ? 1.369 -0.140 6.739 1.00 0.00 63 ILE A O 10
ATOM 11470 N N . SER A 1 64 ? 2.997 1.042 5.839 1.00 0.00 64 SER A N 10
ATOM 11471 C CA . SER A 1 64 ? 2.722 2.204 6.733 1.00 0.00 64 SER A CA 10
ATOM 11472 C C . SER A 1 64 ? 2.834 3.500 5.944 1.00 0.00 64 SER A C 10
ATOM 11473 O O . SER A 1 64 ? 3.533 3.589 4.951 1.00 0.00 64 SER A O 10
ATOM 11481 N N . LEU A 1 65 ? 2.131 4.508 6.381 1.00 0.00 65 LEU A N 10
ATOM 11482 C CA . LEU A 1 65 ? 2.162 5.810 5.668 1.00 0.00 65 LEU A CA 10
ATOM 11483 C C . LEU A 1 65 ? 3.331 6.663 6.205 1.00 0.00 65 LEU A C 10
ATOM 11484 O O . LEU A 1 65 ? 3.529 6.753 7.400 1.00 0.00 65 LEU A O 10
ATOM 11500 N N . PRO A 1 66 ? 4.083 7.299 5.340 1.00 0.00 66 PRO A N 10
ATOM 11501 C CA . PRO A 1 66 ? 5.224 8.163 5.758 1.00 0.00 66 PRO A CA 10
ATOM 11502 C C . PRO A 1 66 ? 4.734 9.497 6.341 1.00 0.00 66 PRO A C 10
ATOM 11503 O O . PRO A 1 66 ? 5.507 10.302 6.829 1.00 0.00 66 PRO A O 10
ATOM 11514 N N . LEU A 1 67 ? 3.449 9.728 6.290 1.00 0.00 67 LEU A N 10
ATOM 11515 C CA . LEU A 1 67 ? 2.893 11.002 6.828 1.00 0.00 67 LEU A CA 10
ATOM 11516 C C . LEU A 1 67 ? 2.980 11.012 8.360 1.00 0.00 67 LEU A C 10
ATOM 11517 O O . LEU A 1 67 ? 2.758 10.014 9.020 1.00 0.00 67 LEU A O 10
ATOM 11533 N N . GLU A 1 68 ? 3.298 12.153 8.916 1.00 0.00 68 GLU A N 10
ATOM 11534 C CA . GLU A 1 68 ? 3.407 12.289 10.388 1.00 0.00 68 GLU A CA 10
ATOM 11535 C C . GLU A 1 68 ? 4.270 11.157 10.958 1.00 0.00 68 GLU A C 10
ATOM 11536 O O . GLU A 1 68 ? 3.814 10.049 11.171 1.00 0.00 68 GLU A O 10
ATOM 11548 N N . HIS A 1 69 ? 5.526 11.439 11.207 1.00 0.00 69 HIS A N 10
ATOM 11549 C CA . HIS A 1 69 ? 6.436 10.397 11.765 1.00 0.00 69 HIS A CA 10
ATOM 11550 C C . HIS A 1 69 ? 7.610 11.061 12.496 1.00 0.00 69 HIS A C 10
ATOM 11551 O O . HIS A 1 69 ? 7.632 12.260 12.708 1.00 0.00 69 HIS A O 10
ATOM 11565 N N . HIS A 1 70 ? 8.586 10.278 12.883 1.00 0.00 70 HIS A N 10
ATOM 11566 C CA . HIS A 1 70 ? 9.772 10.825 13.608 1.00 0.00 70 HIS A CA 10
ATOM 11567 C C . HIS A 1 70 ? 9.312 11.624 14.830 1.00 0.00 70 HIS A C 10
ATOM 11568 O O . HIS A 1 70 ? 9.323 12.839 14.842 1.00 0.00 70 HIS A O 10
ATOM 11582 N N . HIS A 1 71 ? 8.905 10.935 15.869 1.00 0.00 71 HIS A N 10
ATOM 11583 C CA . HIS A 1 71 ? 8.443 11.637 17.099 1.00 0.00 71 HIS A CA 10
ATOM 11584 C C . HIS A 1 71 ? 8.603 10.717 18.317 1.00 0.00 71 HIS A C 10
ATOM 11585 O O . HIS A 1 71 ? 8.551 9.506 18.212 1.00 0.00 71 HIS A O 10
ATOM 11599 N N . HIS A 1 72 ? 8.792 11.297 19.477 1.00 0.00 72 HIS A N 10
ATOM 11600 C CA . HIS A 1 72 ? 8.955 10.480 20.716 1.00 0.00 72 HIS A CA 10
ATOM 11601 C C . HIS A 1 72 ? 8.553 11.318 21.935 1.00 0.00 72 HIS A C 10
ATOM 11602 O O . HIS A 1 72 ? 7.872 10.856 22.831 1.00 0.00 72 HIS A O 10
ATOM 11616 N N . HIS A 1 73 ? 8.986 12.551 21.976 1.00 0.00 73 HIS A N 10
ATOM 11617 C CA . HIS A 1 73 ? 8.650 13.435 23.134 1.00 0.00 73 HIS A CA 10
ATOM 11618 C C . HIS A 1 73 ? 7.136 13.650 23.215 1.00 0.00 73 HIS A C 10
ATOM 11619 O O . HIS A 1 73 ? 6.547 13.612 24.278 1.00 0.00 73 HIS A O 10
ATOM 11633 N N . HIS A 1 74 ? 6.504 13.885 22.097 1.00 0.00 74 HIS A N 10
ATOM 11634 C CA . HIS A 1 74 ? 5.031 14.111 22.103 1.00 0.00 74 HIS A CA 10
ATOM 11635 C C . HIS A 1 74 ? 4.301 12.766 22.063 1.00 0.00 74 HIS A C 10
ATOM 11636 O O . HIS A 1 74 ? 4.705 11.872 22.787 1.00 0.00 74 HIS A O 10
ATOM 11651 N N . MET A 1 1 ? 11.795 -2.082 -1.432 1.00 0.00 1 MET A N 11
ATOM 11652 C CA . MET A 1 1 ? 11.722 -1.580 -0.032 1.00 0.00 1 MET A CA 11
ATOM 11653 C C . MET A 1 1 ? 10.687 -0.459 0.049 1.00 0.00 1 MET A C 11
ATOM 11654 O O . MET A 1 1 ? 9.804 -0.476 0.883 1.00 0.00 1 MET A O 11
ATOM 11670 N N . LYS A 1 2 ? 10.787 0.518 -0.816 1.00 0.00 2 LYS A N 11
ATOM 11671 C CA . LYS A 1 2 ? 9.806 1.644 -0.793 1.00 0.00 2 LYS A CA 11
ATOM 11672 C C . LYS A 1 2 ? 9.519 2.113 -2.221 1.00 0.00 2 LYS A C 11
ATOM 11673 O O . LYS A 1 2 ? 10.330 1.954 -3.112 1.00 0.00 2 LYS A O 11
ATOM 11692 N N . GLY A 1 3 ? 8.370 2.691 -2.444 1.00 0.00 3 GLY A N 11
ATOM 11693 C CA . GLY A 1 3 ? 8.034 3.170 -3.811 1.00 0.00 3 GLY A CA 11
ATOM 11694 C C . GLY A 1 3 ? 6.876 4.165 -3.731 1.00 0.00 3 GLY A C 11
ATOM 11695 O O . GLY A 1 3 ? 6.727 4.870 -2.753 1.00 0.00 3 GLY A O 11
ATOM 11699 N N . LYS A 1 4 ? 6.055 4.224 -4.754 1.00 0.00 4 LYS A N 11
ATOM 11700 C CA . LYS A 1 4 ? 4.897 5.173 -4.750 1.00 0.00 4 LYS A CA 11
ATOM 11701 C C . LYS A 1 4 ? 3.618 4.425 -5.116 1.00 0.00 4 LYS A C 11
ATOM 11702 O O . LYS A 1 4 ? 3.615 3.546 -5.953 1.00 0.00 4 LYS A O 11
ATOM 11721 N N . VAL A 1 5 ? 2.528 4.773 -4.490 1.00 0.00 5 VAL A N 11
ATOM 11722 C CA . VAL A 1 5 ? 1.241 4.088 -4.796 1.00 0.00 5 VAL A CA 11
ATOM 11723 C C . VAL A 1 5 ? 0.616 4.708 -6.050 1.00 0.00 5 VAL A C 11
ATOM 11724 O O . VAL A 1 5 ? 0.122 5.817 -6.033 1.00 0.00 5 VAL A O 11
ATOM 11737 N N . VAL A 1 6 ? 0.652 3.999 -7.147 1.00 0.00 6 VAL A N 11
ATOM 11738 C CA . VAL A 1 6 ? 0.073 4.542 -8.405 1.00 0.00 6 VAL A CA 11
ATOM 11739 C C . VAL A 1 6 ? -1.451 4.448 -8.358 1.00 0.00 6 VAL A C 11
ATOM 11740 O O . VAL A 1 6 ? -2.145 5.324 -8.834 1.00 0.00 6 VAL A O 11
ATOM 11753 N N . SER A 1 7 ? -1.986 3.396 -7.791 1.00 0.00 7 SER A N 11
ATOM 11754 C CA . SER A 1 7 ? -3.471 3.271 -7.731 1.00 0.00 7 SER A CA 11
ATOM 11755 C C . SER A 1 7 ? -3.893 2.521 -6.471 1.00 0.00 7 SER A C 11
ATOM 11756 O O . SER A 1 7 ? -3.220 1.620 -6.009 1.00 0.00 7 SER A O 11
ATOM 11764 N N . TYR A 1 8 ? -5.026 2.875 -5.929 1.00 0.00 8 TYR A N 11
ATOM 11765 C CA . TYR A 1 8 ? -5.535 2.181 -4.721 1.00 0.00 8 TYR A CA 11
ATOM 11766 C C . TYR A 1 8 ? -7.040 2.398 -4.636 1.00 0.00 8 TYR A C 11
ATOM 11767 O O . TYR A 1 8 ? -7.500 3.471 -4.295 1.00 0.00 8 TYR A O 11
ATOM 11785 N N . LEU A 1 9 ? -7.813 1.387 -4.949 1.00 0.00 9 LEU A N 11
ATOM 11786 C CA . LEU A 1 9 ? -9.295 1.522 -4.895 1.00 0.00 9 LEU A CA 11
ATOM 11787 C C . LEU A 1 9 ? -9.821 0.711 -3.713 1.00 0.00 9 LEU A C 11
ATOM 11788 O O . LEU A 1 9 ? -9.760 -0.503 -3.699 1.00 0.00 9 LEU A O 11
ATOM 11804 N N . ALA A 1 10 ? -10.329 1.380 -2.716 1.00 0.00 10 ALA A N 11
ATOM 11805 C CA . ALA A 1 10 ? -10.859 0.674 -1.520 1.00 0.00 10 ALA A CA 11
ATOM 11806 C C . ALA A 1 10 ? -12.067 -0.177 -1.920 1.00 0.00 10 ALA A C 11
ATOM 11807 O O . ALA A 1 10 ? -12.351 -1.195 -1.319 1.00 0.00 10 ALA A O 11
ATOM 11814 N N . ALA A 1 11 ? -12.784 0.245 -2.924 1.00 0.00 11 ALA A N 11
ATOM 11815 C CA . ALA A 1 11 ? -13.983 -0.520 -3.369 1.00 0.00 11 ALA A CA 11
ATOM 11816 C C . ALA A 1 11 ? -13.557 -1.898 -3.873 1.00 0.00 11 ALA A C 11
ATOM 11817 O O . ALA A 1 11 ? -14.245 -2.880 -3.677 1.00 0.00 11 ALA A O 11
ATOM 11824 N N . LYS A 1 12 ? -12.431 -1.978 -4.526 1.00 0.00 12 LYS A N 11
ATOM 11825 C CA . LYS A 1 12 ? -11.955 -3.287 -5.049 1.00 0.00 12 LYS A CA 11
ATOM 11826 C C . LYS A 1 12 ? -11.042 -3.926 -4.005 1.00 0.00 12 LYS A C 11
ATOM 11827 O O . LYS A 1 12 ? -10.579 -5.035 -4.165 1.00 0.00 12 LYS A O 11
ATOM 11846 N N . LYS A 1 13 ? -10.788 -3.223 -2.933 1.00 0.00 13 LYS A N 11
ATOM 11847 C CA . LYS A 1 13 ? -9.908 -3.761 -1.859 1.00 0.00 13 LYS A CA 11
ATOM 11848 C C . LYS A 1 13 ? -8.560 -4.163 -2.458 1.00 0.00 13 LYS A C 11
ATOM 11849 O O . LYS A 1 13 ? -7.720 -4.732 -1.786 1.00 0.00 13 LYS A O 11
ATOM 11868 N N . TYR A 1 14 ? -8.346 -3.862 -3.717 1.00 0.00 14 TYR A N 11
ATOM 11869 C CA . TYR A 1 14 ? -7.052 -4.212 -4.381 1.00 0.00 14 TYR A CA 11
ATOM 11870 C C . TYR A 1 14 ? -6.492 -2.986 -5.097 1.00 0.00 14 TYR A C 11
ATOM 11871 O O . TYR A 1 14 ? -7.218 -2.091 -5.485 1.00 0.00 14 TYR A O 11
ATOM 11889 N N . GLY A 1 15 ? -5.199 -2.942 -5.271 1.00 0.00 15 GLY A N 11
ATOM 11890 C CA . GLY A 1 15 ? -4.578 -1.780 -5.955 1.00 0.00 15 GLY A CA 11
ATOM 11891 C C . GLY A 1 15 ? -3.179 -2.162 -6.430 1.00 0.00 15 GLY A C 11
ATOM 11892 O O . GLY A 1 15 ? -2.798 -3.316 -6.389 1.00 0.00 15 GLY A O 11
ATOM 11896 N N . PHE A 1 16 ? -2.405 -1.201 -6.881 1.00 0.00 16 PHE A N 11
ATOM 11897 C CA . PHE A 1 16 ? -1.024 -1.505 -7.363 1.00 0.00 16 PHE A CA 11
ATOM 11898 C C . PHE A 1 16 ? -0.051 -0.448 -6.843 1.00 0.00 16 PHE A C 11
ATOM 11899 O O . PHE A 1 16 ? -0.410 0.698 -6.648 1.00 0.00 16 PHE A O 11
ATOM 11916 N N . ILE A 1 17 ? 1.186 -0.830 -6.631 1.00 0.00 17 ILE A N 11
ATOM 11917 C CA . ILE A 1 17 ? 2.214 0.134 -6.132 1.00 0.00 17 ILE A CA 11
ATOM 11918 C C . ILE A 1 17 ? 3.467 0.029 -7.002 1.00 0.00 17 ILE A C 11
ATOM 11919 O O . ILE A 1 17 ? 3.926 -1.052 -7.318 1.00 0.00 17 ILE A O 11
ATOM 11935 N N . GLN A 1 18 ? 4.015 1.145 -7.412 1.00 0.00 18 GLN A N 11
ATOM 11936 C CA . GLN A 1 18 ? 5.227 1.107 -8.281 1.00 0.00 18 GLN A CA 11
ATOM 11937 C C . GLN A 1 18 ? 6.484 0.998 -7.415 1.00 0.00 18 GLN A C 11
ATOM 11938 O O . GLN A 1 18 ? 6.878 1.932 -6.746 1.00 0.00 18 GLN A O 11
ATOM 11952 N N . GLY A 1 19 ? 7.107 -0.151 -7.423 1.00 0.00 19 GLY A N 11
ATOM 11953 C CA . GLY A 1 19 ? 8.333 -0.352 -6.600 1.00 0.00 19 GLY A CA 11
ATOM 11954 C C . GLY A 1 19 ? 9.500 0.469 -7.154 1.00 0.00 19 GLY A C 11
ATOM 11955 O O . GLY A 1 19 ? 9.522 0.846 -8.310 1.00 0.00 19 GLY A O 11
ATOM 11959 N N . ASP A 1 20 ? 10.479 0.733 -6.330 1.00 0.00 20 ASP A N 11
ATOM 11960 C CA . ASP A 1 20 ? 11.663 1.513 -6.784 1.00 0.00 20 ASP A CA 11
ATOM 11961 C C . ASP A 1 20 ? 12.435 0.709 -7.835 1.00 0.00 20 ASP A C 11
ATOM 11962 O O . ASP A 1 20 ? 13.024 1.264 -8.742 1.00 0.00 20 ASP A O 11
ATOM 11971 N N . ASP A 1 21 ? 12.445 -0.593 -7.721 1.00 0.00 21 ASP A N 11
ATOM 11972 C CA . ASP A 1 21 ? 13.181 -1.429 -8.709 1.00 0.00 21 ASP A CA 11
ATOM 11973 C C . ASP A 1 21 ? 12.238 -1.794 -9.859 1.00 0.00 21 ASP A C 11
ATOM 11974 O O . ASP A 1 21 ? 12.568 -2.584 -10.721 1.00 0.00 21 ASP A O 11
ATOM 11983 N N . GLY A 1 22 ? 11.065 -1.208 -9.885 1.00 0.00 22 GLY A N 11
ATOM 11984 C CA . GLY A 1 22 ? 10.100 -1.508 -10.981 1.00 0.00 22 GLY A CA 11
ATOM 11985 C C . GLY A 1 22 ? 9.299 -2.760 -10.623 1.00 0.00 22 GLY A C 11
ATOM 11986 O O . GLY A 1 22 ? 8.685 -3.376 -11.472 1.00 0.00 22 GLY A O 11
ATOM 11990 N N . GLU A 1 23 ? 9.301 -3.149 -9.373 1.00 0.00 23 GLU A N 11
ATOM 11991 C CA . GLU A 1 23 ? 8.543 -4.367 -8.961 1.00 0.00 23 GLU A CA 11
ATOM 11992 C C . GLU A 1 23 ? 7.176 -3.962 -8.405 1.00 0.00 23 GLU A C 11
ATOM 11993 O O . GLU A 1 23 ? 7.078 -3.185 -7.475 1.00 0.00 23 GLU A O 11
ATOM 12005 N N . SER A 1 24 ? 6.119 -4.477 -8.976 1.00 0.00 24 SER A N 11
ATOM 12006 C CA . SER A 1 24 ? 4.757 -4.118 -8.491 1.00 0.00 24 SER A CA 11
ATOM 12007 C C . SER A 1 24 ? 4.414 -4.912 -7.231 1.00 0.00 24 SER A C 11
ATOM 12008 O O . SER A 1 24 ? 4.844 -6.035 -7.055 1.00 0.00 24 SER A O 11
ATOM 12016 N N . TYR A 1 25 ? 3.620 -4.335 -6.360 1.00 0.00 25 TYR A N 11
ATOM 12017 C CA . TYR A 1 25 ? 3.212 -5.036 -5.107 1.00 0.00 25 TYR A CA 11
ATOM 12018 C C . TYR A 1 25 ? 1.694 -4.927 -4.947 1.00 0.00 25 TYR A C 11
ATOM 12019 O O . TYR A 1 25 ? 1.118 -3.868 -5.097 1.00 0.00 25 TYR A O 11
ATOM 12037 N N . PHE A 1 26 ? 1.045 -6.020 -4.647 1.00 0.00 26 PHE A N 11
ATOM 12038 C CA . PHE A 1 26 ? -0.434 -5.993 -4.477 1.00 0.00 26 PHE A CA 11
ATOM 12039 C C . PHE A 1 26 ? -0.781 -5.524 -3.069 1.00 0.00 26 PHE A C 11
ATOM 12040 O O . PHE A 1 26 ? -0.088 -5.832 -2.119 1.00 0.00 26 PHE A O 11
ATOM 12057 N N . LEU A 1 27 ? -1.855 -4.783 -2.927 1.00 0.00 27 LEU A N 11
ATOM 12058 C CA . LEU A 1 27 ? -2.261 -4.286 -1.577 1.00 0.00 27 LEU A CA 11
ATOM 12059 C C . LEU A 1 27 ? -3.576 -4.949 -1.168 1.00 0.00 27 LEU A C 11
ATOM 12060 O O . LEU A 1 27 ? -4.574 -4.847 -1.856 1.00 0.00 27 LEU A O 11
ATOM 12076 N N . HIS A 1 28 ? -3.585 -5.619 -0.042 1.00 0.00 28 HIS A N 11
ATOM 12077 C CA . HIS A 1 28 ? -4.830 -6.289 0.437 1.00 0.00 28 HIS A CA 11
ATOM 12078 C C . HIS A 1 28 ? -4.969 -6.083 1.949 1.00 0.00 28 HIS A C 11
ATOM 12079 O O . HIS A 1 28 ? -4.051 -5.649 2.615 1.00 0.00 28 HIS A O 11
ATOM 12093 N N . PHE A 1 29 ? -6.117 -6.395 2.491 1.00 0.00 29 PHE A N 11
ATOM 12094 C CA . PHE A 1 29 ? -6.338 -6.229 3.956 1.00 0.00 29 PHE A CA 11
ATOM 12095 C C . PHE A 1 29 ? -5.423 -7.189 4.724 1.00 0.00 29 PHE A C 11
ATOM 12096 O O . PHE A 1 29 ? -4.875 -6.851 5.755 1.00 0.00 29 PHE A O 11
ATOM 12113 N N . SER A 1 30 ? -5.263 -8.385 4.233 1.00 0.00 30 SER A N 11
ATOM 12114 C CA . SER A 1 30 ? -4.395 -9.373 4.929 1.00 0.00 30 SER A CA 11
ATOM 12115 C C . SER A 1 30 ? -2.966 -8.836 4.990 1.00 0.00 30 SER A C 11
ATOM 12116 O O . SER A 1 30 ? -2.155 -9.288 5.774 1.00 0.00 30 SER A O 11
ATOM 12124 N N . GLU A 1 31 ? -2.651 -7.872 4.166 1.00 0.00 31 GLU A N 11
ATOM 12125 C CA . GLU A 1 31 ? -1.277 -7.301 4.175 1.00 0.00 31 GLU A CA 11
ATOM 12126 C C . GLU A 1 31 ? -1.224 -6.128 5.152 1.00 0.00 31 GLU A C 11
ATOM 12127 O O . GLU A 1 31 ? -0.166 -5.616 5.463 1.00 0.00 31 GLU A O 11
ATOM 12139 N N . LEU A 1 32 ? -2.361 -5.703 5.651 1.00 0.00 32 LEU A N 11
ATOM 12140 C CA . LEU A 1 32 ? -2.384 -4.567 6.622 1.00 0.00 32 LEU A CA 11
ATOM 12141 C C . LEU A 1 32 ? -2.503 -5.114 8.045 1.00 0.00 32 LEU A C 11
ATOM 12142 O O . LEU A 1 32 ? -3.544 -5.583 8.461 1.00 0.00 32 LEU A O 11
ATOM 12158 N N . LEU A 1 33 ? -1.437 -5.049 8.795 1.00 0.00 33 LEU A N 11
ATOM 12159 C CA . LEU A 1 33 ? -1.470 -5.555 10.193 1.00 0.00 33 LEU A CA 11
ATOM 12160 C C . LEU A 1 33 ? -2.438 -4.703 11.012 1.00 0.00 33 LEU A C 11
ATOM 12161 O O . LEU A 1 33 ? -3.201 -5.208 11.814 1.00 0.00 33 LEU A O 11
ATOM 12177 N N . ASP A 1 34 ? -2.404 -3.410 10.819 1.00 0.00 34 ASP A N 11
ATOM 12178 C CA . ASP A 1 34 ? -3.308 -2.503 11.580 1.00 0.00 34 ASP A CA 11
ATOM 12179 C C . ASP A 1 34 ? -4.485 -2.098 10.689 1.00 0.00 34 ASP A C 11
ATOM 12180 O O . ASP A 1 34 ? -4.334 -1.350 9.742 1.00 0.00 34 ASP A O 11
ATOM 12189 N N . LYS A 1 35 ? -5.654 -2.593 10.985 1.00 0.00 35 LYS A N 11
ATOM 12190 C CA . LYS A 1 35 ? -6.849 -2.251 10.167 1.00 0.00 35 LYS A CA 11
ATOM 12191 C C . LYS A 1 35 ? -7.126 -0.749 10.284 1.00 0.00 35 LYS A C 11
ATOM 12192 O O . LYS A 1 35 ? -7.605 -0.121 9.360 1.00 0.00 35 LYS A O 11
ATOM 12211 N N . LYS A 1 36 ? -6.835 -0.172 11.416 1.00 0.00 36 LYS A N 11
ATOM 12212 C CA . LYS A 1 36 ? -7.080 1.283 11.604 1.00 0.00 36 LYS A CA 11
ATOM 12213 C C . LYS A 1 36 ? -6.231 2.079 10.608 1.00 0.00 36 LYS A C 11
ATOM 12214 O O . LYS A 1 36 ? -6.638 3.117 10.124 1.00 0.00 36 LYS A O 11
ATOM 12233 N N . ASP A 1 37 ? -5.052 1.607 10.303 1.00 0.00 37 ASP A N 11
ATOM 12234 C CA . ASP A 1 37 ? -4.179 2.337 9.343 1.00 0.00 37 ASP A CA 11
ATOM 12235 C C . ASP A 1 37 ? -4.797 2.248 7.946 1.00 0.00 37 ASP A C 11
ATOM 12236 O O . ASP A 1 37 ? -4.332 2.865 7.008 1.00 0.00 37 ASP A O 11
ATOM 12245 N N . GLU A 1 38 ? -5.837 1.474 7.805 1.00 0.00 38 GLU A N 11
ATOM 12246 C CA . GLU A 1 38 ? -6.494 1.325 6.477 1.00 0.00 38 GLU A CA 11
ATOM 12247 C C . GLU A 1 38 ? -6.975 2.692 5.983 1.00 0.00 38 GLU A C 11
ATOM 12248 O O . GLU A 1 38 ? -6.849 3.020 4.821 1.00 0.00 38 GLU A O 11
ATOM 12260 N N . GLY A 1 39 ? -7.544 3.481 6.854 1.00 0.00 39 GLY A N 11
ATOM 12261 C CA . GLY A 1 39 ? -8.050 4.821 6.435 1.00 0.00 39 GLY A CA 11
ATOM 12262 C C . GLY A 1 39 ? -6.923 5.849 6.518 1.00 0.00 39 GLY A C 11
ATOM 12263 O O . GLY A 1 39 ? -7.100 7.004 6.184 1.00 0.00 39 GLY A O 11
ATOM 12267 N N . LYS A 1 40 ? -5.766 5.446 6.973 1.00 0.00 40 LYS A N 11
ATOM 12268 C CA . LYS A 1 40 ? -4.628 6.401 7.091 1.00 0.00 40 LYS A CA 11
ATOM 12269 C C . LYS A 1 40 ? -3.743 6.288 5.848 1.00 0.00 40 LYS A C 11
ATOM 12270 O O . LYS A 1 40 ? -2.755 6.984 5.711 1.00 0.00 40 LYS A O 11
ATOM 12289 N N . LEU A 1 41 ? -4.087 5.413 4.944 1.00 0.00 41 LEU A N 11
ATOM 12290 C CA . LEU A 1 41 ? -3.266 5.245 3.712 1.00 0.00 41 LEU A CA 11
ATOM 12291 C C . LEU A 1 41 ? -3.293 6.536 2.898 1.00 0.00 41 LEU A C 11
ATOM 12292 O O . LEU A 1 41 ? -4.289 7.231 2.857 1.00 0.00 41 LEU A O 11
ATOM 12308 N N . VAL A 1 42 ? -2.193 6.865 2.253 1.00 0.00 42 VAL A N 11
ATOM 12309 C CA . VAL A 1 42 ? -2.128 8.123 1.442 1.00 0.00 42 VAL A CA 11
ATOM 12310 C C . VAL A 1 42 ? -1.963 7.772 -0.039 1.00 0.00 42 VAL A C 11
ATOM 12311 O O . VAL A 1 42 ? -1.031 7.101 -0.435 1.00 0.00 42 VAL A O 11
ATOM 12324 N N . LYS A 1 43 ? -2.887 8.213 -0.854 1.00 0.00 43 LYS A N 11
ATOM 12325 C CA . LYS A 1 43 ? -2.833 7.913 -2.319 1.00 0.00 43 LYS A CA 11
ATOM 12326 C C . LYS A 1 43 ? -2.166 9.058 -3.088 1.00 0.00 43 LYS A C 11
ATOM 12327 O O . LYS A 1 43 ? -2.370 10.221 -2.793 1.00 0.00 43 LYS A O 11
ATOM 12346 N N . GLY A 1 44 ? -1.400 8.735 -4.100 1.00 0.00 44 GLY A N 11
ATOM 12347 C CA . GLY A 1 44 ? -0.747 9.795 -4.920 1.00 0.00 44 GLY A CA 11
ATOM 12348 C C . GLY A 1 44 ? 0.540 10.277 -4.249 1.00 0.00 44 GLY A C 11
ATOM 12349 O O . GLY A 1 44 ? 0.975 11.390 -4.469 1.00 0.00 44 GLY A O 11
ATOM 12353 N N . SER A 1 45 ? 1.164 9.464 -3.435 1.00 0.00 45 SER A N 11
ATOM 12354 C CA . SER A 1 45 ? 2.424 9.917 -2.770 1.00 0.00 45 SER A CA 11
ATOM 12355 C C . SER A 1 45 ? 3.327 8.726 -2.437 1.00 0.00 45 SER A C 11
ATOM 12356 O O . SER A 1 45 ? 3.135 7.623 -2.918 1.00 0.00 45 SER A O 11
ATOM 12364 N N . MET A 1 46 ? 4.328 8.962 -1.625 1.00 0.00 46 MET A N 11
ATOM 12365 C CA . MET A 1 46 ? 5.281 7.878 -1.251 1.00 0.00 46 MET A CA 11
ATOM 12366 C C . MET A 1 46 ? 4.715 7.027 -0.111 1.00 0.00 46 MET A C 11
ATOM 12367 O O . MET A 1 46 ? 4.069 7.524 0.790 1.00 0.00 46 MET A O 11
ATOM 12381 N N . VAL A 1 47 ? 4.982 5.743 -0.140 1.00 0.00 47 VAL A N 11
ATOM 12382 C CA . VAL A 1 47 ? 4.497 4.830 0.940 1.00 0.00 47 VAL A CA 11
ATOM 12383 C C . VAL A 1 47 ? 5.634 3.893 1.344 1.00 0.00 47 VAL A C 11
ATOM 12384 O O . VAL A 1 47 ? 6.585 3.717 0.607 1.00 0.00 47 VAL A O 11
ATOM 12397 N N . HIS A 1 48 ? 5.544 3.284 2.504 1.00 0.00 48 HIS A N 11
ATOM 12398 C CA . HIS A 1 48 ? 6.622 2.350 2.955 1.00 0.00 48 HIS A CA 11
ATOM 12399 C C . HIS A 1 48 ? 6.022 0.985 3.280 1.00 0.00 48 HIS A C 11
ATOM 12400 O O . HIS A 1 48 ? 4.997 0.878 3.921 1.00 0.00 48 HIS A O 11
ATOM 12414 N N . PHE A 1 49 ? 6.672 -0.066 2.847 1.00 0.00 49 PHE A N 11
ATOM 12415 C CA . PHE A 1 49 ? 6.166 -1.438 3.128 1.00 0.00 49 PHE A CA 11
ATOM 12416 C C . PHE A 1 49 ? 7.356 -2.375 3.304 1.00 0.00 49 PHE A C 11
ATOM 12417 O O . PHE A 1 49 ? 8.430 -2.123 2.797 1.00 0.00 49 PHE A O 11
ATOM 12434 N N . ASP A 1 50 ? 7.175 -3.456 4.019 1.00 0.00 50 ASP A N 11
ATOM 12435 C CA . ASP A 1 50 ? 8.297 -4.415 4.231 1.00 0.00 50 ASP A CA 11
ATOM 12436 C C . ASP A 1 50 ? 8.150 -5.585 3.242 1.00 0.00 50 ASP A C 11
ATOM 12437 O O . ASP A 1 50 ? 7.061 -5.896 2.799 1.00 0.00 50 ASP A O 11
ATOM 12446 N N . PRO A 1 51 ? 9.239 -6.234 2.909 1.00 0.00 51 PRO A N 11
ATOM 12447 C CA . PRO A 1 51 ? 9.237 -7.397 1.966 1.00 0.00 51 PRO A CA 11
ATOM 12448 C C . PRO A 1 51 ? 8.489 -8.606 2.542 1.00 0.00 51 PRO A C 11
ATOM 12449 O O . PRO A 1 51 ? 8.364 -8.754 3.743 1.00 0.00 51 PRO A O 11
ATOM 12460 N N . THR A 1 52 ? 7.983 -9.467 1.689 1.00 0.00 52 THR A N 11
ATOM 12461 C CA . THR A 1 52 ? 7.228 -10.662 2.177 1.00 0.00 52 THR A CA 11
ATOM 12462 C C . THR A 1 52 ? 8.132 -11.902 2.068 1.00 0.00 52 THR A C 11
ATOM 12463 O O . THR A 1 52 ? 9.047 -11.937 1.266 1.00 0.00 52 THR A O 11
ATOM 12474 N N . PRO A 1 53 ? 7.877 -12.915 2.862 1.00 0.00 53 PRO A N 11
ATOM 12475 C CA . PRO A 1 53 ? 8.677 -14.180 2.844 1.00 0.00 53 PRO A CA 11
ATOM 12476 C C . PRO A 1 53 ? 8.529 -14.907 1.505 1.00 0.00 53 PRO A C 11
ATOM 12477 O O . PRO A 1 53 ? 9.329 -15.753 1.154 1.00 0.00 53 PRO A O 11
ATOM 12488 N N . THR A 1 54 ? 7.500 -14.585 0.767 1.00 0.00 54 THR A N 11
ATOM 12489 C CA . THR A 1 54 ? 7.265 -15.248 -0.546 1.00 0.00 54 THR A CA 11
ATOM 12490 C C . THR A 1 54 ? 8.589 -15.397 -1.310 1.00 0.00 54 THR A C 11
ATOM 12491 O O . THR A 1 54 ? 9.500 -14.610 -1.127 1.00 0.00 54 THR A O 11
ATOM 12502 N N . PRO A 1 55 ? 8.700 -16.389 -2.169 1.00 0.00 55 PRO A N 11
ATOM 12503 C CA . PRO A 1 55 ? 9.930 -16.610 -2.974 1.00 0.00 55 PRO A CA 11
ATOM 12504 C C . PRO A 1 55 ? 10.535 -15.280 -3.438 1.00 0.00 55 PRO A C 11
ATOM 12505 O O . PRO A 1 55 ? 11.711 -15.183 -3.732 1.00 0.00 55 PRO A O 11
ATOM 12516 N N . LYS A 1 56 ? 9.729 -14.248 -3.484 1.00 0.00 56 LYS A N 11
ATOM 12517 C CA . LYS A 1 56 ? 10.232 -12.912 -3.907 1.00 0.00 56 LYS A CA 11
ATOM 12518 C C . LYS A 1 56 ? 9.501 -11.822 -3.118 1.00 0.00 56 LYS A C 11
ATOM 12519 O O . LYS A 1 56 ? 10.044 -11.238 -2.200 1.00 0.00 56 LYS A O 11
ATOM 12538 N N . GLY A 1 57 ? 8.275 -11.543 -3.475 1.00 0.00 57 GLY A N 11
ATOM 12539 C CA . GLY A 1 57 ? 7.512 -10.488 -2.756 1.00 0.00 57 GLY A CA 11
ATOM 12540 C C . GLY A 1 57 ? 6.232 -10.169 -3.531 1.00 0.00 57 GLY A C 11
ATOM 12541 O O . GLY A 1 57 ? 5.172 -10.680 -3.232 1.00 0.00 57 GLY A O 11
ATOM 12545 N N . LEU A 1 58 ? 6.336 -9.324 -4.527 1.00 0.00 58 LEU A N 11
ATOM 12546 C CA . LEU A 1 58 ? 5.149 -8.940 -5.349 1.00 0.00 58 LEU A CA 11
ATOM 12547 C C . LEU A 1 58 ? 3.938 -8.727 -4.441 1.00 0.00 58 LEU A C 11
ATOM 12548 O O . LEU A 1 58 ? 2.804 -8.758 -4.879 1.00 0.00 58 LEU A O 11
ATOM 12564 N N . ALA A 1 59 ? 4.169 -8.493 -3.178 1.00 0.00 59 ALA A N 11
ATOM 12565 C CA . ALA A 1 59 ? 3.036 -8.257 -2.246 1.00 0.00 59 ALA A CA 11
ATOM 12566 C C . ALA A 1 59 ? 3.493 -7.322 -1.125 1.00 0.00 59 ALA A C 11
ATOM 12567 O O . ALA A 1 59 ? 4.610 -7.397 -0.649 1.00 0.00 59 ALA A O 11
ATOM 12574 N N . ALA A 1 60 ? 2.631 -6.439 -0.710 1.00 0.00 60 ALA A N 11
ATOM 12575 C CA . ALA A 1 60 ? 2.992 -5.489 0.372 1.00 0.00 60 ALA A CA 11
ATOM 12576 C C . ALA A 1 60 ? 2.861 -6.175 1.729 1.00 0.00 60 ALA A C 11
ATOM 12577 O O . ALA A 1 60 ? 2.026 -7.037 1.921 1.00 0.00 60 ALA A O 11
ATOM 12584 N N . LYS A 1 61 ? 3.666 -5.784 2.681 1.00 0.00 61 LYS A N 11
ATOM 12585 C CA . LYS A 1 61 ? 3.580 -6.394 4.039 1.00 0.00 61 LYS A CA 11
ATOM 12586 C C . LYS A 1 61 ? 3.889 -5.328 5.088 1.00 0.00 61 LYS A C 11
ATOM 12587 O O . LYS A 1 61 ? 4.888 -4.641 5.014 1.00 0.00 61 LYS A O 11
ATOM 12606 N N . ALA A 1 62 ? 3.034 -5.183 6.064 1.00 0.00 62 ALA A N 11
ATOM 12607 C CA . ALA A 1 62 ? 3.268 -4.159 7.117 1.00 0.00 62 ALA A CA 11
ATOM 12608 C C . ALA A 1 62 ? 3.423 -2.787 6.460 1.00 0.00 62 ALA A C 11
ATOM 12609 O O . ALA A 1 62 ? 4.448 -2.139 6.566 1.00 0.00 62 ALA A O 11
ATOM 12616 N N . ILE A 1 63 ? 2.399 -2.344 5.778 1.00 0.00 63 ILE A N 11
ATOM 12617 C CA . ILE A 1 63 ? 2.448 -1.018 5.106 1.00 0.00 63 ILE A CA 11
ATOM 12618 C C . ILE A 1 63 ? 2.365 0.090 6.153 1.00 0.00 63 ILE A C 11
ATOM 12619 O O . ILE A 1 63 ? 1.618 -0.002 7.107 1.00 0.00 63 ILE A O 11
ATOM 12635 N N . SER A 1 64 ? 3.135 1.138 5.983 1.00 0.00 64 SER A N 11
ATOM 12636 C CA . SER A 1 64 ? 3.119 2.259 6.968 1.00 0.00 64 SER A CA 11
ATOM 12637 C C . SER A 1 64 ? 3.106 3.597 6.231 1.00 0.00 64 SER A C 11
ATOM 12638 O O . SER A 1 64 ? 3.423 3.679 5.055 1.00 0.00 64 SER A O 11
ATOM 12646 N N . LEU A 1 65 ? 2.733 4.644 6.926 1.00 0.00 65 LEU A N 11
ATOM 12647 C CA . LEU A 1 65 ? 2.679 6.003 6.314 1.00 0.00 65 LEU A CA 11
ATOM 12648 C C . LEU A 1 65 ? 3.579 6.952 7.119 1.00 0.00 65 LEU A C 11
ATOM 12649 O O . LEU A 1 65 ? 3.110 7.706 7.949 1.00 0.00 65 LEU A O 11
ATOM 12665 N N . PRO A 1 66 ? 4.869 6.911 6.877 1.00 0.00 66 PRO A N 11
ATOM 12666 C CA . PRO A 1 66 ? 5.862 7.769 7.590 1.00 0.00 66 PRO A CA 11
ATOM 12667 C C . PRO A 1 66 ? 5.988 9.1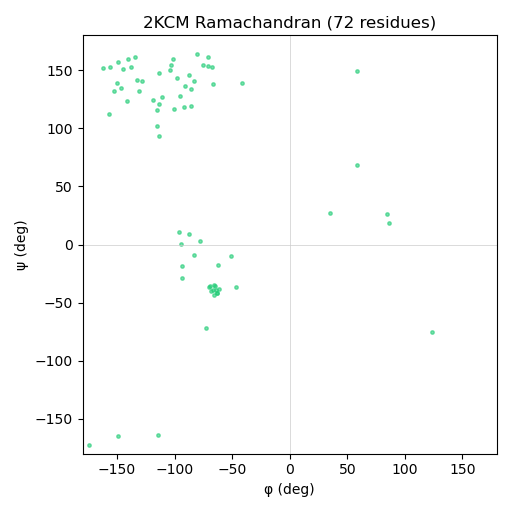50 6.931 1.00 0.00 66 PRO A C 11
ATOM 12668 O O . PRO A 1 66 ? 7.023 9.785 6.981 1.00 0.00 66 PRO A O 11
ATOM 12679 N N . LEU A 1 67 ? 4.943 9.598 6.286 1.00 0.00 67 LEU A N 11
ATOM 12680 C CA . LEU A 1 67 ? 4.987 10.909 5.585 1.00 0.00 67 LEU A CA 11
ATOM 12681 C C . LEU A 1 67 ? 5.027 12.073 6.584 1.00 0.00 67 LEU A C 11
ATOM 12682 O O . LEU A 1 67 ? 6.043 12.349 7.192 1.00 0.00 67 LEU A O 11
ATOM 12698 N N . GLU A 1 68 ? 3.933 12.785 6.724 1.00 0.00 68 GLU A N 11
ATOM 12699 C CA . GLU A 1 68 ? 3.900 13.963 7.642 1.00 0.00 68 GLU A CA 11
ATOM 12700 C C . GLU A 1 68 ? 3.212 13.602 8.960 1.00 0.00 68 GLU A C 11
ATOM 12701 O O . GLU A 1 68 ? 2.096 13.118 8.982 1.00 0.00 68 GLU A O 11
ATOM 12713 N N . HIS A 1 69 ? 3.875 13.850 10.064 1.00 0.00 69 HIS A N 11
ATOM 12714 C CA . HIS A 1 69 ? 3.278 13.543 11.398 1.00 0.00 69 HIS A CA 11
ATOM 12715 C C . HIS A 1 69 ? 3.629 14.660 12.386 1.00 0.00 69 HIS A C 11
ATOM 12716 O O . HIS A 1 69 ? 4.708 15.220 12.348 1.00 0.00 69 HIS A O 11
ATOM 12730 N N . HIS A 1 70 ? 2.721 14.988 13.269 1.00 0.00 70 HIS A N 11
ATOM 12731 C CA . HIS A 1 70 ? 2.985 16.064 14.265 1.00 0.00 70 HIS A CA 11
ATOM 12732 C C . HIS A 1 70 ? 3.761 15.479 15.444 1.00 0.00 70 HIS A C 11
ATOM 12733 O O . HIS A 1 70 ? 4.297 16.196 16.267 1.00 0.00 70 HIS A O 11
ATOM 12747 N N . HIS A 1 71 ? 3.816 14.182 15.538 1.00 0.00 71 HIS A N 11
ATOM 12748 C CA . HIS A 1 71 ? 4.544 13.549 16.666 1.00 0.00 71 HIS A CA 11
ATOM 12749 C C . HIS A 1 71 ? 6.056 13.656 16.441 1.00 0.00 71 HIS A C 11
ATOM 12750 O O . HIS A 1 71 ? 6.544 13.513 15.337 1.00 0.00 71 HIS A O 11
ATOM 12764 N N . HIS A 1 72 ? 6.797 13.910 17.486 1.00 0.00 72 HIS A N 11
ATOM 12765 C CA . HIS A 1 72 ? 8.273 14.032 17.355 1.00 0.00 72 HIS A CA 11
ATOM 12766 C C . HIS A 1 72 ? 8.869 12.675 16.970 1.00 0.00 72 HIS A C 11
ATOM 12767 O O . HIS A 1 72 ? 9.792 12.595 16.181 1.00 0.00 72 HIS A O 11
ATOM 12781 N N . HIS A 1 73 ? 8.357 11.605 17.522 1.00 0.00 73 HIS A N 11
ATOM 12782 C CA . HIS A 1 73 ? 8.905 10.258 17.183 1.00 0.00 73 HIS A CA 11
ATOM 12783 C C . HIS A 1 73 ? 7.822 9.187 17.360 1.00 0.00 73 HIS A C 11
ATOM 12784 O O . HIS A 1 73 ? 6.878 9.358 18.106 1.00 0.00 73 HIS A O 11
ATOM 12798 N N . HIS A 1 74 ? 7.960 8.083 16.670 1.00 0.00 74 HIS A N 11
ATOM 12799 C CA . HIS A 1 74 ? 6.955 6.982 16.776 1.00 0.00 74 HIS A CA 11
ATOM 12800 C C . HIS A 1 74 ? 5.549 7.529 16.511 1.00 0.00 74 HIS A C 11
ATOM 12801 O O . HIS A 1 74 ? 5.425 8.420 15.685 1.00 0.00 74 HIS A O 11
ATOM 12816 N N . MET A 1 1 ? 10.274 -2.868 0.283 1.00 0.00 1 MET A N 12
ATOM 12817 C CA . MET A 1 1 ? 11.167 -1.723 0.615 1.00 0.00 1 MET A CA 12
ATOM 12818 C C . MET A 1 1 ? 10.374 -0.418 0.552 1.00 0.00 1 MET A C 12
ATOM 12819 O O . MET A 1 1 ? 9.445 -0.209 1.309 1.00 0.00 1 MET A O 12
ATOM 12835 N N . LYS A 1 2 ? 10.739 0.467 -0.344 1.00 0.00 2 LYS A N 12
ATOM 12836 C CA . LYS A 1 2 ? 10.019 1.771 -0.464 1.00 0.00 2 LYS A CA 12
ATOM 12837 C C . LYS A 1 2 ? 9.641 2.009 -1.925 1.00 0.00 2 LYS A C 12
ATOM 12838 O O . LYS A 1 2 ? 10.409 1.748 -2.831 1.00 0.00 2 LYS A O 12
ATOM 12857 N N . GLY A 1 3 ? 8.457 2.500 -2.167 1.00 0.00 3 GLY A N 12
ATOM 12858 C CA . GLY A 1 3 ? 8.032 2.747 -3.574 1.00 0.00 3 GLY A CA 12
ATOM 12859 C C . GLY A 1 3 ? 6.930 3.808 -3.606 1.00 0.00 3 GLY A C 12
ATOM 12860 O O . GLY A 1 3 ? 6.835 4.651 -2.735 1.00 0.00 3 GLY A O 12
ATOM 12864 N N . LYS A 1 4 ? 6.100 3.771 -4.616 1.00 0.00 4 LYS A N 12
ATOM 12865 C CA . LYS A 1 4 ? 4.994 4.770 -4.739 1.00 0.00 4 LYS A CA 12
ATOM 12866 C C . LYS A 1 4 ? 3.691 4.044 -5.066 1.00 0.00 4 LYS A C 12
ATOM 12867 O O . LYS A 1 4 ? 3.661 3.113 -5.849 1.00 0.00 4 LYS A O 12
ATOM 12886 N N . VAL A 1 5 ? 2.610 4.462 -4.470 1.00 0.00 5 VAL A N 12
ATOM 12887 C CA . VAL A 1 5 ? 1.304 3.797 -4.736 1.00 0.00 5 VAL A CA 12
ATOM 12888 C C . VAL A 1 5 ? 0.685 4.360 -6.017 1.00 0.00 5 VAL A C 12
ATOM 12889 O O . VAL A 1 5 ? 0.437 5.545 -6.137 1.00 0.00 5 VAL A O 12
ATOM 12902 N N . VAL A 1 6 ? 0.433 3.513 -6.979 1.00 0.00 6 VAL A N 12
ATOM 12903 C CA . VAL A 1 6 ? -0.175 3.981 -8.259 1.00 0.00 6 VAL A CA 12
ATOM 12904 C C . VAL A 1 6 ? -1.698 3.885 -8.156 1.00 0.00 6 VAL A C 12
ATOM 12905 O O . VAL A 1 6 ? -2.422 4.685 -8.718 1.00 0.00 6 VAL A O 12
ATOM 12918 N N . SER A 1 7 ? -2.198 2.918 -7.438 1.00 0.00 7 SER A N 12
ATOM 12919 C CA . SER A 1 7 ? -3.680 2.790 -7.307 1.00 0.00 7 SER A CA 12
ATOM 12920 C C . SER A 1 7 ? -4.041 2.072 -6.008 1.00 0.00 7 SER A C 12
ATOM 12921 O O . SER A 1 7 ? -3.359 1.167 -5.568 1.00 0.00 7 SER A O 12
ATOM 12929 N N . TYR A 1 8 ? -5.125 2.460 -5.399 1.00 0.00 8 TYR A N 12
ATOM 12930 C CA . TYR A 1 8 ? -5.556 1.798 -4.138 1.00 0.00 8 TYR A CA 12
ATOM 12931 C C . TYR A 1 8 ? -7.051 2.048 -3.935 1.00 0.00 8 TYR A C 12
ATOM 12932 O O . TYR A 1 8 ? -7.457 3.076 -3.426 1.00 0.00 8 TYR A O 12
ATOM 12950 N N . LEU A 1 9 ? -7.879 1.115 -4.330 1.00 0.00 9 LEU A N 12
ATOM 12951 C CA . LEU A 1 9 ? -9.354 1.294 -4.165 1.00 0.00 9 LEU A CA 12
ATOM 12952 C C . LEU A 1 9 ? -9.826 0.510 -2.942 1.00 0.00 9 LEU A C 12
ATOM 12953 O O . LEU A 1 9 ? -9.613 -0.680 -2.823 1.00 0.00 9 LEU A O 12
ATOM 12969 N N . ALA A 1 10 ? -10.470 1.183 -2.032 1.00 0.00 10 ALA A N 12
ATOM 12970 C CA . ALA A 1 10 ? -10.980 0.507 -0.806 1.00 0.00 10 ALA A CA 12
ATOM 12971 C C . ALA A 1 10 ? -12.083 -0.479 -1.195 1.00 0.00 10 ALA A C 12
ATOM 12972 O O . ALA A 1 10 ? -12.228 -1.537 -0.614 1.00 0.00 10 ALA A O 12
ATOM 12979 N N . ALA A 1 11 ? -12.869 -0.130 -2.173 1.00 0.00 11 ALA A N 12
ATOM 12980 C CA . ALA A 1 11 ? -13.972 -1.033 -2.611 1.00 0.00 11 ALA A CA 12
ATOM 12981 C C . ALA A 1 11 ? -13.384 -2.357 -3.099 1.00 0.00 11 ALA A C 12
ATOM 12982 O O . ALA A 1 11 ? -13.997 -3.402 -3.000 1.00 0.00 11 ALA A O 12
ATOM 12989 N N . LYS A 1 12 ? -12.194 -2.323 -3.628 1.00 0.00 12 LYS A N 12
ATOM 12990 C CA . LYS A 1 12 ? -11.557 -3.577 -4.125 1.00 0.00 12 LYS A CA 12
ATOM 12991 C C . LYS A 1 12 ? -10.673 -4.155 -3.021 1.00 0.00 12 LYS A C 12
ATOM 12992 O O . LYS A 1 12 ? -10.139 -5.237 -3.144 1.00 0.00 12 LYS A O 12
ATOM 13011 N N . LYS A 1 13 ? -10.509 -3.428 -1.944 1.00 0.00 13 LYS A N 12
ATOM 13012 C CA . LYS A 1 13 ? -9.650 -3.907 -0.817 1.00 0.00 13 LYS A CA 12
ATOM 13013 C C . LYS A 1 13 ? -8.225 -4.156 -1.319 1.00 0.00 13 LYS A C 12
ATOM 13014 O O . LYS A 1 13 ? -7.330 -4.461 -0.554 1.00 0.00 13 LYS A O 12
ATOM 13033 N N . TYR A 1 14 ? -7.992 -4.006 -2.594 1.00 0.00 14 TYR A N 12
ATOM 13034 C CA . TYR A 1 14 ? -6.617 -4.213 -3.127 1.00 0.00 14 TYR A CA 12
ATOM 13035 C C . TYR A 1 14 ? -6.430 -3.349 -4.372 1.00 0.00 14 TYR A C 12
ATOM 13036 O O . TYR A 1 14 ? -7.381 -2.906 -4.987 1.00 0.00 14 TYR A O 12
ATOM 13054 N N . GLY A 1 15 ? -5.207 -3.107 -4.753 1.00 0.00 15 GLY A N 12
ATOM 13055 C CA . GLY A 1 15 ? -4.951 -2.271 -5.961 1.00 0.00 15 GLY A CA 12
ATOM 13056 C C . GLY A 1 15 ? -3.576 -2.615 -6.532 1.00 0.00 15 GLY A C 12
ATOM 13057 O O . GLY A 1 15 ? -3.224 -3.770 -6.686 1.00 0.00 15 GLY A O 12
ATOM 13061 N N . PHE A 1 16 ? -2.793 -1.621 -6.855 1.00 0.00 16 PHE A N 12
ATOM 13062 C CA . PHE A 1 16 ? -1.436 -1.879 -7.425 1.00 0.00 16 PHE A CA 12
ATOM 13063 C C . PHE A 1 16 ? -0.438 -0.868 -6.862 1.00 0.00 16 PHE A C 12
ATOM 13064 O O . PHE A 1 16 ? -0.803 0.200 -6.411 1.00 0.00 16 PHE A O 12
ATOM 13081 N N . ILE A 1 17 ? 0.826 -1.200 -6.889 1.00 0.00 17 ILE A N 12
ATOM 13082 C CA . ILE A 1 17 ? 1.871 -0.272 -6.361 1.00 0.00 17 ILE A CA 12
ATOM 13083 C C . ILE A 1 17 ? 3.052 -0.239 -7.331 1.00 0.00 17 ILE A C 12
ATOM 13084 O O . ILE A 1 17 ? 3.285 -1.175 -8.071 1.00 0.00 17 ILE A O 12
ATOM 13100 N N . GLN A 1 18 ? 3.803 0.835 -7.327 1.00 0.00 18 GLN A N 12
ATOM 13101 C CA . GLN A 1 18 ? 4.984 0.946 -8.238 1.00 0.00 18 GLN A CA 12
ATOM 13102 C C . GLN A 1 18 ? 6.268 0.872 -7.407 1.00 0.00 18 GLN A C 12
ATOM 13103 O O . GLN A 1 18 ? 6.628 1.795 -6.701 1.00 0.00 18 GLN A O 12
ATOM 13117 N N . GLY A 1 19 ? 6.953 -0.234 -7.484 1.00 0.00 19 GLY A N 12
ATOM 13118 C CA . GLY A 1 19 ? 8.209 -0.407 -6.700 1.00 0.00 19 GLY A CA 12
ATOM 13119 C C . GLY A 1 19 ? 9.310 0.518 -7.226 1.00 0.00 19 GLY A C 12
ATOM 13120 O O . GLY A 1 19 ? 9.261 1.007 -8.337 1.00 0.00 19 GLY A O 12
ATOM 13124 N N . ASP A 1 20 ? 10.314 0.746 -6.425 1.00 0.00 20 ASP A N 12
ATOM 13125 C CA . ASP A 1 20 ? 11.446 1.616 -6.850 1.00 0.00 20 ASP A CA 12
ATOM 13126 C C . ASP A 1 20 ? 12.171 0.964 -8.032 1.00 0.00 20 ASP A C 12
ATOM 13127 O O . ASP A 1 20 ? 12.627 1.627 -8.943 1.00 0.00 20 ASP A O 12
ATOM 13136 N N . ASP A 1 21 ? 12.289 -0.337 -8.019 1.00 0.00 21 ASP A N 12
ATOM 13137 C CA . ASP A 1 21 ? 12.991 -1.041 -9.133 1.00 0.00 21 ASP A CA 12
ATOM 13138 C C . ASP A 1 21 ? 11.980 -1.400 -10.227 1.00 0.00 21 ASP A C 12
ATOM 13139 O O . ASP A 1 21 ? 12.278 -2.127 -11.156 1.00 0.00 21 ASP A O 12
ATOM 13148 N N . GLY A 1 22 ? 10.784 -0.888 -10.130 1.00 0.00 22 GLY A N 12
ATOM 13149 C CA . GLY A 1 22 ? 9.752 -1.196 -11.165 1.00 0.00 22 GLY A CA 12
ATOM 13150 C C . GLY A 1 22 ? 9.059 -2.515 -10.817 1.00 0.00 22 GLY A C 12
ATOM 13151 O O . GLY A 1 22 ? 8.404 -3.120 -11.643 1.00 0.00 22 GLY A O 12
ATOM 13155 N N . GLU A 1 23 ? 9.195 -2.966 -9.597 1.00 0.00 23 GLU A N 12
ATOM 13156 C CA . GLU A 1 23 ? 8.538 -4.248 -9.192 1.00 0.00 23 GLU A CA 12
ATOM 13157 C C . GLU A 1 23 ? 7.217 -3.935 -8.483 1.00 0.00 23 GLU A C 12
ATOM 13158 O O . GLU A 1 23 ? 7.189 -3.337 -7.424 1.00 0.00 23 GLU A O 12
ATOM 13170 N N . SER A 1 24 ? 6.119 -4.321 -9.075 1.00 0.00 24 SER A N 12
ATOM 13171 C CA . SER A 1 24 ? 4.789 -4.036 -8.463 1.00 0.00 24 SER A CA 12
ATOM 13172 C C . SER A 1 24 ? 4.539 -4.967 -7.276 1.00 0.00 24 SER A C 12
ATOM 13173 O O . SER A 1 24 ? 4.958 -6.109 -7.263 1.00 0.00 24 SER A O 12
ATOM 13181 N N . TYR A 1 25 ? 3.844 -4.480 -6.277 1.00 0.00 25 TYR A N 12
ATOM 13182 C CA . TYR A 1 25 ? 3.536 -5.309 -5.071 1.00 0.00 25 TYR A CA 12
ATOM 13183 C C . TYR A 1 25 ? 2.022 -5.370 -4.875 1.00 0.00 25 TYR A C 12
ATOM 13184 O O . TYR A 1 25 ? 1.320 -4.393 -5.050 1.00 0.00 25 TYR A O 12
ATOM 13202 N N . PHE A 1 26 ? 1.515 -6.514 -4.516 1.00 0.00 26 PHE A N 12
ATOM 13203 C CA . PHE A 1 26 ? 0.048 -6.647 -4.314 1.00 0.00 26 PHE A CA 12
ATOM 13204 C C . PHE A 1 26 ? -0.334 -6.076 -2.950 1.00 0.00 26 PHE A C 12
ATOM 13205 O O . PHE A 1 26 ? 0.270 -6.385 -1.942 1.00 0.00 26 PHE A O 12
ATOM 13222 N N . LEU A 1 27 ? -1.337 -5.239 -2.914 1.00 0.00 27 LEU A N 12
ATOM 13223 C CA . LEU A 1 27 ? -1.775 -4.632 -1.624 1.00 0.00 27 LEU A CA 12
ATOM 13224 C C . LEU A 1 27 ? -3.068 -5.305 -1.169 1.00 0.00 27 LEU A C 12
ATOM 13225 O O . LEU A 1 27 ? -4.055 -5.321 -1.879 1.00 0.00 27 LEU A O 12
ATOM 13241 N N . HIS A 1 28 ? -3.068 -5.857 0.016 1.00 0.00 28 HIS A N 12
ATOM 13242 C CA . HIS A 1 28 ? -4.292 -6.531 0.544 1.00 0.00 28 HIS A CA 12
ATOM 13243 C C . HIS A 1 28 ? -4.529 -6.094 1.991 1.00 0.00 28 HIS A C 12
ATOM 13244 O O . HIS A 1 28 ? -3.614 -5.733 2.704 1.00 0.00 28 HIS A O 12
ATOM 13258 N N . PHE A 1 29 ? -5.756 -6.124 2.423 1.00 0.00 29 PHE A N 12
ATOM 13259 C CA . PHE A 1 29 ? -6.082 -5.717 3.822 1.00 0.00 29 PHE A CA 12
ATOM 13260 C C . PHE A 1 29 ? -5.412 -6.695 4.792 1.00 0.00 29 PHE A C 12
ATOM 13261 O O . PHE A 1 29 ? -4.970 -6.331 5.866 1.00 0.00 29 PHE A O 12
ATOM 13278 N N . SER A 1 30 ? -5.347 -7.935 4.419 1.00 0.00 30 SER A N 12
ATOM 13279 C CA . SER A 1 30 ? -4.719 -8.954 5.305 1.00 0.00 30 SER A CA 12
ATOM 13280 C C . SER A 1 30 ? -3.251 -8.594 5.542 1.00 0.00 30 SER A C 12
ATOM 13281 O O . SER A 1 30 ? -2.636 -9.030 6.494 1.00 0.00 30 SER A O 12
ATOM 13289 N N . GLU A 1 31 ? -2.681 -7.802 4.679 1.00 0.00 31 GLU A N 12
ATOM 13290 C CA . GLU A 1 31 ? -1.250 -7.413 4.849 1.00 0.00 31 GLU A CA 12
ATOM 13291 C C . GLU A 1 31 ? -1.155 -6.185 5.758 1.00 0.00 31 GLU A C 12
ATOM 13292 O O . GLU A 1 31 ? -0.078 -5.733 6.100 1.00 0.00 31 GLU A O 12
ATOM 13304 N N . LEU A 1 32 ? -2.271 -5.637 6.163 1.00 0.00 32 LEU A N 12
ATOM 13305 C CA . LEU A 1 32 ? -2.236 -4.437 7.055 1.00 0.00 32 LEU A CA 12
ATOM 13306 C C . LEU A 1 32 ? -2.339 -4.873 8.519 1.00 0.00 32 LEU A C 12
ATOM 13307 O O . LEU A 1 32 ? -3.245 -5.582 8.912 1.00 0.00 32 LEU A O 12
ATOM 13323 N N . LEU A 1 33 ? -1.408 -4.450 9.327 1.00 0.00 33 LEU A N 12
ATOM 13324 C CA . LEU A 1 33 ? -1.433 -4.820 10.772 1.00 0.00 33 LEU A CA 12
ATOM 13325 C C . LEU A 1 33 ? -2.687 -4.237 11.420 1.00 0.00 33 LEU A C 12
ATOM 13326 O O . LEU A 1 33 ? -3.345 -4.877 12.220 1.00 0.00 33 LEU A O 12
ATOM 13342 N N . ASP A 1 34 ? -3.021 -3.025 11.075 1.00 0.00 34 ASP A N 12
ATOM 13343 C CA . ASP A 1 34 ? -4.234 -2.369 11.646 1.00 0.00 34 ASP A CA 12
ATOM 13344 C C . ASP A 1 34 ? -5.091 -1.863 10.487 1.00 0.00 34 ASP A C 12
ATOM 13345 O O . ASP A 1 34 ? -4.940 -0.752 10.020 1.00 0.00 34 ASP A O 12
ATOM 13354 N N . LYS A 1 35 ? -5.982 -2.690 10.009 1.00 0.00 35 LYS A N 12
ATOM 13355 C CA . LYS A 1 35 ? -6.855 -2.292 8.865 1.00 0.00 35 LYS A CA 12
ATOM 13356 C C . LYS A 1 35 ? -7.409 -0.881 9.108 1.00 0.00 35 LYS A C 12
ATOM 13357 O O . LYS A 1 35 ? -7.909 -0.232 8.212 1.00 0.00 35 LYS A O 12
ATOM 13376 N N . LYS A 1 36 ? -7.313 -0.404 10.314 1.00 0.00 36 LYS A N 12
ATOM 13377 C CA . LYS A 1 36 ? -7.813 0.966 10.629 1.00 0.00 36 LYS A CA 12
ATOM 13378 C C . LYS A 1 36 ? -6.957 1.997 9.886 1.00 0.00 36 LYS A C 12
ATOM 13379 O O . LYS A 1 36 ? -7.430 3.032 9.458 1.00 0.00 36 LYS A O 12
ATOM 13398 N N . ASP A 1 37 ? -5.690 1.724 9.746 1.00 0.00 37 ASP A N 12
ATOM 13399 C CA . ASP A 1 37 ? -4.786 2.681 9.045 1.00 0.00 37 ASP A CA 12
ATOM 13400 C C . ASP A 1 37 ? -5.053 2.636 7.539 1.00 0.00 37 ASP A C 12
ATOM 13401 O O . ASP A 1 37 ? -4.469 3.375 6.774 1.00 0.00 37 ASP A O 12
ATOM 13410 N N . GLU A 1 38 ? -5.931 1.777 7.109 1.00 0.00 38 GLU A N 12
ATOM 13411 C CA . GLU A 1 38 ? -6.239 1.680 5.650 1.00 0.00 38 GLU A CA 12
ATOM 13412 C C . GLU A 1 38 ? -6.851 3.003 5.165 1.00 0.00 38 GLU A C 12
ATOM 13413 O O . GLU A 1 38 ? -6.630 3.440 4.051 1.00 0.00 38 GLU A O 12
ATOM 13425 N N . GLY A 1 39 ? -7.640 3.629 5.994 1.00 0.00 39 GLY A N 12
ATOM 13426 C CA . GLY A 1 39 ? -8.289 4.911 5.589 1.00 0.00 39 GLY A CA 12
ATOM 13427 C C . GLY A 1 39 ? -7.303 6.065 5.769 1.00 0.00 39 GLY A C 12
ATOM 13428 O O . GLY A 1 39 ? -7.517 7.163 5.295 1.00 0.00 39 GLY A O 12
ATOM 13432 N N . LYS A 1 40 ? -6.218 5.823 6.448 1.00 0.00 40 LYS A N 12
ATOM 13433 C CA . LYS A 1 40 ? -5.205 6.901 6.660 1.00 0.00 40 LYS A CA 12
ATOM 13434 C C . LYS A 1 40 ? -4.115 6.788 5.592 1.00 0.00 40 LYS A C 12
ATOM 13435 O O . LYS A 1 40 ? -3.118 7.484 5.623 1.00 0.00 40 LYS A O 12
ATOM 13454 N N . LEU A 1 41 ? -4.293 5.909 4.646 1.00 0.00 41 LEU A N 12
ATOM 13455 C CA . LEU A 1 41 ? -3.267 5.735 3.577 1.00 0.00 41 LEU A CA 12
ATOM 13456 C C . LEU A 1 41 ? -3.238 6.968 2.677 1.00 0.00 41 LEU A C 12
ATOM 13457 O O . LEU A 1 41 ? -4.199 7.708 2.586 1.00 0.00 41 LEU A O 12
ATOM 13473 N N . VAL A 1 42 ? -2.130 7.197 2.016 1.00 0.00 42 VAL A N 12
ATOM 13474 C CA . VAL A 1 42 ? -2.005 8.388 1.122 1.00 0.00 42 VAL A CA 12
ATOM 13475 C C . VAL A 1 42 ? -1.948 7.932 -0.339 1.00 0.00 42 VAL A C 12
ATOM 13476 O O . VAL A 1 42 ? -1.185 7.060 -0.706 1.00 0.00 42 VAL A O 12
ATOM 13489 N N . LYS A 1 43 ? -2.777 8.507 -1.171 1.00 0.00 43 LYS A N 12
ATOM 13490 C CA . LYS A 1 43 ? -2.810 8.114 -2.615 1.00 0.00 43 LYS A CA 12
ATOM 13491 C C . LYS A 1 43 ? -2.006 9.101 -3.468 1.00 0.00 43 LYS A C 12
ATOM 13492 O O . LYS A 1 43 ? -2.090 10.303 -3.304 1.00 0.00 43 LYS A O 12
ATOM 13511 N N . GLY A 1 44 ? -1.254 8.588 -4.404 1.00 0.00 44 GLY A N 12
ATOM 13512 C CA . GLY A 1 44 ? -0.460 9.468 -5.308 1.00 0.00 44 GLY A CA 12
ATOM 13513 C C . GLY A 1 44 ? 0.801 9.957 -4.602 1.00 0.00 44 GLY A C 12
ATOM 13514 O O . GLY A 1 44 ? 1.341 10.995 -4.936 1.00 0.00 44 GLY A O 12
ATOM 13518 N N . SER A 1 45 ? 1.280 9.234 -3.625 1.00 0.00 45 SER A N 12
ATOM 13519 C CA . SER A 1 45 ? 2.511 9.685 -2.904 1.00 0.00 45 SER A CA 12
ATOM 13520 C C . SER A 1 45 ? 3.407 8.493 -2.564 1.00 0.00 45 SER A C 12
ATOM 13521 O O . SER A 1 45 ? 3.163 7.367 -2.965 1.00 0.00 45 SER A O 12
ATOM 13529 N N . MET A 1 46 ? 4.459 8.749 -1.833 1.00 0.00 46 MET A N 12
ATOM 13530 C CA . MET A 1 46 ? 5.411 7.667 -1.457 1.00 0.00 46 MET A CA 12
ATOM 13531 C C . MET A 1 46 ? 4.862 6.852 -0.287 1.00 0.00 46 MET A C 12
ATOM 13532 O O . MET A 1 46 ? 4.150 7.354 0.563 1.00 0.00 46 MET A O 12
ATOM 13546 N N . VAL A 1 47 ? 5.203 5.592 -0.236 1.00 0.00 47 VAL A N 12
ATOM 13547 C CA . VAL A 1 47 ? 4.729 4.714 0.873 1.00 0.00 47 VAL A CA 12
ATOM 13548 C C . VAL A 1 47 ? 5.907 3.887 1.377 1.00 0.00 47 VAL A C 12
ATOM 13549 O O . VAL A 1 47 ? 6.926 3.787 0.721 1.00 0.00 47 VAL A O 12
ATOM 13562 N N . HIS A 1 48 ? 5.783 3.295 2.539 1.00 0.00 48 HIS A N 12
ATOM 13563 C CA . HIS A 1 48 ? 6.905 2.473 3.093 1.00 0.00 48 HIS A CA 12
ATOM 13564 C C . HIS A 1 48 ? 6.393 1.090 3.481 1.00 0.00 48 HIS A C 12
ATOM 13565 O O . HIS A 1 48 ? 5.374 0.945 4.128 1.00 0.00 48 HIS A O 12
ATOM 13579 N N . PHE A 1 49 ? 7.102 0.066 3.090 1.00 0.00 49 PHE A N 12
ATOM 13580 C CA . PHE A 1 49 ? 6.677 -1.321 3.429 1.00 0.00 49 PHE A CA 12
ATOM 13581 C C . PHE A 1 49 ? 7.909 -2.215 3.540 1.00 0.00 49 PHE A C 12
ATOM 13582 O O . PHE A 1 49 ? 8.981 -1.868 3.086 1.00 0.00 49 PHE A O 12
ATOM 13599 N N . ASP A 1 50 ? 7.769 -3.366 4.144 1.00 0.00 50 ASP A N 12
ATOM 13600 C CA . ASP A 1 50 ? 8.937 -4.289 4.287 1.00 0.00 50 ASP A CA 12
ATOM 13601 C C . ASP A 1 50 ? 8.907 -5.315 3.143 1.00 0.00 50 ASP A C 12
ATOM 13602 O O . ASP A 1 50 ? 7.858 -5.640 2.628 1.00 0.00 50 ASP A O 12
ATOM 13611 N N . PRO A 1 51 ? 10.049 -5.821 2.750 1.00 0.00 51 PRO A N 12
ATOM 13612 C CA . PRO A 1 51 ? 10.149 -6.820 1.645 1.00 0.00 51 PRO A CA 12
ATOM 13613 C C . PRO A 1 51 ? 9.445 -8.143 1.976 1.00 0.00 51 PRO A C 12
ATOM 13614 O O . PRO A 1 51 ? 9.350 -8.556 3.116 1.00 0.00 51 PRO A O 12
ATOM 13625 N N . THR A 1 52 ? 8.953 -8.811 0.970 1.00 0.00 52 THR A N 12
ATOM 13626 C CA . THR A 1 52 ? 8.254 -10.107 1.189 1.00 0.00 52 THR A CA 12
ATOM 13627 C C . THR A 1 52 ? 8.476 -10.998 -0.043 1.00 0.00 52 THR A C 12
ATOM 13628 O O . THR A 1 52 ? 7.686 -10.985 -0.964 1.00 0.00 52 THR A O 12
ATOM 13639 N N . PRO A 1 53 ? 9.545 -11.763 -0.070 1.00 0.00 53 PRO A N 12
ATOM 13640 C CA . PRO A 1 53 ? 9.858 -12.659 -1.221 1.00 0.00 53 PRO A CA 12
ATOM 13641 C C . PRO A 1 53 ? 8.636 -13.470 -1.663 1.00 0.00 53 PRO A C 12
ATOM 13642 O O . PRO A 1 53 ? 8.401 -14.571 -1.202 1.00 0.00 53 PRO A O 12
ATOM 13653 N N . THR A 1 54 ? 7.854 -12.926 -2.557 1.00 0.00 54 THR A N 12
ATOM 13654 C CA . THR A 1 54 ? 6.639 -13.643 -3.046 1.00 0.00 54 THR A CA 12
ATOM 13655 C C . THR A 1 54 ? 6.549 -13.472 -4.566 1.00 0.00 54 THR A C 12
ATOM 13656 O O . THR A 1 54 ? 5.670 -12.806 -5.069 1.00 0.00 54 THR A O 12
ATOM 13667 N N . PRO A 1 55 ? 7.466 -14.074 -5.294 1.00 0.00 55 PRO A N 12
ATOM 13668 C CA . PRO A 1 55 ? 7.493 -13.992 -6.788 1.00 0.00 55 PRO A CA 12
ATOM 13669 C C . PRO A 1 55 ? 6.274 -14.690 -7.407 1.00 0.00 55 PRO A C 12
ATOM 13670 O O . PRO A 1 55 ? 6.213 -14.929 -8.597 1.00 0.00 55 PRO A O 12
ATOM 13681 N N . LYS A 1 56 ? 5.302 -15.012 -6.595 1.00 0.00 56 LYS A N 12
ATOM 13682 C CA . LYS A 1 56 ? 4.068 -15.688 -7.100 1.00 0.00 56 LYS A CA 12
ATOM 13683 C C . LYS A 1 56 ? 2.914 -14.681 -7.121 1.00 0.00 56 LYS A C 12
ATOM 13684 O O . LYS A 1 56 ? 1.768 -15.026 -7.338 1.00 0.00 56 LYS A O 12
ATOM 13703 N N . GLY A 1 57 ? 3.215 -13.434 -6.889 1.00 0.00 57 GLY A N 12
ATOM 13704 C CA . GLY A 1 57 ? 2.149 -12.386 -6.878 1.00 0.00 57 GLY A CA 12
ATOM 13705 C C . GLY A 1 57 ? 2.720 -11.097 -6.277 1.00 0.00 57 GLY A C 12
ATOM 13706 O O . GLY A 1 57 ? 2.173 -10.026 -6.444 1.00 0.00 57 GLY A O 12
ATOM 13710 N N . LEU A 1 58 ? 3.821 -11.207 -5.575 1.00 0.00 58 LEU A N 12
ATOM 13711 C CA . LEU A 1 58 ? 4.470 -10.011 -4.947 1.00 0.00 58 LEU A CA 12
ATOM 13712 C C . LEU A 1 58 ? 3.540 -9.380 -3.915 1.00 0.00 58 LEU A C 12
ATOM 13713 O O . LEU A 1 58 ? 2.333 -9.388 -4.051 1.00 0.00 58 LEU A O 12
ATOM 13729 N N . ALA A 1 59 ? 4.100 -8.824 -2.873 1.00 0.00 59 ALA A N 12
ATOM 13730 C CA . ALA A 1 59 ? 3.258 -8.189 -1.822 1.00 0.00 59 ALA A CA 12
ATOM 13731 C C . ALA A 1 59 ? 4.046 -7.074 -1.135 1.00 0.00 59 ALA A C 12
ATOM 13732 O O . ALA A 1 59 ? 5.233 -6.914 -1.338 1.00 0.00 59 ALA A O 12
ATOM 13739 N N . ALA A 1 60 ? 3.385 -6.299 -0.319 1.00 0.00 60 ALA A N 12
ATOM 13740 C CA . ALA A 1 60 ? 4.068 -5.182 0.402 1.00 0.00 60 ALA A CA 12
ATOM 13741 C C . ALA A 1 60 ? 4.333 -5.613 1.845 1.00 0.00 60 ALA A C 12
ATOM 13742 O O . ALA A 1 60 ? 5.413 -5.441 2.372 1.00 0.00 60 ALA A O 12
ATOM 13749 N N . LYS A 1 61 ? 3.347 -6.184 2.480 1.00 0.00 61 LYS A N 12
ATOM 13750 C CA . LYS A 1 61 ? 3.514 -6.650 3.890 1.00 0.00 61 LYS A CA 12
ATOM 13751 C C . LYS A 1 61 ? 3.897 -5.484 4.810 1.00 0.00 61 LYS A C 12
ATOM 13752 O O . LYS A 1 61 ? 4.819 -4.734 4.549 1.00 0.00 61 LYS A O 12
ATOM 13771 N N . ALA A 1 62 ? 3.182 -5.338 5.892 1.00 0.00 62 ALA A N 12
ATOM 13772 C CA . ALA A 1 62 ? 3.469 -4.236 6.856 1.00 0.00 62 ALA A CA 12
ATOM 13773 C C . ALA A 1 62 ? 3.618 -2.912 6.102 1.00 0.00 62 ALA A C 12
ATOM 13774 O O . ALA A 1 62 ? 4.701 -2.512 5.730 1.00 0.00 62 ALA A O 12
ATOM 13781 N N . ILE A 1 63 ? 2.524 -2.231 5.878 1.00 0.00 63 ILE A N 12
ATOM 13782 C CA . ILE A 1 63 ? 2.564 -0.926 5.146 1.00 0.00 63 ILE A CA 12
ATOM 13783 C C . ILE A 1 63 ? 2.420 0.226 6.139 1.00 0.00 63 ILE A C 12
ATOM 13784 O O . ILE A 1 63 ? 1.615 0.179 7.049 1.00 0.00 63 ILE A O 12
ATOM 13800 N N . SER A 1 64 ? 3.200 1.265 5.971 1.00 0.00 64 SER A N 12
ATOM 13801 C CA . SER A 1 64 ? 3.125 2.433 6.902 1.00 0.00 64 SER A CA 12
ATOM 13802 C C . SER A 1 64 ? 3.122 3.734 6.102 1.00 0.00 64 SER A C 12
ATOM 13803 O O . SER A 1 64 ? 3.514 3.781 4.946 1.00 0.00 64 SER A O 12
ATOM 13811 N N . LEU A 1 65 ? 2.665 4.792 6.721 1.00 0.00 65 LEU A N 12
ATOM 13812 C CA . LEU A 1 65 ? 2.597 6.123 6.051 1.00 0.00 65 LEU A CA 12
ATOM 13813 C C . LEU A 1 65 ? 3.471 7.119 6.824 1.00 0.00 65 LEU A C 12
ATOM 13814 O O . LEU A 1 65 ? 2.979 7.879 7.631 1.00 0.00 65 LEU A O 12
ATOM 13830 N N . PRO A 1 66 ? 4.757 7.112 6.585 1.00 0.00 66 PRO A N 12
ATOM 13831 C CA . PRO A 1 66 ? 5.711 8.025 7.277 1.00 0.00 66 PRO A CA 12
ATOM 13832 C C . PRO A 1 66 ? 5.758 9.397 6.599 1.00 0.00 66 PRO A C 12
ATOM 13833 O O . PRO A 1 66 ? 6.466 10.293 7.020 1.00 0.00 66 PRO A O 12
ATOM 13844 N N . LEU A 1 67 ? 5.021 9.562 5.531 1.00 0.00 67 LEU A N 12
ATOM 13845 C CA . LEU A 1 67 ? 5.037 10.868 4.800 1.00 0.00 67 LEU A CA 12
ATOM 13846 C C . LEU A 1 67 ? 3.886 11.766 5.267 1.00 0.00 67 LEU A C 12
ATOM 13847 O O . LEU A 1 67 ? 2.736 11.373 5.291 1.00 0.00 67 LEU A O 12
ATOM 13863 N N . GLU A 1 68 ? 4.205 12.980 5.632 1.00 0.00 68 GLU A N 12
ATOM 13864 C CA . GLU A 1 68 ? 3.165 13.946 6.102 1.00 0.00 68 GLU A CA 12
ATOM 13865 C C . GLU A 1 68 ? 2.356 13.325 7.242 1.00 0.00 68 GLU A C 12
ATOM 13866 O O . GLU A 1 68 ? 1.595 12.395 7.059 1.00 0.00 68 GLU A O 12
ATOM 13878 N N . HIS A 1 69 ? 2.529 13.837 8.432 1.00 0.00 69 HIS A N 12
ATOM 13879 C CA . HIS A 1 69 ? 1.796 13.289 9.611 1.00 0.00 69 HIS A CA 12
ATOM 13880 C C . HIS A 1 69 ? 0.559 14.137 9.904 1.00 0.00 69 HIS A C 12
ATOM 13881 O O . HIS A 1 69 ? 0.610 15.352 9.937 1.00 0.00 69 HIS A O 12
ATOM 13895 N N . HIS A 1 70 ? -0.556 13.493 10.110 1.00 0.00 70 HIS A N 12
ATOM 13896 C CA . HIS A 1 70 ? -1.814 14.235 10.393 1.00 0.00 70 HIS A CA 12
ATOM 13897 C C . HIS A 1 70 ? -1.783 14.790 11.820 1.00 0.00 70 HIS A C 12
ATOM 13898 O O . HIS A 1 70 ? -1.523 14.084 12.775 1.00 0.00 70 HIS A O 12
ATOM 13912 N N . HIS A 1 71 ? -2.050 16.056 11.965 1.00 0.00 71 HIS A N 12
ATOM 13913 C CA . HIS A 1 71 ? -2.040 16.676 13.316 1.00 0.00 71 HIS A CA 12
ATOM 13914 C C . HIS A 1 71 ? -3.380 16.431 14.018 1.00 0.00 71 HIS A C 12
ATOM 13915 O O . HIS A 1 71 ? -4.429 16.424 13.406 1.00 0.00 71 HIS A O 12
ATOM 13929 N N . HIS A 1 72 ? -3.342 16.234 15.307 1.00 0.00 72 HIS A N 12
ATOM 13930 C CA . HIS A 1 72 ? -4.595 15.998 16.074 1.00 0.00 72 HIS A CA 12
ATOM 13931 C C . HIS A 1 72 ? -5.233 17.347 16.419 1.00 0.00 72 HIS A C 12
ATOM 13932 O O . HIS A 1 72 ? -6.370 17.427 16.843 1.00 0.00 72 HIS A O 12
ATOM 13946 N N . HIS A 1 73 ? -4.498 18.408 16.246 1.00 0.00 73 HIS A N 12
ATOM 13947 C CA . HIS A 1 73 ? -5.042 19.757 16.571 1.00 0.00 73 HIS A CA 12
ATOM 13948 C C . HIS A 1 73 ? -6.037 20.207 15.499 1.00 0.00 73 HIS A C 12
ATOM 13949 O O . HIS A 1 73 ? -5.985 19.781 14.361 1.00 0.00 73 HIS A O 12
ATOM 13963 N N . HIS A 1 74 ? -6.943 21.075 15.858 1.00 0.00 74 HIS A N 12
ATOM 13964 C CA . HIS A 1 74 ? -7.950 21.571 14.878 1.00 0.00 74 HIS A CA 12
ATOM 13965 C C . HIS A 1 74 ? -8.338 23.003 15.250 1.00 0.00 74 HIS A C 12
ATOM 13966 O O . HIS A 1 74 ? -7.448 23.832 15.341 1.00 0.00 74 HIS A O 12
ATOM 13981 N N . MET A 1 1 ? 13.921 0.251 0.661 1.00 0.00 1 MET A N 13
ATOM 13982 C CA . MET A 1 1 ? 13.165 -0.464 -0.403 1.00 0.00 1 MET A CA 13
ATOM 13983 C C . MET A 1 1 ? 11.746 0.098 -0.455 1.00 0.00 1 MET A C 13
ATOM 13984 O O . MET A 1 1 ? 10.777 -0.619 -0.301 1.00 0.00 1 MET A O 13
ATOM 14000 N N . LYS A 1 2 ? 11.624 1.388 -0.663 1.00 0.00 2 LYS A N 13
ATOM 14001 C CA . LYS A 1 2 ? 10.276 2.037 -0.720 1.00 0.00 2 LYS A CA 13
ATOM 14002 C C . LYS A 1 2 ? 9.984 2.502 -2.145 1.00 0.00 2 LYS A C 13
ATOM 14003 O O . LYS A 1 2 ? 10.840 2.479 -3.007 1.00 0.00 2 LYS A O 13
ATOM 14022 N N . GLY A 1 3 ? 8.775 2.923 -2.398 1.00 0.00 3 GLY A N 13
ATOM 14023 C CA . GLY A 1 3 ? 8.418 3.390 -3.765 1.00 0.00 3 GLY A CA 13
ATOM 14024 C C . GLY A 1 3 ? 7.226 4.339 -3.682 1.00 0.00 3 GLY A C 13
ATOM 14025 O O . GLY A 1 3 ? 7.084 5.086 -2.734 1.00 0.00 3 GLY A O 13
ATOM 14029 N N . LYS A 1 4 ? 6.367 4.318 -4.672 1.00 0.00 4 LYS A N 13
ATOM 14030 C CA . LYS A 1 4 ? 5.175 5.221 -4.670 1.00 0.00 4 LYS A CA 13
ATOM 14031 C C . LYS A 1 4 ? 3.919 4.418 -4.998 1.00 0.00 4 LYS A C 13
ATOM 14032 O O . LYS A 1 4 ? 3.939 3.518 -5.814 1.00 0.00 4 LYS A O 13
ATOM 14051 N N . VAL A 1 5 ? 2.825 4.734 -4.361 1.00 0.00 5 VAL A N 13
ATOM 14052 C CA . VAL A 1 5 ? 1.563 3.987 -4.625 1.00 0.00 5 VAL A CA 13
ATOM 14053 C C . VAL A 1 5 ? 0.892 4.531 -5.889 1.00 0.00 5 VAL A C 13
ATOM 14054 O O . VAL A 1 5 ? 0.416 5.648 -5.925 1.00 0.00 5 VAL A O 13
ATOM 14067 N N . VAL A 1 6 ? 0.854 3.742 -6.928 1.00 0.00 6 VAL A N 13
ATOM 14068 C CA . VAL A 1 6 ? 0.217 4.196 -8.193 1.00 0.00 6 VAL A CA 13
ATOM 14069 C C . VAL A 1 6 ? -1.300 4.283 -8.007 1.00 0.00 6 VAL A C 13
ATOM 14070 O O . VAL A 1 6 ? -1.943 5.172 -8.526 1.00 0.00 6 VAL A O 13
ATOM 14083 N N . SER A 1 7 ? -1.885 3.374 -7.271 1.00 0.00 7 SER A N 13
ATOM 14084 C CA . SER A 1 7 ? -3.361 3.437 -7.071 1.00 0.00 7 SER A CA 13
ATOM 14085 C C . SER A 1 7 ? -3.781 2.520 -5.923 1.00 0.00 7 SER A C 13
ATOM 14086 O O . SER A 1 7 ? -3.104 1.565 -5.596 1.00 0.00 7 SER A O 13
ATOM 14094 N N . TYR A 1 8 ? -4.907 2.798 -5.324 1.00 0.00 8 TYR A N 13
ATOM 14095 C CA . TYR A 1 8 ? -5.402 1.944 -4.210 1.00 0.00 8 TYR A CA 13
ATOM 14096 C C . TYR A 1 8 ? -6.924 2.057 -4.141 1.00 0.00 8 TYR A C 13
ATOM 14097 O O . TYR A 1 8 ? -7.457 3.070 -3.734 1.00 0.00 8 TYR A O 13
ATOM 14115 N N . LEU A 1 9 ? -7.629 1.024 -4.542 1.00 0.00 9 LEU A N 13
ATOM 14116 C CA . LEU A 1 9 ? -9.125 1.062 -4.510 1.00 0.00 9 LEU A CA 13
ATOM 14117 C C . LEU A 1 9 ? -9.642 0.076 -3.461 1.00 0.00 9 LEU A C 13
ATOM 14118 O O . LEU A 1 9 ? -9.331 -1.098 -3.486 1.00 0.00 9 LEU A O 13
ATOM 14134 N N . ALA A 1 10 ? -10.429 0.558 -2.542 1.00 0.00 10 ALA A N 13
ATOM 14135 C CA . ALA A 1 10 ? -10.987 -0.319 -1.476 1.00 0.00 10 ALA A CA 13
ATOM 14136 C C . ALA A 1 10 ? -11.972 -1.320 -2.087 1.00 0.00 10 ALA A C 13
ATOM 14137 O O . ALA A 1 10 ? -12.096 -2.441 -1.635 1.00 0.00 10 ALA A O 13
ATOM 14144 N N . ALA A 1 11 ? -12.688 -0.913 -3.097 1.00 0.00 11 ALA A N 13
ATOM 14145 C CA . ALA A 1 11 ? -13.685 -1.824 -3.730 1.00 0.00 11 ALA A CA 13
ATOM 14146 C C . ALA A 1 11 ? -12.991 -3.090 -4.230 1.00 0.00 11 ALA A C 13
ATOM 14147 O O . ALA A 1 11 ? -13.537 -4.173 -4.173 1.00 0.00 11 ALA A O 13
ATOM 14154 N N . LYS A 1 12 ? -11.793 -2.966 -4.724 1.00 0.00 12 LYS A N 13
ATOM 14155 C CA . LYS A 1 12 ? -11.069 -4.163 -5.229 1.00 0.00 12 LYS A CA 13
ATOM 14156 C C . LYS A 1 12 ? -10.318 -4.794 -4.061 1.00 0.00 12 LYS A C 13
ATOM 14157 O O . LYS A 1 12 ? -9.541 -5.706 -4.233 1.00 0.00 12 LYS A O 13
ATOM 14176 N N . LYS A 1 13 ? -10.545 -4.287 -2.875 1.00 0.00 13 LYS A N 13
ATOM 14177 C CA . LYS A 1 13 ? -9.856 -4.816 -1.658 1.00 0.00 13 LYS A CA 13
ATOM 14178 C C . LYS A 1 13 ? -8.349 -4.569 -1.770 1.00 0.00 13 LYS A C 13
ATOM 14179 O O . LYS A 1 13 ? -7.636 -4.604 -0.788 1.00 0.00 13 LYS A O 13
ATOM 14198 N N . TYR A 1 14 ? -7.857 -4.306 -2.950 1.00 0.00 14 TYR A N 13
ATOM 14199 C CA . TYR A 1 14 ? -6.402 -4.046 -3.108 1.00 0.00 14 TYR A CA 13
ATOM 14200 C C . TYR A 1 14 ? -6.164 -3.315 -4.426 1.00 0.00 14 TYR A C 13
ATOM 14201 O O . TYR A 1 14 ? -7.027 -3.267 -5.279 1.00 0.00 14 TYR A O 13
ATOM 14219 N N . GLY A 1 15 ? -4.998 -2.744 -4.599 1.00 0.00 15 GLY A N 13
ATOM 14220 C CA . GLY A 1 15 ? -4.695 -2.008 -5.866 1.00 0.00 15 GLY A CA 13
ATOM 14221 C C . GLY A 1 15 ? -3.282 -2.349 -6.331 1.00 0.00 15 GLY A C 13
ATOM 14222 O O . GLY A 1 15 ? -2.877 -3.494 -6.320 1.00 0.00 15 GLY A O 13
ATOM 14226 N N . PHE A 1 16 ? -2.529 -1.359 -6.750 1.00 0.00 16 PHE A N 13
ATOM 14227 C CA . PHE A 1 16 ? -1.136 -1.611 -7.234 1.00 0.00 16 PHE A CA 13
ATOM 14228 C C . PHE A 1 16 ? -0.176 -0.608 -6.601 1.00 0.00 16 PHE A C 13
ATOM 14229 O O . PHE A 1 16 ? -0.554 0.496 -6.254 1.00 0.00 16 PHE A O 13
ATOM 14246 N N . ILE A 1 17 ? 1.071 -0.990 -6.456 1.00 0.00 17 ILE A N 13
ATOM 14247 C CA . ILE A 1 17 ? 2.089 -0.076 -5.855 1.00 0.00 17 ILE A CA 13
ATOM 14248 C C . ILE A 1 17 ? 3.359 -0.101 -6.705 1.00 0.00 17 ILE A C 13
ATOM 14249 O O . ILE A 1 17 ? 3.797 -1.142 -7.152 1.00 0.00 17 ILE A O 13
ATOM 14265 N N . GLN A 1 18 ? 3.952 1.041 -6.939 1.00 0.00 18 GLN A N 13
ATOM 14266 C CA . GLN A 1 18 ? 5.191 1.086 -7.770 1.00 0.00 18 GLN A CA 13
ATOM 14267 C C . GLN A 1 18 ? 6.420 0.992 -6.862 1.00 0.00 18 GLN A C 13
ATOM 14268 O O . GLN A 1 18 ? 6.827 1.956 -6.245 1.00 0.00 18 GLN A O 13
ATOM 14282 N N . GLY A 1 19 ? 7.005 -0.171 -6.775 1.00 0.00 19 GLY A N 13
ATOM 14283 C CA . GLY A 1 19 ? 8.203 -0.352 -5.906 1.00 0.00 19 GLY A CA 13
ATOM 14284 C C . GLY A 1 19 ? 9.420 0.338 -6.528 1.00 0.00 19 GLY A C 13
ATOM 14285 O O . GLY A 1 19 ? 9.372 0.836 -7.635 1.00 0.00 19 GLY A O 13
ATOM 14289 N N . ASP A 1 20 ? 10.514 0.363 -5.817 1.00 0.00 20 ASP A N 13
ATOM 14290 C CA . ASP A 1 20 ? 11.748 1.010 -6.347 1.00 0.00 20 ASP A CA 13
ATOM 14291 C C . ASP A 1 20 ? 12.233 0.265 -7.595 1.00 0.00 20 ASP A C 13
ATOM 14292 O O . ASP A 1 20 ? 12.680 0.863 -8.552 1.00 0.00 20 ASP A O 13
ATOM 14301 N N . ASP A 1 21 ? 12.155 -1.038 -7.591 1.00 0.00 21 ASP A N 13
ATOM 14302 C CA . ASP A 1 21 ? 12.616 -1.817 -8.772 1.00 0.00 21 ASP A CA 13
ATOM 14303 C C . ASP A 1 21 ? 11.517 -1.809 -9.838 1.00 0.00 21 ASP A C 13
ATOM 14304 O O . ASP A 1 21 ? 11.665 -2.372 -10.903 1.00 0.00 21 ASP A O 13
ATOM 14313 N N . GLY A 1 22 ? 10.412 -1.170 -9.554 1.00 0.00 22 GLY A N 13
ATOM 14314 C CA . GLY A 1 22 ? 9.299 -1.119 -10.544 1.00 0.00 22 GLY A CA 13
ATOM 14315 C C . GLY A 1 22 ? 8.455 -2.388 -10.427 1.00 0.00 22 GLY A C 13
ATOM 14316 O O . GLY A 1 22 ? 7.626 -2.673 -11.266 1.00 0.00 22 GLY A O 13
ATOM 14320 N N . GLU A 1 23 ? 8.660 -3.159 -9.391 1.00 0.00 23 GLU A N 13
ATOM 14321 C CA . GLU A 1 23 ? 7.871 -4.414 -9.228 1.00 0.00 23 GLU A CA 13
ATOM 14322 C C . GLU A 1 23 ? 6.536 -4.099 -8.551 1.00 0.00 23 GLU A C 13
ATOM 14323 O O . GLU A 1 23 ? 6.484 -3.459 -7.519 1.00 0.00 23 GLU A O 13
ATOM 14335 N N . SER A 1 24 ? 5.454 -4.537 -9.135 1.00 0.00 24 SER A N 13
ATOM 14336 C CA . SER A 1 24 ? 4.116 -4.258 -8.545 1.00 0.00 24 SER A CA 13
ATOM 14337 C C . SER A 1 24 ? 3.886 -5.133 -7.310 1.00 0.00 24 SER A C 13
ATOM 14338 O O . SER A 1 24 ? 4.361 -6.249 -7.230 1.00 0.00 24 SER A O 13
ATOM 14346 N N . TYR A 1 25 ? 3.143 -4.634 -6.352 1.00 0.00 25 TYR A N 13
ATOM 14347 C CA . TYR A 1 25 ? 2.851 -5.422 -5.115 1.00 0.00 25 TYR A CA 13
ATOM 14348 C C . TYR A 1 25 ? 1.361 -5.311 -4.791 1.00 0.00 25 TYR A C 13
ATOM 14349 O O . TYR A 1 25 ? 0.773 -4.251 -4.875 1.00 0.00 25 TYR A O 13
ATOM 14367 N N . PHE A 1 26 ? 0.745 -6.400 -4.430 1.00 0.00 26 PHE A N 13
ATOM 14368 C CA . PHE A 1 26 ? -0.707 -6.364 -4.108 1.00 0.00 26 PHE A CA 13
ATOM 14369 C C . PHE A 1 26 ? -0.908 -5.823 -2.694 1.00 0.00 26 PHE A C 13
ATOM 14370 O O . PHE A 1 26 ? -0.190 -6.178 -1.780 1.00 0.00 26 PHE A O 13
ATOM 14387 N N . LEU A 1 27 ? -1.885 -4.968 -2.507 1.00 0.00 27 LEU A N 13
ATOM 14388 C CA . LEU A 1 27 ? -2.148 -4.396 -1.150 1.00 0.00 27 LEU A CA 13
ATOM 14389 C C . LEU A 1 27 ? -3.460 -4.980 -0.613 1.00 0.00 27 LEU A C 13
ATOM 14390 O O . LEU A 1 27 ? -4.525 -4.437 -0.821 1.00 0.00 27 LEU A O 13
ATOM 14406 N N . HIS A 1 28 ? -3.387 -6.092 0.070 1.00 0.00 28 HIS A N 13
ATOM 14407 C CA . HIS A 1 28 ? -4.624 -6.730 0.614 1.00 0.00 28 HIS A CA 13
ATOM 14408 C C . HIS A 1 28 ? -4.836 -6.317 2.073 1.00 0.00 28 HIS A C 13
ATOM 14409 O O . HIS A 1 28 ? -3.947 -5.803 2.722 1.00 0.00 28 HIS A O 13
ATOM 14423 N N . PHE A 1 29 ? -6.013 -6.545 2.589 1.00 0.00 29 PHE A N 13
ATOM 14424 C CA . PHE A 1 29 ? -6.307 -6.181 4.004 1.00 0.00 29 PHE A CA 13
ATOM 14425 C C . PHE A 1 29 ? -5.424 -7.008 4.947 1.00 0.00 29 PHE A C 13
ATOM 14426 O O . PHE A 1 29 ? -4.925 -6.519 5.940 1.00 0.00 29 PHE A O 13
ATOM 14443 N N . SER A 1 30 ? -5.245 -8.264 4.647 1.00 0.00 30 SER A N 13
ATOM 14444 C CA . SER A 1 30 ? -4.416 -9.141 5.522 1.00 0.00 30 SER A CA 13
ATOM 14445 C C . SER A 1 30 ? -2.978 -8.621 5.580 1.00 0.00 30 SER A C 13
ATOM 14446 O O . SER A 1 30 ? -2.220 -8.969 6.463 1.00 0.00 30 SER A O 13
ATOM 14454 N N . GLU A 1 31 ? -2.590 -7.797 4.647 1.00 0.00 31 GLU A N 13
ATOM 14455 C CA . GLU A 1 31 ? -1.196 -7.269 4.656 1.00 0.00 31 GLU A CA 13
ATOM 14456 C C . GLU A 1 31 ? -1.119 -6.055 5.581 1.00 0.00 31 GLU A C 13
ATOM 14457 O O . GLU A 1 31 ? -0.057 -5.517 5.823 1.00 0.00 31 GLU A O 13
ATOM 14469 N N . LEU A 1 32 ? -2.238 -5.619 6.104 1.00 0.00 32 LEU A N 13
ATOM 14470 C CA . LEU A 1 32 ? -2.236 -4.437 7.020 1.00 0.00 32 LEU A CA 13
ATOM 14471 C C . LEU A 1 32 ? -2.316 -4.905 8.472 1.00 0.00 32 LEU A C 13
ATOM 14472 O O . LEU A 1 32 ? -3.210 -5.634 8.855 1.00 0.00 32 LEU A O 13
ATOM 14488 N N . LEU A 1 33 ? -1.390 -4.482 9.286 1.00 0.00 33 LEU A N 13
ATOM 14489 C CA . LEU A 1 33 ? -1.413 -4.886 10.716 1.00 0.00 33 LEU A CA 13
ATOM 14490 C C . LEU A 1 33 ? -2.680 -4.321 11.359 1.00 0.00 33 LEU A C 13
ATOM 14491 O O . LEU A 1 33 ? -3.344 -4.981 12.132 1.00 0.00 33 LEU A O 13
ATOM 14507 N N . ASP A 1 34 ? -3.020 -3.096 11.031 1.00 0.00 34 ASP A N 13
ATOM 14508 C CA . ASP A 1 34 ? -4.251 -2.459 11.598 1.00 0.00 34 ASP A CA 13
ATOM 14509 C C . ASP A 1 34 ? -5.072 -1.846 10.460 1.00 0.00 34 ASP A C 13
ATOM 14510 O O . ASP A 1 34 ? -4.645 -0.916 9.806 1.00 0.00 34 ASP A O 13
ATOM 14519 N N . LYS A 1 35 ? -6.245 -2.364 10.216 1.00 0.00 35 LYS A N 13
ATOM 14520 C CA . LYS A 1 35 ? -7.091 -1.814 9.121 1.00 0.00 35 LYS A CA 13
ATOM 14521 C C . LYS A 1 35 ? -7.476 -0.368 9.454 1.00 0.00 35 LYS A C 13
ATOM 14522 O O . LYS A 1 35 ? -7.983 0.359 8.623 1.00 0.00 35 LYS A O 13
ATOM 14541 N N . LYS A 1 36 ? -7.235 0.051 10.666 1.00 0.00 36 LYS A N 13
ATOM 14542 C CA . LYS A 1 36 ? -7.576 1.447 11.065 1.00 0.00 36 LYS A CA 13
ATOM 14543 C C . LYS A 1 36 ? -6.730 2.429 10.247 1.00 0.00 36 LYS A C 13
ATOM 14544 O O . LYS A 1 36 ? -7.191 3.476 9.841 1.00 0.00 36 LYS A O 13
ATOM 14563 N N . ASP A 1 37 ? -5.490 2.095 10.012 1.00 0.00 37 ASP A N 13
ATOM 14564 C CA . ASP A 1 37 ? -4.600 2.998 9.229 1.00 0.00 37 ASP A CA 13
ATOM 14565 C C . ASP A 1 37 ? -5.057 3.022 7.769 1.00 0.00 37 ASP A C 13
ATOM 14566 O O . ASP A 1 37 ? -4.537 3.762 6.958 1.00 0.00 37 ASP A O 13
ATOM 14575 N N . GLU A 1 38 ? -6.022 2.213 7.429 1.00 0.00 38 GLU A N 13
ATOM 14576 C CA . GLU A 1 38 ? -6.515 2.179 6.022 1.00 0.00 38 GLU A CA 13
ATOM 14577 C C . GLU A 1 38 ? -6.982 3.576 5.606 1.00 0.00 38 GLU A C 13
ATOM 14578 O O . GLU A 1 38 ? -6.764 4.006 4.491 1.00 0.00 38 GLU A O 13
ATOM 14590 N N . GLY A 1 39 ? -7.631 4.283 6.488 1.00 0.00 39 GLY A N 13
ATOM 14591 C CA . GLY A 1 39 ? -8.122 5.645 6.134 1.00 0.00 39 GLY A CA 13
ATOM 14592 C C . GLY A 1 39 ? -6.973 6.652 6.218 1.00 0.00 39 GLY A C 13
ATOM 14593 O O . GLY A 1 39 ? -7.105 7.789 5.813 1.00 0.00 39 GLY A O 13
ATOM 14597 N N . LYS A 1 40 ? -5.846 6.246 6.740 1.00 0.00 40 LYS A N 13
ATOM 14598 C CA . LYS A 1 40 ? -4.683 7.179 6.852 1.00 0.00 40 LYS A CA 13
ATOM 14599 C C . LYS A 1 40 ? -3.750 6.964 5.653 1.00 0.00 40 LYS A C 13
ATOM 14600 O O . LYS A 1 40 ? -2.736 7.616 5.520 1.00 0.00 40 LYS A O 13
ATOM 14619 N N . LEU A 1 41 ? -4.085 6.051 4.784 1.00 0.00 41 LEU A N 13
ATOM 14620 C CA . LEU A 1 41 ? -3.216 5.791 3.603 1.00 0.00 41 LEU A CA 13
ATOM 14621 C C . LEU A 1 41 ? -3.193 7.027 2.707 1.00 0.00 41 LEU A C 13
ATOM 14622 O O . LEU A 1 41 ? -4.165 7.748 2.610 1.00 0.00 41 LEU A O 13
ATOM 14638 N N . VAL A 1 42 ? -2.080 7.281 2.055 1.00 0.00 42 VAL A N 13
ATOM 14639 C CA . VAL A 1 42 ? -1.973 8.482 1.166 1.00 0.00 42 VAL A CA 13
ATOM 14640 C C . VAL A 1 42 ? -1.791 8.031 -0.284 1.00 0.00 42 VAL A C 13
ATOM 14641 O O . VAL A 1 42 ? -0.842 7.356 -0.631 1.00 0.00 42 VAL A O 13
ATOM 14654 N N . LYS A 1 43 ? -2.716 8.397 -1.130 1.00 0.00 43 LYS A N 13
ATOM 14655 C CA . LYS A 1 43 ? -2.647 8.000 -2.566 1.00 0.00 43 LYS A CA 13
ATOM 14656 C C . LYS A 1 43 ? -1.933 9.075 -3.390 1.00 0.00 43 LYS A C 13
ATOM 14657 O O . LYS A 1 43 ? -2.133 10.258 -3.195 1.00 0.00 43 LYS A O 13
ATOM 14676 N N . GLY A 1 44 ? -1.123 8.667 -4.333 1.00 0.00 44 GLY A N 13
ATOM 14677 C CA . GLY A 1 44 ? -0.418 9.656 -5.197 1.00 0.00 44 GLY A CA 13
ATOM 14678 C C . GLY A 1 44 ? 0.841 10.171 -4.501 1.00 0.00 44 GLY A C 13
ATOM 14679 O O . GLY A 1 44 ? 1.302 11.259 -4.776 1.00 0.00 44 GLY A O 13
ATOM 14683 N N . SER A 1 45 ? 1.407 9.408 -3.598 1.00 0.00 45 SER A N 13
ATOM 14684 C CA . SER A 1 45 ? 2.639 9.885 -2.894 1.00 0.00 45 SER A CA 13
ATOM 14685 C C . SER A 1 45 ? 3.555 8.706 -2.553 1.00 0.00 45 SER A C 13
ATOM 14686 O O . SER A 1 45 ? 3.414 7.618 -3.076 1.00 0.00 45 SER A O 13
ATOM 14694 N N . MET A 1 46 ? 4.505 8.933 -1.683 1.00 0.00 46 MET A N 13
ATOM 14695 C CA . MET A 1 46 ? 5.456 7.853 -1.296 1.00 0.00 46 MET A CA 13
ATOM 14696 C C . MET A 1 46 ? 4.836 6.957 -0.224 1.00 0.00 46 MET A C 13
ATOM 14697 O O . MET A 1 46 ? 4.177 7.424 0.683 1.00 0.00 46 MET A O 13
ATOM 14711 N N . VAL A 1 47 ? 5.056 5.666 -0.320 1.00 0.00 47 VAL A N 13
ATOM 14712 C CA . VAL A 1 47 ? 4.497 4.715 0.693 1.00 0.00 47 VAL A CA 13
ATOM 14713 C C . VAL A 1 47 ? 5.596 3.754 1.142 1.00 0.00 47 VAL A C 13
ATOM 14714 O O . VAL A 1 47 ? 6.353 3.237 0.343 1.00 0.00 47 VAL A O 13
ATOM 14727 N N . HIS A 1 48 ? 5.692 3.515 2.422 1.00 0.00 48 HIS A N 13
ATOM 14728 C CA . HIS A 1 48 ? 6.742 2.595 2.941 1.00 0.00 48 HIS A CA 13
ATOM 14729 C C . HIS A 1 48 ? 6.167 1.185 3.082 1.00 0.00 48 HIS A C 13
ATOM 14730 O O . HIS A 1 48 ? 5.129 0.985 3.680 1.00 0.00 48 HIS A O 13
ATOM 14744 N N . PHE A 1 49 ? 6.838 0.204 2.538 1.00 0.00 49 PHE A N 13
ATOM 14745 C CA . PHE A 1 49 ? 6.339 -1.199 2.637 1.00 0.00 49 PHE A CA 13
ATOM 14746 C C . PHE A 1 49 ? 7.522 -2.150 2.777 1.00 0.00 49 PHE A C 13
ATOM 14747 O O . PHE A 1 49 ? 8.626 -1.838 2.376 1.00 0.00 49 PHE A O 13
ATOM 14764 N N . ASP A 1 50 ? 7.302 -3.310 3.346 1.00 0.00 50 ASP A N 13
ATOM 14765 C CA . ASP A 1 50 ? 8.410 -4.298 3.520 1.00 0.00 50 ASP A CA 13
ATOM 14766 C C . ASP A 1 50 ? 8.181 -5.492 2.570 1.00 0.00 50 ASP A C 13
ATOM 14767 O O . ASP A 1 50 ? 7.268 -6.267 2.770 1.00 0.00 50 ASP A O 13
ATOM 14776 N N . PRO A 1 51 ? 8.996 -5.653 1.551 1.00 0.00 51 PRO A N 13
ATOM 14777 C CA . PRO A 1 51 ? 8.855 -6.788 0.584 1.00 0.00 51 PRO A CA 13
ATOM 14778 C C . PRO A 1 51 ? 8.767 -8.146 1.282 1.00 0.00 51 PRO A C 13
ATOM 14779 O O . PRO A 1 51 ? 9.361 -8.359 2.320 1.00 0.00 51 PRO A O 13
ATOM 14790 N 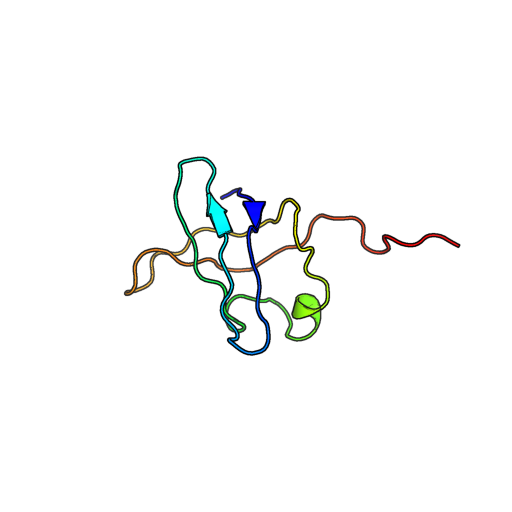N . THR A 1 52 ? 8.022 -9.064 0.714 1.00 0.00 52 THR A N 13
ATOM 14791 C CA . THR A 1 52 ? 7.876 -10.416 1.331 1.00 0.00 52 THR A CA 13
ATOM 14792 C C . THR A 1 52 ? 8.620 -11.450 0.471 1.00 0.00 52 THR A C 13
ATOM 14793 O O . THR A 1 52 ? 8.735 -11.295 -0.729 1.00 0.00 52 THR A O 13
ATOM 14804 N N . PRO A 1 53 ? 9.117 -12.501 1.078 1.00 0.00 53 PRO A N 13
ATOM 14805 C CA . PRO A 1 53 ? 9.854 -13.572 0.345 1.00 0.00 53 PRO A CA 13
ATOM 14806 C C . PRO A 1 53 ? 8.936 -14.342 -0.615 1.00 0.00 53 PRO A C 13
ATOM 14807 O O . PRO A 1 53 ? 8.354 -15.350 -0.265 1.00 0.00 53 PRO A O 13
ATOM 14818 N N . THR A 1 54 ? 8.812 -13.871 -1.825 1.00 0.00 54 THR A N 13
ATOM 14819 C CA . THR A 1 54 ? 7.945 -14.565 -2.817 1.00 0.00 54 THR A CA 13
ATOM 14820 C C . THR A 1 54 ? 8.162 -13.934 -4.195 1.00 0.00 54 THR A C 13
ATOM 14821 O O . THR A 1 54 ? 7.398 -13.091 -4.624 1.00 0.00 54 THR A O 13
ATOM 14832 N N . PRO A 1 55 ? 9.196 -14.341 -4.886 1.00 0.00 55 PRO A N 13
ATOM 14833 C CA . PRO A 1 55 ? 9.517 -13.810 -6.243 1.00 0.00 55 PRO A CA 13
ATOM 14834 C C . PRO A 1 55 ? 8.326 -13.942 -7.191 1.00 0.00 55 PRO A C 13
ATOM 14835 O O . PRO A 1 55 ? 8.137 -13.136 -8.080 1.00 0.00 55 PRO A O 13
ATOM 14846 N N . LYS A 1 56 ? 7.525 -14.960 -7.001 1.00 0.00 56 LYS A N 13
ATOM 14847 C CA . LYS A 1 56 ? 6.335 -15.173 -7.880 1.00 0.00 56 LYS A CA 13
ATOM 14848 C C . LYS A 1 56 ? 5.061 -14.912 -7.080 1.00 0.00 56 LYS A C 13
ATOM 14849 O O . LYS A 1 56 ? 4.664 -15.700 -6.245 1.00 0.00 56 LYS A O 13
ATOM 14868 N N . GLY A 1 57 ? 4.423 -13.796 -7.335 1.00 0.00 57 GLY A N 13
ATOM 14869 C CA . GLY A 1 57 ? 3.169 -13.436 -6.606 1.00 0.00 57 GLY A CA 13
ATOM 14870 C C . GLY A 1 57 ? 3.319 -12.018 -6.054 1.00 0.00 57 GLY A C 13
ATOM 14871 O O . GLY A 1 57 ? 2.432 -11.200 -6.173 1.00 0.00 57 GLY A O 13
ATOM 14875 N N . LEU A 1 58 ? 4.447 -11.730 -5.457 1.00 0.00 58 LEU A N 13
ATOM 14876 C CA . LEU A 1 58 ? 4.690 -10.370 -4.886 1.00 0.00 58 LEU A CA 13
ATOM 14877 C C . LEU A 1 58 ? 3.621 -10.038 -3.845 1.00 0.00 58 LEU A C 13
ATOM 14878 O O . LEU A 1 58 ? 2.438 -10.146 -4.092 1.00 0.00 58 LEU A O 13
ATOM 14894 N N . ALA A 1 59 ? 4.032 -9.625 -2.678 1.00 0.00 59 ALA A N 13
ATOM 14895 C CA . ALA A 1 59 ? 3.045 -9.276 -1.619 1.00 0.00 59 ALA A CA 13
ATOM 14896 C C . ALA A 1 59 ? 3.672 -8.267 -0.661 1.00 0.00 59 ALA A C 13
ATOM 14897 O O . ALA A 1 59 ? 4.871 -8.244 -0.466 1.00 0.00 59 ALA A O 13
ATOM 14904 N N . ALA A 1 60 ? 2.869 -7.424 -0.067 1.00 0.00 60 ALA A N 13
ATOM 14905 C CA . ALA A 1 60 ? 3.405 -6.399 0.877 1.00 0.00 60 ALA A CA 13
ATOM 14906 C C . ALA A 1 60 ? 3.157 -6.839 2.317 1.00 0.00 60 ALA A C 13
ATOM 14907 O O . ALA A 1 60 ? 2.207 -7.541 2.606 1.00 0.00 60 ALA A O 13
ATOM 14914 N N . LYS A 1 61 ? 4.001 -6.424 3.228 1.00 0.00 61 LYS A N 13
ATOM 14915 C CA . LYS A 1 61 ? 3.816 -6.807 4.659 1.00 0.00 61 LYS A CA 13
ATOM 14916 C C . LYS A 1 61 ? 4.173 -5.624 5.559 1.00 0.00 61 LYS A C 13
ATOM 14917 O O . LYS A 1 61 ? 5.185 -4.977 5.384 1.00 0.00 61 LYS A O 13
ATOM 14936 N N . ALA A 1 62 ? 3.341 -5.348 6.527 1.00 0.00 62 ALA A N 13
ATOM 14937 C CA . ALA A 1 62 ? 3.606 -4.219 7.462 1.00 0.00 62 ALA A CA 13
ATOM 14938 C C . ALA A 1 62 ? 3.804 -2.925 6.672 1.00 0.00 62 ALA A C 13
ATOM 14939 O O . ALA A 1 62 ? 4.875 -2.352 6.644 1.00 0.00 62 ALA A O 13
ATOM 14946 N N . ILE A 1 63 ? 2.763 -2.459 6.036 1.00 0.00 63 ILE A N 13
ATOM 14947 C CA . ILE A 1 63 ? 2.854 -1.199 5.246 1.00 0.00 63 ILE A CA 13
ATOM 14948 C C . ILE A 1 63 ? 2.664 -0.001 6.173 1.00 0.00 63 ILE A C 13
ATOM 14949 O O . ILE A 1 63 ? 1.779 0.011 7.005 1.00 0.00 63 ILE A O 13
ATOM 14965 N N . SER A 1 64 ? 3.491 1.008 6.039 1.00 0.00 64 SER A N 13
ATOM 14966 C CA . SER A 1 64 ? 3.366 2.213 6.918 1.00 0.00 64 SER A CA 13
ATOM 14967 C C . SER A 1 64 ? 3.390 3.477 6.068 1.00 0.00 64 SER A C 13
ATOM 14968 O O . SER A 1 64 ? 4.019 3.534 5.029 1.00 0.00 64 SER A O 13
ATOM 14976 N N . LEU A 1 65 ? 2.704 4.499 6.506 1.00 0.00 65 LEU A N 13
ATOM 14977 C CA . LEU A 1 65 ? 2.674 5.771 5.734 1.00 0.00 65 LEU A CA 13
ATOM 14978 C C . LEU A 1 65 ? 3.755 6.715 6.290 1.00 0.00 65 LEU A C 13
ATOM 14979 O O . LEU A 1 65 ? 4.016 6.728 7.478 1.00 0.00 65 LEU A O 13
ATOM 14995 N N . PRO A 1 66 ? 4.380 7.504 5.446 1.00 0.00 66 PRO A N 13
ATOM 14996 C CA . PRO A 1 66 ? 5.442 8.463 5.881 1.00 0.00 66 PRO A CA 13
ATOM 14997 C C . PRO A 1 66 ? 4.863 9.645 6.666 1.00 0.00 66 PRO A C 13
ATOM 14998 O O . PRO A 1 66 ? 4.844 9.651 7.881 1.00 0.00 66 PRO A O 13
ATOM 15009 N N . LEU A 1 67 ? 4.400 10.645 5.964 1.00 0.00 67 LEU A N 13
ATOM 15010 C CA . LEU A 1 67 ? 3.822 11.850 6.623 1.00 0.00 67 LEU A CA 13
ATOM 15011 C C . LEU A 1 67 ? 4.693 12.249 7.818 1.00 0.00 67 LEU A C 13
ATOM 15012 O O . LEU A 1 67 ? 4.256 12.936 8.718 1.00 0.00 67 LEU A O 13
ATOM 15028 N N . GLU A 1 68 ? 5.923 11.820 7.820 1.00 0.00 68 GLU A N 13
ATOM 15029 C CA . GLU A 1 68 ? 6.846 12.166 8.936 1.00 0.00 68 GLU A CA 13
ATOM 15030 C C . GLU A 1 68 ? 6.214 11.799 10.279 1.00 0.00 68 GLU A C 13
ATOM 15031 O O . GLU A 1 68 ? 6.071 10.640 10.613 1.00 0.00 68 GLU A O 13
ATOM 15043 N N . HIS A 1 69 ? 5.844 12.780 11.062 1.00 0.00 69 HIS A N 13
ATOM 15044 C CA . HIS A 1 69 ? 5.235 12.488 12.390 1.00 0.00 69 HIS A CA 13
ATOM 15045 C C . HIS A 1 69 ? 4.244 13.594 12.756 1.00 0.00 69 HIS A C 13
ATOM 15046 O O . HIS A 1 69 ? 4.428 14.746 12.417 1.00 0.00 69 HIS A O 13
ATOM 15060 N N . HIS A 1 70 ? 3.187 13.245 13.437 1.00 0.00 70 HIS A N 13
ATOM 15061 C CA . HIS A 1 70 ? 2.165 14.260 13.819 1.00 0.00 70 HIS A CA 13
ATOM 15062 C C . HIS A 1 70 ? 2.709 15.187 14.910 1.00 0.00 70 HIS A C 13
ATOM 15063 O O . HIS A 1 70 ? 3.513 14.797 15.733 1.00 0.00 70 HIS A O 13
ATOM 15077 N N . HIS A 1 71 ? 2.274 16.419 14.911 1.00 0.00 71 HIS A N 13
ATOM 15078 C CA . HIS A 1 71 ? 2.761 17.391 15.930 1.00 0.00 71 HIS A CA 13
ATOM 15079 C C . HIS A 1 71 ? 2.217 17.033 17.317 1.00 0.00 71 HIS A C 13
ATOM 15080 O O . HIS A 1 71 ? 1.059 16.705 17.483 1.00 0.00 71 HIS A O 13
ATOM 15094 N N . HIS A 1 72 ? 3.059 17.105 18.314 1.00 0.00 72 HIS A N 13
ATOM 15095 C CA . HIS A 1 72 ? 2.626 16.783 19.703 1.00 0.00 72 HIS A CA 13
ATOM 15096 C C . HIS A 1 72 ? 1.824 15.480 19.714 1.00 0.00 72 HIS A C 13
ATOM 15097 O O . HIS A 1 72 ? 0.616 15.475 19.588 1.00 0.00 72 HIS A O 13
ATOM 15111 N N . HIS A 1 73 ? 2.500 14.372 19.864 1.00 0.00 73 HIS A N 13
ATOM 15112 C CA . HIS A 1 73 ? 1.802 13.056 19.883 1.00 0.00 73 HIS A CA 13
ATOM 15113 C C . HIS A 1 73 ? 1.256 12.772 21.286 1.00 0.00 73 HIS A C 13
ATOM 15114 O O . HIS A 1 73 ? 1.927 12.965 22.280 1.00 0.00 73 HIS A O 13
ATOM 15128 N N . HIS A 1 74 ? 0.036 12.315 21.367 1.00 0.00 74 HIS A N 13
ATOM 15129 C CA . HIS A 1 74 ? -0.575 12.014 22.692 1.00 0.00 74 HIS A CA 13
ATOM 15130 C C . HIS A 1 74 ? 0.015 10.715 23.249 1.00 0.00 74 HIS A C 13
ATOM 15131 O O . HIS A 1 74 ? 0.248 10.659 24.445 1.00 0.00 74 HIS A O 13
ATOM 15146 N N . MET A 1 1 ? 11.790 -2.375 0.242 1.00 0.00 1 MET A N 14
ATOM 15147 C CA . MET A 1 1 ? 12.286 -1.288 1.132 1.00 0.00 1 MET A CA 14
ATOM 15148 C C . MET A 1 1 ? 11.296 -0.123 1.100 1.00 0.00 1 MET A C 14
ATOM 15149 O O . MET A 1 1 ? 10.562 0.110 2.037 1.00 0.00 1 MET A O 14
ATOM 15165 N N . LYS A 1 2 ? 11.275 0.606 0.017 1.00 0.00 2 LYS A N 14
ATOM 15166 C CA . LYS A 1 2 ? 10.341 1.768 -0.115 1.00 0.00 2 LYS A CA 14
ATOM 15167 C C . LYS A 1 2 ? 9.814 1.846 -1.544 1.00 0.00 2 LYS A C 14
ATOM 15168 O O . LYS A 1 2 ? 10.419 1.354 -2.473 1.00 0.00 2 LYS A O 14
ATOM 15187 N N . GLY A 1 3 ? 8.681 2.464 -1.717 1.00 0.00 3 GLY A N 14
ATOM 15188 C CA . GLY A 1 3 ? 8.094 2.582 -3.081 1.00 0.00 3 GLY A CA 14
ATOM 15189 C C . GLY A 1 3 ? 7.031 3.678 -3.117 1.00 0.00 3 GLY A C 14
ATOM 15190 O O . GLY A 1 3 ? 6.910 4.485 -2.217 1.00 0.00 3 GLY A O 14
ATOM 15194 N N . LYS A 1 4 ? 6.265 3.703 -4.176 1.00 0.00 4 LYS A N 14
ATOM 15195 C CA . LYS A 1 4 ? 5.193 4.734 -4.337 1.00 0.00 4 LYS A CA 14
ATOM 15196 C C . LYS A 1 4 ? 3.885 4.067 -4.755 1.00 0.00 4 LYS A C 14
ATOM 15197 O O . LYS A 1 4 ? 3.857 3.184 -5.587 1.00 0.00 4 LYS A O 14
ATOM 15216 N N . VAL A 1 5 ? 2.804 4.495 -4.164 1.00 0.00 5 VAL A N 14
ATOM 15217 C CA . VAL A 1 5 ? 1.471 3.907 -4.486 1.00 0.00 5 VAL A CA 14
ATOM 15218 C C . VAL A 1 5 ? 0.972 4.441 -5.826 1.00 0.00 5 VAL A C 14
ATOM 15219 O O . VAL A 1 5 ? 0.834 5.629 -6.026 1.00 0.00 5 VAL A O 14
ATOM 15232 N N . VAL A 1 6 ? 0.710 3.555 -6.743 1.00 0.00 6 VAL A N 14
ATOM 15233 C CA . VAL A 1 6 ? 0.217 3.968 -8.089 1.00 0.00 6 VAL A CA 14
ATOM 15234 C C . VAL A 1 6 ? -1.311 3.939 -8.100 1.00 0.00 6 VAL A C 14
ATOM 15235 O O . VAL A 1 6 ? -1.949 4.750 -8.738 1.00 0.00 6 VAL A O 14
ATOM 15248 N N . SER A 1 7 ? -1.901 3.010 -7.395 1.00 0.00 7 SER A N 14
ATOM 15249 C CA . SER A 1 7 ? -3.392 2.929 -7.359 1.00 0.00 7 SER A CA 14
ATOM 15250 C C . SER A 1 7 ? -3.852 2.214 -6.090 1.00 0.00 7 SER A C 14
ATOM 15251 O O . SER A 1 7 ? -3.109 1.498 -5.452 1.00 0.00 7 SER A O 14
ATOM 15259 N N . TYR A 1 8 ? -5.089 2.411 -5.734 1.00 0.00 8 TYR A N 14
ATOM 15260 C CA . TYR A 1 8 ? -5.643 1.760 -4.517 1.00 0.00 8 TYR A CA 14
ATOM 15261 C C . TYR A 1 8 ? -7.171 1.808 -4.566 1.00 0.00 8 TYR A C 14
ATOM 15262 O O . TYR A 1 8 ? -7.793 2.764 -4.150 1.00 0.00 8 TYR A O 14
ATOM 15280 N N . LEU A 1 9 ? -7.771 0.763 -5.070 1.00 0.00 9 LEU A N 14
ATOM 15281 C CA . LEU A 1 9 ? -9.265 0.696 -5.158 1.00 0.00 9 LEU A CA 14
ATOM 15282 C C . LEU A 1 9 ? -9.786 -0.190 -4.028 1.00 0.00 9 LEU A C 14
ATOM 15283 O O . LEU A 1 9 ? -9.547 -1.379 -3.983 1.00 0.00 9 LEU A O 14
ATOM 15299 N N . ALA A 1 10 ? -10.494 0.406 -3.116 1.00 0.00 10 ALA A N 14
ATOM 15300 C CA . ALA A 1 10 ? -11.056 -0.349 -1.959 1.00 0.00 10 ALA A CA 14
ATOM 15301 C C . ALA A 1 10 ? -12.284 -1.141 -2.413 1.00 0.00 10 ALA A C 14
ATOM 15302 O O . ALA A 1 10 ? -12.768 -2.005 -1.712 1.00 0.00 10 ALA A O 14
ATOM 15309 N N . ALA A 1 11 ? -12.797 -0.833 -3.573 1.00 0.00 11 ALA A N 14
ATOM 15310 C CA . ALA A 1 11 ? -14.008 -1.542 -4.087 1.00 0.00 11 ALA A CA 14
ATOM 15311 C C . ALA A 1 11 ? -13.867 -3.046 -3.852 1.00 0.00 11 ALA A C 14
ATOM 15312 O O . ALA A 1 11 ? -14.602 -3.630 -3.085 1.00 0.00 11 ALA A O 14
ATOM 15319 N N . LYS A 1 12 ? -12.925 -3.670 -4.508 1.00 0.00 12 LYS A N 14
ATOM 15320 C CA . LYS A 1 12 ? -12.720 -5.141 -4.336 1.00 0.00 12 LYS A CA 14
ATOM 15321 C C . LYS A 1 12 ? -11.632 -5.374 -3.284 1.00 0.00 12 LYS A C 14
ATOM 15322 O O . LYS A 1 12 ? -11.068 -6.445 -3.187 1.00 0.00 12 LYS A O 14
ATOM 15341 N N . LYS A 1 13 ? -11.345 -4.368 -2.509 1.00 0.00 13 LYS A N 14
ATOM 15342 C CA . LYS A 1 13 ? -10.302 -4.479 -1.449 1.00 0.00 13 LYS A CA 14
ATOM 15343 C C . LYS A 1 13 ? -8.976 -4.901 -2.072 1.00 0.00 13 LYS A C 14
ATOM 15344 O O . LYS A 1 13 ? -8.394 -5.904 -1.714 1.00 0.00 1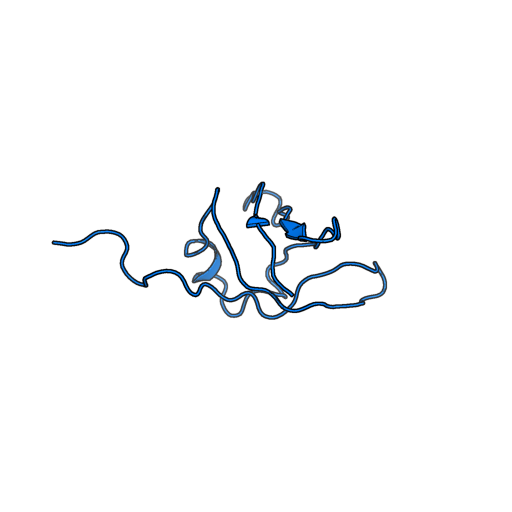3 LYS A O 14
ATOM 15363 N N . TYR A 1 14 ? -8.498 -4.125 -3.007 1.00 0.00 14 TYR A N 14
ATOM 15364 C CA . TYR A 1 14 ? -7.208 -4.448 -3.677 1.00 0.00 14 TYR A CA 14
ATOM 15365 C C . TYR A 1 14 ? -6.531 -3.163 -4.166 1.00 0.00 14 TYR A C 14
ATOM 15366 O O . TYR A 1 14 ? -7.130 -2.107 -4.231 1.00 0.00 14 TYR A O 14
ATOM 15384 N N . GLY A 1 15 ? -5.281 -3.267 -4.515 1.00 0.00 15 GLY A N 14
ATOM 15385 C CA . GLY A 1 15 ? -4.529 -2.080 -5.009 1.00 0.00 15 GLY A CA 14
ATOM 15386 C C . GLY A 1 15 ? -3.153 -2.505 -5.510 1.00 0.00 15 GLY A C 14
ATOM 15387 O O . GLY A 1 15 ? -2.746 -3.643 -5.382 1.00 0.00 15 GLY A O 14
ATOM 15391 N N . PHE A 1 16 ? -2.435 -1.580 -6.081 1.00 0.00 16 PHE A N 14
ATOM 15392 C CA . PHE A 1 16 ? -1.071 -1.877 -6.608 1.00 0.00 16 PHE A CA 14
ATOM 15393 C C . PHE A 1 16 ? -0.107 -0.784 -6.159 1.00 0.00 16 PHE A C 14
ATOM 15394 O O . PHE A 1 16 ? -0.482 0.355 -5.958 1.00 0.00 16 PHE A O 14
ATOM 15411 N N . ILE A 1 17 ? 1.138 -1.139 -6.002 1.00 0.00 17 ILE A N 14
ATOM 15412 C CA . ILE A 1 17 ? 2.175 -0.156 -5.560 1.00 0.00 17 ILE A CA 14
ATOM 15413 C C . ILE A 1 17 ? 3.401 -0.256 -6.462 1.00 0.00 17 ILE A C 14
ATOM 15414 O O . ILE A 1 17 ? 3.891 -1.326 -6.759 1.00 0.00 17 ILE A O 14
ATOM 15430 N N . GLN A 1 18 ? 3.889 0.872 -6.905 1.00 0.00 18 GLN A N 14
ATOM 15431 C CA . GLN A 1 18 ? 5.081 0.896 -7.806 1.00 0.00 18 GLN A CA 14
ATOM 15432 C C . GLN A 1 18 ? 6.357 1.045 -6.976 1.00 0.00 18 GLN A C 14
ATOM 15433 O O . GLN A 1 18 ? 6.587 2.047 -6.328 1.00 0.00 18 GLN A O 14
ATOM 15447 N N . GLY A 1 19 ? 7.181 0.037 -7.009 1.00 0.00 19 GLY A N 14
ATOM 15448 C CA . GLY A 1 19 ? 8.462 0.056 -6.245 1.00 0.00 19 GLY A CA 14
ATOM 15449 C C . GLY A 1 19 ? 9.482 0.948 -6.945 1.00 0.00 19 GLY A C 14
ATOM 15450 O O . GLY A 1 19 ? 9.388 1.220 -8.123 1.00 0.00 19 GLY A O 14
ATOM 15454 N N . ASP A 1 20 ? 10.453 1.405 -6.208 1.00 0.00 20 ASP A N 14
ATOM 15455 C CA . ASP A 1 20 ? 11.501 2.294 -6.787 1.00 0.00 20 ASP A CA 14
ATOM 15456 C C . ASP A 1 20 ? 12.347 1.520 -7.799 1.00 0.00 20 ASP A C 14
ATOM 15457 O O . ASP A 1 20 ? 12.960 2.100 -8.669 1.00 0.00 20 ASP A O 14
ATOM 15466 N N . ASP A 1 21 ? 12.396 0.220 -7.683 1.00 0.00 21 ASP A N 14
ATOM 15467 C CA . ASP A 1 21 ? 13.217 -0.597 -8.631 1.00 0.00 21 ASP A CA 14
ATOM 15468 C C . ASP A 1 21 ? 12.355 -0.993 -9.833 1.00 0.00 21 ASP A C 14
ATOM 15469 O O . ASP A 1 21 ? 12.782 -1.732 -10.696 1.00 0.00 21 ASP A O 14
ATOM 15478 N N . GLY A 1 22 ? 11.149 -0.495 -9.895 1.00 0.00 22 GLY A N 14
ATOM 15479 C CA . GLY A 1 22 ? 10.246 -0.819 -11.042 1.00 0.00 22 GLY A CA 14
ATOM 15480 C C . GLY A 1 22 ? 9.512 -2.127 -10.754 1.00 0.00 22 GLY A C 14
ATOM 15481 O O . GLY A 1 22 ? 8.948 -2.737 -11.638 1.00 0.00 22 GLY A O 14
ATOM 15485 N N . GLU A 1 23 ? 9.522 -2.558 -9.520 1.00 0.00 23 GLU A N 14
ATOM 15486 C CA . GLU A 1 23 ? 8.832 -3.835 -9.147 1.00 0.00 23 GLU A CA 14
ATOM 15487 C C . GLU A 1 23 ? 7.472 -3.529 -8.526 1.00 0.00 23 GLU A C 14
ATOM 15488 O O . GLU A 1 23 ? 7.363 -2.858 -7.520 1.00 0.00 23 GLU A O 14
ATOM 15500 N N . SER A 1 24 ? 6.436 -4.027 -9.137 1.00 0.00 24 SER A N 14
ATOM 15501 C CA . SER A 1 24 ? 5.060 -3.791 -8.621 1.00 0.00 24 SER A CA 14
ATOM 15502 C C . SER A 1 24 ? 4.789 -4.714 -7.441 1.00 0.00 24 SER A C 14
ATOM 15503 O O . SER A 1 24 ? 5.382 -5.762 -7.305 1.00 0.00 24 SER A O 14
ATOM 15511 N N . TYR A 1 25 ? 3.890 -4.320 -6.585 1.00 0.00 25 TYR A N 14
ATOM 15512 C CA . TYR A 1 25 ? 3.553 -5.153 -5.390 1.00 0.00 25 TYR A CA 14
ATOM 15513 C C . TYR A 1 25 ? 2.043 -5.164 -5.166 1.00 0.00 25 TYR A C 14
ATOM 15514 O O . TYR A 1 25 ? 1.376 -4.150 -5.235 1.00 0.00 25 TYR A O 14
ATOM 15532 N N . PHE A 1 26 ? 1.509 -6.322 -4.901 1.00 0.00 26 PHE A N 14
ATOM 15533 C CA . PHE A 1 26 ? 0.045 -6.457 -4.667 1.00 0.00 26 PHE A CA 14
ATOM 15534 C C . PHE A 1 26 ? -0.306 -5.936 -3.287 1.00 0.00 26 PHE A C 14
ATOM 15535 O O . PHE A 1 26 ? 0.431 -6.100 -2.336 1.00 0.00 26 PHE A O 14
ATOM 15552 N N . LEU A 1 27 ? -1.435 -5.300 -3.181 1.00 0.00 27 LEU A N 14
ATOM 15553 C CA . LEU A 1 27 ? -1.877 -4.740 -1.877 1.00 0.00 27 LEU A CA 14
ATOM 15554 C C . LEU A 1 27 ? -3.031 -5.565 -1.328 1.00 0.00 27 LEU A C 14
ATOM 15555 O O . LEU A 1 27 ? -3.988 -5.859 -2.013 1.00 0.00 27 LEU A O 14
ATOM 15571 N N . HIS A 1 28 ? -2.941 -5.929 -0.076 1.00 0.00 28 HIS A N 14
ATOM 15572 C CA . HIS A 1 28 ? -4.021 -6.735 0.572 1.00 0.00 28 HIS A CA 14
ATOM 15573 C C . HIS A 1 28 ? -4.359 -6.153 1.946 1.00 0.00 28 HIS A C 14
ATOM 15574 O O . HIS A 1 28 ? -3.518 -5.630 2.647 1.00 0.00 28 HIS A O 14
ATOM 15588 N N . PHE A 1 29 ? -5.607 -6.243 2.315 1.00 0.00 29 PHE A N 14
ATOM 15589 C CA . PHE A 1 29 ? -6.065 -5.706 3.630 1.00 0.00 29 PHE A CA 14
ATOM 15590 C C . PHE A 1 29 ? -5.350 -6.450 4.754 1.00 0.00 29 PHE A C 14
ATOM 15591 O O . PHE A 1 29 ? -4.948 -5.869 5.740 1.00 0.00 29 PHE A O 14
ATOM 15608 N N . SER A 1 30 ? -5.230 -7.738 4.616 1.00 0.00 30 SER A N 14
ATOM 15609 C CA . SER A 1 30 ? -4.576 -8.561 5.671 1.00 0.00 30 SER A CA 14
ATOM 15610 C C . SER A 1 30 ? -3.119 -8.131 5.813 1.00 0.00 30 SER A C 14
ATOM 15611 O O . SER A 1 30 ? -2.473 -8.417 6.799 1.00 0.00 30 SER A O 14
ATOM 15619 N N . GLU A 1 31 ? -2.596 -7.459 4.825 1.00 0.00 31 GLU A N 14
ATOM 15620 C CA . GLU A 1 31 ? -1.170 -7.009 4.878 1.00 0.00 31 GLU A CA 14
ATOM 15621 C C . GLU A 1 31 ? -1.101 -5.636 5.539 1.00 0.00 31 GLU A C 14
ATOM 15622 O O . GLU A 1 31 ? -0.040 -5.072 5.699 1.00 0.00 31 GLU A O 14
ATOM 15634 N N . LEU A 1 32 ? -2.225 -5.103 5.918 1.00 0.00 32 LEU A N 14
ATOM 15635 C CA . LEU A 1 32 ? -2.246 -3.764 6.581 1.00 0.00 32 LEU A CA 14
ATOM 15636 C C . LEU A 1 32 ? -2.125 -3.969 8.087 1.00 0.00 32 LEU A C 14
ATOM 15637 O O . LEU A 1 32 ? -2.062 -3.027 8.841 1.00 0.00 32 LEU A O 14
ATOM 15653 N N . LEU A 1 33 ? -2.093 -5.202 8.506 1.00 0.00 33 LEU A N 14
ATOM 15654 C CA . LEU A 1 33 ? -1.981 -5.530 9.966 1.00 0.00 33 LEU A CA 14
ATOM 15655 C C . LEU A 1 33 ? -3.169 -4.919 10.708 1.00 0.00 33 LEU A C 14
ATOM 15656 O O . LEU A 1 33 ? -4.053 -5.616 11.158 1.00 0.00 33 LEU A O 14
ATOM 15672 N N . ASP A 1 34 ? -3.194 -3.620 10.824 1.00 0.00 34 ASP A N 14
ATOM 15673 C CA . ASP A 1 34 ? -4.321 -2.923 11.520 1.00 0.00 34 ASP A CA 14
ATOM 15674 C C . ASP A 1 34 ? -5.149 -2.162 10.482 1.00 0.00 34 ASP A C 14
ATOM 15675 O O . ASP A 1 34 ? -4.741 -1.140 9.966 1.00 0.00 34 ASP A O 14
ATOM 15684 N N . LYS A 1 35 ? -6.306 -2.675 10.170 1.00 0.00 35 LYS A N 14
ATOM 15685 C CA . LYS A 1 35 ? -7.193 -2.024 9.158 1.00 0.00 35 LYS A CA 14
ATOM 15686 C C . LYS A 1 35 ? -7.481 -0.583 9.582 1.00 0.00 35 LYS A C 14
ATOM 15687 O O . LYS A 1 35 ? -8.002 0.202 8.820 1.00 0.00 35 LYS A O 14
ATOM 15706 N N . LYS A 1 36 ? -7.154 -0.244 10.793 1.00 0.00 36 LYS A N 14
ATOM 15707 C CA . LYS A 1 36 ? -7.406 1.140 11.298 1.00 0.00 36 LYS A CA 14
ATOM 15708 C C . LYS A 1 36 ? -6.581 2.150 10.492 1.00 0.00 36 LYS A C 14
ATOM 15709 O O . LYS A 1 36 ? -7.020 3.250 10.233 1.00 0.00 36 LYS A O 14
ATOM 15728 N N . ASP A 1 37 ? -5.386 1.786 10.109 1.00 0.00 37 ASP A N 14
ATOM 15729 C CA . ASP A 1 37 ? -4.516 2.721 9.329 1.00 0.00 37 ASP A CA 14
ATOM 15730 C C . ASP A 1 37 ? -4.996 2.756 7.876 1.00 0.00 37 ASP A C 14
ATOM 15731 O O . ASP A 1 37 ? -4.496 3.509 7.064 1.00 0.00 37 ASP A O 14
ATOM 15740 N N . GLU A 1 38 ? -5.950 1.928 7.549 1.00 0.00 38 GLU A N 14
ATOM 15741 C CA . GLU A 1 38 ? -6.477 1.872 6.153 1.00 0.00 38 GLU A CA 14
ATOM 15742 C C . GLU A 1 38 ? -6.987 3.254 5.742 1.00 0.00 38 GLU A C 14
ATOM 15743 O O . GLU A 1 38 ? -6.829 3.672 4.615 1.00 0.00 38 GLU A O 14
ATOM 15755 N N . GLY A 1 39 ? -7.604 3.954 6.651 1.00 0.00 39 GLY A N 14
ATOM 15756 C CA . GLY A 1 39 ? -8.146 5.311 6.334 1.00 0.00 39 GLY A CA 14
ATOM 15757 C C . GLY A 1 39 ? -7.030 6.353 6.427 1.00 0.00 39 GLY A C 14
ATOM 15758 O O . GLY A 1 39 ? -7.213 7.497 6.070 1.00 0.00 39 GLY A O 14
ATOM 15762 N N . LYS A 1 40 ? -5.881 5.970 6.910 1.00 0.00 40 LYS A N 14
ATOM 15763 C CA . LYS A 1 40 ? -4.745 6.939 7.037 1.00 0.00 40 LYS A CA 14
ATOM 15764 C C . LYS A 1 40 ? -3.836 6.805 5.812 1.00 0.00 40 LYS A C 14
ATOM 15765 O O . LYS A 1 40 ? -2.840 7.485 5.689 1.00 0.00 40 LYS A O 14
ATOM 15784 N N . LEU A 1 41 ? -4.179 5.924 4.913 1.00 0.00 41 LEU A N 14
ATOM 15785 C CA . LEU A 1 41 ? -3.350 5.714 3.687 1.00 0.00 41 LEU A CA 14
ATOM 15786 C C . LEU A 1 41 ? -3.401 6.948 2.805 1.00 0.00 41 LEU A C 14
ATOM 15787 O O . LEU A 1 41 ? -4.354 7.695 2.813 1.00 0.00 41 LEU A O 14
ATOM 15803 N N . VAL A 1 42 ? -2.359 7.163 2.045 1.00 0.00 42 VAL A N 14
ATOM 15804 C CA . VAL A 1 42 ? -2.301 8.351 1.144 1.00 0.00 42 VAL A CA 14
ATOM 15805 C C . VAL A 1 42 ? -2.085 7.896 -0.293 1.00 0.00 42 VAL A C 14
ATOM 15806 O O . VAL A 1 42 ? -1.209 7.114 -0.597 1.00 0.00 42 VAL A O 14
ATOM 15819 N N . LYS A 1 43 ? -2.901 8.396 -1.176 1.00 0.00 43 LYS A N 14
ATOM 15820 C CA . LYS A 1 43 ? -2.798 8.034 -2.617 1.00 0.00 43 LYS A CA 14
ATOM 15821 C C . LYS A 1 43 ? -1.979 9.080 -3.370 1.00 0.00 43 LYS A C 14
ATOM 15822 O O . LYS A 1 43 ? -2.135 10.269 -3.182 1.00 0.00 43 LYS A O 14
ATOM 15841 N N . GLY A 1 44 ? -1.132 8.625 -4.247 1.00 0.00 44 GLY A N 14
ATOM 15842 C CA . GLY A 1 44 ? -0.305 9.551 -5.071 1.00 0.00 44 GLY A CA 14
ATOM 15843 C C . GLY A 1 44 ? 0.910 10.034 -4.285 1.00 0.00 44 GLY A C 14
ATOM 15844 O O . GLY A 1 44 ? 1.445 11.086 -4.561 1.00 0.00 44 GLY A O 14
ATOM 15848 N N . SER A 1 45 ? 1.359 9.281 -3.316 1.00 0.00 45 SER A N 14
ATOM 15849 C CA . SER A 1 45 ? 2.552 9.715 -2.523 1.00 0.00 45 SER A CA 14
ATOM 15850 C C . SER A 1 45 ? 3.464 8.528 -2.227 1.00 0.00 45 SER A C 14
ATOM 15851 O O . SER A 1 45 ? 3.150 7.383 -2.505 1.00 0.00 45 SER A O 14
ATOM 15859 N N . MET A 1 46 ? 4.608 8.819 -1.671 1.00 0.00 46 MET A N 14
ATOM 15860 C CA . MET A 1 46 ? 5.593 7.757 -1.346 1.00 0.00 46 MET A CA 14
ATOM 15861 C C . MET A 1 46 ? 5.155 7.006 -0.103 1.00 0.00 46 MET A C 14
ATOM 15862 O O . MET A 1 46 ? 4.638 7.570 0.839 1.00 0.00 46 MET A O 14
ATOM 15876 N N . VAL A 1 47 ? 5.364 5.724 -0.111 1.00 0.00 47 VAL A N 14
ATOM 15877 C CA . VAL A 1 47 ? 4.974 4.873 1.047 1.00 0.00 47 VAL A CA 14
ATOM 15878 C C . VAL A 1 47 ? 6.101 3.905 1.374 1.00 0.00 47 VAL A C 14
ATOM 15879 O O . VAL A 1 47 ? 6.980 3.661 0.573 1.00 0.00 47 VAL A O 14
ATOM 15892 N N . HIS A 1 48 ? 6.073 3.360 2.558 1.00 0.00 48 HIS A N 14
ATOM 15893 C CA . HIS A 1 48 ? 7.135 2.397 2.990 1.00 0.00 48 HIS A CA 14
ATOM 15894 C C . HIS A 1 48 ? 6.501 1.065 3.374 1.00 0.00 48 HIS A C 14
ATOM 15895 O O . HIS A 1 48 ? 5.563 0.998 4.144 1.00 0.00 48 HIS A O 14
ATOM 15909 N N . PHE A 1 49 ? 7.024 0.005 2.826 1.00 0.00 49 PHE A N 14
ATOM 15910 C CA . PHE A 1 49 ? 6.494 -1.356 3.125 1.00 0.00 49 PHE A CA 14
ATOM 15911 C C . PHE A 1 49 ? 7.609 -2.387 2.984 1.00 0.00 49 PHE A C 14
ATOM 15912 O O . PHE A 1 49 ? 8.611 -2.163 2.332 1.00 0.00 49 PHE A O 14
ATOM 15929 N N . ASP A 1 50 ? 7.428 -3.522 3.606 1.00 0.00 50 ASP A N 14
ATOM 15930 C CA . ASP A 1 50 ? 8.454 -4.600 3.546 1.00 0.00 50 ASP A CA 14
ATOM 15931 C C . ASP A 1 50 ? 8.059 -5.617 2.464 1.00 0.00 50 ASP A C 14
ATOM 15932 O O . ASP A 1 50 ? 6.894 -5.919 2.284 1.00 0.00 50 ASP A O 14
ATOM 15941 N N . PRO A 1 51 ? 9.027 -6.155 1.765 1.00 0.00 51 PRO A N 14
ATOM 15942 C CA . PRO A 1 51 ? 8.776 -7.162 0.697 1.00 0.00 51 PRO A CA 14
ATOM 15943 C C . PRO A 1 51 ? 8.240 -8.478 1.261 1.00 0.00 51 PRO A C 14
ATOM 15944 O O . PRO A 1 51 ? 8.654 -8.931 2.309 1.00 0.00 51 PRO A O 14
ATOM 15955 N N . THR A 1 52 ? 7.325 -9.089 0.564 1.00 0.00 52 THR A N 14
ATOM 15956 C CA . THR A 1 52 ? 6.746 -10.380 1.037 1.00 0.00 52 THR A CA 14
ATOM 15957 C C . THR A 1 52 ? 6.242 -11.193 -0.165 1.00 0.00 52 THR A C 14
ATOM 15958 O O . THR A 1 52 ? 5.098 -11.072 -0.564 1.00 0.00 52 THR A O 14
ATOM 15969 N N . PRO A 1 53 ? 7.079 -12.026 -0.735 1.00 0.00 53 PRO A N 14
ATOM 15970 C CA . PRO A 1 53 ? 6.692 -12.874 -1.898 1.00 0.00 53 PRO A CA 14
ATOM 15971 C C . PRO A 1 53 ? 5.465 -13.726 -1.594 1.00 0.00 53 PRO A C 14
ATOM 15972 O O . PRO A 1 53 ? 5.302 -14.246 -0.508 1.00 0.00 53 PRO A O 14
ATOM 15983 N N . THR A 1 54 ? 4.600 -13.850 -2.560 1.00 0.00 54 THR A N 14
ATOM 15984 C CA . THR A 1 54 ? 3.356 -14.643 -2.374 1.00 0.00 54 THR A CA 14
ATOM 15985 C C . THR A 1 54 ? 3.058 -15.440 -3.656 1.00 0.00 54 THR A C 14
ATOM 15986 O O . THR A 1 54 ? 3.535 -15.110 -4.724 1.00 0.00 54 THR A O 14
ATOM 15997 N N . PRO A 1 55 ? 2.252 -16.472 -3.544 1.00 0.00 55 PRO A N 14
ATOM 15998 C CA . PRO A 1 55 ? 1.866 -17.329 -4.704 1.00 0.00 55 PRO A CA 14
ATOM 15999 C C . PRO A 1 55 ? 1.472 -16.496 -5.931 1.00 0.00 55 PRO A C 14
ATOM 16000 O O . PRO A 1 55 ? 1.777 -16.845 -7.051 1.00 0.00 55 PRO A O 14
ATOM 16011 N N . LYS A 1 56 ? 0.797 -15.402 -5.712 1.00 0.00 56 LYS A N 14
ATOM 16012 C CA . LYS A 1 56 ? 0.373 -14.532 -6.847 1.00 0.00 56 LYS A CA 14
ATOM 16013 C C . LYS A 1 56 ? 1.611 -13.966 -7.539 1.00 0.00 56 LYS A C 14
ATOM 16014 O O . LYS A 1 56 ? 1.678 -13.897 -8.747 1.00 0.00 56 LYS A O 14
ATOM 16033 N N . GLY A 1 57 ? 2.594 -13.562 -6.780 1.00 0.00 57 GLY A N 14
ATOM 16034 C CA . GLY A 1 57 ? 3.840 -13.007 -7.393 1.00 0.00 57 GLY A CA 14
ATOM 16035 C C . GLY A 1 57 ? 4.464 -11.960 -6.467 1.00 0.00 57 GLY A C 14
ATOM 16036 O O . GLY A 1 57 ? 5.334 -12.256 -5.673 1.00 0.00 57 GLY A O 14
ATOM 16040 N N . LEU A 1 58 ? 4.032 -10.729 -6.586 1.00 0.00 58 LEU A N 14
ATOM 16041 C CA . LEU A 1 58 ? 4.598 -9.624 -5.743 1.00 0.00 58 LEU A CA 14
ATOM 16042 C C . LEU A 1 58 ? 3.528 -9.092 -4.795 1.00 0.00 58 LEU A C 14
ATOM 16043 O O . LEU A 1 58 ? 2.401 -8.855 -5.173 1.00 0.00 58 LEU A O 14
ATOM 16059 N N . ALA A 1 59 ? 3.892 -8.900 -3.559 1.00 0.00 59 ALA A N 14
ATOM 16060 C CA . ALA A 1 59 ? 2.921 -8.377 -2.556 1.00 0.00 59 ALA A CA 14
ATOM 16061 C C . ALA A 1 59 ? 3.654 -7.555 -1.500 1.00 0.00 59 ALA A C 14
ATOM 16062 O O . ALA A 1 59 ? 4.797 -7.805 -1.176 1.00 0.00 59 ALA A O 14
ATOM 16069 N N . ALA A 1 60 ? 2.988 -6.566 -0.972 1.00 0.00 60 ALA A N 14
ATOM 16070 C CA . ALA A 1 60 ? 3.608 -5.686 0.066 1.00 0.00 60 ALA A CA 14
ATOM 16071 C C . ALA A 1 60 ? 3.034 -6.024 1.435 1.00 0.00 60 ALA A C 14
ATOM 16072 O O . ALA A 1 60 ? 1.842 -6.175 1.606 1.00 0.00 60 ALA A O 14
ATOM 16079 N N . LYS A 1 61 ? 3.896 -6.151 2.408 1.00 0.00 61 LYS A N 14
ATOM 16080 C CA . LYS A 1 61 ? 3.453 -6.490 3.796 1.00 0.00 61 LYS A CA 14
ATOM 16081 C C . LYS A 1 61 ? 3.825 -5.366 4.764 1.00 0.00 61 LYS A C 14
ATOM 16082 O O . LYS A 1 61 ? 4.861 -4.741 4.656 1.00 0.00 61 LYS A O 14
ATOM 16101 N N . ALA A 1 62 ? 2.965 -5.135 5.717 1.00 0.00 62 ALA A N 14
ATOM 16102 C CA . ALA A 1 62 ? 3.191 -4.080 6.747 1.00 0.00 62 ALA A CA 14
ATOM 16103 C C . ALA A 1 62 ? 3.377 -2.725 6.070 1.00 0.00 62 ALA A C 14
ATOM 16104 O O . ALA A 1 62 ? 4.409 -2.096 6.174 1.00 0.00 62 ALA A O 14
ATOM 16111 N N . ILE A 1 63 ? 2.364 -2.278 5.383 1.00 0.00 63 ILE A N 14
ATOM 16112 C CA . ILE A 1 63 ? 2.433 -0.965 4.687 1.00 0.00 63 ILE A CA 14
ATOM 16113 C C . ILE A 1 63 ? 2.292 0.163 5.699 1.00 0.00 63 ILE A C 14
ATOM 16114 O O . ILE A 1 63 ? 1.477 0.113 6.597 1.00 0.00 63 ILE A O 14
ATOM 16130 N N . SER A 1 64 ? 3.097 1.178 5.554 1.00 0.00 64 SER A N 14
ATOM 16131 C CA . SER A 1 64 ? 3.048 2.335 6.499 1.00 0.00 64 SER A CA 14
ATOM 16132 C C . SER A 1 64 ? 3.048 3.645 5.723 1.00 0.00 64 SER A C 14
ATOM 16133 O O . SER A 1 64 ? 3.419 3.709 4.567 1.00 0.00 64 SER A O 14
ATOM 16141 N N . LEU A 1 65 ? 2.611 4.686 6.378 1.00 0.00 65 LEU A N 14
ATOM 16142 C CA . LEU A 1 65 ? 2.536 6.037 5.750 1.00 0.00 65 LEU A CA 14
ATOM 16143 C C . LEU A 1 65 ? 3.587 6.950 6.411 1.00 0.00 65 LEU A C 14
ATOM 16144 O O . LEU A 1 65 ? 3.356 7.494 7.476 1.00 0.00 65 LEU A O 14
ATOM 16160 N N . PRO A 1 66 ? 4.731 7.118 5.789 1.00 0.00 66 PRO A N 14
ATOM 16161 C CA . PRO A 1 66 ? 5.824 7.977 6.333 1.00 0.00 66 PRO A CA 14
ATOM 16162 C C . PRO A 1 66 ? 5.314 9.372 6.701 1.00 0.00 66 PRO A C 14
ATOM 16163 O O . PRO A 1 66 ? 5.758 9.974 7.654 1.00 0.00 66 PRO A O 14
ATOM 16174 N N . LEU A 1 67 ? 4.393 9.884 5.933 1.00 0.00 67 LEU A N 14
ATOM 16175 C CA . LEU A 1 67 ? 3.847 11.244 6.212 1.00 0.00 67 LEU A CA 14
ATOM 16176 C C . LEU A 1 67 ? 2.849 11.165 7.358 1.00 0.00 67 LEU A C 14
ATOM 16177 O O . LEU A 1 67 ? 1.936 10.366 7.355 1.00 0.00 67 LEU A O 14
ATOM 16193 N N . GLU A 1 68 ? 3.038 11.995 8.345 1.00 0.00 68 GLU A N 14
ATOM 16194 C CA . GLU A 1 68 ? 2.134 12.001 9.535 1.00 0.00 68 GLU A CA 14
ATOM 16195 C C . GLU A 1 68 ? 1.080 13.092 9.388 1.00 0.00 68 GLU A C 14
ATOM 16196 O O . GLU A 1 68 ? 1.380 14.243 9.146 1.00 0.00 68 GLU A O 14
ATOM 16208 N N . HIS A 1 69 ? -0.161 12.719 9.528 1.00 0.00 69 HIS A N 14
ATOM 16209 C CA . HIS A 1 69 ? -1.279 13.698 9.394 1.00 0.00 69 HIS A CA 14
ATOM 16210 C C . HIS A 1 69 ? -1.657 14.263 10.762 1.00 0.00 69 HIS A C 14
ATOM 16211 O O . HIS A 1 69 ? -2.034 13.543 11.664 1.00 0.00 69 HIS A O 14
ATOM 16225 N N . HIS A 1 70 ? -1.568 15.558 10.911 1.00 0.00 70 HIS A N 14
ATOM 16226 C CA . HIS A 1 70 ? -1.929 16.203 12.211 1.00 0.00 70 HIS A CA 14
ATOM 16227 C C . HIS A 1 70 ? -2.469 17.614 11.969 1.00 0.00 70 HIS A C 14
ATOM 16228 O O . HIS A 1 70 ? -2.335 18.175 10.900 1.00 0.00 70 HIS A O 14
ATOM 16242 N N . HIS A 1 71 ? -3.099 18.175 12.964 1.00 0.00 71 HIS A N 14
ATOM 16243 C CA . HIS A 1 71 ? -3.684 19.540 12.823 1.00 0.00 71 HIS A CA 14
ATOM 16244 C C . HIS A 1 71 ? -2.578 20.590 12.829 1.00 0.00 71 HIS A C 14
ATOM 16245 O O . HIS A 1 71 ? -1.714 20.602 13.681 1.00 0.00 71 HIS A O 14
ATOM 16259 N N . HIS A 1 72 ? -2.610 21.464 11.866 1.00 0.00 72 HIS A N 14
ATOM 16260 C CA . HIS A 1 72 ? -1.574 22.530 11.764 1.00 0.00 72 HIS A CA 14
ATOM 16261 C C . HIS A 1 72 ? -1.938 23.722 12.644 1.00 0.00 72 HIS A C 14
ATOM 16262 O O . HIS A 1 72 ? -3.094 24.023 12.868 1.00 0.00 72 HIS A O 14
ATOM 16276 N N . HIS A 1 73 ? -0.939 24.398 13.142 1.00 0.00 73 HIS A N 14
ATOM 16277 C CA . HIS A 1 73 ? -1.179 25.578 14.018 1.00 0.00 73 HIS A CA 14
ATOM 16278 C C . HIS A 1 73 ? -1.771 26.724 13.205 1.00 0.00 73 HIS A C 14
ATOM 16279 O O . HIS A 1 73 ? -1.422 26.941 12.064 1.00 0.00 73 HIS A O 14
ATOM 16293 N N . HIS A 1 74 ? -2.673 27.449 13.802 1.00 0.00 74 HIS A N 14
ATOM 16294 C CA . HIS A 1 74 ? -3.323 28.593 13.101 1.00 0.00 74 HIS A CA 14
ATOM 16295 C C . HIS A 1 74 ? -3.789 29.626 14.134 1.00 0.00 74 HIS A C 14
ATOM 16296 O O . HIS A 1 74 ? -4.929 30.058 14.040 1.00 0.00 74 HIS A O 14
ATOM 16311 N N . MET A 1 1 ? 12.450 -1.628 0.358 1.00 0.00 1 MET A N 15
ATOM 16312 C CA . MET A 1 1 ? 12.554 -0.619 1.452 1.00 0.00 1 MET A CA 15
ATOM 16313 C C . MET A 1 1 ? 11.506 0.473 1.237 1.00 0.00 1 MET A C 15
ATOM 16314 O O . MET A 1 1 ? 10.482 0.500 1.889 1.00 0.00 1 MET A O 15
ATOM 16330 N N . LYS A 1 2 ? 11.760 1.380 0.327 1.00 0.00 2 LYS A N 15
ATOM 16331 C CA . LYS A 1 2 ? 10.793 2.488 0.058 1.00 0.00 2 LYS A CA 15
ATOM 16332 C C . LYS A 1 2 ? 10.009 2.198 -1.220 1.00 0.00 2 LYS A C 15
ATOM 16333 O O . LYS A 1 2 ? 10.368 1.338 -1.999 1.00 0.00 2 LYS A O 15
ATOM 16352 N N . GLY A 1 3 ? 8.938 2.909 -1.438 1.00 0.00 3 GLY A N 15
ATOM 16353 C CA . GLY A 1 3 ? 8.132 2.674 -2.663 1.00 0.00 3 GLY A CA 15
ATOM 16354 C C . GLY A 1 3 ? 7.182 3.849 -2.881 1.00 0.00 3 GLY A C 15
ATOM 16355 O O . GLY A 1 3 ? 7.247 4.846 -2.191 1.00 0.00 3 GLY A O 15
ATOM 16359 N N . LYS A 1 4 ? 6.299 3.741 -3.838 1.00 0.00 4 LYS A N 15
ATOM 16360 C CA . LYS A 1 4 ? 5.339 4.851 -4.106 1.00 0.00 4 LYS A CA 15
ATOM 16361 C C . LYS A 1 4 ? 3.985 4.262 -4.493 1.00 0.00 4 LYS A C 15
ATOM 16362 O O . LYS A 1 4 ? 3.891 3.423 -5.367 1.00 0.00 4 LYS A O 15
ATOM 16381 N N . VAL A 1 5 ? 2.934 4.686 -3.847 1.00 0.00 5 VAL A N 15
ATOM 16382 C CA . VAL A 1 5 ? 1.586 4.143 -4.168 1.00 0.00 5 VAL A CA 15
ATOM 16383 C C . VAL A 1 5 ? 1.088 4.730 -5.495 1.00 0.00 5 VAL A C 15
ATOM 16384 O O . VAL A 1 5 ? 1.109 5.927 -5.704 1.00 0.00 5 VAL A O 15
ATOM 16397 N N . VAL A 1 6 ? 0.629 3.888 -6.386 1.00 0.00 6 VAL A N 15
ATOM 16398 C CA . VAL A 1 6 ? 0.110 4.375 -7.700 1.00 0.00 6 VAL A CA 15
ATOM 16399 C C . VAL A 1 6 ? -1.419 4.367 -7.671 1.00 0.00 6 VAL A C 15
ATOM 16400 O O . VAL A 1 6 ? -2.058 5.234 -8.230 1.00 0.00 6 VAL A O 15
ATOM 16413 N N . SER A 1 7 ? -2.019 3.398 -7.025 1.00 0.00 7 SER A N 15
ATOM 16414 C CA . SER A 1 7 ? -3.509 3.362 -6.976 1.00 0.00 7 SER A CA 15
ATOM 16415 C C . SER A 1 7 ? -3.987 2.524 -5.790 1.00 0.00 7 SER A C 15
ATOM 16416 O O . SER A 1 7 ? -3.255 1.728 -5.237 1.00 0.00 7 SER A O 15
ATOM 16424 N N . TYR A 1 8 ? -5.223 2.695 -5.409 1.00 0.00 8 TYR A N 15
ATOM 16425 C CA . TYR A 1 8 ? -5.784 1.911 -4.278 1.00 0.00 8 TYR A CA 15
ATOM 16426 C C . TYR A 1 8 ? -7.304 2.057 -4.296 1.00 0.00 8 TYR A C 15
ATOM 16427 O O . TYR A 1 8 ? -7.848 2.995 -3.750 1.00 0.00 8 TYR A O 15
ATOM 16445 N N . LEU A 1 9 ? -7.996 1.138 -4.923 1.00 0.00 9 LEU A N 15
ATOM 16446 C CA . LEU A 1 9 ? -9.485 1.226 -4.985 1.00 0.00 9 LEU A CA 15
ATOM 16447 C C . LEU A 1 9 ? -10.089 0.269 -3.954 1.00 0.00 9 LEU A C 15
ATOM 16448 O O . LEU A 1 9 ? -9.847 -0.923 -3.974 1.00 0.00 9 LEU A O 15
ATOM 16464 N N . ALA A 1 10 ? -10.873 0.793 -3.054 1.00 0.00 10 ALA A N 15
ATOM 16465 C CA . ALA A 1 10 ? -11.507 -0.056 -2.012 1.00 0.00 10 ALA A CA 15
ATOM 16466 C C . ALA A 1 10 ? -12.685 -0.814 -2.623 1.00 0.00 10 ALA A C 15
ATOM 16467 O O . ALA A 1 10 ? -13.207 -1.743 -2.040 1.00 0.00 10 ALA A O 15
ATOM 16474 N N . ALA A 1 11 ? -13.114 -0.405 -3.788 1.00 0.00 11 ALA A N 15
ATOM 16475 C CA . ALA A 1 11 ? -14.271 -1.069 -4.457 1.00 0.00 11 ALA A CA 15
ATOM 16476 C C . ALA A 1 11 ? -14.187 -2.588 -4.295 1.00 0.00 11 ALA A C 15
ATOM 16477 O O . ALA A 1 11 ? -14.995 -3.191 -3.618 1.00 0.00 11 ALA A O 15
ATOM 16484 N N . LYS A 1 12 ? -13.219 -3.210 -4.918 1.00 0.00 12 LYS A N 15
ATOM 16485 C CA . LYS A 1 12 ? -13.078 -4.694 -4.814 1.00 0.00 12 LYS A CA 15
ATOM 16486 C C . LYS A 1 12 ? -12.010 -5.023 -3.767 1.00 0.00 12 LYS A C 15
ATOM 16487 O O . LYS A 1 12 ? -11.463 -6.105 -3.748 1.00 0.00 12 LYS A O 15
ATOM 16506 N N . LYS A 1 13 ? -11.708 -4.085 -2.907 1.00 0.00 13 LYS A N 15
ATOM 16507 C CA . LYS A 1 13 ? -10.674 -4.317 -1.857 1.00 0.00 13 LYS A CA 15
ATOM 16508 C C . LYS A 1 13 ? -9.351 -4.730 -2.507 1.00 0.00 13 LYS A C 15
ATOM 16509 O O . LYS A 1 13 ? -8.887 -5.839 -2.341 1.00 0.00 13 LYS A O 15
ATOM 16528 N N . TYR A 1 14 ? -8.739 -3.838 -3.247 1.00 0.00 14 TYR A N 15
ATOM 16529 C CA . TYR A 1 14 ? -7.443 -4.167 -3.908 1.00 0.00 14 TYR A CA 15
ATOM 16530 C C . TYR A 1 14 ? -6.672 -2.875 -4.175 1.00 0.00 14 TYR A C 15
ATOM 16531 O O . TYR A 1 14 ? -7.195 -1.789 -4.024 1.00 0.00 14 TYR A O 15
ATOM 16549 N N . GLY A 1 15 ? -5.437 -2.981 -4.578 1.00 0.00 15 GLY A N 15
ATOM 16550 C CA . GLY A 1 15 ? -4.645 -1.756 -4.858 1.00 0.00 15 GLY A CA 15
ATOM 16551 C C . GLY A 1 15 ? -3.290 -2.151 -5.437 1.00 0.00 15 GLY A C 15
ATOM 16552 O O . GLY A 1 15 ? -2.902 -3.301 -5.395 1.00 0.00 15 GLY A O 15
ATOM 16556 N N . PHE A 1 16 ? -2.571 -1.203 -5.986 1.00 0.00 16 PHE A N 15
ATOM 16557 C CA . PHE A 1 16 ? -1.236 -1.504 -6.584 1.00 0.00 16 PHE A CA 15
ATOM 16558 C C . PHE A 1 16 ? -0.222 -0.476 -6.095 1.00 0.00 16 PHE A C 15
ATOM 16559 O O . PHE A 1 16 ? -0.565 0.655 -5.806 1.00 0.00 16 PHE A O 15
ATOM 16576 N N . ILE A 1 17 ? 1.027 -0.860 -6.006 1.00 0.00 17 ILE A N 15
ATOM 16577 C CA . ILE A 1 17 ? 2.086 0.084 -5.539 1.00 0.00 17 ILE A CA 15
ATOM 16578 C C . ILE A 1 17 ? 3.290 -0.016 -6.468 1.00 0.00 17 ILE A C 15
ATOM 16579 O O . ILE A 1 17 ? 3.579 -1.063 -7.012 1.00 0.00 17 ILE A O 15
ATOM 16595 N N . GLN A 1 18 ? 3.992 1.066 -6.658 1.00 0.00 18 GLN A N 15
ATOM 16596 C CA . GLN A 1 18 ? 5.176 1.040 -7.560 1.00 0.00 18 GLN A CA 15
ATOM 16597 C C . GLN A 1 18 ? 6.440 0.803 -6.738 1.00 0.00 18 GLN A C 15
ATOM 16598 O O . GLN A 1 18 ? 6.808 1.601 -5.900 1.00 0.00 18 GLN A O 15
ATOM 16612 N N . GLY A 1 19 ? 7.110 -0.289 -6.979 1.00 0.00 19 GLY A N 15
ATOM 16613 C CA . GLY A 1 19 ? 8.356 -0.584 -6.224 1.00 0.00 19 GLY A CA 15
ATOM 16614 C C . GLY A 1 19 ? 9.483 0.319 -6.727 1.00 0.00 19 GLY A C 15
ATOM 16615 O O . GLY A 1 19 ? 9.434 0.842 -7.821 1.00 0.00 19 GLY A O 15
ATOM 16619 N N . ASP A 1 20 ? 10.503 0.496 -5.935 1.00 0.00 20 ASP A N 15
ATOM 16620 C CA . ASP A 1 20 ? 11.646 1.352 -6.356 1.00 0.00 20 ASP A CA 15
ATOM 16621 C C . ASP A 1 20 ? 12.346 0.718 -7.561 1.00 0.00 20 ASP A C 15
ATOM 16622 O O . ASP A 1 20 ? 12.831 1.399 -8.440 1.00 0.00 20 ASP A O 15
ATOM 16631 N N . ASP A 1 21 ? 12.413 -0.585 -7.600 1.00 0.00 21 ASP A N 15
ATOM 16632 C CA . ASP A 1 21 ? 13.087 -1.267 -8.737 1.00 0.00 21 ASP A CA 15
ATOM 16633 C C . ASP A 1 21 ? 12.131 -1.335 -9.931 1.00 0.00 21 ASP A C 15
ATOM 16634 O O . ASP A 1 21 ? 12.470 -1.840 -10.981 1.00 0.00 21 ASP A O 15
ATOM 16643 N N . GLY A 1 22 ? 10.931 -0.828 -9.777 1.00 0.00 22 GLY A N 15
ATOM 16644 C CA . GLY A 1 22 ? 9.941 -0.858 -10.897 1.00 0.00 22 GLY A CA 15
ATOM 16645 C C . GLY A 1 22 ? 9.008 -2.056 -10.715 1.00 0.00 22 GLY A C 15
ATOM 16646 O O . GLY A 1 22 ? 8.064 -2.238 -11.456 1.00 0.00 22 GLY A O 15
ATOM 16650 N N . GLU A 1 23 ? 9.267 -2.881 -9.737 1.00 0.00 23 GLU A N 15
ATOM 16651 C CA . GLU A 1 23 ? 8.402 -4.075 -9.512 1.00 0.00 23 GLU A CA 15
ATOM 16652 C C . GLU A 1 23 ? 7.127 -3.676 -8.760 1.00 0.00 23 GLU A C 15
ATOM 16653 O O . GLU A 1 23 ? 7.165 -2.949 -7.787 1.00 0.00 23 GLU A O 15
ATOM 16665 N N . SER A 1 24 ? 5.994 -4.144 -9.216 1.00 0.00 24 SER A N 15
ATOM 16666 C CA . SER A 1 24 ? 4.703 -3.797 -8.551 1.00 0.00 24 SER A CA 15
ATOM 16667 C C . SER A 1 24 ? 4.451 -4.720 -7.356 1.00 0.00 24 SER A C 15
ATOM 16668 O O . SER A 1 24 ? 5.045 -5.774 -7.236 1.00 0.00 24 SER A O 15
ATOM 16676 N N . TYR A 1 25 ? 3.557 -4.332 -6.475 1.00 0.00 25 TYR A N 15
ATOM 16677 C CA . TYR A 1 25 ? 3.234 -5.173 -5.281 1.00 0.00 25 TYR A CA 15
ATOM 16678 C C . TYR A 1 25 ? 1.717 -5.240 -5.099 1.00 0.00 25 TYR A C 15
ATOM 16679 O O . TYR A 1 25 ? 1.004 -4.303 -5.397 1.00 0.00 25 TYR A O 15
ATOM 16697 N N . PHE A 1 26 ? 1.219 -6.349 -4.620 1.00 0.00 26 PHE A N 15
ATOM 16698 C CA . PHE A 1 26 ? -0.251 -6.491 -4.427 1.00 0.00 26 PHE A CA 15
ATOM 16699 C C . PHE A 1 26 ? -0.627 -5.989 -3.034 1.00 0.00 26 PHE A C 15
ATOM 16700 O O . PHE A 1 26 ? -0.081 -6.431 -2.043 1.00 0.00 26 PHE A O 15
ATOM 16717 N N . LEU A 1 27 ? -1.551 -5.065 -2.949 1.00 0.00 27 LEU A N 15
ATOM 16718 C CA . LEU A 1 27 ? -1.961 -4.527 -1.614 1.00 0.00 27 LEU A CA 15
ATOM 16719 C C . LEU A 1 27 ? -3.304 -5.142 -1.223 1.00 0.00 27 LEU A C 15
ATOM 16720 O O . LEU A 1 27 ? -4.281 -5.020 -1.934 1.00 0.00 27 LEU A O 15
ATOM 16736 N N . HIS A 1 28 ? -3.355 -5.805 -0.095 1.00 0.00 28 HIS A N 15
ATOM 16737 C CA . HIS A 1 28 ? -4.627 -6.441 0.362 1.00 0.00 28 HIS A CA 15
ATOM 16738 C C . HIS A 1 28 ? -4.831 -6.160 1.855 1.00 0.00 28 HIS A C 15
ATOM 16739 O O . HIS A 1 28 ? -3.932 -5.722 2.545 1.00 0.00 28 HIS A O 15
ATOM 16753 N N . PHE A 1 29 ? -6.010 -6.412 2.355 1.00 0.00 29 PHE A N 15
ATOM 16754 C CA . PHE A 1 29 ? -6.301 -6.170 3.797 1.00 0.00 29 PHE A CA 15
ATOM 16755 C C . PHE A 1 29 ? -5.400 -7.057 4.660 1.00 0.00 29 PHE A C 15
ATOM 16756 O O . PHE A 1 29 ? -4.909 -6.649 5.692 1.00 0.00 29 PHE A O 15
ATOM 16773 N N . SER A 1 30 ? -5.198 -8.273 4.247 1.00 0.00 30 SER A N 15
ATOM 16774 C CA . SER A 1 30 ? -4.352 -9.206 5.034 1.00 0.00 30 SER A CA 15
ATOM 16775 C C . SER A 1 30 ? -2.930 -8.651 5.151 1.00 0.00 30 SER A C 15
ATOM 16776 O O . SER A 1 30 ? -2.184 -9.022 6.035 1.00 0.00 30 SER A O 15
ATOM 16784 N N . GLU A 1 31 ? -2.543 -7.772 4.266 1.00 0.00 31 GLU A N 15
ATOM 16785 C CA . GLU A 1 31 ? -1.169 -7.205 4.328 1.00 0.00 31 GLU A CA 15
ATOM 16786 C C . GLU A 1 31 ? -1.176 -5.944 5.194 1.00 0.00 31 GLU A C 15
ATOM 16787 O O . GLU A 1 31 ? -0.144 -5.381 5.491 1.00 0.00 31 GLU A O 15
ATOM 16799 N N . LEU A 1 32 ? -2.335 -5.496 5.608 1.00 0.00 32 LEU A N 15
ATOM 16800 C CA . LEU A 1 32 ? -2.397 -4.271 6.458 1.00 0.00 32 LEU A CA 15
ATOM 16801 C C . LEU A 1 32 ? -2.243 -4.655 7.929 1.00 0.00 32 LEU A C 15
ATOM 16802 O O . LEU A 1 32 ? -3.143 -5.198 8.539 1.00 0.00 32 LEU A O 15
ATOM 16818 N N . LEU A 1 33 ? -1.113 -4.362 8.506 1.00 0.00 33 LEU A N 15
ATOM 16819 C CA . LEU A 1 33 ? -0.895 -4.689 9.939 1.00 0.00 33 LEU A CA 15
ATOM 16820 C C . LEU A 1 33 ? -1.883 -3.876 10.769 1.00 0.00 33 LEU A C 15
ATOM 16821 O O . LEU A 1 33 ? -2.475 -4.366 11.709 1.00 0.00 33 LEU A O 15
ATOM 16837 N N . ASP A 1 34 ? -2.070 -2.632 10.407 1.00 0.00 34 ASP A N 15
ATOM 16838 C CA . ASP A 1 34 ? -3.029 -1.753 11.134 1.00 0.00 34 ASP A CA 15
ATOM 16839 C C . ASP A 1 34 ? -4.183 -1.414 10.189 1.00 0.00 34 ASP A C 15
ATOM 16840 O O . ASP A 1 34 ? -4.089 -0.523 9.371 1.00 0.00 34 ASP A O 15
ATOM 16849 N N . LYS A 1 35 ? -5.271 -2.127 10.295 1.00 0.00 35 LYS A N 15
ATOM 16850 C CA . LYS A 1 35 ? -6.434 -1.864 9.408 1.00 0.00 35 LYS A CA 15
ATOM 16851 C C . LYS A 1 35 ? -6.985 -0.471 9.701 1.00 0.00 35 LYS A C 15
ATOM 16852 O O . LYS A 1 35 ? -7.582 0.164 8.854 1.00 0.00 35 LYS A O 15
ATOM 16871 N N . LYS A 1 36 ? -6.797 0.004 10.899 1.00 0.00 36 LYS A N 15
ATOM 16872 C CA . LYS A 1 36 ? -7.311 1.351 11.255 1.00 0.00 36 LYS A CA 15
ATOM 16873 C C . LYS A 1 36 ? -6.671 2.389 10.332 1.00 0.00 36 LYS A C 15
ATOM 16874 O O . LYS A 1 36 ? -7.238 3.425 10.055 1.00 0.00 36 LYS A O 15
ATOM 16893 N N . ASP A 1 37 ? -5.491 2.109 9.851 1.00 0.00 37 ASP A N 15
ATOM 16894 C CA . ASP A 1 37 ? -4.803 3.060 8.941 1.00 0.00 37 ASP A CA 15
ATOM 16895 C C . ASP A 1 37 ? -5.487 3.033 7.571 1.00 0.00 37 ASP A C 15
ATOM 16896 O O . ASP A 1 37 ? -5.206 3.839 6.708 1.00 0.00 37 ASP A O 15
ATOM 16905 N N . GLU A 1 38 ? -6.379 2.099 7.368 1.00 0.00 38 GLU A N 15
ATOM 16906 C CA . GLU A 1 38 ? -7.084 1.997 6.059 1.00 0.00 38 GLU A CA 15
ATOM 16907 C C . GLU A 1 38 ? -7.946 3.241 5.830 1.00 0.00 38 GLU A C 15
ATOM 16908 O O . GLU A 1 38 ? -8.097 3.703 4.719 1.00 0.00 38 GLU A O 15
ATOM 16920 N N . GLY A 1 39 ? -8.523 3.779 6.872 1.00 0.00 39 GLY A N 15
ATOM 16921 C CA . GLY A 1 39 ? -9.387 4.983 6.710 1.00 0.00 39 GLY A CA 15
ATOM 16922 C C . GLY A 1 39 ? -8.521 6.207 6.413 1.00 0.00 39 GLY A C 15
ATOM 16923 O O . GLY A 1 39 ? -9.018 7.303 6.255 1.00 0.00 39 GLY A O 15
ATOM 16927 N N . LYS A 1 40 ? -7.228 6.032 6.328 1.00 0.00 40 LYS A N 15
ATOM 16928 C CA . LYS A 1 40 ? -6.331 7.186 6.031 1.00 0.00 40 LYS A CA 15
ATOM 16929 C C . LYS A 1 40 ? -5.102 6.679 5.273 1.00 0.00 40 LYS A C 15
ATOM 16930 O O . LYS A 1 40 ? -3.980 6.847 5.703 1.00 0.00 40 LYS A O 15
ATOM 16949 N N . LEU A 1 41 ? -5.315 6.052 4.145 1.00 0.00 41 LEU A N 15
ATOM 16950 C CA . LEU A 1 41 ? -4.178 5.516 3.344 1.00 0.00 41 LEU A CA 15
ATOM 16951 C C . LEU A 1 41 ? -3.550 6.631 2.503 1.00 0.00 41 LEU A C 15
ATOM 16952 O O . LEU A 1 41 ? -3.787 7.803 2.719 1.00 0.00 41 LEU A O 15
ATOM 16968 N N . VAL A 1 42 ? -2.735 6.256 1.546 1.00 0.00 42 VAL A N 15
ATOM 16969 C CA . VAL A 1 42 ? -2.049 7.250 0.669 1.00 0.00 42 VAL A CA 15
ATOM 16970 C C . VAL A 1 42 ? -2.430 7.001 -0.787 1.00 0.00 42 VAL A C 15
ATOM 16971 O O . VAL A 1 42 ? -2.871 5.933 -1.158 1.00 0.00 42 VAL A O 15
ATOM 16984 N N . LYS A 1 43 ? -2.254 7.997 -1.611 1.00 0.00 43 LYS A N 15
ATOM 16985 C CA . LYS A 1 43 ? -2.595 7.861 -3.048 1.00 0.00 43 LYS A CA 15
ATOM 16986 C C . LYS A 1 43 ? -1.643 8.734 -3.865 1.00 0.00 43 LYS A C 15
ATOM 16987 O O . LYS A 1 43 ? -1.879 9.908 -4.066 1.00 0.00 43 LYS A O 15
ATOM 17006 N N . GLY A 1 44 ? -0.564 8.164 -4.339 1.00 0.00 44 GLY A N 15
ATOM 17007 C CA . GLY A 1 44 ? 0.421 8.944 -5.147 1.00 0.00 44 GLY A CA 15
ATOM 17008 C C . GLY A 1 44 ? 1.593 9.384 -4.262 1.00 0.00 44 GLY A C 15
ATOM 17009 O O . GLY A 1 44 ? 2.613 9.817 -4.753 1.00 0.00 44 GLY A O 15
ATOM 17013 N N . SER A 1 45 ? 1.461 9.291 -2.961 1.00 0.00 45 SER A N 15
ATOM 17014 C CA . SER A 1 45 ? 2.576 9.724 -2.063 1.00 0.00 45 SER A CA 15
ATOM 17015 C C . SER A 1 45 ? 3.578 8.585 -1.842 1.00 0.00 45 SER A C 15
ATOM 17016 O O . SER A 1 45 ? 3.457 7.511 -2.398 1.00 0.00 45 SER A O 15
ATOM 17024 N N . MET A 1 46 ? 4.578 8.829 -1.032 1.00 0.00 46 MET A N 15
ATOM 17025 C CA . MET A 1 46 ? 5.613 7.791 -0.758 1.00 0.00 46 MET A CA 15
ATOM 17026 C C . MET A 1 46 ? 5.122 6.818 0.310 1.00 0.00 46 MET A C 15
ATOM 17027 O O . MET A 1 46 ? 4.412 7.191 1.223 1.00 0.00 46 MET A O 15
ATOM 17041 N N . VAL A 1 47 ? 5.503 5.569 0.202 1.00 0.00 47 VAL A N 15
ATOM 17042 C CA . VAL A 1 47 ? 5.075 4.544 1.205 1.00 0.00 47 VAL A CA 15
ATOM 17043 C C . VAL A 1 47 ? 6.291 3.723 1.620 1.00 0.00 47 VAL A C 15
ATOM 17044 O O . VAL A 1 47 ? 7.307 3.737 0.953 1.00 0.00 47 VAL A O 15
ATOM 17057 N N . HIS A 1 48 ? 6.199 2.999 2.706 1.00 0.00 48 HIS A N 15
ATOM 17058 C CA . HIS A 1 48 ? 7.356 2.163 3.150 1.00 0.00 48 HIS A CA 15
ATOM 17059 C C . HIS A 1 48 ? 6.857 0.779 3.556 1.00 0.00 48 HIS A C 15
ATOM 17060 O O . HIS A 1 48 ? 5.870 0.644 4.248 1.00 0.00 48 HIS A O 15
ATOM 17074 N N . PHE A 1 49 ? 7.536 -0.253 3.134 1.00 0.00 49 PHE A N 15
ATOM 17075 C CA . PHE A 1 49 ? 7.109 -1.632 3.500 1.00 0.00 49 PHE A CA 15
ATOM 17076 C C . PHE A 1 49 ? 8.327 -2.545 3.509 1.00 0.00 49 PHE A C 15
ATOM 17077 O O . PHE A 1 49 ? 9.365 -2.206 2.977 1.00 0.00 49 PHE A O 15
ATOM 17094 N N . ASP A 1 50 ? 8.217 -3.699 4.113 1.00 0.00 50 ASP A N 15
ATOM 17095 C CA . ASP A 1 50 ? 9.377 -4.636 4.161 1.00 0.00 50 ASP A CA 15
ATOM 17096 C C . ASP A 1 50 ? 9.189 -5.747 3.112 1.00 0.00 50 ASP A C 15
ATOM 17097 O O . ASP A 1 50 ? 8.072 -6.085 2.771 1.00 0.00 50 ASP A O 15
ATOM 17106 N N . PRO A 1 51 ? 10.262 -6.331 2.614 1.00 0.00 51 PRO A N 15
ATOM 17107 C CA . PRO A 1 51 ? 10.168 -7.434 1.606 1.00 0.00 51 PRO A CA 15
ATOM 17108 C C . PRO A 1 51 ? 9.235 -8.569 2.049 1.00 0.00 51 PRO A C 15
ATOM 17109 O O . PRO A 1 51 ? 9.230 -8.977 3.192 1.00 0.00 51 PRO A O 15
ATOM 17120 N N . THR A 1 52 ? 8.457 -9.085 1.135 1.00 0.00 52 THR A N 15
ATOM 17121 C CA . THR A 1 52 ? 7.528 -10.200 1.472 1.00 0.00 52 THR A CA 15
ATOM 17122 C C . THR A 1 52 ? 7.259 -11.022 0.203 1.00 0.00 52 THR A C 15
ATOM 17123 O O . THR A 1 52 ? 6.313 -10.762 -0.515 1.00 0.00 52 THR A O 15
ATOM 17134 N N . PRO A 1 53 ? 8.080 -12.003 -0.079 1.00 0.00 53 PRO A N 15
ATOM 17135 C CA . PRO A 1 53 ? 7.910 -12.862 -1.292 1.00 0.00 53 PRO A CA 15
ATOM 17136 C C . PRO A 1 53 ? 6.504 -13.464 -1.362 1.00 0.00 53 PRO A C 15
ATOM 17137 O O . PRO A 1 53 ? 5.870 -13.483 -2.397 1.00 0.00 53 PRO A O 15
ATOM 17148 N N . THR A 1 54 ? 6.022 -13.932 -0.246 1.00 0.00 54 THR A N 15
ATOM 17149 C CA . THR A 1 54 ? 4.658 -14.535 -0.168 1.00 0.00 54 THR A CA 15
ATOM 17150 C C . THR A 1 54 ? 4.500 -15.650 -1.222 1.00 0.00 54 THR A C 15
ATOM 17151 O O . THR A 1 54 ? 5.231 -15.709 -2.191 1.00 0.00 54 THR A O 15
ATOM 17162 N N . PRO A 1 55 ? 3.529 -16.523 -1.042 1.00 0.00 55 PRO A N 15
ATOM 17163 C CA . PRO A 1 55 ? 3.263 -17.634 -2.008 1.00 0.00 55 PRO A CA 15
ATOM 17164 C C . PRO A 1 55 ? 3.094 -17.120 -3.445 1.00 0.00 55 PRO A C 15
ATOM 17165 O O . PRO A 1 55 ? 3.573 -17.717 -4.388 1.00 0.00 55 PRO A O 15
ATOM 17176 N N . LYS A 1 56 ? 2.404 -16.025 -3.616 1.00 0.00 56 LYS A N 15
ATOM 17177 C CA . LYS A 1 56 ? 2.191 -15.480 -4.984 1.00 0.00 56 LYS A CA 15
ATOM 17178 C C . LYS A 1 56 ? 3.534 -15.075 -5.594 1.00 0.00 56 LYS A C 15
ATOM 17179 O O . LYS A 1 56 ? 3.802 -15.343 -6.747 1.00 0.00 56 LYS A O 15
ATOM 17198 N N . GLY A 1 57 ? 4.384 -14.435 -4.826 1.00 0.00 57 GLY A N 15
ATOM 17199 C CA . GLY A 1 57 ? 5.720 -14.011 -5.349 1.00 0.00 57 GLY A CA 15
ATOM 17200 C C . GLY A 1 57 ? 5.994 -12.563 -4.943 1.00 0.00 57 GLY A C 15
ATOM 17201 O O . GLY A 1 57 ? 6.924 -12.287 -4.216 1.00 0.00 57 GLY A O 15
ATOM 17205 N N . LEU A 1 58 ? 5.199 -11.632 -5.417 1.00 0.00 58 LEU A N 15
ATOM 17206 C CA . LEU A 1 58 ? 5.418 -10.192 -5.068 1.00 0.00 58 LEU A CA 15
ATOM 17207 C C . LEU A 1 58 ? 4.305 -9.702 -4.141 1.00 0.00 58 LEU A C 15
ATOM 17208 O O . LEU A 1 58 ? 3.135 -9.801 -4.453 1.00 0.00 58 LEU A O 15
ATOM 17224 N N . ALA A 1 59 ? 4.661 -9.154 -3.009 1.00 0.00 59 ALA A N 15
ATOM 17225 C CA . ALA A 1 59 ? 3.628 -8.637 -2.072 1.00 0.00 59 ALA A CA 15
ATOM 17226 C C . ALA A 1 59 ? 4.266 -7.614 -1.134 1.00 0.00 59 ALA A C 15
ATOM 17227 O O . ALA A 1 59 ? 5.443 -7.682 -0.840 1.00 0.00 59 ALA A O 15
ATOM 17234 N N . ALA A 1 60 ? 3.496 -6.666 -0.661 1.00 0.00 60 ALA A N 15
ATOM 17235 C CA . ALA A 1 60 ? 4.040 -5.624 0.262 1.00 0.00 60 ALA A CA 15
ATOM 17236 C C . ALA A 1 60 ? 3.479 -5.860 1.662 1.00 0.00 60 ALA A C 15
ATOM 17237 O O . ALA A 1 60 ? 2.282 -5.827 1.867 1.00 0.00 60 ALA A O 15
ATOM 17244 N N . LYS A 1 61 ? 4.335 -6.103 2.627 1.00 0.00 61 LYS A N 15
ATOM 17245 C CA . LYS A 1 61 ? 3.865 -6.354 4.028 1.00 0.00 61 LYS A CA 15
ATOM 17246 C C . LYS A 1 61 ? 4.368 -5.248 4.956 1.00 0.00 61 LYS A C 15
ATOM 17247 O O . LYS A 1 61 ? 5.431 -4.696 4.760 1.00 0.00 61 LYS A O 15
ATOM 17266 N N . ALA A 1 62 ? 3.603 -4.927 5.963 1.00 0.00 62 ALA A N 15
ATOM 17267 C CA . ALA A 1 62 ? 4.010 -3.861 6.921 1.00 0.00 62 ALA A CA 15
ATOM 17268 C C . ALA A 1 62 ? 4.028 -2.512 6.203 1.00 0.00 62 ALA A C 15
ATOM 17269 O O . ALA A 1 62 ? 4.975 -1.760 6.295 1.00 0.00 62 ALA A O 15
ATOM 17276 N N . ILE A 1 63 ? 2.977 -2.200 5.491 1.00 0.00 63 ILE A N 15
ATOM 17277 C CA . ILE A 1 63 ? 2.919 -0.901 4.764 1.00 0.00 63 ILE A CA 15
ATOM 17278 C C . ILE A 1 63 ? 2.749 0.238 5.767 1.00 0.00 63 ILE A C 15
ATOM 17279 O O . ILE A 1 63 ? 1.964 0.149 6.690 1.00 0.00 63 ILE A O 15
ATOM 17295 N N . SER A 1 64 ? 3.486 1.311 5.592 1.00 0.00 64 SER A N 15
ATOM 17296 C CA . SER A 1 64 ? 3.386 2.472 6.529 1.00 0.00 64 SER A CA 15
ATOM 17297 C C . SER A 1 64 ? 3.127 3.745 5.728 1.00 0.00 64 SER A C 15
ATOM 17298 O O . SER A 1 64 ? 3.547 3.870 4.589 1.00 0.00 64 SER A O 15
ATOM 17306 N N . LEU A 1 65 ? 2.431 4.685 6.320 1.00 0.00 65 LEU A N 15
ATOM 17307 C CA . LEU A 1 65 ? 2.111 5.968 5.625 1.00 0.00 65 LEU A CA 15
ATOM 17308 C C . LEU A 1 65 ? 2.886 7.116 6.308 1.00 0.00 65 LEU A C 15
ATOM 17309 O O . LEU A 1 65 ? 2.456 7.630 7.322 1.00 0.00 65 LEU A O 15
ATOM 17325 N N . PRO A 1 66 ? 4.021 7.508 5.772 1.00 0.00 66 PRO A N 15
ATOM 17326 C CA . PRO A 1 66 ? 4.850 8.600 6.356 1.00 0.00 66 PRO A CA 15
ATOM 17327 C C . PRO A 1 66 ? 4.385 9.992 5.910 1.00 0.00 66 PRO A C 15
ATOM 17328 O O . PRO A 1 66 ? 5.017 10.987 6.203 1.00 0.00 66 PRO A O 15
ATOM 17339 N N . LEU A 1 67 ? 3.290 10.075 5.201 1.00 0.00 67 LEU A N 15
ATOM 17340 C CA . LEU A 1 67 ? 2.804 11.410 4.744 1.00 0.00 67 LEU A CA 15
ATOM 17341 C C . LEU A 1 67 ? 2.035 12.077 5.889 1.00 0.00 67 LEU A C 15
ATOM 17342 O O . LEU A 1 67 ? 1.544 13.179 5.760 1.00 0.00 67 LEU A O 15
ATOM 17358 N N . GLU A 1 68 ? 1.924 11.409 7.007 1.00 0.00 68 GLU A N 15
ATOM 17359 C CA . GLU A 1 68 ? 1.185 11.994 8.161 1.00 0.00 68 GLU A CA 15
ATOM 17360 C C . GLU A 1 68 ? 1.802 13.334 8.558 1.00 0.00 68 GLU A C 15
ATOM 17361 O O . GLU A 1 68 ? 3.004 13.508 8.530 1.00 0.00 68 GLU A O 15
ATOM 17373 N N . HIS A 1 69 ? 0.979 14.284 8.933 1.00 0.00 69 HIS A N 15
ATOM 17374 C CA . HIS A 1 69 ? 1.490 15.627 9.340 1.00 0.00 69 HIS A CA 15
ATOM 17375 C C . HIS A 1 69 ? 1.343 15.792 10.858 1.00 0.00 69 HIS A C 15
ATOM 17376 O O . HIS A 1 69 ? 0.250 15.825 11.387 1.00 0.00 69 HIS A O 15
ATOM 17390 N N . HIS A 1 70 ? 2.444 15.901 11.552 1.00 0.00 70 HIS A N 15
ATOM 17391 C CA . HIS A 1 70 ? 2.404 16.073 13.038 1.00 0.00 70 HIS A CA 15
ATOM 17392 C C . HIS A 1 70 ? 1.556 14.979 13.690 1.00 0.00 70 HIS A C 15
ATOM 17393 O O . HIS A 1 70 ? 0.851 14.241 13.030 1.00 0.00 70 HIS A O 15
ATOM 17407 N N . HIS A 1 71 ? 1.628 14.873 14.991 1.00 0.00 71 HIS A N 15
ATOM 17408 C CA . HIS A 1 71 ? 0.839 13.836 15.712 1.00 0.00 71 HIS A CA 15
ATOM 17409 C C . HIS A 1 71 ? -0.650 14.158 15.600 1.00 0.00 71 HIS A C 15
ATOM 17410 O O . HIS A 1 71 ? -1.465 13.293 15.346 1.00 0.00 71 HIS A O 15
ATOM 17424 N N . HIS A 1 72 ? -1.009 15.402 15.791 1.00 0.00 72 HIS A N 15
ATOM 17425 C CA . HIS A 1 72 ? -2.444 15.805 15.706 1.00 0.00 72 HIS A CA 15
ATOM 17426 C C . HIS A 1 72 ? -2.559 17.151 14.983 1.00 0.00 72 HIS A C 15
ATOM 17427 O O . HIS A 1 72 ? -2.352 17.244 13.790 1.00 0.00 72 HIS A O 15
ATOM 17441 N N . HIS A 1 73 ? -2.895 18.190 15.704 1.00 0.00 73 HIS A N 15
ATOM 17442 C CA . HIS A 1 73 ? -3.039 19.538 15.083 1.00 0.00 73 HIS A CA 15
ATOM 17443 C C . HIS A 1 73 ? -3.787 19.424 13.752 1.00 0.00 73 HIS A C 15
ATOM 17444 O O . HIS A 1 73 ? -3.191 19.288 12.705 1.00 0.00 73 HIS A O 15
ATOM 17458 N N . HIS A 1 74 ? -5.092 19.481 13.791 1.00 0.00 74 HIS A N 15
ATOM 17459 C CA . HIS A 1 74 ? -5.885 19.380 12.535 1.00 0.00 74 HIS A CA 15
ATOM 17460 C C . HIS A 1 74 ? -7.273 19.977 12.772 1.00 0.00 74 HIS A C 15
ATOM 17461 O O . HIS A 1 74 ? -8.235 19.234 12.693 1.00 0.00 74 HIS A O 15
ATOM 17476 N N . MET A 1 1 ? 14.309 3.610 -3.146 1.00 0.00 1 MET A N 16
ATOM 17477 C CA . MET A 1 1 ? 14.495 3.100 -1.761 1.00 0.00 1 MET A CA 16
ATOM 17478 C C . MET A 1 1 ? 13.179 2.507 -1.260 1.00 0.00 1 MET A C 16
ATOM 17479 O O . MET A 1 1 ? 12.940 1.319 -1.359 1.00 0.00 1 MET A O 16
ATOM 17495 N N . LYS A 1 2 ? 12.329 3.333 -0.720 1.00 0.00 2 LYS A N 16
ATOM 17496 C CA . LYS A 1 2 ? 11.018 2.853 -0.193 1.00 0.00 2 LYS A CA 16
ATOM 17497 C C . LYS A 1 2 ? 10.104 2.471 -1.354 1.00 0.00 2 LYS A C 16
ATOM 17498 O O . LYS A 1 2 ? 9.972 1.312 -1.697 1.00 0.00 2 LYS A O 16
ATOM 17517 N N . GLY A 1 3 ? 9.471 3.438 -1.960 1.00 0.00 3 GLY A N 16
ATOM 17518 C CA . GLY A 1 3 ? 8.560 3.148 -3.103 1.00 0.00 3 GLY A CA 16
ATOM 17519 C C . GLY A 1 3 ? 7.407 4.148 -3.110 1.00 0.00 3 GLY A C 16
ATOM 17520 O O . GLY A 1 3 ? 7.274 4.975 -2.227 1.00 0.00 3 GLY A O 16
ATOM 17524 N N . LYS A 1 4 ? 6.574 4.072 -4.108 1.00 0.00 4 LYS A N 16
ATOM 17525 C CA . LYS A 1 4 ? 5.412 5.004 -4.213 1.00 0.00 4 LYS A CA 16
ATOM 17526 C C . LYS A 1 4 ? 4.159 4.228 -4.599 1.00 0.00 4 LYS A C 16
ATOM 17527 O O . LYS A 1 4 ? 4.204 3.268 -5.346 1.00 0.00 4 LYS A O 16
ATOM 17546 N N . VAL A 1 5 ? 3.038 4.652 -4.092 1.00 0.00 5 VAL A N 16
ATOM 17547 C CA . VAL A 1 5 ? 1.748 3.976 -4.407 1.00 0.00 5 VAL A CA 16
ATOM 17548 C C . VAL A 1 5 ? 1.155 4.599 -5.668 1.00 0.00 5 VAL A C 16
ATOM 17549 O O . VAL A 1 5 ? 0.762 5.749 -5.686 1.00 0.00 5 VAL A O 16
ATOM 17562 N N . VAL A 1 6 ? 1.103 3.845 -6.728 1.00 0.00 6 VAL A N 16
ATOM 17563 C CA . VAL A 1 6 ? 0.549 4.368 -8.009 1.00 0.00 6 VAL A CA 16
ATOM 17564 C C . VAL A 1 6 ? -0.962 4.543 -7.884 1.00 0.00 6 VAL A C 16
ATOM 17565 O O . VAL A 1 6 ? -1.522 5.517 -8.351 1.00 0.00 6 VAL A O 16
ATOM 17578 N N . SER A 1 7 ? -1.630 3.605 -7.267 1.00 0.00 7 SER A N 16
ATOM 17579 C CA . SER A 1 7 ? -3.108 3.722 -7.122 1.00 0.00 7 SER A CA 16
ATOM 17580 C C . SER A 1 7 ? -3.609 2.823 -5.996 1.00 0.00 7 SER A C 16
ATOM 17581 O O . SER A 1 7 ? -2.954 1.885 -5.582 1.00 0.00 7 SER A O 16
ATOM 17589 N N . TYR A 1 8 ? -4.783 3.108 -5.507 1.00 0.00 8 TYR A N 16
ATOM 17590 C CA . TYR A 1 8 ? -5.378 2.292 -4.413 1.00 0.00 8 TYR A CA 16
ATOM 17591 C C . TYR A 1 8 ? -6.896 2.447 -4.426 1.00 0.00 8 TYR A C 16
ATOM 17592 O O . TYR A 1 8 ? -7.435 3.491 -4.106 1.00 0.00 8 TYR A O 16
ATOM 17610 N N . LEU A 1 9 ? -7.586 1.396 -4.776 1.00 0.00 9 LEU A N 16
ATOM 17611 C CA . LEU A 1 9 ? -9.081 1.424 -4.804 1.00 0.00 9 LEU A CA 16
ATOM 17612 C C . LEU A 1 9 ? -9.605 0.615 -3.619 1.00 0.00 9 LEU A C 16
ATOM 17613 O O . LEU A 1 9 ? -9.625 -0.600 -3.629 1.00 0.00 9 LEU A O 16
ATOM 17629 N N . ALA A 1 10 ? -10.032 1.302 -2.599 1.00 0.00 10 ALA A N 16
ATOM 17630 C CA . ALA A 1 10 ? -10.571 0.631 -1.382 1.00 0.00 10 ALA A CA 16
ATOM 17631 C C . ALA A 1 10 ? -11.884 -0.073 -1.728 1.00 0.00 10 ALA A C 16
ATOM 17632 O O . ALA A 1 10 ? -12.296 -1.001 -1.060 1.00 0.00 10 ALA A O 16
ATOM 17639 N N . ALA A 1 11 ? -12.546 0.379 -2.758 1.00 0.00 11 ALA A N 16
ATOM 17640 C CA . ALA A 1 11 ? -13.846 -0.235 -3.158 1.00 0.00 11 ALA A CA 16
ATOM 17641 C C . ALA A 1 11 ? -13.643 -1.709 -3.508 1.00 0.00 11 ALA A C 16
ATOM 17642 O O . ALA A 1 11 ? -14.436 -2.555 -3.144 1.00 0.00 11 ALA A O 16
ATOM 17649 N N . LYS A 1 12 ? -12.587 -2.023 -4.213 1.00 0.00 12 LYS A N 16
ATOM 17650 C CA . LYS A 1 12 ? -12.321 -3.446 -4.598 1.00 0.00 12 LYS A CA 16
ATOM 17651 C C . LYS A 1 12 ? -11.328 -4.064 -3.607 1.00 0.00 12 LYS A C 16
ATOM 17652 O O . LYS A 1 12 ? -10.903 -5.192 -3.765 1.00 0.00 12 LYS A O 16
ATOM 17671 N N . LYS A 1 13 ? -10.964 -3.319 -2.591 1.00 0.00 13 LYS A N 16
ATOM 17672 C CA . LYS A 1 13 ? -10.003 -3.817 -1.555 1.00 0.00 13 LYS A CA 16
ATOM 17673 C C . LYS A 1 13 ? -8.675 -4.193 -2.208 1.00 0.00 13 LYS A C 16
ATOM 17674 O O . LYS A 1 13 ? -7.761 -4.661 -1.557 1.00 0.00 13 LYS A O 16
ATOM 17693 N N . TYR A 1 14 ? -8.561 -3.977 -3.493 1.00 0.00 14 TYR A N 16
ATOM 17694 C CA . TYR A 1 14 ? -7.296 -4.304 -4.226 1.00 0.00 14 TYR A CA 16
ATOM 17695 C C . TYR A 1 14 ? -6.707 -3.034 -4.839 1.00 0.00 14 TYR A C 16
ATOM 17696 O O . TYR A 1 14 ? -7.411 -2.092 -5.149 1.00 0.00 14 TYR A O 16
ATOM 17714 N N . GLY A 1 15 ? -5.413 -3.007 -5.010 1.00 0.00 15 GLY A N 16
ATOM 17715 C CA . GLY A 1 15 ? -4.753 -1.803 -5.596 1.00 0.00 15 GLY A CA 16
ATOM 17716 C C . GLY A 1 15 ? -3.383 -2.169 -6.173 1.00 0.00 15 GLY A C 16
ATOM 17717 O O . GLY A 1 15 ? -3.037 -3.328 -6.313 1.00 0.00 15 GLY A O 16
ATOM 17721 N N . PHE A 1 16 ? -2.606 -1.172 -6.514 1.00 0.00 16 PHE A N 16
ATOM 17722 C CA . PHE A 1 16 ? -1.247 -1.414 -7.095 1.00 0.00 16 PHE A CA 16
ATOM 17723 C C . PHE A 1 16 ? -0.229 -0.448 -6.484 1.00 0.00 16 PHE A C 16
ATOM 17724 O O . PHE A 1 16 ? -0.548 0.668 -6.111 1.00 0.00 16 PHE A O 16
ATOM 17741 N N . ILE A 1 17 ? 1.000 -0.886 -6.393 1.00 0.00 17 ILE A N 16
ATOM 17742 C CA . ILE A 1 17 ? 2.095 -0.042 -5.820 1.00 0.00 17 ILE A CA 16
ATOM 17743 C C . ILE A 1 17 ? 3.326 -0.122 -6.721 1.00 0.00 17 ILE A C 16
ATOM 17744 O O . ILE A 1 17 ? 3.682 -1.173 -7.218 1.00 0.00 17 ILE A O 16
ATOM 17760 N N . GLN A 1 18 ? 3.976 0.990 -6.938 1.00 0.00 18 GLN A N 16
ATOM 17761 C CA . GLN A 1 18 ? 5.189 1.014 -7.813 1.00 0.00 18 GLN A CA 16
ATOM 17762 C C . GLN A 1 18 ? 6.449 0.996 -6.949 1.00 0.00 18 GLN A C 16
ATOM 17763 O O . GLN A 1 18 ? 6.825 1.982 -6.345 1.00 0.00 18 GLN A O 16
ATOM 17777 N N . GLY A 1 19 ? 7.102 -0.129 -6.902 1.00 0.00 19 GLY A N 16
ATOM 17778 C CA . GLY A 1 19 ? 8.348 -0.264 -6.094 1.00 0.00 19 GLY A CA 16
ATOM 17779 C C . GLY A 1 19 ? 9.466 0.569 -6.716 1.00 0.00 19 GLY A C 16
ATOM 17780 O O . GLY A 1 19 ? 9.419 0.939 -7.873 1.00 0.00 19 GLY A O 16
ATOM 17784 N N . ASP A 1 20 ? 10.474 0.867 -5.942 1.00 0.00 20 ASP A N 16
ATOM 17785 C CA . ASP A 1 20 ? 11.618 1.678 -6.448 1.00 0.00 20 ASP A CA 16
ATOM 17786 C C . ASP A 1 20 ? 12.379 0.888 -7.513 1.00 0.00 20 ASP A C 16
ATOM 17787 O O . ASP A 1 20 ? 12.920 1.450 -8.447 1.00 0.00 20 ASP A O 16
ATOM 17796 N N . ASP A 1 21 ? 12.433 -0.407 -7.366 1.00 0.00 21 ASP A N 16
ATOM 17797 C CA . ASP A 1 21 ? 13.168 -1.260 -8.347 1.00 0.00 21 ASP A CA 16
ATOM 17798 C C . ASP A 1 21 ? 12.229 -1.649 -9.489 1.00 0.00 21 ASP A C 16
ATOM 17799 O O . ASP A 1 21 ? 12.574 -2.435 -10.349 1.00 0.00 21 ASP A O 16
ATOM 17808 N N . GLY A 1 22 ? 11.045 -1.098 -9.501 1.00 0.00 22 GLY A N 16
ATOM 17809 C CA . GLY A 1 22 ? 10.066 -1.412 -10.586 1.00 0.00 22 GLY A CA 16
ATOM 17810 C C . GLY A 1 22 ? 9.303 -2.686 -10.234 1.00 0.00 22 GLY A C 16
ATOM 17811 O O . GLY A 1 22 ? 8.682 -3.303 -11.077 1.00 0.00 22 GLY A O 16
ATOM 17815 N N . GLU A 1 23 ? 9.344 -3.082 -8.990 1.00 0.00 23 GLU A N 16
ATOM 17816 C CA . GLU A 1 23 ? 8.628 -4.324 -8.561 1.00 0.00 23 GLU A CA 16
ATOM 17817 C C . GLU A 1 23 ? 7.239 -3.963 -8.042 1.00 0.00 23 GLU A C 16
ATOM 17818 O O . GLU A 1 23 ? 7.084 -3.236 -7.080 1.00 0.00 23 GLU A O 16
ATOM 17830 N N . SER A 1 24 ? 6.226 -4.471 -8.688 1.00 0.00 24 SER A N 16
ATOM 17831 C CA . SER A 1 24 ? 4.829 -4.177 -8.269 1.00 0.00 24 SER A CA 16
ATOM 17832 C C . SER A 1 24 ? 4.466 -5.005 -7.044 1.00 0.00 24 SER A C 16
ATOM 17833 O O . SER A 1 24 ? 4.998 -6.071 -6.812 1.00 0.00 24 SER A O 16
ATOM 17841 N N . TYR A 1 25 ? 3.551 -4.511 -6.256 1.00 0.00 25 TYR A N 16
ATOM 17842 C CA . TYR A 1 25 ? 3.118 -5.241 -5.030 1.00 0.00 25 TYR A CA 16
ATOM 17843 C C . TYR A 1 25 ? 1.611 -5.083 -4.846 1.00 0.00 25 TYR A C 16
ATOM 17844 O O . TYR A 1 25 ? 1.062 -4.006 -4.980 1.00 0.00 25 TYR A O 16
ATOM 17862 N N . PHE A 1 26 ? 0.944 -6.158 -4.542 1.00 0.00 26 PHE A N 16
ATOM 17863 C CA . PHE A 1 26 ? -0.533 -6.111 -4.348 1.00 0.00 26 PHE A CA 16
ATOM 17864 C C . PHE A 1 26 ? -0.862 -5.566 -2.966 1.00 0.00 26 PHE A C 16
ATOM 17865 O O . PHE A 1 26 ? -0.212 -5.874 -1.987 1.00 0.00 26 PHE A O 16
ATOM 17882 N N . LEU A 1 27 ? -1.884 -4.756 -2.890 1.00 0.00 27 LEU A N 16
ATOM 17883 C CA . LEU A 1 27 ? -2.297 -4.161 -1.585 1.00 0.00 27 LEU A CA 16
ATOM 17884 C C . LEU A 1 27 ? -3.656 -4.729 -1.180 1.00 0.00 27 LEU A C 16
ATOM 17885 O O . LEU A 1 27 ? -4.662 -4.501 -1.823 1.00 0.00 27 LEU A O 16
ATOM 17901 N N . HIS A 1 28 ? -3.682 -5.463 -0.101 1.00 0.00 28 HIS A N 16
ATOM 17902 C CA . HIS A 1 28 ? -4.960 -6.058 0.393 1.00 0.00 28 HIS A CA 16
ATOM 17903 C C . HIS A 1 28 ? -5.016 -6.002 1.922 1.00 0.00 28 HIS A C 16
ATOM 17904 O O . HIS A 1 28 ? -4.034 -5.742 2.591 1.00 0.00 28 HIS A O 16
ATOM 17918 N N . PHE A 1 29 ? -6.173 -6.250 2.467 1.00 0.00 29 PHE A N 16
ATOM 17919 C CA . PHE A 1 29 ? -6.365 -6.223 3.950 1.00 0.00 29 PHE A CA 16
ATOM 17920 C C . PHE A 1 29 ? -5.483 -7.282 4.615 1.00 0.00 29 PHE A C 16
ATOM 17921 O O . PHE A 1 29 ? -4.985 -7.088 5.707 1.00 0.00 29 PHE A O 16
ATOM 17938 N N . SER A 1 30 ? -5.306 -8.401 3.973 1.00 0.00 30 SER A N 16
ATOM 17939 C CA . SER A 1 30 ? -4.474 -9.491 4.562 1.00 0.00 30 SER A CA 16
ATOM 17940 C C . SER A 1 30 ? -3.033 -9.012 4.728 1.00 0.00 30 SER A C 16
ATOM 17941 O O . SER A 1 30 ? -2.272 -9.565 5.499 1.00 0.00 30 SER A O 16
ATOM 17949 N N . GLU A 1 31 ? -2.648 -7.988 4.012 1.00 0.00 31 GLU A N 16
ATOM 17950 C CA . GLU A 1 31 ? -1.250 -7.469 4.119 1.00 0.00 31 GLU A CA 16
ATOM 17951 C C . GLU A 1 31 ? -1.200 -6.337 5.146 1.00 0.00 31 GLU A C 16
ATOM 17952 O O . GLU A 1 31 ? -0.138 -5.904 5.547 1.00 0.00 31 GLU A O 16
ATOM 17964 N N . LEU A 1 32 ? -2.338 -5.859 5.580 1.00 0.00 32 LEU A N 16
ATOM 17965 C CA . LEU A 1 32 ? -2.364 -4.755 6.593 1.00 0.00 32 LEU A CA 16
ATOM 17966 C C . LEU A 1 32 ? -2.530 -5.346 7.988 1.00 0.00 32 LEU A C 16
ATOM 17967 O O . LEU A 1 32 ? -3.534 -5.952 8.310 1.00 0.00 32 LEU A O 16
ATOM 17983 N N . LEU A 1 33 ? -1.542 -5.165 8.817 1.00 0.00 33 LEU A N 16
ATOM 17984 C CA . LEU A 1 33 ? -1.596 -5.693 10.209 1.00 0.00 33 LEU A CA 16
ATOM 17985 C C . LEU A 1 33 ? -2.712 -4.999 10.973 1.00 0.00 33 LEU A C 16
ATOM 17986 O O . LEU A 1 33 ? -3.441 -5.620 11.721 1.00 0.00 33 LEU A O 16
ATOM 18002 N N . ASP A 1 34 ? -2.836 -3.710 10.797 1.00 0.00 34 ASP A N 16
ATOM 18003 C CA . ASP A 1 34 ? -3.897 -2.937 11.513 1.00 0.00 34 ASP A CA 16
ATOM 18004 C C . ASP A 1 34 ? -4.855 -2.321 10.497 1.00 0.00 34 ASP A C 16
ATOM 18005 O O . ASP A 1 34 ? -4.452 -1.753 9.501 1.00 0.00 34 ASP A O 16
ATOM 18014 N N . LYS A 1 35 ? -6.125 -2.433 10.755 1.00 0.00 35 LYS A N 16
ATOM 18015 C CA . LYS A 1 35 ? -7.152 -1.866 9.833 1.00 0.00 35 LYS A CA 16
ATOM 18016 C C . LYS A 1 35 ? -7.231 -0.353 10.044 1.00 0.00 35 LYS A C 16
ATOM 18017 O O . LYS A 1 35 ? -7.836 0.362 9.270 1.00 0.00 35 LYS A O 16
ATOM 18036 N N . LYS A 1 36 ? -6.631 0.129 11.096 1.00 0.00 36 LYS A N 16
ATOM 18037 C CA . LYS A 1 36 ? -6.660 1.591 11.392 1.00 0.00 36 LYS A CA 16
ATOM 18038 C C . LYS A 1 36 ? -5.905 2.369 10.307 1.00 0.00 36 LYS A C 16
ATOM 18039 O O . LYS A 1 36 ? -6.330 3.425 9.881 1.00 0.00 36 LYS A O 16
ATOM 18058 N N . ASP A 1 37 ? -4.775 1.862 9.881 1.00 0.00 37 ASP A N 16
ATOM 18059 C CA . ASP A 1 37 ? -3.973 2.576 8.843 1.00 0.00 37 ASP A CA 16
ATOM 18060 C C . ASP A 1 37 ? -4.591 2.339 7.464 1.00 0.00 37 ASP A C 16
ATOM 18061 O O . ASP A 1 37 ? -4.199 2.945 6.487 1.00 0.00 37 ASP A O 16
ATOM 18070 N N . GLU A 1 38 ? -5.558 1.463 7.382 1.00 0.00 38 GLU A N 16
ATOM 18071 C CA . GLU A 1 38 ? -6.219 1.179 6.073 1.00 0.00 38 GLU A CA 16
ATOM 18072 C C . GLU A 1 38 ? -7.020 2.407 5.640 1.00 0.00 38 GLU A C 16
ATOM 18073 O O . GLU A 1 38 ? -7.099 2.732 4.471 1.00 0.00 38 GLU A O 16
ATOM 18085 N N . GLY A 1 39 ? -7.621 3.081 6.582 1.00 0.00 39 GLY A N 16
ATOM 18086 C CA . GLY A 1 39 ? -8.433 4.290 6.256 1.00 0.00 39 GLY A CA 16
ATOM 18087 C C . GLY A 1 39 ? -7.525 5.515 6.165 1.00 0.00 39 GLY A C 16
ATOM 18088 O O . GLY A 1 39 ? -7.940 6.574 5.742 1.00 0.00 39 GLY A O 16
ATOM 18092 N N . LYS A 1 40 ? -6.285 5.383 6.561 1.00 0.00 40 LYS A N 16
ATOM 18093 C CA . LYS A 1 40 ? -5.341 6.542 6.504 1.00 0.00 40 LYS A CA 16
ATOM 18094 C C . LYS A 1 40 ? -4.485 6.435 5.241 1.00 0.00 40 LYS A C 16
ATOM 18095 O O . LYS A 1 40 ? -3.648 7.275 4.975 1.00 0.00 40 LYS A O 16
ATOM 18114 N N . LEU A 1 41 ? -4.688 5.403 4.465 1.00 0.00 41 LEU A N 16
ATOM 18115 C CA . LEU A 1 41 ? -3.886 5.220 3.220 1.00 0.00 41 LEU A CA 16
ATOM 18116 C C . LEU A 1 41 ? -3.970 6.465 2.355 1.00 0.00 41 LEU A C 16
ATOM 18117 O O . LEU A 1 41 ? -4.977 7.143 2.310 1.00 0.00 41 LEU A O 16
ATOM 18133 N N . VAL A 1 42 ? -2.898 6.769 1.672 1.00 0.00 42 VAL A N 16
ATOM 18134 C CA . VAL A 1 42 ? -2.860 7.976 0.795 1.00 0.00 42 VAL A CA 16
ATOM 18135 C C . VAL A 1 42 ? -2.484 7.563 -0.620 1.00 0.00 42 VAL A C 16
ATOM 18136 O O . VAL A 1 42 ? -1.478 6.926 -0.859 1.00 0.00 42 VAL A O 16
ATOM 18149 N N . LYS A 1 43 ? -3.305 7.929 -1.561 1.00 0.00 43 LYS A N 16
ATOM 18150 C CA . LYS A 1 43 ? -3.050 7.580 -2.982 1.00 0.00 43 LYS A CA 16
ATOM 18151 C C . LYS A 1 43 ? -2.347 8.727 -3.706 1.00 0.00 43 LYS A C 16
ATOM 18152 O O . LYS A 1 43 ? -2.696 9.885 -3.568 1.00 0.00 43 LYS A O 16
ATOM 18171 N N . GLY A 1 44 ? -1.370 8.389 -4.501 1.00 0.00 44 GLY A N 16
ATOM 18172 C CA . GLY A 1 44 ? -0.622 9.408 -5.292 1.00 0.00 44 GLY A CA 16
ATOM 18173 C C . GLY A 1 44 ? 0.505 10.016 -4.462 1.00 0.00 44 GLY A C 16
ATOM 18174 O O . GLY A 1 44 ? 0.921 11.130 -4.708 1.00 0.00 44 GLY A O 16
ATOM 18178 N N . SER A 1 45 ? 1.014 9.305 -3.485 1.00 0.00 45 SER A N 16
ATOM 18179 C CA . SER A 1 45 ? 2.124 9.875 -2.651 1.00 0.00 45 SER A CA 16
ATOM 18180 C C . SER A 1 45 ? 3.153 8.804 -2.287 1.00 0.00 45 SER A C 16
ATOM 18181 O O . SER A 1 45 ? 3.216 7.737 -2.875 1.00 0.00 45 SER A O 16
ATOM 18189 N N . MET A 1 46 ? 3.981 9.116 -1.326 1.00 0.00 46 MET A N 16
ATOM 18190 C CA . MET A 1 46 ? 5.056 8.180 -0.887 1.00 0.00 46 MET A CA 16
ATOM 18191 C C . MET A 1 46 ? 4.551 7.242 0.196 1.00 0.00 46 MET A C 16
ATOM 18192 O O . MET A 1 46 ? 3.825 7.625 1.091 1.00 0.00 46 MET A O 16
ATOM 18206 N N . VAL A 1 47 ? 4.950 6.003 0.118 1.00 0.00 47 VAL A N 16
ATOM 18207 C CA . VAL A 1 47 ? 4.528 4.991 1.129 1.00 0.00 47 VAL A CA 16
ATOM 18208 C C . VAL A 1 47 ? 5.723 4.124 1.511 1.00 0.00 47 VAL A C 16
ATOM 18209 O O . VAL A 1 47 ? 6.702 4.044 0.794 1.00 0.00 47 VAL A O 16
ATOM 18222 N N . HIS A 1 48 ? 5.645 3.478 2.645 1.00 0.00 48 HIS A N 16
ATOM 18223 C CA . HIS A 1 48 ? 6.766 2.605 3.115 1.00 0.00 48 HIS A CA 16
ATOM 18224 C C . HIS A 1 48 ? 6.254 1.192 3.379 1.00 0.00 48 HIS A C 16
ATOM 18225 O O . HIS A 1 48 ? 5.242 0.984 4.024 1.00 0.00 48 HIS A O 16
ATOM 18239 N N . PHE A 1 49 ? 6.961 0.224 2.873 1.00 0.00 49 PHE A N 16
ATOM 18240 C CA . PHE A 1 49 ? 6.565 -1.198 3.058 1.00 0.00 49 PHE A CA 16
ATOM 18241 C C . PHE A 1 49 ? 7.792 -2.095 2.942 1.00 0.00 49 PHE A C 16
ATOM 18242 O O . PHE A 1 49 ? 8.816 -1.710 2.407 1.00 0.00 49 PHE A O 16
ATOM 18259 N N . ASP A 1 50 ? 7.691 -3.296 3.444 1.00 0.00 50 ASP A N 16
ATOM 18260 C CA . ASP A 1 50 ? 8.832 -4.254 3.385 1.00 0.00 50 ASP A CA 16
ATOM 18261 C C . ASP A 1 50 ? 8.571 -5.277 2.271 1.00 0.00 50 ASP A C 16
ATOM 18262 O O . ASP A 1 50 ? 7.437 -5.594 1.965 1.00 0.00 50 ASP A O 16
ATOM 18271 N N . PRO A 1 51 ? 9.613 -5.798 1.670 1.00 0.00 51 PRO A N 16
ATOM 18272 C CA . PRO A 1 51 ? 9.487 -6.803 0.577 1.00 0.00 51 PRO A CA 16
ATOM 18273 C C . PRO A 1 51 ? 9.020 -8.162 1.084 1.00 0.00 51 PRO A C 16
ATOM 18274 O O . PRO A 1 51 ? 9.131 -8.480 2.253 1.00 0.00 51 PRO A O 16
ATOM 18285 N N . THR A 1 52 ? 8.497 -8.967 0.202 1.00 0.00 52 THR A N 16
ATOM 18286 C CA . THR A 1 52 ? 8.016 -10.315 0.599 1.00 0.00 52 THR A CA 16
ATOM 18287 C C . THR A 1 52 ? 8.223 -11.296 -0.565 1.00 0.00 52 THR A C 16
ATOM 18288 O O . THR A 1 52 ? 8.165 -10.916 -1.721 1.00 0.00 52 THR A O 16
ATOM 18299 N N . PRO A 1 53 ? 8.463 -12.549 -0.265 1.00 0.00 53 PRO A N 16
ATOM 18300 C CA . PRO A 1 53 ? 8.680 -13.603 -1.302 1.00 0.00 53 PRO A CA 16
ATOM 18301 C C . PRO A 1 53 ? 7.393 -13.919 -2.067 1.00 0.00 53 PRO A C 16
ATOM 18302 O O . PRO A 1 53 ? 7.289 -13.695 -3.256 1.00 0.00 53 PRO A O 16
ATOM 18313 N N . THR A 1 54 ? 6.417 -14.430 -1.373 1.00 0.00 54 THR A N 16
ATOM 18314 C CA . THR A 1 54 ? 5.117 -14.774 -1.995 1.00 0.00 54 THR A CA 16
ATOM 18315 C C . THR A 1 54 ? 5.327 -15.759 -3.160 1.00 0.00 54 THR A C 16
ATOM 18316 O O . THR A 1 54 ? 6.324 -15.708 -3.855 1.00 0.00 54 THR A O 16
ATOM 18327 N N . PRO A 1 55 ? 4.387 -16.650 -3.380 1.00 0.00 55 PRO A N 16
ATOM 18328 C CA . PRO A 1 55 ? 4.468 -17.647 -4.488 1.00 0.00 55 PRO A CA 16
ATOM 18329 C C . PRO A 1 55 ? 4.270 -16.991 -5.858 1.00 0.00 55 PRO A C 16
ATOM 18330 O O . PRO A 1 55 ? 3.243 -17.138 -6.489 1.00 0.00 55 PRO A O 16
ATOM 18341 N N . LYS A 1 56 ? 5.257 -16.269 -6.306 1.00 0.00 56 LYS A N 16
ATOM 18342 C CA . LYS A 1 56 ? 5.183 -15.583 -7.622 1.00 0.00 56 LYS A CA 16
ATOM 18343 C C . LYS A 1 56 ? 3.995 -14.626 -7.655 1.00 0.00 56 LYS A C 16
ATOM 18344 O O . LYS A 1 56 ? 2.908 -14.979 -8.071 1.00 0.00 56 LYS A O 16
ATOM 18363 N N . GLY A 1 57 ? 4.202 -13.412 -7.239 1.00 0.00 57 GLY A N 16
ATOM 18364 C CA . GLY A 1 57 ? 3.099 -12.408 -7.250 1.00 0.00 57 GLY A CA 16
ATOM 18365 C C . GLY A 1 57 ? 3.533 -11.178 -6.447 1.00 0.00 57 GLY A C 16
ATOM 18366 O O . GLY A 1 57 ? 3.055 -10.083 -6.657 1.00 0.00 57 GLY A O 16
ATOM 18370 N N . LEU A 1 58 ? 4.442 -11.367 -5.525 1.00 0.00 58 LEU A N 16
ATOM 18371 C CA . LEU A 1 58 ? 4.942 -10.241 -4.680 1.00 0.00 58 LEU A CA 16
ATOM 18372 C C . LEU A 1 58 ? 3.806 -9.630 -3.875 1.00 0.00 58 LEU A C 16
ATOM 18373 O O . LEU A 1 58 ? 2.655 -9.664 -4.265 1.00 0.00 58 LEU A O 16
ATOM 18389 N N . ALA A 1 59 ? 4.131 -9.069 -2.745 1.00 0.00 59 ALA A N 16
ATOM 18390 C CA . ALA A 1 59 ? 3.093 -8.442 -1.883 1.00 0.00 59 ALA A CA 16
ATOM 18391 C C . ALA A 1 59 ? 3.732 -7.376 -1.001 1.00 0.00 59 ALA A C 16
ATOM 18392 O O . ALA A 1 59 ? 4.915 -7.400 -0.726 1.00 0.00 59 ALA A O 16
ATOM 18399 N N . ALA A 1 60 ? 2.942 -6.441 -0.561 1.00 0.00 60 ALA A N 16
ATOM 18400 C CA . ALA A 1 60 ? 3.455 -5.342 0.311 1.00 0.00 60 ALA A CA 16
ATOM 18401 C C . ALA A 1 60 ? 2.956 -5.567 1.733 1.00 0.00 60 ALA A C 16
ATOM 18402 O O . ALA A 1 60 ? 1.920 -5.071 2.129 1.00 0.00 60 ALA A O 16
ATOM 18409 N N . LYS A 1 61 ? 3.691 -6.319 2.506 1.00 0.00 61 LYS A N 16
ATOM 18410 C CA . LYS A 1 61 ? 3.273 -6.596 3.910 1.00 0.00 61 LYS A CA 16
ATOM 18411 C C . LYS A 1 61 ? 3.838 -5.534 4.850 1.00 0.00 61 LYS A C 16
ATOM 18412 O O . LYS A 1 61 ? 4.906 -4.991 4.637 1.00 0.00 61 LYS A O 16
ATOM 18431 N N . ALA A 1 62 ? 3.107 -5.253 5.893 1.00 0.00 62 ALA A N 16
ATOM 18432 C CA . ALA A 1 62 ? 3.532 -4.241 6.900 1.00 0.00 62 ALA A CA 16
ATOM 18433 C C . ALA A 1 62 ? 3.628 -2.870 6.239 1.00 0.00 62 ALA A C 16
ATOM 18434 O O . ALA A 1 62 ? 4.664 -2.230 6.244 1.00 0.00 62 ALA A O 16
ATOM 18441 N N . ILE A 1 63 ? 2.544 -2.417 5.673 1.00 0.00 63 ILE A N 16
ATOM 18442 C CA . ILE A 1 63 ? 2.536 -1.090 4.995 1.00 0.00 63 ILE A CA 16
ATOM 18443 C C . ILE A 1 63 ? 2.337 0.018 6.024 1.00 0.00 63 ILE A C 16
ATOM 18444 O O . ILE A 1 63 ? 1.435 -0.015 6.837 1.00 0.00 63 ILE A O 16
ATOM 18460 N N . SER A 1 64 ? 3.188 1.005 5.981 1.00 0.00 64 SER A N 16
ATOM 18461 C CA . SER A 1 64 ? 3.092 2.150 6.936 1.00 0.00 64 SER A CA 16
ATOM 18462 C C . SER A 1 64 ? 3.289 3.457 6.178 1.00 0.00 64 SER A C 16
ATOM 18463 O O . SER A 1 64 ? 4.263 3.644 5.466 1.00 0.00 64 SER A O 16
ATOM 18471 N N . LEU A 1 65 ? 2.356 4.363 6.326 1.00 0.00 65 LEU A N 16
ATOM 18472 C CA . LEU A 1 65 ? 2.451 5.670 5.624 1.00 0.00 65 LEU A CA 16
ATOM 18473 C C . LEU A 1 65 ? 3.222 6.667 6.515 1.00 0.00 65 LEU A C 16
ATOM 18474 O O . LEU A 1 65 ? 2.936 6.803 7.690 1.00 0.00 65 LEU A O 16
ATOM 18490 N N . PRO A 1 66 ? 4.186 7.370 5.960 1.00 0.00 66 PRO A N 16
ATOM 18491 C CA . PRO A 1 66 ? 4.986 8.369 6.722 1.00 0.00 66 PRO A CA 16
ATOM 18492 C C . PRO A 1 66 ? 4.194 9.658 6.951 1.00 0.00 66 PRO A C 16
ATOM 18493 O O . PRO A 1 66 ? 4.603 10.529 7.691 1.00 0.00 66 PRO A O 16
ATOM 18504 N N . LEU A 1 67 ? 3.063 9.781 6.308 1.00 0.00 67 LEU A N 16
ATOM 18505 C CA . LEU A 1 67 ? 2.225 11.009 6.459 1.00 0.00 67 LEU A CA 16
ATOM 18506 C C . LEU A 1 67 ? 1.133 10.763 7.493 1.00 0.00 67 LEU A C 16
ATOM 18507 O O . LEU A 1 67 ? 0.428 9.775 7.455 1.00 0.00 67 LEU A O 16
ATOM 18523 N N . GLU A 1 68 ? 0.997 11.669 8.420 1.00 0.00 68 GLU A N 16
ATOM 18524 C CA . GLU A 1 68 ? -0.038 11.531 9.485 1.00 0.00 68 GLU A CA 16
ATOM 18525 C C . GLU A 1 68 ? -1.310 12.256 9.046 1.00 0.00 68 GLU A C 16
ATOM 18526 O O . GLU A 1 68 ? -2.252 12.394 9.801 1.00 0.00 68 GLU A O 16
ATOM 18538 N N . HIS A 1 69 ? -1.338 12.712 7.821 1.00 0.00 69 HIS A N 16
ATOM 18539 C CA . HIS A 1 69 ? -2.539 13.429 7.297 1.00 0.00 69 HIS A CA 16
ATOM 18540 C C . HIS A 1 69 ? -2.910 14.573 8.238 1.00 0.00 69 HIS A C 16
ATOM 18541 O O . HIS A 1 69 ? -4.015 14.652 8.738 1.00 0.00 69 HIS A O 16
ATOM 18555 N N . HIS A 1 70 ? -1.982 15.463 8.465 1.00 0.00 70 HIS A N 16
ATOM 18556 C CA . HIS A 1 70 ? -2.232 16.630 9.359 1.00 0.00 70 HIS A CA 16
ATOM 18557 C C . HIS A 1 70 ? -2.887 16.180 10.661 1.00 0.00 70 HIS A C 16
ATOM 18558 O O . HIS A 1 70 ? -3.144 15.012 10.880 1.00 0.00 70 HIS A O 16
ATOM 18572 N N . HIS A 1 71 ? -3.146 17.113 11.530 1.00 0.00 71 HIS A N 16
ATOM 18573 C CA . HIS A 1 71 ? -3.776 16.791 12.838 1.00 0.00 71 HIS A CA 16
ATOM 18574 C C . HIS A 1 71 ? -5.120 16.104 12.601 1.00 0.00 71 HIS A C 16
ATOM 18575 O O . HIS A 1 71 ? -5.228 14.895 12.674 1.00 0.00 71 HIS A O 16
ATOM 18589 N N . HIS A 1 72 ? -6.139 16.874 12.313 1.00 0.00 72 HIS A N 16
ATOM 18590 C CA . HIS A 1 72 ? -7.501 16.302 12.065 1.00 0.00 72 HIS A CA 16
ATOM 18591 C C . HIS A 1 72 ? -7.769 15.149 13.028 1.00 0.00 72 HIS A C 16
ATOM 18592 O O . HIS A 1 72 ? -7.603 13.988 12.696 1.00 0.00 72 HIS A O 16
ATOM 18606 N N . HIS A 1 73 ? -8.178 15.472 14.223 1.00 0.00 73 HIS A N 16
ATOM 18607 C CA . HIS A 1 73 ? -8.467 14.427 15.246 1.00 0.00 73 HIS A CA 16
ATOM 18608 C C . HIS A 1 73 ? -9.680 13.614 14.797 1.00 0.00 73 HIS A C 16
ATOM 18609 O O . HIS A 1 73 ? -9.715 12.406 14.935 1.00 0.00 73 HIS A O 16
ATOM 18623 N N . HIS A 1 74 ? -10.670 14.272 14.262 1.00 0.00 74 HIS A N 16
ATOM 18624 C CA . HIS A 1 74 ? -11.892 13.556 13.794 1.00 0.00 74 HIS A CA 16
ATOM 18625 C C . HIS A 1 74 ? -12.641 14.436 12.787 1.00 0.00 74 HIS A C 16
ATOM 18626 O O . HIS A 1 74 ? -13.210 13.886 11.858 1.00 0.00 74 HIS A O 16
ATOM 18641 N N . MET A 1 1 ? 14.153 0.016 -1.329 1.00 0.00 1 MET A N 17
ATOM 18642 C CA . MET A 1 1 ? 13.377 -0.384 -0.122 1.00 0.00 1 MET A CA 17
ATOM 18643 C C . MET A 1 1 ? 12.040 0.352 -0.139 1.00 0.00 1 MET A C 17
ATOM 18644 O O . MET A 1 1 ? 10.997 -0.218 0.110 1.00 0.00 1 MET A O 17
ATOM 18660 N N . LYS A 1 2 ? 12.078 1.625 -0.436 1.00 0.00 2 LYS A N 17
ATOM 18661 C CA . LYS A 1 2 ? 10.831 2.442 -0.476 1.00 0.00 2 LYS A CA 17
ATOM 18662 C C . LYS A 1 2 ? 10.241 2.426 -1.883 1.00 0.00 2 LYS A C 17
ATOM 18663 O O . LYS A 1 2 ? 10.771 1.815 -2.791 1.00 0.00 2 LYS A O 17
ATOM 18682 N N . GLY A 1 3 ? 9.136 3.098 -2.056 1.00 0.00 3 GLY A N 17
ATOM 18683 C CA . GLY A 1 3 ? 8.479 3.136 -3.389 1.00 0.00 3 GLY A CA 17
ATOM 18684 C C . GLY A 1 3 ? 7.371 4.185 -3.401 1.00 0.00 3 GLY A C 17
ATOM 18685 O O . GLY A 1 3 ? 7.272 5.022 -2.526 1.00 0.00 3 GLY A O 17
ATOM 18689 N N . LYS A 1 4 ? 6.536 4.136 -4.409 1.00 0.00 4 LYS A N 17
ATOM 18690 C CA . LYS A 1 4 ? 5.418 5.118 -4.528 1.00 0.00 4 LYS A CA 17
ATOM 18691 C C . LYS A 1 4 ? 4.124 4.404 -4.905 1.00 0.00 4 LYS A C 17
ATOM 18692 O O . LYS A 1 4 ? 4.103 3.515 -5.738 1.00 0.00 4 LYS A O 17
ATOM 18711 N N . VAL A 1 5 ? 3.045 4.804 -4.283 1.00 0.00 5 VAL A N 17
ATOM 18712 C CA . VAL A 1 5 ? 1.726 4.176 -4.573 1.00 0.00 5 VAL A CA 17
ATOM 18713 C C . VAL A 1 5 ? 1.222 4.659 -5.928 1.00 0.00 5 VAL A C 17
ATOM 18714 O O . VAL A 1 5 ? 1.138 5.844 -6.186 1.00 0.00 5 VAL A O 17
ATOM 18727 N N . VAL A 1 6 ? 0.898 3.741 -6.793 1.00 0.00 6 VAL A N 17
ATOM 18728 C CA . VAL A 1 6 ? 0.405 4.114 -8.147 1.00 0.00 6 VAL A CA 17
ATOM 18729 C C . VAL A 1 6 ? -1.120 4.146 -8.142 1.00 0.00 6 VAL A C 17
ATOM 18730 O O . VAL A 1 6 ? -1.731 5.039 -8.692 1.00 0.00 6 VAL A O 17
ATOM 18743 N N . SER A 1 7 ? -1.742 3.175 -7.518 1.00 0.00 7 SER A N 17
ATOM 18744 C CA . SER A 1 7 ? -3.234 3.146 -7.472 1.00 0.00 7 SER A CA 17
ATOM 18745 C C . SER A 1 7 ? -3.718 2.406 -6.223 1.00 0.00 7 SER A C 17
ATOM 18746 O O . SER A 1 7 ? -3.047 1.547 -5.682 1.00 0.00 7 SER A O 17
ATOM 18754 N N . TYR A 1 8 ? -4.899 2.748 -5.782 1.00 0.00 8 TYR A N 17
ATOM 18755 C CA . TYR A 1 8 ? -5.492 2.096 -4.583 1.00 0.00 8 TYR A CA 17
ATOM 18756 C C . TYR A 1 8 ? -7.004 2.325 -4.572 1.00 0.00 8 TYR A C 17
ATOM 18757 O O . TYR A 1 8 ? -7.480 3.439 -4.479 1.00 0.00 8 TYR A O 17
ATOM 18775 N N . LEU A 1 9 ? -7.755 1.254 -4.657 1.00 0.00 9 LEU A N 17
ATOM 18776 C CA . LEU A 1 9 ? -9.248 1.352 -4.645 1.00 0.00 9 LEU A CA 17
ATOM 18777 C C . LEU A 1 9 ? -9.794 0.588 -3.435 1.00 0.00 9 LEU A C 17
ATOM 18778 O O . LEU A 1 9 ? -9.748 -0.624 -3.368 1.00 0.00 9 LEU A O 17
ATOM 18794 N N . ALA A 1 10 ? -10.314 1.316 -2.483 1.00 0.00 10 ALA A N 17
ATOM 18795 C CA . ALA A 1 10 ? -10.884 0.693 -1.254 1.00 0.00 10 ALA A CA 17
ATOM 18796 C C . ALA A 1 10 ? -12.141 -0.093 -1.620 1.00 0.00 10 ALA A C 17
ATOM 18797 O O . ALA A 1 10 ? -12.448 -1.106 -1.032 1.00 0.00 10 ALA A O 17
ATOM 18804 N N . ALA A 1 11 ? -12.880 0.399 -2.581 1.00 0.00 11 ALA A N 17
ATOM 18805 C CA . ALA A 1 11 ? -14.141 -0.273 -3.004 1.00 0.00 11 ALA A CA 17
ATOM 18806 C C . ALA A 1 11 ? -13.821 -1.671 -3.527 1.00 0.00 11 ALA A C 17
ATOM 18807 O O . ALA A 1 11 ? -14.594 -2.591 -3.376 1.00 0.00 11 ALA A O 17
ATOM 18814 N N . LYS A 1 12 ? -12.688 -1.821 -4.163 1.00 0.00 12 LYS A N 17
ATOM 18815 C CA . LYS A 1 12 ? -12.297 -3.148 -4.730 1.00 0.00 12 LYS A CA 17
ATOM 18816 C C . LYS A 1 12 ? -11.392 -3.875 -3.730 1.00 0.00 12 LYS A C 17
ATOM 18817 O O . LYS A 1 12 ? -10.981 -4.991 -3.959 1.00 0.00 12 LYS A O 17
ATOM 18836 N N . LYS A 1 13 ? -11.100 -3.237 -2.623 1.00 0.00 13 LYS A N 17
ATOM 18837 C CA . LYS A 1 13 ? -10.242 -3.852 -1.569 1.00 0.00 13 LYS A CA 17
ATOM 18838 C C . LYS A 1 13 ? -8.893 -4.228 -2.165 1.00 0.00 13 LYS A C 17
ATOM 18839 O O . LYS A 1 13 ? -8.066 -4.842 -1.523 1.00 0.00 13 LYS A O 17
ATOM 18858 N N . TYR A 1 14 ? -8.671 -3.846 -3.394 1.00 0.00 14 TYR A N 17
ATOM 18859 C CA . TYR A 1 14 ? -7.383 -4.153 -4.079 1.00 0.00 14 TYR A CA 17
ATOM 18860 C C . TYR A 1 14 ? -6.720 -2.864 -4.559 1.00 0.00 14 TYR A C 17
ATOM 18861 O O . TYR A 1 14 ? -7.347 -1.831 -4.696 1.00 0.00 14 TYR A O 17
ATOM 18879 N N . GLY A 1 15 ? -5.440 -2.937 -4.803 1.00 0.00 15 GLY A N 17
ATOM 18880 C CA . GLY A 1 15 ? -4.684 -1.744 -5.268 1.00 0.00 15 GLY A CA 17
ATOM 18881 C C . GLY A 1 15 ? -3.341 -2.175 -5.851 1.00 0.00 15 GLY A C 17
ATOM 18882 O O . GLY A 1 15 ? -3.077 -3.343 -6.057 1.00 0.00 15 GLY A O 17
ATOM 18886 N N . PHE A 1 16 ? -2.490 -1.220 -6.116 1.00 0.00 16 PHE A N 17
ATOM 18887 C CA . PHE A 1 16 ? -1.148 -1.531 -6.689 1.00 0.00 16 PHE A CA 17
ATOM 18888 C C . PHE A 1 16 ? -0.114 -0.553 -6.133 1.00 0.00 16 PHE A C 17
ATOM 18889 O O . PHE A 1 16 ? -0.409 0.593 -5.843 1.00 0.00 16 PHE A O 17
ATOM 18906 N N . ILE A 1 17 ? 1.102 -1.014 -5.990 1.00 0.00 17 ILE A N 17
ATOM 18907 C CA . ILE A 1 17 ? 2.196 -0.147 -5.455 1.00 0.00 17 ILE A CA 17
ATOM 18908 C C . ILE A 1 17 ? 3.447 -0.293 -6.322 1.00 0.00 17 ILE A C 17
ATOM 18909 O O . ILE A 1 17 ? 3.865 -1.382 -6.663 1.00 0.00 17 ILE A O 17
ATOM 18925 N N . GLN A 1 18 ? 4.036 0.819 -6.680 1.00 0.00 18 GLN A N 17
ATOM 18926 C CA . GLN A 1 18 ? 5.260 0.799 -7.537 1.00 0.00 18 GLN A CA 17
ATOM 18927 C C . GLN A 1 18 ? 6.513 0.912 -6.666 1.00 0.00 18 GLN A C 17
ATOM 18928 O O . GLN A 1 18 ? 6.768 1.919 -6.034 1.00 0.00 18 GLN A O 17
ATOM 18942 N N . GLY A 1 19 ? 7.286 -0.137 -6.647 1.00 0.00 19 GLY A N 17
ATOM 18943 C CA . GLY A 1 19 ? 8.537 -0.163 -5.842 1.00 0.00 19 GLY A CA 17
ATOM 18944 C C . GLY A 1 19 ? 9.626 0.655 -6.530 1.00 0.00 19 GLY A C 17
ATOM 18945 O O . GLY A 1 19 ? 9.558 0.941 -7.708 1.00 0.00 19 GLY A O 17
ATOM 18949 N N . ASP A 1 20 ? 10.628 1.028 -5.784 1.00 0.00 20 ASP A N 17
ATOM 18950 C CA . ASP A 1 20 ? 11.747 1.835 -6.348 1.00 0.00 20 ASP A CA 17
ATOM 18951 C C . ASP A 1 20 ? 12.492 1.015 -7.401 1.00 0.00 20 ASP A C 17
ATOM 18952 O O . ASP A 1 20 ? 12.965 1.541 -8.383 1.00 0.00 20 ASP A O 17
ATOM 18961 N N . ASP A 1 21 ? 12.612 -0.272 -7.184 1.00 0.00 21 ASP A N 17
ATOM 18962 C CA . ASP A 1 21 ? 13.341 -1.144 -8.152 1.00 0.00 21 ASP A CA 17
ATOM 18963 C C . ASP A 1 21 ? 12.392 -1.543 -9.285 1.00 0.00 21 ASP A C 17
ATOM 18964 O O . ASP A 1 21 ? 12.709 -2.372 -10.111 1.00 0.00 21 ASP A O 17
ATOM 18973 N N . GLY A 1 22 ? 11.235 -0.933 -9.328 1.00 0.00 22 GLY A N 17
ATOM 18974 C CA . GLY A 1 22 ? 10.250 -1.233 -10.405 1.00 0.00 22 GLY A CA 17
ATOM 18975 C C . GLY A 1 22 ? 9.510 -2.525 -10.077 1.00 0.00 22 GLY A C 17
ATOM 18976 O O . GLY A 1 22 ? 8.966 -3.176 -10.944 1.00 0.00 22 GLY A O 17
ATOM 18980 N N . GLU A 1 23 ? 9.493 -2.899 -8.824 1.00 0.00 23 GLU A N 17
ATOM 18981 C CA . GLU A 1 23 ? 8.802 -4.157 -8.412 1.00 0.00 23 GLU A CA 17
ATOM 18982 C C . GLU A 1 23 ? 7.390 -3.843 -7.925 1.00 0.00 23 GLU A C 17
ATOM 18983 O O . GLU A 1 23 ? 7.191 -3.176 -6.928 1.00 0.00 23 GLU A O 17
ATOM 18995 N N . SER A 1 24 ? 6.419 -4.332 -8.641 1.00 0.00 24 SER A N 17
ATOM 18996 C CA . SER A 1 24 ? 5.001 -4.093 -8.267 1.00 0.00 24 SER A CA 17
ATOM 18997 C C . SER A 1 24 ? 4.608 -4.997 -7.107 1.00 0.00 24 SER A C 17
ATOM 18998 O O . SER A 1 24 ? 5.075 -6.112 -6.980 1.00 0.00 24 SER A O 17
ATOM 19006 N N . TYR A 1 25 ? 3.741 -4.510 -6.265 1.00 0.00 25 TYR A N 17
ATOM 19007 C CA . TYR A 1 25 ? 3.279 -5.309 -5.094 1.00 0.00 25 TYR A CA 17
ATOM 19008 C C . TYR A 1 25 ? 1.762 -5.175 -4.950 1.00 0.00 25 TYR A C 17
ATOM 19009 O O . TYR A 1 25 ? 1.199 -4.104 -5.073 1.00 0.00 25 TYR A O 17
ATOM 19027 N N . PHE A 1 26 ? 1.109 -6.275 -4.693 1.00 0.00 26 PHE A N 17
ATOM 19028 C CA . PHE A 1 26 ? -0.372 -6.269 -4.537 1.00 0.00 26 PHE A CA 17
ATOM 19029 C C . PHE A 1 26 ? -0.741 -5.818 -3.132 1.00 0.00 26 PHE A C 17
ATOM 19030 O O . PHE A 1 26 ? -0.076 -6.141 -2.168 1.00 0.00 26 PHE A O 17
ATOM 19047 N N . LEU A 1 27 ? -1.809 -5.074 -3.020 1.00 0.00 27 LEU A N 17
ATOM 19048 C CA . LEU A 1 27 ? -2.256 -4.581 -1.687 1.00 0.00 27 LEU A CA 17
ATOM 19049 C C . LEU A 1 27 ? -3.566 -5.262 -1.304 1.00 0.00 27 LEU A C 17
ATOM 19050 O O . LEU A 1 27 ? -4.564 -5.181 -1.995 1.00 0.00 27 LEU A O 17
ATOM 19066 N N . HIS A 1 28 ? -3.552 -5.934 -0.184 1.00 0.00 28 HIS A N 17
ATOM 19067 C CA . HIS A 1 28 ? -4.769 -6.643 0.306 1.00 0.00 28 HIS A CA 17
ATOM 19068 C C . HIS A 1 28 ? -4.901 -6.451 1.819 1.00 0.00 28 HIS A C 17
ATOM 19069 O O . HIS A 1 28 ? -3.998 -5.986 2.491 1.00 0.00 28 HIS A O 17
ATOM 19083 N N . PHE A 1 29 ? -6.040 -6.803 2.341 1.00 0.00 29 PHE A N 17
ATOM 19084 C CA . PHE A 1 29 ? -6.305 -6.656 3.799 1.00 0.00 29 PHE A CA 17
ATOM 19085 C C . PHE A 1 29 ? -5.324 -7.521 4.582 1.00 0.00 29 PHE A C 17
ATOM 19086 O O . PHE A 1 29 ? -4.865 -7.154 5.641 1.00 0.00 29 PHE A O 17
ATOM 19103 N N . SER A 1 30 ? -5.031 -8.682 4.064 1.00 0.00 30 SER A N 17
ATOM 19104 C CA . SER A 1 30 ? -4.106 -9.620 4.752 1.00 0.00 30 SER A CA 17
ATOM 19105 C C . SER A 1 30 ? -2.729 -8.971 4.888 1.00 0.00 30 SER A C 17
ATOM 19106 O O . SER A 1 30 ? -1.927 -9.367 5.707 1.00 0.00 30 SER A O 17
ATOM 19114 N N . GLU A 1 31 ? -2.445 -7.983 4.077 1.00 0.00 31 GLU A N 17
ATOM 19115 C CA . GLU A 1 31 ? -1.115 -7.310 4.136 1.00 0.00 31 GLU A CA 17
ATOM 19116 C C . GLU A 1 31 ? -1.175 -6.124 5.103 1.00 0.00 31 GLU A C 17
ATOM 19117 O O . GLU A 1 31 ? -0.162 -5.567 5.470 1.00 0.00 31 GLU A O 17
ATOM 19129 N N . LEU A 1 32 ? -2.355 -5.735 5.525 1.00 0.00 32 LEU A N 17
ATOM 19130 C CA . LEU A 1 32 ? -2.479 -4.585 6.479 1.00 0.00 32 LEU A CA 17
ATOM 19131 C C . LEU A 1 32 ? -2.578 -5.114 7.914 1.00 0.00 32 LEU A C 17
ATOM 19132 O O . LEU A 1 32 ? -3.589 -5.644 8.329 1.00 0.00 32 LEU A O 17
ATOM 19148 N N . LEU A 1 33 ? -1.512 -4.964 8.658 1.00 0.00 33 LEU A N 17
ATOM 19149 C CA . LEU A 1 33 ? -1.481 -5.434 10.076 1.00 0.00 33 LEU A CA 17
ATOM 19150 C C . LEU A 1 33 ? -2.478 -4.637 10.896 1.00 0.00 33 LEU A C 17
ATOM 19151 O O . LEU A 1 33 ? -3.183 -5.166 11.729 1.00 0.00 33 LEU A O 17
ATOM 19167 N N . ASP A 1 34 ? -2.522 -3.352 10.666 1.00 0.00 34 ASP A N 17
ATOM 19168 C CA . ASP A 1 34 ? -3.457 -2.459 11.414 1.00 0.00 34 ASP A CA 17
ATOM 19169 C C . ASP A 1 34 ? -4.531 -1.967 10.446 1.00 0.00 34 ASP A C 17
ATOM 19170 O O . ASP A 1 34 ? -4.383 -0.952 9.797 1.00 0.00 34 ASP A O 17
ATOM 19179 N N . LYS A 1 35 ? -5.603 -2.702 10.351 1.00 0.00 35 LYS A N 17
ATOM 19180 C CA . LYS A 1 35 ? -6.716 -2.330 9.427 1.00 0.00 35 LYS A CA 17
ATOM 19181 C C . LYS A 1 35 ? -7.076 -0.866 9.634 1.00 0.00 35 LYS A C 17
ATOM 19182 O O . LYS A 1 35 ? -7.679 -0.243 8.789 1.00 0.00 35 LYS A O 17
ATOM 19201 N N . LYS A 1 36 ? -6.702 -0.314 10.755 1.00 0.00 36 LYS A N 17
ATOM 19202 C CA . LYS A 1 36 ? -6.996 1.109 11.034 1.00 0.00 36 LYS A CA 17
ATOM 19203 C C . LYS A 1 36 ? -6.207 1.980 10.052 1.00 0.00 36 LYS A C 17
ATOM 19204 O O . LYS A 1 36 ? -6.659 3.022 9.632 1.00 0.00 36 LYS A O 17
ATOM 19223 N N . ASP A 1 37 ? -5.011 1.558 9.718 1.00 0.00 37 ASP A N 17
ATOM 19224 C CA . ASP A 1 37 ? -4.146 2.347 8.788 1.00 0.00 37 ASP A CA 17
ATOM 19225 C C . ASP A 1 37 ? -4.741 2.305 7.377 1.00 0.00 37 ASP A C 17
ATOM 19226 O O . ASP A 1 37 ? -4.336 3.037 6.500 1.00 0.00 37 ASP A O 17
ATOM 19235 N N . GLU A 1 38 ? -5.693 1.435 7.163 1.00 0.00 38 GLU A N 17
ATOM 19236 C CA . GLU A 1 38 ? -6.328 1.302 5.821 1.00 0.00 38 GLU A CA 17
ATOM 19237 C C . GLU A 1 38 ? -7.103 2.580 5.491 1.00 0.00 38 GLU A C 17
ATOM 19238 O O . GLU A 1 38 ? -7.186 2.993 4.354 1.00 0.00 38 GLU A O 17
ATOM 19250 N N . GLY A 1 39 ? -7.688 3.191 6.487 1.00 0.00 39 GLY A N 17
ATOM 19251 C CA . GLY A 1 39 ? -8.485 4.432 6.268 1.00 0.00 39 GLY A CA 17
ATOM 19252 C C . GLY A 1 39 ? -7.559 5.646 6.252 1.00 0.00 39 GLY A C 17
ATOM 19253 O O . GLY A 1 39 ? -7.979 6.748 5.964 1.00 0.00 39 GLY A O 17
ATOM 19257 N N . LYS A 1 40 ? -6.306 5.453 6.576 1.00 0.00 40 LYS A N 17
ATOM 19258 C CA . LYS A 1 40 ? -5.332 6.591 6.599 1.00 0.00 40 LYS A CA 17
ATOM 19259 C C . LYS A 1 40 ? -4.366 6.465 5.416 1.00 0.00 40 LYS A C 17
ATOM 19260 O O . LYS A 1 40 ? -3.333 7.099 5.378 1.00 0.00 40 LYS A O 17
ATOM 19279 N N . LEU A 1 41 ? -4.701 5.646 4.448 1.00 0.00 41 LEU A N 17
ATOM 19280 C CA . LEU A 1 41 ? -3.816 5.462 3.258 1.00 0.00 41 LEU A CA 17
ATOM 19281 C C . LEU A 1 41 ? -3.798 6.732 2.422 1.00 0.00 41 LEU A C 17
ATOM 19282 O O . LEU A 1 41 ? -4.745 7.492 2.403 1.00 0.00 41 LEU A O 17
ATOM 19298 N N . VAL A 1 42 ? -2.709 6.962 1.731 1.00 0.00 42 VAL A N 17
ATOM 19299 C CA . VAL A 1 42 ? -2.587 8.185 0.883 1.00 0.00 42 VAL A CA 17
ATOM 19300 C C . VAL A 1 42 ? -2.303 7.781 -0.560 1.00 0.00 42 VAL A C 17
ATOM 19301 O O . VAL A 1 42 ? -1.475 6.938 -0.844 1.00 0.00 42 VAL A O 17
ATOM 19314 N N . LYS A 1 43 ? -3.022 8.383 -1.466 1.00 0.00 43 LYS A N 17
ATOM 19315 C CA . LYS A 1 43 ? -2.863 8.073 -2.913 1.00 0.00 43 LYS A CA 17
ATOM 19316 C C . LYS A 1 43 ? -2.007 9.139 -3.597 1.00 0.00 43 LYS A C 17
ATOM 19317 O O . LYS A 1 43 ? -2.220 10.326 -3.442 1.00 0.00 43 LYS A O 17
ATOM 19336 N N . GLY A 1 44 ? -1.064 8.698 -4.382 1.00 0.00 44 GLY A N 17
ATOM 19337 C CA . GLY A 1 44 ? -0.182 9.631 -5.140 1.00 0.00 44 GLY A CA 17
ATOM 19338 C C . GLY A 1 44 ? 1.094 9.919 -4.349 1.00 0.00 44 GLY A C 17
ATOM 19339 O O . GLY A 1 44 ? 2.104 10.287 -4.911 1.00 0.00 44 GLY A O 17
ATOM 19343 N N . SER A 1 45 ? 1.049 9.771 -3.050 1.00 0.00 45 SER A N 17
ATOM 19344 C CA . SER A 1 45 ? 2.252 10.057 -2.213 1.00 0.00 45 SER A CA 17
ATOM 19345 C C . SER A 1 45 ? 3.100 8.795 -2.036 1.00 0.00 45 SER A C 17
ATOM 19346 O O . SER A 1 45 ? 2.801 7.735 -2.564 1.00 0.00 45 SER A O 17
ATOM 19354 N N . MET A 1 46 ? 4.171 8.928 -1.297 1.00 0.00 46 MET A N 17
ATOM 19355 C CA . MET A 1 46 ? 5.087 7.781 -1.063 1.00 0.00 46 MET A CA 17
ATOM 19356 C C . MET A 1 46 ? 4.572 6.898 0.066 1.00 0.00 46 MET A C 17
ATOM 19357 O O . MET A 1 46 ? 3.954 7.356 1.005 1.00 0.00 46 MET A O 17
ATOM 19371 N N . VAL A 1 47 ? 4.849 5.625 -0.029 1.00 0.00 47 VAL A N 17
ATOM 19372 C CA . VAL A 1 47 ? 4.409 4.661 1.021 1.00 0.00 47 VAL A CA 17
ATOM 19373 C C . VAL A 1 47 ? 5.576 3.752 1.391 1.00 0.00 47 VAL A C 17
ATOM 19374 O O . VAL A 1 47 ? 6.533 3.615 0.653 1.00 0.00 47 VAL A O 17
ATOM 19387 N N . HIS A 1 48 ? 5.499 3.136 2.543 1.00 0.00 48 HIS A N 17
ATOM 19388 C CA . HIS A 1 48 ? 6.596 2.229 3.005 1.00 0.00 48 HIS A CA 17
ATOM 19389 C C . HIS A 1 48 ? 6.055 0.827 3.249 1.00 0.00 48 HIS A C 17
ATOM 19390 O O . HIS A 1 48 ? 5.122 0.618 4.000 1.00 0.00 48 HIS A O 17
ATOM 19404 N N . PHE A 1 49 ? 6.665 -0.135 2.612 1.00 0.00 49 PHE A N 17
ATOM 19405 C CA . PHE A 1 49 ? 6.248 -1.558 2.767 1.00 0.00 49 PHE A CA 17
ATOM 19406 C C . PHE A 1 49 ? 7.489 -2.440 2.867 1.00 0.00 49 PHE A C 17
ATOM 19407 O O . PHE A 1 49 ? 8.536 -2.123 2.332 1.00 0.00 49 PHE A O 17
ATOM 19424 N N . ASP A 1 50 ? 7.372 -3.549 3.561 1.00 0.00 50 ASP A N 17
ATOM 19425 C CA . ASP A 1 50 ? 8.533 -4.467 3.722 1.00 0.00 50 ASP A CA 17
ATOM 19426 C C . ASP A 1 50 ? 8.357 -5.686 2.792 1.00 0.00 50 ASP A C 17
ATOM 19427 O O . ASP A 1 50 ? 7.310 -6.311 2.779 1.00 0.00 50 ASP A O 17
ATOM 19436 N N . PRO A 1 51 ? 9.373 -6.030 2.038 1.00 0.00 51 PRO A N 17
ATOM 19437 C CA . PRO A 1 51 ? 9.331 -7.198 1.112 1.00 0.00 51 PRO A CA 17
ATOM 19438 C C . PRO A 1 51 ? 8.798 -8.467 1.774 1.00 0.00 51 PRO A C 17
ATOM 19439 O O . PRO A 1 51 ? 9.083 -8.754 2.919 1.00 0.00 51 PRO A O 17
ATOM 19450 N N . THR A 1 52 ? 8.027 -9.228 1.038 1.00 0.00 52 THR A N 17
ATOM 19451 C CA . THR A 1 52 ? 7.457 -10.490 1.583 1.00 0.00 52 THR A CA 17
ATOM 19452 C C . THR A 1 52 ? 7.651 -11.626 0.561 1.00 0.00 52 THR A C 17
ATOM 19453 O O . THR A 1 52 ? 7.657 -11.400 -0.636 1.00 0.00 52 THR A O 17
ATOM 19464 N N . PRO A 1 53 ? 7.764 -12.839 1.036 1.00 0.00 53 PRO A N 17
ATOM 19465 C CA . PRO A 1 53 ? 7.927 -14.036 0.166 1.00 0.00 53 PRO A CA 17
ATOM 19466 C C . PRO A 1 53 ? 6.652 -14.400 -0.600 1.00 0.00 53 PRO A C 17
ATOM 19467 O O . PRO A 1 53 ? 5.576 -14.492 -0.043 1.00 0.00 53 PRO A O 17
ATOM 19478 N N . THR A 1 54 ? 6.788 -14.616 -1.884 1.00 0.00 54 THR A N 17
ATOM 19479 C CA . THR A 1 54 ? 5.612 -14.982 -2.722 1.00 0.00 54 THR A CA 17
ATOM 19480 C C . THR A 1 54 ? 6.079 -15.870 -3.891 1.00 0.00 54 THR A C 17
ATOM 19481 O O . THR A 1 54 ? 7.193 -15.749 -4.365 1.00 0.00 54 THR A O 17
ATOM 19492 N N . PRO A 1 55 ? 5.230 -16.759 -4.347 1.00 0.00 55 PRO A N 17
ATOM 19493 C CA . PRO A 1 55 ? 5.556 -17.685 -5.474 1.00 0.00 55 PRO A CA 17
ATOM 19494 C C . PRO A 1 55 ? 5.700 -16.933 -6.800 1.00 0.00 55 PRO A C 17
ATOM 19495 O O . PRO A 1 55 ? 6.638 -17.130 -7.542 1.00 0.00 55 PRO A O 17
ATOM 19506 N N . LYS A 1 56 ? 4.758 -16.072 -7.086 1.00 0.00 56 LYS A N 17
ATOM 19507 C CA . LYS A 1 56 ? 4.802 -15.285 -8.349 1.00 0.00 56 LYS A CA 17
ATOM 19508 C C . LYS A 1 56 ? 3.702 -14.220 -8.331 1.00 0.00 56 LYS A C 17
ATOM 19509 O O . LYS A 1 56 ? 2.526 -14.515 -8.399 1.00 0.00 56 LYS A O 17
ATOM 19528 N N . GLY A 1 57 ? 4.095 -12.974 -8.251 1.00 0.00 57 GLY A N 17
ATOM 19529 C CA . GLY A 1 57 ? 3.105 -11.852 -8.242 1.00 0.00 57 GLY A CA 17
ATOM 19530 C C . GLY A 1 57 ? 3.551 -10.797 -7.224 1.00 0.00 57 GLY A C 17
ATOM 19531 O O . GLY A 1 57 ? 3.090 -9.676 -7.237 1.00 0.00 57 GLY A O 17
ATOM 19535 N N . LEU A 1 58 ? 4.449 -11.169 -6.350 1.00 0.00 58 LEU A N 17
ATOM 19536 C CA . LEU A 1 58 ? 4.961 -10.231 -5.309 1.00 0.00 58 LEU A CA 17
ATOM 19537 C C . LEU A 1 58 ? 3.816 -9.769 -4.415 1.00 0.00 58 LEU A C 17
ATOM 19538 O O . LEU A 1 58 ? 2.657 -9.899 -4.748 1.00 0.00 58 LEU A O 17
ATOM 19554 N N . ALA A 1 59 ? 4.151 -9.230 -3.273 1.00 0.00 59 ALA A N 17
ATOM 19555 C CA . ALA A 1 59 ? 3.107 -8.746 -2.333 1.00 0.00 59 ALA A CA 17
ATOM 19556 C C . ALA A 1 59 ? 3.721 -7.759 -1.339 1.00 0.00 59 ALA A C 17
ATOM 19557 O O . ALA A 1 59 ? 4.901 -7.796 -1.046 1.00 0.00 59 ALA A O 17
ATOM 19564 N N . ALA A 1 60 ? 2.908 -6.874 -0.825 1.00 0.00 60 ALA A N 17
ATOM 19565 C CA . ALA A 1 60 ? 3.398 -5.860 0.153 1.00 0.00 60 ALA A CA 17
ATOM 19566 C C . ALA A 1 60 ? 3.079 -6.313 1.572 1.00 0.00 60 ALA A C 17
ATOM 19567 O O . ALA A 1 60 ? 2.122 -7.021 1.816 1.00 0.00 60 ALA A O 17
ATOM 19574 N N . LYS A 1 61 ? 3.890 -5.902 2.507 1.00 0.00 61 LYS A N 17
ATOM 19575 C CA . LYS A 1 61 ? 3.676 -6.287 3.932 1.00 0.00 61 LYS A CA 17
ATOM 19576 C C . LYS A 1 61 ? 3.979 -5.095 4.850 1.00 0.00 61 LYS A C 17
ATOM 19577 O O . LYS A 1 61 ? 4.934 -4.367 4.662 1.00 0.00 61 LYS A O 17
ATOM 19596 N N . ALA A 1 62 ? 3.151 -4.921 5.846 1.00 0.00 62 ALA A N 17
ATOM 19597 C CA . ALA A 1 62 ? 3.320 -3.810 6.827 1.00 0.00 62 ALA A CA 17
ATOM 19598 C C . ALA A 1 62 ? 3.370 -2.469 6.100 1.00 0.00 62 ALA A C 17
ATOM 19599 O O . ALA A 1 62 ? 4.372 -1.788 6.095 1.00 0.00 62 ALA A O 17
ATOM 19606 N N . ILE A 1 63 ? 2.271 -2.093 5.497 1.00 0.00 63 ILE A N 17
ATOM 19607 C CA . ILE A 1 63 ? 2.210 -0.798 4.764 1.00 0.00 63 ILE A CA 17
ATOM 19608 C C . ILE A 1 63 ? 1.978 0.339 5.751 1.00 0.00 63 ILE A C 17
ATOM 19609 O O . ILE A 1 63 ? 1.095 0.288 6.587 1.00 0.00 63 ILE A O 17
ATOM 19625 N N . SER A 1 64 ? 2.779 1.363 5.652 1.00 0.00 64 SER A N 17
ATOM 19626 C CA . SER A 1 64 ? 2.650 2.531 6.570 1.00 0.00 64 SER A CA 17
ATOM 19627 C C . SER A 1 64 ? 2.652 3.824 5.763 1.00 0.00 64 SER A C 17
ATOM 19628 O O . SER A 1 64 ? 3.011 3.854 4.602 1.00 0.00 64 SER A O 17
ATOM 19636 N N . LEU A 1 65 ? 2.241 4.895 6.393 1.00 0.00 65 LEU A N 17
ATOM 19637 C CA . LEU A 1 65 ? 2.190 6.225 5.712 1.00 0.00 65 LEU A CA 17
ATOM 19638 C C . LEU A 1 65 ? 3.101 7.218 6.449 1.00 0.00 65 LEU A C 17
ATOM 19639 O O . LEU A 1 65 ? 2.638 8.025 7.231 1.00 0.00 65 LEU A O 17
ATOM 19655 N N . PRO A 1 66 ? 4.383 7.152 6.210 1.00 0.00 66 PRO A N 17
ATOM 19656 C CA . PRO A 1 66 ? 5.368 8.057 6.864 1.00 0.00 66 PRO A CA 17
ATOM 19657 C C . PRO A 1 66 ? 5.399 9.435 6.187 1.00 0.00 66 PRO A C 17
ATOM 19658 O O . PRO A 1 66 ? 6.332 10.197 6.346 1.00 0.00 66 PRO A O 17
ATOM 19669 N N . LEU A 1 67 ? 4.379 9.741 5.415 1.00 0.00 67 LEU A N 17
ATOM 19670 C CA . LEU A 1 67 ? 4.332 11.049 4.702 1.00 0.00 67 LEU A CA 17
ATOM 19671 C C . L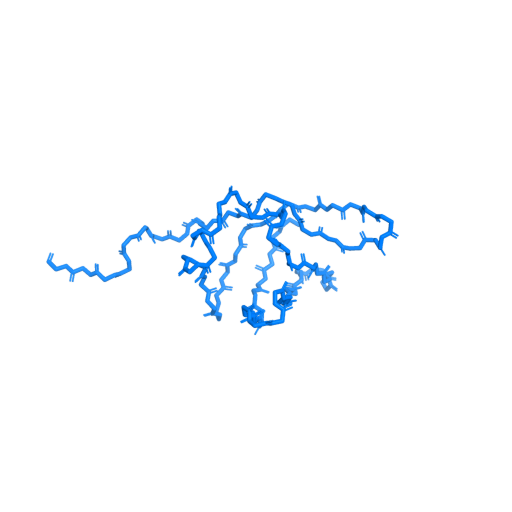EU A 1 67 ? 4.066 12.185 5.692 1.00 0.00 67 LEU A C 17
ATOM 19672 O O . LEU A 1 67 ? 3.031 12.248 6.323 1.00 0.00 67 LEU A O 17
ATOM 19688 N N . GLU A 1 68 ? 5.000 13.088 5.796 1.00 0.00 68 GLU A N 17
ATOM 19689 C CA . GLU A 1 68 ? 4.845 14.242 6.719 1.00 0.00 68 GLU A CA 17
ATOM 19690 C C . GLU A 1 68 ? 3.845 15.235 6.144 1.00 0.00 68 GLU A C 17
ATOM 19691 O O . GLU A 1 68 ? 3.890 15.584 4.981 1.00 0.00 68 GLU A O 17
ATOM 19703 N N . HIS A 1 69 ? 2.941 15.692 6.965 1.00 0.00 69 HIS A N 17
ATOM 19704 C CA . HIS A 1 69 ? 1.918 16.665 6.494 1.00 0.00 69 HIS A CA 17
ATOM 19705 C C . HIS A 1 69 ? 1.572 17.646 7.620 1.00 0.00 69 HIS A C 17
ATOM 19706 O O . HIS A 1 69 ? 1.019 17.281 8.640 1.00 0.00 69 HIS A O 17
ATOM 19720 N N . HIS A 1 70 ? 1.904 18.898 7.423 1.00 0.00 70 HIS A N 17
ATOM 19721 C CA . HIS A 1 70 ? 1.616 19.942 8.451 1.00 0.00 70 HIS A CA 17
ATOM 19722 C C . HIS A 1 70 ? 1.358 21.292 7.772 1.00 0.00 70 HIS A C 17
ATOM 19723 O O . HIS A 1 70 ? 1.657 21.493 6.610 1.00 0.00 70 HIS A O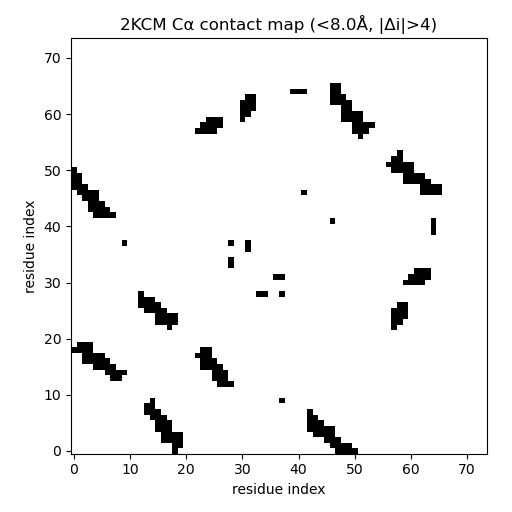 17
ATOM 19737 N N . HIS A 1 71 ? 0.792 22.209 8.512 1.00 0.00 71 HIS A N 17
ATOM 19738 C CA . HIS A 1 71 ? 0.483 23.560 7.964 1.00 0.00 71 HIS A CA 17
ATOM 19739 C C . HIS A 1 71 ? 1.788 24.289 7.644 1.00 0.00 71 HIS A C 17
ATOM 19740 O O . HIS A 1 71 ? 1.884 25.004 6.672 1.00 0.00 71 HIS A O 17
ATOM 19754 N N . HIS A 1 72 ? 2.789 24.116 8.471 1.00 0.00 72 HIS A N 17
ATOM 19755 C CA . HIS A 1 72 ? 4.091 24.805 8.234 1.00 0.00 72 HIS A CA 17
ATOM 19756 C C . HIS A 1 72 ? 4.853 24.082 7.120 1.00 0.00 72 HIS A C 17
ATOM 19757 O O . HIS A 1 72 ? 6.047 23.877 7.197 1.00 0.00 72 HIS A O 17
ATOM 19771 N N . HIS A 1 73 ? 4.149 23.699 6.085 1.00 0.00 73 HIS A N 17
ATOM 19772 C CA . HIS A 1 73 ? 4.789 22.986 4.940 1.00 0.00 73 HIS A CA 17
ATOM 19773 C C . HIS A 1 73 ? 5.788 23.924 4.252 1.00 0.00 73 HIS A C 17
ATOM 19774 O O . HIS A 1 73 ? 6.883 23.536 3.912 1.00 0.00 73 HIS A O 17
ATOM 19788 N N . HIS A 1 74 ? 5.401 25.161 4.057 1.00 0.00 74 HIS A N 17
ATOM 19789 C CA . HIS A 1 74 ? 6.290 26.169 3.401 1.00 0.00 74 HIS A CA 17
ATOM 19790 C C . HIS A 1 74 ? 6.799 25.631 2.060 1.00 0.00 74 HIS A C 17
ATOM 19791 O O . HIS A 1 74 ? 5.976 25.188 1.273 1.00 0.00 74 HIS A O 17
ATOM 19806 N N . MET A 1 1 ? 14.643 1.028 -1.821 1.00 0.00 1 MET A N 18
ATOM 19807 C CA . MET A 1 1 ? 14.098 0.199 -0.713 1.00 0.00 1 MET A CA 18
ATOM 19808 C C . MET A 1 1 ? 12.653 0.623 -0.441 1.00 0.00 1 MET A C 18
ATOM 19809 O O . MET A 1 1 ? 12.098 0.340 0.602 1.00 0.00 1 MET A O 18
ATOM 19825 N N . LYS A 1 2 ? 12.036 1.295 -1.378 1.00 0.00 2 LYS A N 18
ATOM 19826 C CA . LYS A 1 2 ? 10.624 1.733 -1.179 1.00 0.00 2 LYS A CA 18
ATOM 19827 C C . LYS A 1 2 ? 9.973 2.004 -2.535 1.00 0.00 2 LYS A C 18
ATOM 19828 O O . LYS A 1 2 ? 10.465 1.587 -3.564 1.00 0.00 2 LYS A O 18
ATOM 19847 N N . GLY A 1 3 ? 8.869 2.703 -2.547 1.00 0.00 3 GLY A N 18
ATOM 19848 C CA . GLY A 1 3 ? 8.196 2.996 -3.840 1.00 0.00 3 GLY A CA 18
ATOM 19849 C C . GLY A 1 3 ? 7.060 3.998 -3.620 1.00 0.00 3 GLY A C 18
ATOM 19850 O O . GLY A 1 3 ? 6.957 4.607 -2.575 1.00 0.00 3 GLY A O 18
ATOM 19854 N N . LYS A 1 4 ? 6.210 4.172 -4.606 1.00 0.00 4 LYS A N 18
ATOM 19855 C CA . LYS A 1 4 ? 5.070 5.136 -4.479 1.00 0.00 4 LYS A CA 18
ATOM 19856 C C . LYS A 1 4 ? 3.761 4.427 -4.823 1.00 0.00 4 LYS A C 18
ATOM 19857 O O . LYS A 1 4 ? 3.707 3.591 -5.703 1.00 0.00 4 LYS A O 18
ATOM 19876 N N . VAL A 1 5 ? 2.707 4.758 -4.133 1.00 0.00 5 VAL A N 18
ATOM 19877 C CA . VAL A 1 5 ? 1.401 4.108 -4.413 1.00 0.00 5 VAL A CA 18
ATOM 19878 C C . VAL A 1 5 ? 0.814 4.667 -5.720 1.00 0.00 5 VAL A C 18
ATOM 19879 O O . VAL A 1 5 ? 0.362 5.793 -5.778 1.00 0.00 5 VAL A O 18
ATOM 19892 N N . VAL A 1 6 ? 0.807 3.879 -6.761 1.00 0.00 6 VAL A N 18
ATOM 19893 C CA . VAL A 1 6 ? 0.236 4.353 -8.051 1.00 0.00 6 VAL A CA 18
ATOM 19894 C C . VAL A 1 6 ? -1.284 4.495 -7.920 1.00 0.00 6 VAL A C 18
ATOM 19895 O O . VAL A 1 6 ? -1.870 5.423 -8.440 1.00 0.00 6 VAL A O 18
ATOM 19908 N N . SER A 1 7 ? -1.939 3.589 -7.235 1.00 0.00 7 SER A N 18
ATOM 19909 C CA . SER A 1 7 ? -3.422 3.709 -7.098 1.00 0.00 7 SER A CA 18
ATOM 19910 C C . SER A 1 7 ? -3.927 2.896 -5.903 1.00 0.00 7 SER A C 18
ATOM 19911 O O . SER A 1 7 ? -3.235 2.053 -5.368 1.00 0.00 7 SER A O 18
ATOM 19919 N N . TYR A 1 8 ? -5.142 3.148 -5.494 1.00 0.00 8 TYR A N 18
ATOM 19920 C CA . TYR A 1 8 ? -5.729 2.404 -4.345 1.00 0.00 8 TYR A CA 18
ATOM 19921 C C . TYR A 1 8 ? -7.252 2.460 -4.458 1.00 0.00 8 TYR A C 18
ATOM 19922 O O . TYR A 1 8 ? -7.843 3.516 -4.362 1.00 0.00 8 TYR A O 18
ATOM 19940 N N . LEU A 1 9 ? -7.890 1.333 -4.676 1.00 0.00 9 LEU A N 18
ATOM 19941 C CA . LEU A 1 9 ? -9.380 1.315 -4.812 1.00 0.00 9 LEU A CA 18
ATOM 19942 C C . LEU A 1 9 ? -10.001 0.541 -3.647 1.00 0.00 9 LEU A C 18
ATOM 19943 O O . LEU A 1 9 ? -9.865 -0.661 -3.537 1.00 0.00 9 LEU A O 18
ATOM 19959 N N . ALA A 1 10 ? -10.689 1.234 -2.786 1.00 0.00 10 ALA A N 18
ATOM 19960 C CA . ALA A 1 10 ? -11.340 0.577 -1.622 1.00 0.00 10 ALA A CA 18
ATOM 19961 C C . ALA A 1 10 ? -12.451 -0.359 -2.110 1.00 0.00 10 ALA A C 18
ATOM 19962 O O . ALA A 1 10 ? -12.705 -1.394 -1.528 1.00 0.00 10 ALA A O 18
ATOM 19969 N N . ALA A 1 11 ? -13.123 0.004 -3.167 1.00 0.00 11 ALA A N 18
ATOM 19970 C CA . ALA A 1 11 ? -14.223 -0.855 -3.687 1.00 0.00 11 ALA A CA 18
ATOM 19971 C C . ALA A 1 11 ? -13.665 -2.228 -4.058 1.00 0.00 11 ALA A C 18
ATOM 19972 O O . ALA A 1 11 ? -14.320 -3.238 -3.901 1.00 0.00 11 ALA A O 18
ATOM 19979 N N . LYS A 1 12 ? -12.457 -2.273 -4.543 1.00 0.00 12 LYS A N 18
ATOM 19980 C CA . LYS A 1 12 ? -11.844 -3.575 -4.919 1.00 0.00 12 LYS A CA 18
ATOM 19981 C C . LYS A 1 12 ? -11.059 -4.103 -3.720 1.00 0.00 12 LYS A C 18
ATOM 19982 O O . LYS A 1 12 ? -10.524 -5.191 -3.743 1.00 0.00 12 LYS A O 18
ATOM 20001 N N . LYS A 1 13 ? -10.986 -3.327 -2.670 1.00 0.00 13 LYS A N 18
ATOM 20002 C CA . LYS A 1 13 ? -10.239 -3.761 -1.457 1.00 0.00 13 LYS A CA 18
ATOM 20003 C C . LYS A 1 13 ? -8.816 -4.150 -1.847 1.00 0.00 13 LYS A C 18
ATOM 20004 O O . LYS A 1 13 ? -8.055 -4.639 -1.038 1.00 0.00 13 LYS A O 18
ATOM 20023 N N . TYR A 1 14 ? -8.447 -3.921 -3.082 1.00 0.00 14 TYR A N 18
ATOM 20024 C CA . TYR A 1 14 ? -7.068 -4.257 -3.543 1.00 0.00 14 TYR A CA 18
ATOM 20025 C C . TYR A 1 14 ? -6.513 -3.065 -4.314 1.00 0.00 14 TYR A C 18
ATOM 20026 O O . TYR A 1 14 ? -7.106 -2.604 -5.268 1.00 0.00 14 TYR A O 18
ATOM 20044 N N . GLY A 1 15 ? -5.384 -2.555 -3.894 1.00 0.00 15 GLY A N 18
ATOM 20045 C CA . GLY A 1 15 ? -4.778 -1.373 -4.578 1.00 0.00 15 GLY A CA 18
ATOM 20046 C C . GLY A 1 15 ? -3.563 -1.803 -5.391 1.00 0.00 15 GLY A C 18
ATOM 20047 O O . GLY A 1 15 ? -3.354 -2.972 -5.646 1.00 0.00 15 GLY A O 18
ATOM 20051 N N . PHE A 1 16 ? -2.752 -0.860 -5.798 1.00 0.00 16 PHE A N 18
ATOM 20052 C CA . PHE A 1 16 ? -1.537 -1.197 -6.592 1.00 0.00 16 PHE A CA 18
ATOM 20053 C C . PHE A 1 16 ? -0.389 -0.292 -6.157 1.00 0.00 16 PHE A C 18
ATOM 20054 O O . PHE A 1 16 ? -0.595 0.858 -5.818 1.00 0.00 16 PHE A O 18
ATOM 20071 N N . ILE A 1 17 ? 0.816 -0.806 -6.158 1.00 0.00 17 ILE A N 18
ATOM 20072 C CA . ILE A 1 17 ? 1.995 0.010 -5.731 1.00 0.00 17 ILE A CA 18
ATOM 20073 C C . ILE A 1 17 ? 3.119 -0.127 -6.757 1.00 0.00 17 ILE A C 18
ATOM 20074 O O . ILE A 1 17 ? 3.403 -1.206 -7.237 1.00 0.00 17 ILE A O 18
ATOM 20090 N N . GLN A 1 18 ? 3.762 0.963 -7.100 1.00 0.00 18 GLN A N 18
ATOM 20091 C CA . GLN A 1 18 ? 4.873 0.903 -8.099 1.00 0.00 18 GLN A CA 18
ATOM 20092 C C . GLN A 1 18 ? 6.215 0.923 -7.361 1.00 0.00 18 GLN A C 18
ATOM 20093 O O . GLN A 1 18 ? 6.595 1.910 -6.767 1.00 0.00 18 GLN A O 18
ATOM 20107 N N . GLY A 1 19 ? 6.922 -0.174 -7.384 1.00 0.00 19 GLY A N 18
ATOM 20108 C CA . GLY A 1 19 ? 8.230 -0.248 -6.671 1.00 0.00 19 GLY A CA 18
ATOM 20109 C C . GLY A 1 19 ? 9.277 0.640 -7.350 1.00 0.00 19 GLY A C 18
ATOM 20110 O O . GLY A 1 19 ? 9.199 0.928 -8.528 1.00 0.00 19 GLY A O 18
ATOM 20114 N N . ASP A 1 20 ? 10.266 1.063 -6.607 1.00 0.00 20 ASP A N 18
ATOM 20115 C CA . ASP A 1 20 ? 11.336 1.922 -7.189 1.00 0.00 20 ASP A CA 18
ATOM 20116 C C . ASP A 1 20 ? 12.134 1.123 -8.229 1.00 0.00 20 ASP A C 18
ATOM 20117 O O . ASP A 1 20 ? 12.607 1.665 -9.207 1.00 0.00 20 ASP A O 18
ATOM 20126 N N . ASP A 1 21 ? 12.286 -0.161 -8.034 1.00 0.00 21 ASP A N 18
ATOM 20127 C CA . ASP A 1 21 ? 13.048 -0.982 -9.018 1.00 0.00 21 ASP A CA 18
ATOM 20128 C C . ASP A 1 21 ? 12.094 -1.437 -10.125 1.00 0.00 21 ASP A C 18
ATOM 20129 O O . ASP A 1 21 ? 12.424 -2.273 -10.940 1.00 0.00 21 ASP A O 18
ATOM 20138 N N . GLY A 1 22 ? 10.906 -0.890 -10.157 1.00 0.00 22 GLY A N 18
ATOM 20139 C CA . GLY A 1 22 ? 9.928 -1.290 -11.208 1.00 0.00 22 GLY A CA 18
ATOM 20140 C C . GLY A 1 22 ? 9.210 -2.568 -10.774 1.00 0.00 22 GLY A C 18
ATOM 20141 O O . GLY A 1 22 ? 8.581 -3.236 -11.568 1.00 0.00 22 GLY A O 18
ATOM 20145 N N . GLU A 1 23 ? 9.297 -2.921 -9.517 1.00 0.00 23 GLU A N 18
ATOM 20146 C CA . GLU A 1 23 ? 8.618 -4.163 -9.038 1.00 0.00 23 GLU A CA 18
ATOM 20147 C C . GLU A 1 23 ? 7.241 -3.806 -8.470 1.00 0.00 23 GLU A C 18
ATOM 20148 O O . GLU A 1 23 ? 7.130 -3.200 -7.423 1.00 0.00 23 GLU A O 18
ATOM 20160 N N . SER A 1 24 ? 6.192 -4.176 -9.151 1.00 0.00 24 SER A N 18
ATOM 20161 C CA . SER A 1 24 ? 4.826 -3.856 -8.649 1.00 0.00 24 SER A CA 18
ATOM 20162 C C . SER A 1 24 ? 4.488 -4.765 -7.467 1.00 0.00 24 SER A C 18
ATOM 20163 O O . SER A 1 24 ? 4.840 -5.927 -7.453 1.00 0.00 24 SER A O 18
ATOM 20171 N N . TYR A 1 25 ? 3.803 -4.242 -6.475 1.00 0.00 25 TYR A N 18
ATOM 20172 C CA . TYR A 1 25 ? 3.429 -5.068 -5.282 1.00 0.00 25 TYR A CA 18
ATOM 20173 C C . TYR A 1 25 ? 1.918 -5.007 -5.068 1.00 0.00 25 TYR A C 18
ATOM 20174 O O . TYR A 1 25 ? 1.310 -3.957 -5.137 1.00 0.00 25 TYR A O 18
ATOM 20192 N N . PHE A 1 26 ? 1.309 -6.128 -4.811 1.00 0.00 26 PHE A N 18
ATOM 20193 C CA . PHE A 1 26 ? -0.161 -6.153 -4.596 1.00 0.00 26 PHE A CA 18
ATOM 20194 C C . PHE A 1 26 ? -0.488 -5.660 -3.191 1.00 0.00 26 PHE A C 18
ATOM 20195 O O . PHE A 1 26 ? 0.243 -5.905 -2.253 1.00 0.00 26 PHE A O 18
ATOM 20212 N N . LEU A 1 27 ? -1.587 -4.964 -3.041 1.00 0.00 27 LEU A N 18
ATOM 20213 C CA . LEU A 1 27 ? -1.984 -4.442 -1.699 1.00 0.00 27 LEU A CA 18
ATOM 20214 C C . LEU A 1 27 ? -3.203 -5.224 -1.209 1.00 0.00 27 LEU A C 18
ATOM 20215 O O . LEU A 1 27 ? -4.226 -5.263 -1.863 1.00 0.00 27 LEU A O 18
ATOM 20231 N N . HIS A 1 28 ? -3.098 -5.850 -0.060 1.00 0.00 28 HIS A N 18
ATOM 20232 C CA . HIS A 1 28 ? -4.243 -6.645 0.491 1.00 0.00 28 HIS A CA 18
ATOM 20233 C C . HIS A 1 28 ? -4.546 -6.197 1.922 1.00 0.00 28 HIS A C 18
ATOM 20234 O O . HIS A 1 28 ? -3.674 -5.774 2.655 1.00 0.00 28 HIS A O 18
ATOM 20248 N N . PHE A 1 29 ? -5.781 -6.303 2.317 1.00 0.00 29 PHE A N 18
ATOM 20249 C CA . PHE A 1 29 ? -6.180 -5.907 3.691 1.00 0.00 29 PHE A CA 18
ATOM 20250 C C . PHE A 1 29 ? -5.483 -6.833 4.692 1.00 0.00 29 PHE A C 18
ATOM 20251 O O . PHE A 1 29 ? -5.062 -6.418 5.753 1.00 0.00 29 PHE A O 18
ATOM 20268 N N . SER A 1 30 ? -5.364 -8.086 4.361 1.00 0.00 30 SER A N 18
ATOM 20269 C CA . SER A 1 30 ? -4.700 -9.042 5.283 1.00 0.00 30 SER A CA 18
ATOM 20270 C C . SER A 1 30 ? -3.249 -8.611 5.501 1.00 0.00 30 SER A C 18
ATOM 20271 O O . SER A 1 30 ? -2.642 -8.919 6.507 1.00 0.00 30 SER A O 18
ATOM 20279 N N . GLU A 1 31 ? -2.684 -7.909 4.559 1.00 0.00 31 GLU A N 18
ATOM 20280 C CA . GLU A 1 31 ? -1.271 -7.467 4.699 1.00 0.00 31 GLU A CA 18
ATOM 20281 C C . GLU A 1 31 ? -1.196 -6.204 5.561 1.00 0.00 31 GLU A C 18
ATOM 20282 O O . GLU A 1 31 ? -0.130 -5.682 5.811 1.00 0.00 31 GLU A O 18
ATOM 20294 N N . LEU A 1 32 ? -2.317 -5.698 6.014 1.00 0.00 32 LEU A N 18
ATOM 20295 C CA . LEU A 1 32 ? -2.291 -4.457 6.853 1.00 0.00 32 LEU A CA 18
ATOM 20296 C C . LEU A 1 32 ? -2.262 -4.820 8.339 1.00 0.00 32 LEU A C 18
ATOM 20297 O O . LEU A 1 32 ? -3.147 -5.475 8.853 1.00 0.00 32 LEU A O 18
ATOM 20313 N N . LEU A 1 33 ? -1.240 -4.392 9.028 1.00 0.00 33 LEU A N 18
ATOM 20314 C CA . LEU A 1 33 ? -1.122 -4.692 10.481 1.00 0.00 33 LEU A CA 18
ATOM 20315 C C . LEU A 1 33 ? -2.264 -4.015 11.244 1.00 0.00 33 LEU A C 18
ATOM 20316 O O . LEU A 1 33 ? -2.853 -4.595 12.135 1.00 0.00 33 LEU A O 18
ATOM 20332 N N . ASP A 1 34 ? -2.574 -2.785 10.904 1.00 0.00 34 ASP A N 18
ATOM 20333 C CA . ASP A 1 34 ? -3.674 -2.046 11.601 1.00 0.00 34 ASP A CA 18
ATOM 20334 C C . ASP A 1 34 ? -4.784 -1.724 10.597 1.00 0.00 34 ASP A C 18
ATOM 20335 O O . ASP A 1 34 ? -4.617 -0.899 9.721 1.00 0.00 34 ASP A O 18
ATOM 20344 N N . LYS A 1 35 ? -5.916 -2.366 10.713 1.00 0.00 35 LYS A N 18
ATOM 20345 C CA . LYS A 1 35 ? -7.028 -2.089 9.762 1.00 0.00 35 LYS A CA 18
ATOM 20346 C C . LYS A 1 35 ? -7.514 -0.653 9.977 1.00 0.00 35 LYS A C 18
ATOM 20347 O O . LYS A 1 35 ? -8.214 -0.092 9.158 1.00 0.00 35 LYS A O 18
ATOM 20366 N N . LYS A 1 36 ? -7.141 -0.056 11.074 1.00 0.00 36 LYS A N 18
ATOM 20367 C CA . LYS A 1 36 ? -7.564 1.344 11.348 1.00 0.00 36 LYS A CA 18
ATOM 20368 C C . LYS A 1 36 ? -6.934 2.274 10.309 1.00 0.00 36 LYS A C 18
ATOM 20369 O O . LYS A 1 36 ? -7.545 3.219 9.852 1.00 0.00 36 LYS A O 18
ATOM 20388 N N . ASP A 1 37 ? -5.707 2.016 9.945 1.00 0.00 37 ASP A N 18
ATOM 20389 C CA . ASP A 1 37 ? -5.022 2.883 8.950 1.00 0.00 37 ASP A CA 18
ATOM 20390 C C . ASP A 1 37 ? -5.637 2.661 7.569 1.00 0.00 37 ASP A C 18
ATOM 20391 O O . ASP A 1 37 ? -5.378 3.397 6.643 1.00 0.00 37 ASP A O 18
ATOM 20400 N N . GLU A 1 38 ? -6.453 1.655 7.426 1.00 0.00 38 GLU A N 18
ATOM 20401 C CA . GLU A 1 38 ? -7.086 1.386 6.104 1.00 0.00 38 GLU A CA 18
ATOM 20402 C C . GLU A 1 38 ? -7.865 2.625 5.664 1.00 0.00 38 GLU A C 18
ATOM 20403 O O . GLU A 1 38 ? -7.953 2.931 4.493 1.00 0.00 38 GLU A O 18
ATOM 20415 N N . GLY A 1 39 ? -8.432 3.340 6.594 1.00 0.00 39 GLY A N 18
ATOM 20416 C CA . GLY A 1 39 ? -9.205 4.557 6.226 1.00 0.00 39 GLY A CA 18
ATOM 20417 C C . GLY A 1 39 ? -8.235 5.697 5.925 1.00 0.00 39 GLY A C 18
ATOM 20418 O O . GLY A 1 39 ? -8.575 6.655 5.262 1.00 0.00 39 GLY A O 18
ATOM 20422 N N . LYS A 1 40 ? -7.027 5.602 6.409 1.00 0.00 40 LYS A N 18
ATOM 20423 C CA . LYS A 1 40 ? -6.033 6.680 6.154 1.00 0.00 40 LYS A CA 18
ATOM 20424 C C . LYS A 1 40 ? -5.250 6.359 4.877 1.00 0.00 40 LYS A C 18
ATOM 20425 O O . LYS A 1 40 ? -5.616 6.769 3.796 1.00 0.00 40 LYS A O 18
ATOM 20444 N N . LEU A 1 41 ? -4.167 5.636 5.010 1.00 0.00 41 LEU A N 18
ATOM 20445 C CA . LEU A 1 41 ? -3.323 5.295 3.825 1.00 0.00 41 LEU A CA 18
ATOM 20446 C C . LEU A 1 41 ? -3.129 6.541 2.960 1.00 0.00 41 LEU A C 18
ATOM 20447 O O . LEU A 1 41 ? -3.536 7.623 3.327 1.00 0.00 41 LEU A O 18
ATOM 20463 N N . VAL A 1 42 ? -2.487 6.418 1.829 1.00 0.00 42 VAL A N 18
ATOM 20464 C CA . VAL A 1 42 ? -2.261 7.627 0.971 1.00 0.00 42 VAL A CA 18
ATOM 20465 C C . VAL A 1 42 ? -2.285 7.240 -0.503 1.00 0.00 42 VAL A C 18
ATOM 20466 O O . VAL A 1 42 ? -2.109 6.091 -0.853 1.00 0.00 42 VAL A O 18
ATOM 20479 N N . LYS A 1 43 ? -2.513 8.198 -1.370 1.00 0.00 43 LYS A N 18
ATOM 20480 C CA . LYS A 1 43 ? -2.556 7.908 -2.836 1.00 0.00 43 LYS A CA 18
ATOM 20481 C C . LYS A 1 43 ? -1.518 8.758 -3.583 1.00 0.00 43 LYS A C 18
ATOM 20482 O O . LYS A 1 43 ? -1.520 9.970 -3.503 1.00 0.00 43 LYS A O 18
ATOM 20501 N N . GLY A 1 44 ? -0.652 8.124 -4.332 1.00 0.00 44 GLY A N 18
ATOM 20502 C CA . GLY A 1 44 ? 0.371 8.877 -5.120 1.00 0.00 44 GLY A CA 18
ATOM 20503 C C . GLY A 1 44 ? 1.579 9.259 -4.255 1.00 0.00 44 GLY A C 18
ATOM 20504 O O . GLY A 1 44 ? 2.613 9.632 -4.768 1.00 0.00 44 GLY A O 18
ATOM 20508 N N . SER A 1 45 ? 1.471 9.190 -2.954 1.00 0.00 45 SER A N 18
ATOM 20509 C CA . SER A 1 45 ? 2.636 9.578 -2.096 1.00 0.00 45 SER A CA 18
ATOM 20510 C C . SER A 1 45 ? 3.580 8.388 -1.886 1.00 0.00 45 SER A C 18
ATOM 20511 O O . SER A 1 45 ? 3.349 7.299 -2.371 1.00 0.00 45 SER A O 18
ATOM 20519 N N . MET A 1 46 ? 4.654 8.604 -1.172 1.00 0.00 46 MET A N 18
ATOM 20520 C CA . MET A 1 46 ? 5.637 7.511 -0.927 1.00 0.00 46 MET A CA 18
ATOM 20521 C C . MET A 1 46 ? 5.156 6.588 0.192 1.00 0.00 46 MET A C 18
ATOM 20522 O O . MET A 1 46 ? 4.528 7.014 1.140 1.00 0.00 46 MET A O 18
ATOM 20536 N N . VAL A 1 47 ? 5.459 5.316 0.084 1.00 0.00 47 VAL A N 18
ATOM 20537 C CA . VAL A 1 47 ? 5.039 4.332 1.129 1.00 0.00 47 VAL A CA 18
ATOM 20538 C C . VAL A 1 47 ? 6.227 3.441 1.482 1.00 0.00 47 VAL A C 18
ATOM 20539 O O . VAL A 1 47 ? 7.185 3.359 0.739 1.00 0.00 47 VAL A O 18
ATOM 20552 N N . HIS A 1 48 ? 6.179 2.780 2.614 1.00 0.00 48 HIS A N 18
ATOM 20553 C CA . HIS A 1 48 ? 7.314 1.896 3.029 1.00 0.00 48 HIS A CA 18
ATOM 20554 C C . HIS A 1 48 ? 6.784 0.499 3.353 1.00 0.00 48 HIS A C 18
ATOM 20555 O O . HIS A 1 48 ? 5.825 0.343 4.081 1.00 0.00 48 HIS A O 18
ATOM 20569 N N . PHE A 1 49 ? 7.402 -0.520 2.816 1.00 0.00 49 PHE A N 18
ATOM 20570 C CA . PHE A 1 49 ? 6.937 -1.913 3.089 1.00 0.00 49 PHE A CA 18
ATOM 20571 C C . PHE A 1 49 ? 8.135 -2.855 3.104 1.00 0.00 49 PHE A C 18
ATOM 20572 O O . PHE A 1 49 ? 9.149 -2.592 2.489 1.00 0.00 49 PHE A O 18
ATOM 20589 N N . ASP A 1 50 ? 8.029 -3.952 3.808 1.00 0.00 50 ASP A N 18
ATOM 20590 C CA . ASP A 1 50 ? 9.165 -4.922 3.873 1.00 0.00 50 ASP A CA 18
ATOM 20591 C C . ASP A 1 50 ? 8.926 -6.048 2.846 1.00 0.00 50 ASP A C 18
ATOM 20592 O O . ASP A 1 50 ? 7.825 -6.206 2.354 1.00 0.00 50 ASP A O 18
ATOM 20601 N N . PRO A 1 51 ? 9.937 -6.827 2.516 1.00 0.00 51 PRO A N 18
ATOM 20602 C CA . PRO A 1 51 ? 9.789 -7.945 1.528 1.00 0.00 51 PRO A CA 18
ATOM 20603 C C . PRO A 1 51 ? 8.710 -8.959 1.941 1.00 0.00 51 PRO A C 18
ATOM 20604 O O . PRO A 1 51 ? 8.542 -9.263 3.105 1.00 0.00 51 PRO A O 18
ATOM 20615 N N . THR A 1 52 ? 7.979 -9.487 0.991 1.00 0.00 52 THR A N 18
ATOM 20616 C CA . THR A 1 52 ? 6.913 -10.478 1.323 1.00 0.00 52 THR A CA 18
ATOM 20617 C C . THR A 1 52 ? 6.677 -11.401 0.115 1.00 0.00 52 THR A C 18
ATOM 20618 O O . THR A 1 52 ? 5.825 -11.130 -0.708 1.00 0.00 52 THR A O 18
ATOM 20629 N N . PRO A 1 53 ? 7.412 -12.483 -0.003 1.00 0.00 53 PRO A N 18
ATOM 20630 C CA . PRO A 1 53 ? 7.244 -13.423 -1.144 1.00 0.00 53 PRO A CA 18
ATOM 20631 C C . PRO A 1 53 ? 6.011 -14.316 -0.963 1.00 0.00 53 PRO A C 18
ATOM 20632 O O . PRO A 1 53 ? 6.065 -15.345 -0.321 1.00 0.00 53 PRO A O 18
ATOM 20643 N N . THR A 1 54 ? 4.897 -13.918 -1.518 1.00 0.00 54 THR A N 18
ATOM 20644 C CA . THR A 1 54 ? 3.649 -14.726 -1.376 1.00 0.00 54 THR A CA 18
ATOM 20645 C C . THR A 1 54 ? 3.455 -15.584 -2.637 1.00 0.00 54 THR A C 18
ATOM 20646 O O . THR A 1 54 ? 3.968 -15.255 -3.690 1.00 0.00 54 THR A O 18
ATOM 20657 N N . PRO A 1 55 ? 2.703 -16.661 -2.552 1.00 0.00 55 PRO A N 18
ATOM 20658 C CA . PRO A 1 55 ? 2.438 -17.540 -3.733 1.00 0.00 55 PRO A CA 18
ATOM 20659 C C . PRO A 1 55 ? 2.015 -16.736 -4.972 1.00 0.00 55 PRO A C 18
ATOM 20660 O O . PRO A 1 55 ? 2.139 -17.193 -6.091 1.00 0.00 55 PRO A O 18
ATOM 20671 N N . LYS A 1 56 ? 1.503 -15.551 -4.784 1.00 0.00 56 LYS A N 18
ATOM 20672 C CA . LYS A 1 56 ? 1.060 -14.740 -5.951 1.00 0.00 56 LYS A CA 18
ATOM 20673 C C . LYS A 1 56 ? 2.276 -14.111 -6.637 1.00 0.00 56 LYS A C 18
ATOM 20674 O O . LYS A 1 56 ? 2.161 -13.516 -7.689 1.00 0.00 56 LYS A O 18
ATOM 20693 N N . GLY A 1 57 ? 3.442 -14.256 -6.056 1.00 0.00 57 GLY A N 18
ATOM 20694 C CA . GLY A 1 57 ? 4.687 -13.693 -6.673 1.00 0.00 57 GLY A CA 18
ATOM 20695 C C . GLY A 1 57 ? 5.229 -12.551 -5.811 1.00 0.00 57 GLY A C 18
ATOM 20696 O O . GLY A 1 57 ? 6.075 -12.749 -4.964 1.00 0.00 57 GLY A O 18
ATOM 20700 N N . LEU A 1 58 ? 4.750 -11.350 -6.033 1.00 0.00 58 LEU A N 18
ATOM 20701 C CA . LEU A 1 58 ? 5.231 -10.169 -5.247 1.00 0.00 58 LEU A CA 18
ATOM 20702 C C . LEU A 1 58 ? 4.113 -9.659 -4.339 1.00 0.00 58 LEU A C 18
ATOM 20703 O O . LEU A 1 58 ? 2.957 -9.653 -4.708 1.00 0.00 58 LEU A O 18
ATOM 20719 N N . ALA A 1 59 ? 4.449 -9.222 -3.153 1.00 0.00 59 ALA A N 18
ATOM 20720 C CA . ALA A 1 59 ? 3.402 -8.706 -2.228 1.00 0.00 59 ALA A CA 18
ATOM 20721 C C . ALA A 1 59 ? 4.027 -7.712 -1.251 1.00 0.00 59 ALA A C 18
ATOM 20722 O O . ALA A 1 59 ? 5.214 -7.743 -0.995 1.00 0.00 59 ALA A O 18
ATOM 20729 N N . ALA A 1 60 ? 3.231 -6.828 -0.708 1.00 0.00 60 ALA A N 18
ATOM 20730 C CA . ALA A 1 60 ? 3.753 -5.813 0.256 1.00 0.00 60 ALA A CA 18
ATOM 20731 C C . ALA A 1 60 ? 3.283 -6.162 1.671 1.00 0.00 60 ALA A C 18
ATOM 20732 O O . ALA A 1 60 ? 2.165 -6.593 1.869 1.00 0.00 60 ALA A O 18
ATOM 20739 N N . LYS A 1 61 ? 4.127 -5.970 2.656 1.00 0.00 61 LYS A N 18
ATOM 20740 C CA . LYS A 1 61 ? 3.734 -6.283 4.067 1.00 0.00 61 LYS A CA 18
ATOM 20741 C C . LYS A 1 61 ? 4.211 -5.166 4.994 1.00 0.00 61 LYS A C 18
ATOM 20742 O O . LYS A 1 61 ? 5.183 -4.489 4.723 1.00 0.00 61 LYS A O 18
ATOM 20761 N N . ALA A 1 62 ? 3.525 -4.966 6.085 1.00 0.00 62 ALA A N 18
ATOM 20762 C CA . ALA A 1 62 ? 3.922 -3.893 7.037 1.00 0.00 62 ALA A CA 18
ATOM 20763 C C . ALA A 1 62 ? 3.946 -2.553 6.303 1.00 0.00 62 ALA A C 18
ATOM 20764 O O . ALA A 1 62 ? 4.893 -1.799 6.390 1.00 0.00 62 ALA A O 18
ATOM 20771 N N . ILE A 1 63 ? 2.900 -2.250 5.582 1.00 0.00 63 ILE A N 18
ATOM 20772 C CA . ILE A 1 63 ? 2.846 -0.959 4.845 1.00 0.00 63 ILE A CA 18
ATOM 20773 C C . ILE A 1 63 ? 2.711 0.182 5.846 1.00 0.00 63 ILE A C 18
ATOM 20774 O O . ILE A 1 63 ? 1.950 0.102 6.788 1.00 0.00 63 ILE A O 18
ATOM 20790 N N . SER A 1 64 ? 3.460 1.240 5.658 1.00 0.00 64 SER A N 18
ATOM 20791 C CA . SER A 1 64 ? 3.400 2.390 6.607 1.00 0.00 64 SER A CA 18
ATOM 20792 C C . SER A 1 64 ? 3.332 3.704 5.836 1.00 0.00 64 SER A C 18
ATOM 20793 O O . SER A 1 64 ? 3.830 3.823 4.732 1.00 0.00 64 SER A O 18
ATOM 20801 N N . LEU A 1 65 ? 2.712 4.685 6.430 1.00 0.00 65 LEU A N 18
ATOM 20802 C CA . LEU A 1 65 ? 2.577 6.025 5.795 1.00 0.00 65 LEU A CA 18
ATOM 20803 C C . LEU A 1 65 ? 3.406 7.027 6.620 1.00 0.00 65 LEU A C 18
ATOM 20804 O O . LEU A 1 65 ? 2.930 7.552 7.608 1.00 0.00 65 LEU A O 18
ATOM 20820 N N . PRO A 1 66 ? 4.631 7.292 6.236 1.00 0.00 66 PRO A N 18
ATOM 20821 C CA . PRO A 1 66 ? 5.506 8.244 6.984 1.00 0.00 66 PRO A CA 18
ATOM 20822 C C . PRO A 1 66 ? 4.799 9.582 7.228 1.00 0.00 66 PRO A C 18
ATOM 20823 O O . PRO A 1 66 ? 4.960 10.206 8.257 1.00 0.00 66 PRO A O 18
ATOM 20834 N N . LEU A 1 67 ? 4.023 10.021 6.282 1.00 0.00 67 LEU A N 18
ATOM 20835 C CA . LEU A 1 67 ? 3.305 11.317 6.436 1.00 0.00 67 LEU A CA 18
ATOM 20836 C C . LEU A 1 67 ? 2.343 11.253 7.631 1.00 0.00 67 LEU A C 18
ATOM 20837 O O . LEU A 1 67 ? 2.160 10.221 8.246 1.00 0.00 67 LEU A O 18
ATOM 20853 N N . GLU A 1 68 ? 1.727 12.360 7.957 1.00 0.00 68 GLU A N 18
ATOM 20854 C CA . GLU A 1 68 ? 0.774 12.393 9.105 1.00 0.00 68 GLU A CA 18
ATOM 20855 C C . GLU A 1 68 ? 1.464 11.831 10.348 1.00 0.00 68 GLU A C 18
ATOM 20856 O O . GLU A 1 68 ? 0.838 11.259 11.217 1.00 0.00 68 GLU A O 18
ATOM 20868 N N . HIS A 1 69 ? 2.754 11.992 10.436 1.00 0.00 69 HIS A N 18
ATOM 20869 C CA . HIS A 1 69 ? 3.494 11.468 11.615 1.00 0.00 69 HIS A CA 18
ATOM 20870 C C . HIS A 1 69 ? 3.106 12.257 12.870 1.00 0.00 69 HIS A C 18
ATOM 20871 O O . HIS A 1 69 ? 2.495 13.303 12.798 1.00 0.00 69 HIS A O 18
ATOM 20885 N N . HIS A 1 70 ? 3.472 11.754 14.017 1.00 0.00 70 HIS A N 18
ATOM 20886 C CA . HIS A 1 70 ? 3.154 12.445 15.302 1.00 0.00 70 HIS A CA 18
ATOM 20887 C C . HIS A 1 70 ? 1.644 12.646 15.453 1.00 0.00 70 HIS A C 18
ATOM 20888 O O . HIS A 1 70 ? 0.880 12.470 14.525 1.00 0.00 70 HIS A O 18
ATOM 20902 N N . HIS A 1 71 ? 1.217 13.000 16.634 1.00 0.00 71 HIS A N 18
ATOM 20903 C CA . HIS A 1 71 ? -0.234 13.201 16.889 1.00 0.00 71 HIS A CA 18
ATOM 20904 C C . HIS A 1 71 ? -0.737 14.459 16.174 1.00 0.00 71 HIS A C 18
ATOM 20905 O O . HIS A 1 71 ? -0.045 15.451 16.072 1.00 0.00 71 HIS A O 18
ATOM 20919 N N . HIS A 1 72 ? -1.945 14.420 15.678 1.00 0.00 72 HIS A N 18
ATOM 20920 C CA . HIS A 1 72 ? -2.502 15.603 14.970 1.00 0.00 72 HIS A CA 18
ATOM 20921 C C . HIS A 1 72 ? -2.955 16.647 15.996 1.00 0.00 72 HIS A C 18
ATOM 20922 O O . HIS A 1 72 ? -4.113 17.010 16.059 1.00 0.00 72 HIS A O 18
ATOM 20936 N N . HIS A 1 73 ? -2.048 17.131 16.798 1.00 0.00 73 HIS A N 18
ATOM 20937 C CA . HIS A 1 73 ? -2.413 18.152 17.817 1.00 0.00 73 HIS A CA 18
ATOM 20938 C C . HIS A 1 73 ? -2.808 19.451 17.110 1.00 0.00 73 HIS A C 18
ATOM 20939 O O . HIS A 1 73 ? -3.752 20.115 17.485 1.00 0.00 73 HIS A O 18
ATOM 20953 N N . HIS A 1 74 ? -2.090 19.814 16.085 1.00 0.00 74 HIS A N 18
ATOM 20954 C CA . HIS A 1 74 ? -2.416 21.064 15.349 1.00 0.00 74 HIS A CA 18
ATOM 20955 C C . HIS A 1 74 ? -1.622 21.100 14.045 1.00 0.00 74 HIS A C 18
ATOM 20956 O O . HIS A 1 74 ? -0.518 21.616 14.064 1.00 0.00 74 HIS A O 18
ATOM 20971 N N . MET A 1 1 ? 10.391 -2.983 -0.789 1.00 0.00 1 MET A N 19
ATOM 20972 C CA . MET A 1 1 ? 11.383 -1.899 -1.032 1.00 0.00 1 MET A CA 19
ATOM 20973 C C . MET A 1 1 ? 10.693 -0.534 -0.963 1.00 0.00 1 MET A C 19
ATOM 20974 O O . MET A 1 1 ? 9.620 -0.396 -0.405 1.00 0.00 1 MET A O 19
ATOM 20990 N N . LYS A 1 2 ? 11.306 0.475 -1.527 1.00 0.00 2 LYS A N 19
ATOM 20991 C CA . LYS A 1 2 ? 10.708 1.845 -1.503 1.00 0.00 2 LYS A CA 19
ATOM 20992 C C . LYS A 1 2 ? 10.100 2.174 -2.867 1.00 0.00 2 LYS A C 19
ATOM 20993 O O . LYS A 1 2 ? 10.559 1.712 -3.895 1.00 0.00 2 LYS A O 19
ATOM 21012 N N . GLY A 1 3 ? 9.064 2.964 -2.877 1.00 0.00 3 GLY A N 19
ATOM 21013 C CA . GLY A 1 3 ? 8.413 3.322 -4.166 1.00 0.00 3 GLY A CA 19
ATOM 21014 C C . GLY A 1 3 ? 7.262 4.298 -3.917 1.00 0.00 3 GLY A C 19
ATOM 21015 O O . GLY A 1 3 ? 7.217 4.982 -2.908 1.00 0.00 3 GLY A O 19
ATOM 21019 N N . LYS A 1 4 ? 6.337 4.370 -4.839 1.00 0.00 4 LYS A N 19
ATOM 21020 C CA . LYS A 1 4 ? 5.176 5.303 -4.694 1.00 0.00 4 LYS A CA 19
ATOM 21021 C C . LYS A 1 4 ? 3.871 4.560 -4.979 1.00 0.00 4 LYS A C 19
ATOM 21022 O O . LYS A 1 4 ? 3.803 3.695 -5.836 1.00 0.00 4 LYS A O 19
ATOM 21041 N N . VAL A 1 5 ? 2.834 4.898 -4.260 1.00 0.00 5 VAL A N 19
ATOM 21042 C CA . VAL A 1 5 ? 1.522 4.225 -4.465 1.00 0.00 5 VAL A CA 19
ATOM 21043 C C . VAL A 1 5 ? 0.801 4.823 -5.674 1.00 0.00 5 VAL A C 19
ATOM 21044 O O . VAL A 1 5 ? 0.391 5.969 -5.671 1.00 0.00 5 VAL A O 19
ATOM 21057 N N . VAL A 1 6 ? 0.640 4.035 -6.703 1.00 0.00 6 VAL A N 19
ATOM 21058 C CA . VAL A 1 6 ? -0.062 4.517 -7.922 1.00 0.00 6 VAL A CA 19
ATOM 21059 C C . VAL A 1 6 ? -1.568 4.528 -7.671 1.00 0.00 6 VAL A C 19
ATOM 21060 O O . VAL A 1 6 ? -2.284 5.385 -8.153 1.00 0.00 6 VAL A O 19
ATOM 21073 N N . SER A 1 7 ? -2.057 3.576 -6.924 1.00 0.00 7 SER A N 19
ATOM 21074 C CA . SER A 1 7 ? -3.521 3.537 -6.652 1.00 0.00 7 SER A CA 19
ATOM 21075 C C . SER A 1 7 ? -3.835 2.473 -5.604 1.00 0.00 7 SER A C 19
ATOM 21076 O O . SER A 1 7 ? -3.146 1.476 -5.486 1.00 0.00 7 SER A O 19
ATOM 21084 N N . TYR A 1 8 ? -4.883 2.683 -4.855 1.00 0.00 8 TYR A N 19
ATOM 21085 C CA . TYR A 1 8 ? -5.291 1.698 -3.810 1.00 0.00 8 TYR A CA 19
ATOM 21086 C C . TYR A 1 8 ? -6.533 0.935 -4.298 1.00 0.00 8 TYR A C 19
ATOM 21087 O O . TYR A 1 8 ? -6.726 -0.232 -4.009 1.00 0.00 8 TYR A O 19
ATOM 21105 N N . LEU A 1 9 ? -7.373 1.610 -5.036 1.00 0.00 9 LEU A N 19
ATOM 21106 C CA . LEU A 1 9 ? -8.621 0.976 -5.562 1.00 0.00 9 LEU A CA 19
ATOM 21107 C C . LEU A 1 9 ? -9.311 0.191 -4.434 1.00 0.00 9 LEU A C 19
ATOM 21108 O O . LEU A 1 9 ? -9.281 -1.025 -4.392 1.00 0.00 9 LEU A O 19
ATOM 21124 N N . ALA A 1 10 ? -9.947 0.890 -3.530 1.00 0.00 10 ALA A N 19
ATOM 21125 C CA . ALA A 1 10 ? -10.661 0.207 -2.408 1.00 0.00 10 ALA A CA 19
ATOM 21126 C C . ALA A 1 10 ? -11.786 -0.663 -2.986 1.00 0.00 10 ALA A C 19
ATOM 21127 O O . ALA A 1 10 ? -12.206 -1.642 -2.399 1.00 0.00 10 ALA A O 19
ATOM 21134 N N . ALA A 1 11 ? -12.268 -0.298 -4.143 1.00 0.00 11 ALA A N 19
ATOM 21135 C CA . ALA A 1 11 ? -13.364 -1.077 -4.790 1.00 0.00 11 ALA A CA 19
ATOM 21136 C C . ALA A 1 11 ? -12.874 -2.495 -5.098 1.00 0.00 11 ALA A C 19
ATOM 21137 O O . ALA A 1 11 ? -13.611 -3.460 -5.004 1.00 0.00 11 ALA A O 19
ATOM 21144 N N . LYS A 1 12 ? -11.628 -2.626 -5.461 1.00 0.00 12 LYS A N 19
ATOM 21145 C CA . LYS A 1 12 ? -11.066 -3.975 -5.776 1.00 0.00 12 LYS A CA 19
ATOM 21146 C C . LYS A 1 12 ? -10.404 -4.537 -4.515 1.00 0.00 12 LYS A C 19
ATOM 21147 O O . LYS A 1 12 ? -9.863 -5.628 -4.507 1.00 0.00 12 LYS A O 19
ATOM 21166 N N . LYS A 1 13 ? -10.456 -3.783 -3.449 1.00 0.00 13 LYS A N 19
ATOM 21167 C CA . LYS A 1 13 ? -9.848 -4.230 -2.159 1.00 0.00 13 LYS A CA 19
ATOM 21168 C C . LYS A 1 13 ? -8.377 -4.575 -2.369 1.00 0.00 13 LYS A C 19
ATOM 21169 O O . LYS A 1 13 ? -7.707 -5.053 -1.472 1.00 0.00 13 LYS A O 19
ATOM 21188 N N . TYR A 1 14 ? -7.872 -4.328 -3.546 1.00 0.00 14 TYR A N 19
ATOM 21189 C CA . TYR A 1 14 ? -6.438 -4.622 -3.842 1.00 0.00 14 TYR A CA 19
ATOM 21190 C C . TYR A 1 14 ? -5.753 -3.340 -4.314 1.00 0.00 14 TYR A C 19
ATOM 21191 O O . TYR A 1 14 ? -6.190 -2.689 -5.245 1.00 0.00 14 TYR A O 19
ATOM 21209 N N . GLY A 1 15 ? -4.683 -2.974 -3.659 1.00 0.00 15 GLY A N 19
ATOM 21210 C CA . GLY A 1 15 ? -3.949 -1.728 -4.028 1.00 0.00 15 GLY A CA 19
ATOM 21211 C C . GLY A 1 15 ? -2.720 -2.058 -4.871 1.00 0.00 15 GLY A C 19
ATOM 21212 O O . GLY A 1 15 ? -2.280 -3.191 -4.934 1.00 0.00 15 GLY A O 19
ATOM 21216 N N . PHE A 1 16 ? -2.162 -1.066 -5.516 1.00 0.00 16 PHE A N 19
ATOM 21217 C CA . PHE A 1 16 ? -0.955 -1.289 -6.366 1.00 0.00 16 PHE A CA 19
ATOM 21218 C C . PHE A 1 16 ? 0.104 -0.237 -6.050 1.00 0.00 16 PHE A C 19
ATOM 21219 O O . PHE A 1 16 ? -0.199 0.925 -5.809 1.00 0.00 16 PHE A O 19
ATOM 21236 N N . ILE A 1 17 ? 1.348 -0.649 -6.055 1.00 0.00 17 ILE A N 19
ATOM 21237 C CA . ILE A 1 17 ? 2.477 0.280 -5.759 1.00 0.00 17 ILE A CA 19
ATOM 21238 C C . ILE A 1 17 ? 3.577 0.094 -6.804 1.00 0.00 17 ILE A C 19
ATOM 21239 O O . ILE A 1 17 ? 3.923 -1.014 -7.174 1.00 0.00 17 ILE A O 19
ATOM 21255 N N . GLN A 1 18 ? 4.123 1.179 -7.284 1.00 0.00 18 GLN A N 19
ATOM 21256 C CA . GLN A 1 18 ? 5.197 1.099 -8.317 1.00 0.00 18 GLN A CA 19
ATOM 21257 C C . GLN A 1 18 ? 6.569 1.120 -7.637 1.00 0.00 18 GLN A C 19
ATOM 21258 O O . GLN A 1 18 ? 7.051 2.150 -7.195 1.00 0.00 18 GLN A O 19
ATOM 21272 N N . GLY A 1 19 ? 7.198 -0.021 -7.562 1.00 0.00 19 GLY A N 19
ATOM 21273 C CA . GLY A 1 19 ? 8.541 -0.111 -6.926 1.00 0.00 19 GLY A CA 19
ATOM 21274 C C . GLY A 1 19 ? 9.590 0.565 -7.814 1.00 0.00 19 GLY A C 19
ATOM 21275 O O . GLY A 1 19 ? 9.374 0.795 -8.988 1.00 0.00 19 GLY A O 19
ATOM 21279 N N . ASP A 1 20 ? 10.728 0.872 -7.253 1.00 0.00 20 ASP A N 19
ATOM 21280 C CA . ASP A 1 20 ? 11.808 1.531 -8.049 1.00 0.00 20 ASP A CA 19
ATOM 21281 C C . ASP A 1 20 ? 12.269 0.592 -9.172 1.00 0.00 20 ASP A C 19
ATOM 21282 O O . ASP A 1 20 ? 12.553 1.016 -10.278 1.00 0.00 20 ASP A O 19
ATOM 21291 N N . ASP A 1 21 ? 12.343 -0.680 -8.894 1.00 0.00 21 ASP A N 19
ATOM 21292 C CA . ASP A 1 21 ? 12.783 -1.656 -9.937 1.00 0.00 21 ASP A CA 19
ATOM 21293 C C . ASP A 1 21 ? 11.586 -2.008 -10.832 1.00 0.00 21 ASP A C 19
ATOM 21294 O O . ASP A 1 21 ? 11.673 -2.839 -11.718 1.00 0.00 21 ASP A O 19
ATOM 21303 N N . GLY A 1 22 ? 10.472 -1.370 -10.599 1.00 0.00 22 GLY A N 19
ATOM 21304 C CA . GLY A 1 22 ? 9.251 -1.642 -11.420 1.00 0.00 22 GLY A CA 19
ATOM 21305 C C . GLY A 1 22 ? 8.518 -2.872 -10.876 1.00 0.00 22 GLY A C 19
ATOM 21306 O O . GLY A 1 22 ? 7.723 -3.490 -11.563 1.00 0.00 22 GLY A O 19
ATOM 21310 N N . GLU A 1 23 ? 8.776 -3.234 -9.649 1.00 0.00 23 GLU A N 19
ATOM 21311 C CA . GLU A 1 23 ? 8.095 -4.427 -9.057 1.00 0.00 23 GLU A CA 19
ATOM 21312 C C . GLU A 1 23 ? 6.770 -4.007 -8.417 1.00 0.00 23 GLU A C 19
ATOM 21313 O O . GLU A 1 23 ? 6.727 -3.214 -7.495 1.00 0.00 23 GLU A O 19
ATOM 21325 N N . SER A 1 24 ? 5.690 -4.541 -8.915 1.00 0.00 24 SER A N 19
ATOM 21326 C CA . SER A 1 24 ? 4.350 -4.190 -8.367 1.00 0.00 24 SER A CA 19
ATOM 21327 C C . SER A 1 24 ? 4.094 -4.955 -7.068 1.00 0.00 24 SER A C 19
ATOM 21328 O O . SER A 1 24 ? 4.676 -5.997 -6.816 1.00 0.00 24 SER A O 19
ATOM 21336 N N . TYR A 1 25 ? 3.219 -4.443 -6.249 1.00 0.00 25 TYR A N 19
ATOM 21337 C CA . TYR A 1 25 ? 2.893 -5.118 -4.958 1.00 0.00 25 TYR A CA 19
ATOM 21338 C C . TYR A 1 25 ? 1.380 -5.098 -4.742 1.00 0.00 25 TYR A C 19
ATOM 21339 O O . TYR A 1 25 ? 0.709 -4.122 -5.023 1.00 0.00 25 TYR A O 19
ATOM 21357 N N . PHE A 1 26 ? 0.846 -6.178 -4.248 1.00 0.00 26 PHE A N 19
ATOM 21358 C CA . PHE A 1 26 ? -0.624 -6.267 -4.005 1.00 0.00 26 PHE A CA 19
ATOM 21359 C C . PHE A 1 26 ? -0.918 -5.943 -2.544 1.00 0.00 26 PHE A C 19
ATOM 21360 O O . PHE A 1 26 ? -0.375 -6.552 -1.639 1.00 0.00 26 PHE A O 19
ATOM 21377 N N . LEU A 1 27 ? -1.775 -4.988 -2.308 1.00 0.00 27 LEU A N 19
ATOM 21378 C CA . LEU A 1 27 ? -2.111 -4.608 -0.907 1.00 0.00 27 LEU A CA 19
ATOM 21379 C C . LEU A 1 27 ? -3.482 -5.178 -0.547 1.00 0.00 27 LEU A C 19
ATOM 21380 O O . LEU A 1 27 ? -4.492 -4.827 -1.131 1.00 0.00 27 LEU A O 19
ATOM 21396 N N . HIS A 1 28 ? -3.515 -6.049 0.425 1.00 0.00 28 HIS A N 19
ATOM 21397 C CA . HIS A 1 28 ? -4.800 -6.670 0.864 1.00 0.00 28 HIS A CA 19
ATOM 21398 C C . HIS A 1 28 ? -5.079 -6.285 2.318 1.00 0.00 28 HIS A C 19
ATOM 21399 O O . HIS A 1 28 ? -4.202 -5.854 3.044 1.00 0.00 28 HIS A O 19
ATOM 21413 N N . PHE A 1 29 ? -6.297 -6.454 2.739 1.00 0.00 29 PHE A N 19
ATOM 21414 C CA . PHE A 1 29 ? -6.669 -6.120 4.142 1.00 0.00 29 PHE A CA 19
ATOM 21415 C C . PHE A 1 29 ? -5.879 -7.022 5.095 1.00 0.00 29 PHE A C 19
ATOM 21416 O O . PHE A 1 29 ? -5.456 -6.613 6.161 1.00 0.00 29 PHE A O 19
ATOM 21433 N N . SER A 1 30 ? -5.681 -8.247 4.703 1.00 0.00 30 SER A N 19
ATOM 21434 C CA . SER A 1 30 ? -4.924 -9.204 5.557 1.00 0.00 30 SER A CA 19
ATOM 21435 C C . SER A 1 30 ? -3.485 -8.706 5.733 1.00 0.00 30 SER A C 19
ATOM 21436 O O . SER A 1 30 ? -2.775 -9.121 6.632 1.00 0.00 30 SER A O 19
ATOM 21444 N N . GLU A 1 31 ? -3.047 -7.820 4.881 1.00 0.00 31 GLU A N 19
ATOM 21445 C CA . GLU A 1 31 ? -1.655 -7.293 4.994 1.00 0.00 31 GLU A CA 19
ATOM 21446 C C . GLU A 1 31 ? -1.654 -6.042 5.874 1.00 0.00 31 GLU A C 19
ATOM 21447 O O . GLU A 1 31 ? -0.615 -5.513 6.223 1.00 0.00 31 GLU A O 19
ATOM 21459 N N . LEU A 1 32 ? -2.813 -5.568 6.250 1.00 0.00 32 LEU A N 19
ATOM 21460 C CA . LEU A 1 32 ? -2.882 -4.354 7.120 1.00 0.00 32 LEU A CA 19
ATOM 21461 C C . LEU A 1 32 ? -2.982 -4.779 8.583 1.00 0.00 32 LEU A C 19
ATOM 21462 O O . LEU A 1 32 ? -3.931 -5.416 9.001 1.00 0.00 32 LEU A O 19
ATOM 21478 N N . LEU A 1 33 ? -2.000 -4.415 9.360 1.00 0.00 33 LEU A N 19
ATOM 21479 C CA . LEU A 1 33 ? -2.001 -4.774 10.805 1.00 0.00 33 LEU A CA 19
ATOM 21480 C C . LEU A 1 33 ? -3.185 -4.095 11.489 1.00 0.00 33 LEU A C 19
ATOM 21481 O O . LEU A 1 33 ? -3.851 -4.672 12.326 1.00 0.00 33 LEU A O 19
ATOM 21497 N N . ASP A 1 34 ? -3.435 -2.862 11.138 1.00 0.00 34 ASP A N 19
ATOM 21498 C CA . ASP A 1 34 ? -4.565 -2.101 11.755 1.00 0.00 34 ASP A CA 19
ATOM 21499 C C . ASP A 1 34 ? -5.564 -1.704 10.667 1.00 0.00 34 ASP A C 19
ATOM 21500 O O . ASP A 1 34 ? -5.266 -0.918 9.790 1.00 0.00 34 ASP A O 19
ATOM 21509 N N . LYS A 1 35 ? -6.748 -2.240 10.734 1.00 0.00 35 LYS A N 19
ATOM 21510 C CA . LYS A 1 35 ? -7.790 -1.909 9.717 1.00 0.00 35 LYS A CA 19
ATOM 21511 C C . LYS A 1 35 ? -8.108 -0.413 9.792 1.00 0.00 35 LYS A C 19
ATOM 21512 O O . LYS A 1 35 ? -8.361 0.237 8.794 1.00 0.00 35 LYS A O 19
ATOM 21531 N N . LYS A 1 36 ? -8.095 0.133 10.974 1.00 0.00 36 LYS A N 19
ATOM 21532 C CA . LYS A 1 36 ? -8.392 1.587 11.145 1.00 0.00 36 LYS A CA 19
ATOM 21533 C C . LYS A 1 36 ? -7.344 2.425 10.398 1.00 0.00 36 LYS A C 19
ATOM 21534 O O . LYS A 1 36 ? -7.638 3.484 9.873 1.00 0.00 36 LYS A O 19
ATOM 21553 N N . ASP A 1 37 ? -6.126 1.957 10.350 1.00 0.00 37 ASP A N 19
ATOM 21554 C CA . ASP A 1 37 ? -5.053 2.721 9.641 1.00 0.00 37 ASP A CA 19
ATOM 21555 C C . ASP A 1 37 ? -5.330 2.699 8.129 1.00 0.00 37 ASP A C 19
ATOM 21556 O O . ASP A 1 37 ? -4.639 3.326 7.348 1.00 0.00 37 ASP A O 19
ATOM 21565 N N . GLU A 1 38 ? -6.345 1.983 7.718 1.00 0.00 38 GLU A N 19
ATOM 21566 C CA . GLU A 1 38 ? -6.688 1.913 6.262 1.00 0.00 38 GLU A CA 19
ATOM 21567 C C . GLU A 1 38 ? -7.084 3.309 5.763 1.00 0.00 38 GLU A C 19
ATOM 21568 O O . GLU A 1 38 ? -6.767 3.705 4.656 1.00 0.00 38 GLU A O 19
ATOM 21580 N N . GLY A 1 39 ? -7.772 4.052 6.583 1.00 0.00 39 GLY A N 19
ATOM 21581 C CA . GLY A 1 39 ? -8.198 5.426 6.185 1.00 0.00 39 GLY A CA 19
ATOM 21582 C C . GLY A 1 39 ? -7.047 6.408 6.425 1.00 0.00 39 GLY A C 19
ATOM 21583 O O . GLY A 1 39 ? -7.129 7.578 6.095 1.00 0.00 39 GLY A O 19
ATOM 21587 N N . LYS A 1 40 ? -5.976 5.940 7.002 1.00 0.00 40 LYS A N 19
ATOM 21588 C CA . LYS A 1 40 ? -4.806 6.830 7.279 1.00 0.00 40 LYS A CA 19
ATOM 21589 C C . LYS A 1 40 ? -3.776 6.677 6.153 1.00 0.00 40 LYS A C 19
ATOM 21590 O O . LYS A 1 40 ? -2.704 7.250 6.189 1.00 0.00 40 LYS A O 19
ATOM 21609 N N . LEU A 1 41 ? -4.100 5.902 5.153 1.00 0.00 41 LEU A N 19
ATOM 21610 C CA . LEU A 1 41 ? -3.151 5.688 4.018 1.00 0.00 41 LEU A CA 19
ATOM 21611 C C . LEU A 1 41 ? -3.013 6.969 3.198 1.00 0.00 41 LEU A C 19
ATOM 21612 O O . LEU A 1 41 ? -3.941 7.747 3.069 1.00 0.00 41 LEU A O 19
ATOM 21628 N N . VAL A 1 42 ? -1.847 7.186 2.639 1.00 0.00 42 VAL A N 19
ATOM 21629 C CA . VAL A 1 42 ? -1.607 8.410 1.819 1.00 0.00 42 VAL A CA 19
ATOM 21630 C C . VAL A 1 42 ? -1.503 8.021 0.344 1.00 0.00 42 VAL A C 19
ATOM 21631 O O . VAL A 1 42 ? -0.587 7.338 -0.080 1.00 0.00 42 VAL A O 19
ATOM 21644 N N . LYS A 1 43 ? -2.458 8.456 -0.432 1.00 0.00 43 LYS A N 19
ATOM 21645 C CA . LYS A 1 43 ? -2.477 8.133 -1.888 1.00 0.00 43 LYS A CA 19
ATOM 21646 C C . LYS A 1 43 ? -1.840 9.266 -2.699 1.00 0.00 43 LYS A C 19
ATOM 21647 O O . LYS A 1 43 ? -2.024 10.435 -2.412 1.00 0.00 43 LYS A O 19
ATOM 21666 N N . GLY A 1 44 ? -1.103 8.920 -3.719 1.00 0.00 44 GLY A N 19
ATOM 21667 C CA . GLY A 1 44 ? -0.456 9.958 -4.574 1.00 0.00 44 GLY A CA 19
ATOM 21668 C C . GLY A 1 44 ? 0.855 10.434 -3.941 1.00 0.00 44 GLY A C 19
ATOM 21669 O O . GLY A 1 44 ? 1.309 11.538 -4.187 1.00 0.00 44 GLY A O 19
ATOM 21673 N N . SER A 1 45 ? 1.471 9.621 -3.126 1.00 0.00 45 SER A N 19
ATOM 21674 C CA . SER A 1 45 ? 2.754 10.045 -2.482 1.00 0.00 45 SER A CA 19
ATOM 21675 C C . SER A 1 45 ? 3.670 8.840 -2.256 1.00 0.00 45 SER A C 19
ATOM 21676 O O . SER A 1 45 ? 3.480 7.774 -2.815 1.00 0.00 45 SER A O 19
ATOM 21684 N N . MET A 1 46 ? 4.672 9.026 -1.440 1.00 0.00 46 MET A N 19
ATOM 21685 C CA . MET A 1 46 ? 5.637 7.929 -1.154 1.00 0.00 46 MET A CA 19
ATOM 21686 C C . MET A 1 46 ? 5.090 6.999 -0.072 1.00 0.00 46 MET A C 19
ATOM 21687 O O . MET A 1 46 ? 4.391 7.418 0.834 1.00 0.00 46 MET A O 19
ATOM 21701 N N . VAL A 1 47 ? 5.411 5.737 -0.163 1.00 0.00 47 VAL A N 19
ATOM 21702 C CA . VAL A 1 47 ? 4.930 4.753 0.852 1.00 0.00 47 VAL A CA 19
ATOM 21703 C C . VAL A 1 47 ? 6.076 3.828 1.240 1.00 0.00 47 VAL A C 19
ATOM 21704 O O . VAL A 1 47 ? 7.042 3.683 0.514 1.00 0.00 47 VAL A O 19
ATOM 21717 N N . HIS A 1 48 ? 5.973 3.202 2.384 1.00 0.00 48 HIS A N 19
ATOM 21718 C CA . HIS A 1 48 ? 7.050 2.276 2.852 1.00 0.00 48 HIS A CA 19
ATOM 21719 C C . HIS A 1 48 ? 6.471 0.883 3.077 1.00 0.00 48 HIS A C 19
ATOM 21720 O O . HIS A 1 48 ? 5.433 0.715 3.694 1.00 0.00 48 HIS A O 19
ATOM 21734 N N . PHE A 1 49 ? 7.136 -0.118 2.569 1.00 0.00 49 PHE A N 19
ATOM 21735 C CA . PHE A 1 49 ? 6.641 -1.511 2.735 1.00 0.00 49 PHE A CA 19
ATOM 21736 C C . PHE A 1 49 ? 7.801 -2.497 2.658 1.00 0.00 49 PHE A C 19
ATOM 21737 O O . PHE A 1 49 ? 8.849 -2.209 2.112 1.00 0.00 49 PHE A O 19
ATOM 21754 N N . ASP A 1 50 ? 7.607 -3.669 3.208 1.00 0.00 50 ASP A N 19
ATOM 21755 C CA . ASP A 1 50 ? 8.676 -4.710 3.187 1.00 0.00 50 ASP A CA 19
ATOM 21756 C C . ASP A 1 50 ? 8.353 -5.752 2.105 1.00 0.00 50 ASP A C 19
ATOM 21757 O O . ASP A 1 50 ? 7.200 -6.005 1.814 1.00 0.00 50 ASP A O 19
ATOM 21766 N N . PRO A 1 51 ? 9.354 -6.365 1.523 1.00 0.00 51 PRO A N 19
ATOM 21767 C CA . PRO A 1 51 ? 9.155 -7.400 0.471 1.00 0.00 51 PRO A CA 19
ATOM 21768 C C . PRO A 1 51 ? 8.579 -8.694 1.046 1.00 0.00 51 PRO A C 19
ATOM 21769 O O . PRO A 1 51 ? 8.707 -8.978 2.222 1.00 0.00 51 PRO A O 19
ATOM 21780 N N . THR A 1 52 ? 7.942 -9.478 0.217 1.00 0.00 52 THR A N 19
ATOM 21781 C CA . THR A 1 52 ? 7.352 -10.761 0.697 1.00 0.00 52 THR A CA 19
ATOM 21782 C C . THR A 1 52 ? 7.556 -11.847 -0.374 1.00 0.00 52 THR A C 19
ATOM 21783 O O . THR A 1 52 ? 7.467 -11.570 -1.554 1.00 0.00 52 THR A O 19
ATOM 21794 N N . PRO A 1 53 ? 7.811 -13.073 0.024 1.00 0.00 53 PRO A N 19
ATOM 21795 C CA . PRO A 1 53 ? 8.004 -14.195 -0.934 1.00 0.00 53 PRO A CA 19
ATOM 21796 C C . PRO A 1 53 ? 6.996 -14.138 -2.087 1.00 0.00 53 PRO A C 19
ATOM 21797 O O . PRO A 1 53 ? 7.351 -13.882 -3.224 1.00 0.00 53 PRO A O 19
ATOM 21808 N N . THR A 1 54 ? 5.744 -14.381 -1.778 1.00 0.00 54 THR A N 19
ATOM 21809 C CA . THR A 1 54 ? 4.664 -14.367 -2.813 1.00 0.00 54 THR A CA 19
ATOM 21810 C C . THR A 1 54 ? 5.210 -14.861 -4.167 1.00 0.00 54 THR A C 19
ATOM 21811 O O . THR A 1 54 ? 5.653 -14.076 -4.986 1.00 0.00 54 THR A O 19
ATOM 21822 N N . PRO A 1 55 ? 5.192 -16.151 -4.398 1.00 0.00 55 PRO A N 19
ATOM 21823 C CA . PRO A 1 55 ? 5.715 -16.735 -5.659 1.00 0.00 55 PRO A CA 19
ATOM 21824 C C . PRO A 1 55 ? 4.731 -16.551 -6.819 1.00 0.00 55 PRO A C 19
ATOM 21825 O O . PRO A 1 55 ? 3.788 -17.300 -6.978 1.00 0.00 55 PRO A O 19
ATOM 21836 N N . LYS A 1 56 ? 4.965 -15.548 -7.618 1.00 0.00 56 LYS A N 19
ATOM 21837 C CA . LYS A 1 56 ? 4.076 -15.263 -8.781 1.00 0.00 56 LYS A CA 19
ATOM 21838 C C . LYS A 1 56 ? 2.801 -14.563 -8.299 1.00 0.00 56 LYS A C 19
ATOM 21839 O O . LYS A 1 56 ? 1.712 -15.100 -8.365 1.00 0.00 56 LYS A O 19
ATOM 21858 N N . GLY A 1 57 ? 2.944 -13.363 -7.820 1.00 0.00 57 GLY A N 19
ATOM 21859 C CA . GLY A 1 57 ? 1.761 -12.600 -7.329 1.00 0.00 57 GLY A CA 19
ATOM 21860 C C . GLY A 1 57 ? 2.247 -11.307 -6.668 1.00 0.00 57 GLY A C 19
ATOM 21861 O O . GLY A 1 57 ? 1.600 -10.281 -6.732 1.00 0.00 57 GLY A O 19
ATOM 21865 N N . LEU A 1 58 ? 3.393 -11.362 -6.039 1.00 0.00 58 LEU A N 19
ATOM 21866 C CA . LEU A 1 58 ? 3.967 -10.153 -5.362 1.00 0.00 58 LEU A CA 19
ATOM 21867 C C . LEU A 1 58 ? 3.007 -9.639 -4.290 1.00 0.00 58 LEU A C 19
ATOM 21868 O O . LEU A 1 58 ? 1.804 -9.589 -4.477 1.00 0.00 58 LEU A O 19
ATOM 21884 N N . ALA A 1 59 ? 3.538 -9.257 -3.160 1.00 0.00 59 ALA A N 19
ATOM 21885 C CA . ALA A 1 59 ? 2.673 -8.747 -2.060 1.00 0.00 59 ALA A CA 19
ATOM 21886 C C . ALA A 1 59 ? 3.503 -7.920 -1.084 1.00 0.00 59 ALA A C 19
ATOM 21887 O O . ALA A 1 59 ? 4.713 -7.829 -1.196 1.00 0.00 59 ALA A O 19
ATOM 21894 N N . ALA A 1 60 ? 2.855 -7.312 -0.129 1.00 0.00 60 ALA A N 19
ATOM 21895 C CA . ALA A 1 60 ? 3.581 -6.474 0.870 1.00 0.00 60 ALA A CA 19
ATOM 21896 C C . ALA A 1 60 ? 3.040 -6.752 2.273 1.00 0.00 60 ALA A C 19
ATOM 21897 O O . ALA A 1 60 ? 1.848 -6.893 2.481 1.00 0.00 60 ALA A O 19
ATOM 21904 N N . LYS A 1 61 ? 3.923 -6.823 3.232 1.00 0.00 61 LYS A N 19
ATOM 21905 C CA . LYS A 1 61 ? 3.513 -7.081 4.644 1.00 0.00 61 LYS A CA 19
ATOM 21906 C C . LYS A 1 61 ? 4.118 -6.005 5.543 1.00 0.00 61 LYS A C 19
ATOM 21907 O O . LYS A 1 61 ? 5.188 -5.485 5.278 1.00 0.00 61 LYS A O 19
ATOM 21926 N N . ALA A 1 62 ? 3.427 -5.671 6.596 1.00 0.00 62 ALA A N 19
ATOM 21927 C CA . ALA A 1 62 ? 3.924 -4.625 7.534 1.00 0.00 62 ALA A CA 19
ATOM 21928 C C . ALA A 1 62 ? 4.141 -3.318 6.763 1.00 0.00 62 ALA A C 19
ATOM 21929 O O . ALA A 1 62 ? 5.213 -2.742 6.764 1.00 0.00 62 ALA A O 19
ATOM 21936 N N . ILE A 1 63 ? 3.112 -2.856 6.101 1.00 0.00 63 ILE A N 19
ATOM 21937 C CA . ILE A 1 63 ? 3.220 -1.594 5.314 1.00 0.00 63 ILE A CA 19
ATOM 21938 C C . ILE A 1 63 ? 3.136 -0.385 6.245 1.00 0.00 63 ILE A C 19
ATOM 21939 O O . ILE A 1 63 ? 2.263 -0.294 7.089 1.00 0.00 63 ILE A O 19
ATOM 21955 N N . SER A 1 64 ? 4.041 0.546 6.087 1.00 0.00 64 SER A N 19
ATOM 21956 C CA . SER A 1 64 ? 4.043 1.767 6.948 1.00 0.00 64 SER A CA 19
ATOM 21957 C C . SER A 1 64 ? 3.572 2.967 6.128 1.00 0.00 64 SER A C 19
ATOM 21958 O O . SER A 1 64 ? 4.115 3.284 5.080 1.00 0.00 64 SER A O 19
ATOM 21966 N N . LEU A 1 65 ? 2.557 3.629 6.610 1.00 0.00 65 LEU A N 19
ATOM 21967 C CA . LEU A 1 65 ? 2.009 4.809 5.892 1.00 0.00 65 LEU A CA 19
ATOM 21968 C C . LEU A 1 65 ? 2.672 6.087 6.442 1.00 0.00 65 LEU A C 19
ATOM 21969 O O . LEU A 1 65 ? 2.467 6.440 7.589 1.00 0.00 65 LEU A O 19
ATOM 21985 N N . PRO A 1 66 ? 3.461 6.773 5.654 1.00 0.00 66 PRO A N 19
ATOM 21986 C CA . PRO A 1 66 ? 4.145 8.016 6.100 1.00 0.00 66 PRO A CA 19
ATOM 21987 C C . PRO A 1 66 ? 3.222 9.238 6.062 1.00 0.00 66 PRO A C 19
ATOM 21988 O O . PRO A 1 66 ? 2.026 9.127 5.870 1.00 0.00 66 PRO A O 19
ATOM 21999 N N . LEU A 1 67 ? 3.793 10.399 6.236 1.00 0.00 67 LEU A N 19
ATOM 22000 C CA . LEU A 1 67 ? 3.000 11.661 6.216 1.00 0.00 67 LEU A CA 19
ATOM 22001 C C . LEU A 1 67 ? 1.670 11.463 6.948 1.00 0.00 67 LEU A C 19
ATOM 22002 O O . LEU A 1 67 ? 0.692 10.990 6.397 1.00 0.00 67 LEU A O 19
ATOM 22018 N N . GLU A 1 68 ? 1.644 11.831 8.196 1.00 0.00 68 GLU A N 19
ATOM 22019 C CA . GLU A 1 68 ? 0.408 11.681 9.011 1.00 0.00 68 GLU A CA 19
ATOM 22020 C C . GLU A 1 68 ? -0.450 12.948 8.885 1.00 0.00 68 GLU A C 19
ATOM 22021 O O . GLU A 1 68 ? -1.184 13.130 7.932 1.00 0.00 68 GLU A O 19
ATOM 22033 N N . HIS A 1 69 ? -0.348 13.820 9.848 1.00 0.00 69 HIS A N 19
ATOM 22034 C CA . HIS A 1 69 ? -1.134 15.087 9.815 1.00 0.00 69 HIS A CA 19
ATOM 22035 C C . HIS A 1 69 ? -0.648 15.988 10.951 1.00 0.00 69 HIS A C 19
ATOM 22036 O O . HIS A 1 69 ? -1.202 15.996 12.034 1.00 0.00 69 HIS A O 19
ATOM 22050 N N . HIS A 1 70 ? 0.397 16.729 10.710 1.00 0.00 70 HIS A N 19
ATOM 22051 C CA . HIS A 1 70 ? 0.946 17.625 11.769 1.00 0.00 70 HIS A CA 19
ATOM 22052 C C . HIS A 1 70 ? 1.704 18.782 11.122 1.00 0.00 70 HIS A C 19
ATOM 22053 O O . HIS A 1 70 ? 2.282 18.643 10.058 1.00 0.00 70 HIS A O 19
ATOM 22067 N N . HIS A 1 71 ? 1.708 19.918 11.774 1.00 0.00 71 HIS A N 19
ATOM 22068 C CA . HIS A 1 71 ? 2.423 21.116 11.238 1.00 0.00 71 HIS A CA 19
ATOM 22069 C C . HIS A 1 71 ? 2.220 21.212 9.723 1.00 0.00 71 HIS A C 19
ATOM 22070 O O . HIS A 1 71 ? 3.157 21.170 8.945 1.00 0.00 71 HIS A O 19
ATOM 22084 N N . HIS A 1 72 ? 0.988 21.330 9.306 1.00 0.00 72 HIS A N 19
ATOM 22085 C CA . HIS A 1 72 ? 0.689 21.421 7.849 1.00 0.00 72 HIS A CA 19
ATOM 22086 C C . HIS A 1 72 ? -0.636 22.153 7.636 1.00 0.00 72 HIS A C 19
ATOM 22087 O O . HIS A 1 72 ? -1.435 22.292 8.544 1.00 0.00 72 HIS A O 19
ATOM 22101 N N . HIS A 1 73 ? -0.875 22.612 6.440 1.00 0.00 73 HIS A N 19
ATOM 22102 C CA . HIS A 1 73 ? -2.148 23.333 6.153 1.00 0.00 73 HIS A CA 19
ATOM 22103 C C . HIS A 1 73 ? -2.489 23.208 4.667 1.00 0.00 73 HIS A C 19
ATOM 22104 O O . HIS A 1 73 ? -1.638 22.939 3.840 1.00 0.00 73 HIS A O 19
ATOM 22118 N N . HIS A 1 74 ? -3.733 23.402 4.332 1.00 0.00 74 HIS A N 19
ATOM 22119 C CA . HIS A 1 74 ? -4.154 23.298 2.908 1.00 0.00 74 HIS A CA 19
ATOM 22120 C C . HIS A 1 74 ? -5.580 23.832 2.766 1.00 0.00 74 HIS A C 19
ATOM 22121 O O . HIS A 1 74 ? -5.785 25.004 3.038 1.00 0.00 74 HIS A O 19
ATOM 22136 N N . MET A 1 1 ? 13.839 -0.290 -1.194 1.00 0.00 1 MET A N 20
ATOM 22137 C CA . MET A 1 1 ? 12.931 -0.899 -0.183 1.00 0.00 1 MET A CA 20
ATOM 22138 C C . MET A 1 1 ? 11.635 -0.093 -0.140 1.00 0.00 1 MET A C 20
ATOM 22139 O O . MET A 1 1 ? 10.625 -0.541 0.366 1.00 0.00 1 MET A O 20
ATOM 22155 N N . LYS A 1 2 ? 11.664 1.102 -0.672 1.00 0.00 2 LYS A N 20
ATOM 22156 C CA . LYS A 1 2 ? 10.446 1.971 -0.681 1.00 0.00 2 LYS A CA 20
ATOM 22157 C C . LYS A 1 2 ? 9.888 2.055 -2.100 1.00 0.00 2 LYS A C 20
ATOM 22158 O O . LYS A 1 2 ? 10.430 1.495 -3.031 1.00 0.00 2 LYS A O 20
ATOM 22177 N N . GLY A 1 3 ? 8.801 2.749 -2.275 1.00 0.00 3 GLY A N 20
ATOM 22178 C CA . GLY A 1 3 ? 8.212 2.859 -3.637 1.00 0.00 3 GLY A CA 20
ATOM 22179 C C . GLY A 1 3 ? 7.073 3.878 -3.624 1.00 0.00 3 GLY A C 20
ATOM 22180 O O . GLY A 1 3 ? 6.984 4.720 -2.753 1.00 0.00 3 GLY A O 20
ATOM 22184 N N . LYS A 1 4 ? 6.202 3.806 -4.598 1.00 0.00 4 LYS A N 20
ATOM 22185 C CA . LYS A 1 4 ? 5.058 4.766 -4.672 1.00 0.00 4 LYS A CA 20
ATOM 22186 C C . LYS A 1 4 ? 3.763 4.003 -4.935 1.00 0.00 4 LYS A C 20
ATOM 22187 O O . LYS A 1 4 ? 3.698 3.127 -5.776 1.00 0.00 4 LYS A O 20
ATOM 22206 N N . VAL A 1 5 ? 2.722 4.335 -4.216 1.00 0.00 5 VAL A N 20
ATOM 22207 C CA . VAL A 1 5 ? 1.422 3.637 -4.419 1.00 0.00 5 VAL A CA 20
ATOM 22208 C C . VAL A 1 5 ? 0.687 4.264 -5.603 1.00 0.00 5 VAL A C 20
ATOM 22209 O O . VAL A 1 5 ? 0.151 5.352 -5.520 1.00 0.00 5 VAL A O 20
ATOM 22222 N N . VAL A 1 6 ? 0.669 3.577 -6.713 1.00 0.00 6 VAL A N 20
ATOM 22223 C CA . VAL A 1 6 ? -0.023 4.110 -7.921 1.00 0.00 6 VAL A CA 20
ATOM 22224 C C . VAL A 1 6 ? -1.533 4.099 -7.698 1.00 0.00 6 VAL A C 20
ATOM 22225 O O . VAL A 1 6 ? -2.246 4.983 -8.135 1.00 0.00 6 VAL A O 20
ATOM 22238 N N . SER A 1 7 ? -2.036 3.106 -7.021 1.00 0.00 7 SER A N 20
ATOM 22239 C CA . SER A 1 7 ? -3.507 3.049 -6.783 1.00 0.00 7 SER A CA 20
ATOM 22240 C C . SER A 1 7 ? -3.791 2.333 -5.470 1.00 0.00 7 SER A C 20
ATOM 22241 O O . SER A 1 7 ? -3.118 1.391 -5.101 1.00 0.00 7 SER A O 20
ATOM 22249 N N . TYR A 1 8 ? -4.805 2.772 -4.770 1.00 0.00 8 TYR A N 20
ATOM 22250 C CA . TYR A 1 8 ? -5.187 2.134 -3.475 1.00 0.00 8 TYR A CA 20
ATOM 22251 C C . TYR A 1 8 ? -6.663 1.729 -3.554 1.00 0.00 8 TYR A C 20
ATOM 22252 O O . TYR A 1 8 ? -7.010 0.561 -3.572 1.00 0.00 8 TYR A O 20
ATOM 22270 N N . LEU A 1 9 ? -7.530 2.695 -3.588 1.00 0.00 9 LEU A N 20
ATOM 22271 C CA . LEU A 1 9 ? -8.990 2.406 -3.648 1.00 0.00 9 LEU A CA 20
ATOM 22272 C C . LEU A 1 9 ? -9.397 1.552 -2.441 1.00 0.00 9 LEU A C 20
ATOM 22273 O O . LEU A 1 9 ? -9.063 0.388 -2.334 1.00 0.00 9 LEU A O 20
ATOM 22289 N N . ALA A 1 10 ? -10.124 2.139 -1.531 1.00 0.00 10 ALA A N 20
ATOM 22290 C CA . ALA A 1 10 ? -10.582 1.393 -0.323 1.00 0.00 10 ALA A CA 20
ATOM 22291 C C . ALA A 1 10 ? -11.881 0.662 -0.660 1.00 0.00 10 ALA A C 20
ATOM 22292 O O . ALA A 1 10 ? -12.250 -0.316 -0.035 1.00 0.00 10 ALA A O 20
ATOM 22299 N N . ALA A 1 11 ? -12.583 1.140 -1.648 1.00 0.00 11 ALA A N 20
ATOM 22300 C CA . ALA A 1 11 ? -13.867 0.493 -2.048 1.00 0.00 11 ALA A CA 20
ATOM 22301 C C . ALA A 1 11 ? -13.605 -0.956 -2.470 1.00 0.00 11 ALA A C 20
ATOM 22302 O O . ALA A 1 11 ? -14.358 -1.858 -2.157 1.00 0.00 11 ALA A O 20
ATOM 22309 N N . LYS A 1 12 ? -12.536 -1.187 -3.179 1.00 0.00 12 LYS A N 20
ATOM 22310 C CA . LYS A 1 12 ? -12.207 -2.575 -3.624 1.00 0.00 12 LYS A CA 20
ATOM 22311 C C . LYS A 1 12 ? -11.182 -3.169 -2.651 1.00 0.00 12 LYS A C 20
ATOM 22312 O O . LYS A 1 12 ? -10.791 -4.318 -2.752 1.00 0.00 12 LYS A O 20
ATOM 22331 N N . LYS A 1 13 ? -10.750 -2.383 -1.703 1.00 0.00 13 LYS A N 20
ATOM 22332 C CA . LYS A 1 13 ? -9.753 -2.871 -0.704 1.00 0.00 13 LYS A CA 20
ATOM 22333 C C . LYS A 1 13 ? -8.544 -3.484 -1.411 1.00 0.00 13 LYS A C 20
ATOM 22334 O O . LYS A 1 13 ? -7.689 -4.084 -0.788 1.00 0.00 13 LYS A O 20
ATOM 22353 N N . TYR A 1 14 ? -8.458 -3.331 -2.706 1.00 0.00 14 TYR A N 20
ATOM 22354 C CA . TYR A 1 14 ? -7.296 -3.896 -3.460 1.00 0.00 14 TYR A CA 20
ATOM 22355 C C . TYR A 1 14 ? -6.731 -2.836 -4.399 1.00 0.00 14 TYR A C 20
ATOM 22356 O O . TYR A 1 14 ? -7.436 -1.986 -4.903 1.00 0.00 14 TYR A O 20
ATOM 22374 N N . GLY A 1 15 ? -5.448 -2.879 -4.630 1.00 0.00 15 GLY A N 20
ATOM 22375 C CA . GLY A 1 15 ? -4.819 -1.873 -5.526 1.00 0.00 15 GLY A CA 20
ATOM 22376 C C . GLY A 1 15 ? -3.442 -2.371 -5.957 1.00 0.00 15 GLY A C 20
ATOM 22377 O O . GLY A 1 15 ? -3.145 -3.547 -5.900 1.00 0.00 15 GLY A O 20
ATOM 22381 N N . PHE A 1 16 ? -2.596 -1.478 -6.396 1.00 0.00 16 PHE A N 20
ATOM 22382 C CA . PHE A 1 16 ? -1.230 -1.888 -6.846 1.00 0.00 16 PHE A CA 20
ATOM 22383 C C . PHE A 1 16 ? -0.204 -0.870 -6.356 1.00 0.00 16 PHE A C 20
ATOM 22384 O O . PHE A 1 16 ? -0.516 0.280 -6.101 1.00 0.00 16 PHE A O 20
ATOM 22401 N N . ILE A 1 17 ? 1.025 -1.298 -6.222 1.00 0.00 17 ILE A N 20
ATOM 22402 C CA . ILE A 1 17 ? 2.108 -0.387 -5.747 1.00 0.00 17 ILE A CA 20
ATOM 22403 C C . ILE A 1 17 ? 3.313 -0.516 -6.673 1.00 0.00 17 ILE A C 20
ATOM 22404 O O . ILE A 1 17 ? 3.710 -1.602 -7.043 1.00 0.00 17 ILE A O 20
ATOM 22420 N N . GLN A 1 18 ? 3.895 0.592 -7.059 1.00 0.00 18 GLN A N 20
ATOM 22421 C CA . GLN A 1 18 ? 5.074 0.544 -7.977 1.00 0.00 18 GLN A CA 20
ATOM 22422 C C . GLN A 1 18 ? 6.361 0.738 -7.176 1.00 0.00 18 GLN A C 20
ATOM 22423 O O . GLN A 1 18 ? 6.577 1.755 -6.544 1.00 0.00 18 GLN A O 20
ATOM 22437 N N . GLY A 1 19 ? 7.216 -0.246 -7.202 1.00 0.00 19 GLY A N 20
ATOM 22438 C CA . GLY A 1 19 ? 8.502 -0.158 -6.449 1.00 0.00 19 GLY A CA 20
ATOM 22439 C C . GLY A 1 19 ? 9.450 0.851 -7.103 1.00 0.00 19 GLY A C 20
ATOM 22440 O O . GLY A 1 19 ? 9.362 1.147 -8.279 1.00 0.00 19 GLY A O 20
ATOM 22444 N N . ASP A 1 20 ? 10.369 1.370 -6.336 1.00 0.00 20 ASP A N 20
ATOM 22445 C CA . ASP A 1 20 ? 11.353 2.351 -6.879 1.00 0.00 20 ASP A CA 20
ATOM 22446 C C . ASP A 1 20 ? 12.278 1.649 -7.881 1.00 0.00 20 ASP A C 20
ATOM 22447 O O . ASP A 1 20 ? 12.808 2.259 -8.791 1.00 0.00 20 ASP A O 20
ATOM 22456 N N . ASP A 1 21 ? 12.480 0.373 -7.716 1.00 0.00 21 ASP A N 20
ATOM 22457 C CA . ASP A 1 21 ? 13.375 -0.377 -8.648 1.00 0.00 21 ASP A CA 20
ATOM 22458 C C . ASP A 1 21 ? 12.554 -0.911 -9.828 1.00 0.00 21 ASP A C 20
ATOM 22459 O O . ASP A 1 21 ? 13.030 -1.686 -10.636 1.00 0.00 21 ASP A O 20
ATOM 22468 N N . GLY A 1 22 ? 11.321 -0.497 -9.934 1.00 0.00 22 GLY A N 20
ATOM 22469 C CA . GLY A 1 22 ? 10.461 -0.977 -11.059 1.00 0.00 22 GLY A CA 20
ATOM 22470 C C . GLY A 1 22 ? 9.777 -2.285 -10.656 1.00 0.00 22 GLY A C 20
ATOM 22471 O O . GLY A 1 22 ? 9.214 -2.985 -11.476 1.00 0.00 22 GLY A O 20
ATOM 22475 N N . GLU A 1 23 ? 9.824 -2.629 -9.396 1.00 0.00 23 GLU A N 20
ATOM 22476 C CA . GLU A 1 23 ? 9.179 -3.900 -8.942 1.00 0.00 23 GLU A CA 20
ATOM 22477 C C . GLU A 1 23 ? 7.774 -3.611 -8.413 1.00 0.00 23 GLU A C 20
ATOM 22478 O O . GLU A 1 23 ? 7.590 -2.945 -7.412 1.00 0.00 23 GLU A O 20
ATOM 22490 N N . SER A 1 24 ? 6.782 -4.120 -9.086 1.00 0.00 24 SER A N 20
ATOM 22491 C CA . SER A 1 24 ? 5.376 -3.901 -8.649 1.00 0.00 24 SER A CA 20
ATOM 22492 C C . SER A 1 24 ? 5.045 -4.841 -7.491 1.00 0.00 24 SER A C 20
ATOM 22493 O O . SER A 1 24 ? 5.548 -5.944 -7.410 1.00 0.00 24 SER A O 20
ATOM 22501 N N . TYR A 1 25 ? 4.197 -4.410 -6.592 1.00 0.00 25 TYR A N 20
ATOM 22502 C CA . TYR A 1 25 ? 3.817 -5.270 -5.427 1.00 0.00 25 TYR A CA 20
ATOM 22503 C C . TYR A 1 25 ? 2.296 -5.282 -5.265 1.00 0.00 25 TYR A C 20
ATOM 22504 O O . TYR A 1 25 ? 1.625 -4.285 -5.453 1.00 0.00 25 TYR A O 20
ATOM 22522 N N . PHE A 1 26 ? 1.753 -6.415 -4.919 1.00 0.00 26 PHE A N 20
ATOM 22523 C CA . PHE A 1 26 ? 0.277 -6.524 -4.739 1.00 0.00 26 PHE A CA 20
ATOM 22524 C C . PHE A 1 26 ? -0.132 -5.893 -3.414 1.00 0.00 26 PHE A C 20
ATOM 22525 O O . PHE A 1 26 ? 0.572 -5.971 -2.427 1.00 0.00 26 PHE A O 20
ATOM 22542 N N . LEU A 1 27 ? -1.278 -5.262 -3.392 1.00 0.00 27 LEU A N 20
ATOM 22543 C CA . LEU A 1 27 ? -1.764 -4.610 -2.143 1.00 0.00 27 LEU A CA 20
ATOM 22544 C C . LEU A 1 27 ? -3.026 -5.328 -1.655 1.00 0.00 27 LEU A C 20
ATOM 22545 O O . LEU A 1 27 ? -4.017 -5.429 -2.354 1.00 0.00 27 LEU A O 20
ATOM 22561 N N . HIS A 1 28 ? -2.988 -5.826 -0.445 1.00 0.00 28 HIS A N 20
ATOM 22562 C CA . HIS A 1 28 ? -4.169 -6.544 0.126 1.00 0.00 28 HIS A CA 20
ATOM 22563 C C . HIS A 1 28 ? -4.350 -6.146 1.594 1.00 0.00 28 HIS A C 20
ATOM 22564 O O . HIS A 1 28 ? -3.446 -5.648 2.235 1.00 0.00 28 HIS A O 20
ATOM 22578 N N . PHE A 1 29 ? -5.523 -6.360 2.121 1.00 0.00 29 PHE A N 20
ATOM 22579 C CA . PHE A 1 29 ? -5.803 -6.003 3.543 1.00 0.00 29 PHE A CA 20
ATOM 22580 C C . PHE A 1 29 ? -5.376 -7.163 4.443 1.00 0.00 29 PHE A C 20
ATOM 22581 O O . PHE A 1 29 ? -5.319 -7.050 5.652 1.00 0.00 29 PHE A O 20
ATOM 22598 N N . SER A 1 30 ? -5.076 -8.279 3.854 1.00 0.00 30 SER A N 20
ATOM 22599 C CA . SER A 1 30 ? -4.652 -9.457 4.657 1.00 0.00 30 SER A CA 20
ATOM 22600 C C . SER A 1 30 ? -3.300 -9.169 5.303 1.00 0.00 30 SER A C 20
ATOM 22601 O O . SER A 1 30 ? -2.845 -9.894 6.167 1.00 0.00 30 SER A O 20
ATOM 22609 N N . GLU A 1 31 ? -2.646 -8.115 4.888 1.00 0.00 31 GLU A N 20
ATOM 22610 C CA . GLU A 1 31 ? -1.312 -7.767 5.474 1.00 0.00 31 GLU A CA 20
ATOM 22611 C C . GLU A 1 31 ? -1.447 -6.525 6.358 1.00 0.00 31 GLU A C 20
ATOM 22612 O O . GLU A 1 31 ? -0.648 -6.290 7.247 1.00 0.00 31 GLU A O 20
ATOM 22624 N N . LEU A 1 32 ? -2.444 -5.723 6.128 1.00 0.00 32 LEU A N 20
ATOM 22625 C CA . LEU A 1 32 ? -2.605 -4.496 6.959 1.00 0.00 32 LEU A CA 20
ATOM 22626 C C . LEU A 1 32 ? -2.713 -4.879 8.438 1.00 0.00 32 LEU A C 20
ATOM 22627 O O . LEU A 1 32 ? -3.507 -5.713 8.831 1.00 0.00 32 LEU A O 20
ATOM 22643 N N . LEU A 1 33 ? -1.909 -4.262 9.258 1.00 0.00 33 LEU A N 20
ATOM 22644 C CA . LEU A 1 33 ? -1.940 -4.564 10.716 1.00 0.00 33 LEU A CA 20
ATOM 22645 C C . LEU A 1 33 ? -3.307 -4.169 11.276 1.00 0.00 33 LEU A C 20
ATOM 22646 O O . LEU A 1 33 ? -3.884 -4.862 12.091 1.00 0.00 33 LEU A O 20
ATOM 22662 N N . ASP A 1 34 ? -3.830 -3.053 10.837 1.00 0.00 34 ASP A N 20
ATOM 22663 C CA . ASP A 1 34 ? -5.164 -2.589 11.327 1.00 0.00 34 ASP A CA 20
ATOM 22664 C C . ASP A 1 34 ? -6.037 -2.186 10.134 1.00 0.00 34 ASP A C 20
ATOM 22665 O O . ASP A 1 34 ? -5.634 -1.436 9.268 1.00 0.00 34 ASP A O 20
ATOM 22674 N N . LYS A 1 35 ? -7.232 -2.697 10.089 1.00 0.00 35 LYS A N 20
ATOM 22675 C CA . LYS A 1 35 ? -8.167 -2.376 8.970 1.00 0.00 35 LYS A CA 20
ATOM 22676 C C . LYS A 1 35 ? -8.500 -0.880 9.002 1.00 0.00 35 LYS A C 20
ATOM 22677 O O . LYS A 1 35 ? -8.662 -0.238 7.983 1.00 0.00 35 LYS A O 20
ATOM 22696 N N . LYS A 1 36 ? -8.613 -0.331 10.175 1.00 0.00 36 LYS A N 20
ATOM 22697 C CA . LYS A 1 36 ? -8.942 1.120 10.314 1.00 0.00 36 LYS A CA 20
ATOM 22698 C C . LYS A 1 36 ? -7.832 1.976 9.691 1.00 0.00 36 LYS A C 20
ATOM 22699 O O . LYS A 1 36 ? -8.079 3.019 9.116 1.00 0.00 36 LYS A O 20
ATOM 22718 N N . ASP A 1 37 ? -6.608 1.547 9.814 1.00 0.00 37 ASP A N 20
ATOM 22719 C CA . ASP A 1 37 ? -5.473 2.334 9.243 1.00 0.00 37 ASP A CA 20
ATOM 22720 C C . ASP A 1 37 ? -5.631 2.452 7.722 1.00 0.00 37 ASP A C 20
ATOM 22721 O O . ASP A 1 37 ? -4.880 3.140 7.058 1.00 0.00 37 ASP A O 20
ATOM 22730 N N . GLU A 1 38 ? -6.597 1.784 7.163 1.00 0.00 38 GLU A N 20
ATOM 22731 C CA . GLU A 1 38 ? -6.806 1.855 5.684 1.00 0.00 38 GLU A CA 20
ATOM 22732 C C . GLU A 1 38 ? -7.165 3.291 5.283 1.00 0.00 38 GLU A C 20
ATOM 22733 O O . GLU A 1 38 ? -6.783 3.778 4.235 1.00 0.00 38 GLU A O 20
ATOM 22745 N N . GLY A 1 39 ? -7.913 3.963 6.110 1.00 0.00 39 GLY A N 20
ATOM 22746 C CA . GLY A 1 39 ? -8.321 5.362 5.785 1.00 0.00 39 GLY A CA 20
ATOM 22747 C C . GLY A 1 39 ? -7.137 6.309 5.992 1.00 0.00 39 GLY A C 20
ATOM 22748 O O . GLY A 1 39 ? -7.195 7.477 5.660 1.00 0.00 39 GLY A O 20
ATOM 22752 N N . LYS A 1 40 ? -6.060 5.814 6.530 1.00 0.00 40 LYS A N 20
ATOM 22753 C CA . LYS A 1 40 ? -4.862 6.679 6.751 1.00 0.00 40 LYS A CA 20
ATOM 22754 C C . LYS A 1 40 ? -3.904 6.504 5.568 1.00 0.00 40 LYS A C 20
ATOM 22755 O O . LYS A 1 40 ? -2.848 7.106 5.502 1.00 0.00 40 LYS A O 20
ATOM 22774 N N . LEU A 1 41 ? -4.277 5.680 4.627 1.00 0.00 41 LEU A N 20
ATOM 22775 C CA . LEU A 1 41 ? -3.409 5.447 3.434 1.00 0.00 41 LEU A CA 20
ATOM 22776 C C . LEU A 1 41 ? -3.379 6.699 2.565 1.00 0.00 41 LEU A C 20
ATOM 22777 O O . LEU A 1 41 ? -4.252 7.540 2.636 1.00 0.00 41 LEU A O 20
ATOM 22793 N N . VAL A 1 42 ? -2.366 6.826 1.743 1.00 0.00 42 VAL A N 20
ATOM 22794 C CA . VAL A 1 42 ? -2.248 8.023 0.857 1.00 0.00 42 VAL A CA 20
ATOM 22795 C C . VAL A 1 42 ? -2.167 7.579 -0.602 1.00 0.00 42 VAL A C 20
ATOM 22796 O O . VAL A 1 42 ? -1.504 6.620 -0.942 1.00 0.00 42 VAL A O 20
ATOM 22809 N N . LYS A 1 43 ? -2.856 8.281 -1.467 1.00 0.00 43 LYS A N 20
ATOM 22810 C CA . LYS A 1 43 ? -2.846 7.931 -2.921 1.00 0.00 43 LYS A CA 20
ATOM 22811 C C . LYS A 1 43 ? -2.026 8.959 -3.704 1.00 0.00 43 LYS A C 20
ATOM 22812 O O . LYS A 1 43 ? -2.218 10.154 -3.581 1.00 0.00 43 LYS A O 20
ATOM 22831 N N . GLY A 1 44 ? -1.117 8.495 -4.517 1.00 0.00 44 GLY A N 20
ATOM 22832 C CA . GLY A 1 44 ? -0.276 9.427 -5.324 1.00 0.00 44 GLY A CA 20
ATOM 22833 C C . GLY A 1 44 ? 0.912 9.916 -4.493 1.00 0.00 44 GLY A C 20
ATOM 22834 O O . GLY A 1 44 ? 1.453 10.978 -4.735 1.00 0.00 44 GLY A O 20
ATOM 22838 N N . SER A 1 45 ? 1.325 9.157 -3.510 1.00 0.00 45 SER A N 20
ATOM 22839 C CA . SER A 1 45 ? 2.483 9.594 -2.666 1.00 0.00 45 SER A CA 20
ATOM 22840 C C . SER A 1 45 ? 3.386 8.398 -2.337 1.00 0.00 45 SER A C 20
ATOM 22841 O O . SER A 1 45 ? 3.086 7.258 -2.652 1.00 0.00 45 SER A O 20
ATOM 22849 N N . MET A 1 46 ? 4.506 8.669 -1.719 1.00 0.00 46 MET A N 20
ATOM 22850 C CA . MET A 1 46 ? 5.469 7.583 -1.370 1.00 0.00 46 MET A CA 20
ATOM 22851 C C . MET A 1 46 ? 5.010 6.816 -0.129 1.00 0.00 46 MET A C 20
ATOM 22852 O O . MET A 1 46 ? 4.448 7.369 0.796 1.00 0.00 46 MET A O 20
ATOM 22866 N N . VAL A 1 47 ? 5.263 5.531 -0.108 1.00 0.00 47 VAL A N 20
ATOM 22867 C CA . VAL A 1 47 ? 4.869 4.687 1.062 1.00 0.00 47 VAL A CA 20
ATOM 22868 C C . VAL A 1 47 ? 6.037 3.773 1.432 1.00 0.00 47 VAL A C 20
ATOM 22869 O O . VAL A 1 47 ? 6.971 3.608 0.671 1.00 0.00 47 VAL A O 20
ATOM 22882 N N . HIS A 1 48 ? 5.996 3.184 2.603 1.00 0.00 48 HIS A N 20
ATOM 22883 C CA . HIS A 1 48 ? 7.108 2.280 3.046 1.00 0.00 48 HIS A CA 20
ATOM 22884 C C . HIS A 1 48 ? 6.588 0.854 3.233 1.00 0.00 48 HIS A C 20
ATOM 22885 O O . HIS A 1 48 ? 5.598 0.618 3.897 1.00 0.00 48 HIS A O 20
ATOM 22899 N N . PHE A 1 49 ? 7.260 -0.102 2.647 1.00 0.00 49 PHE A N 20
ATOM 22900 C CA . PHE A 1 49 ? 6.821 -1.522 2.782 1.00 0.00 49 PHE A CA 20
ATOM 22901 C C . PHE A 1 49 ? 8.042 -2.436 2.739 1.00 0.00 49 PHE A C 20
ATOM 22902 O O . PHE A 1 49 ? 9.113 -2.046 2.315 1.00 0.00 49 PHE A O 20
ATOM 22919 N N . ASP A 1 50 ? 7.887 -3.659 3.177 1.00 0.00 50 ASP A N 20
ATOM 22920 C CA . ASP A 1 50 ? 9.033 -4.619 3.168 1.00 0.00 50 ASP A CA 20
ATOM 22921 C C . ASP A 1 50 ? 8.851 -5.626 2.014 1.00 0.00 50 ASP A C 20
ATOM 22922 O O . ASP A 1 50 ? 7.965 -6.453 2.057 1.00 0.00 50 ASP A O 20
ATOM 22931 N N . PRO A 1 51 ? 9.677 -5.573 0.996 1.00 0.00 51 PRO A N 20
ATOM 22932 C CA . PRO A 1 51 ? 9.578 -6.512 -0.163 1.00 0.00 51 PRO A CA 20
ATOM 22933 C C . PRO A 1 51 ? 9.473 -7.972 0.272 1.00 0.00 51 PRO A C 20
ATOM 22934 O O . PRO A 1 51 ? 10.156 -8.422 1.172 1.00 0.00 51 PRO A O 20
ATOM 22945 N N . THR A 1 52 ? 8.621 -8.723 -0.366 1.00 0.00 52 THR A N 20
ATOM 22946 C CA . THR A 1 52 ? 8.479 -10.157 0.007 1.00 0.00 52 THR A CA 20
ATOM 22947 C C . THR A 1 52 ? 8.000 -10.961 -1.218 1.00 0.00 52 THR A C 20
ATOM 22948 O O . THR A 1 52 ? 7.070 -10.563 -1.886 1.00 0.00 52 THR A O 20
ATOM 22959 N N . PRO A 1 53 ? 8.614 -12.087 -1.510 1.00 0.00 53 PRO A N 20
ATOM 22960 C CA . PRO A 1 53 ? 8.218 -12.940 -2.671 1.00 0.00 53 PRO A CA 20
ATOM 22961 C C . PRO A 1 53 ? 6.907 -13.698 -2.430 1.00 0.00 53 PRO A C 20
ATOM 22962 O O . PRO A 1 53 ? 6.433 -13.822 -1.318 1.00 0.00 53 PRO A O 20
ATOM 22973 N N . THR A 1 54 ? 6.330 -14.217 -3.471 1.00 0.00 54 THR A N 20
ATOM 22974 C CA . THR A 1 54 ? 5.069 -14.982 -3.302 1.00 0.00 54 THR A CA 20
ATOM 22975 C C . THR A 1 54 ? 4.708 -15.641 -4.644 1.00 0.00 54 THR A C 20
ATOM 22976 O O . THR A 1 54 ? 4.998 -15.098 -5.687 1.00 0.00 54 THR A O 20
ATOM 22987 N N . PRO A 1 55 ? 4.052 -16.779 -4.626 1.00 0.00 55 PRO A N 20
ATOM 22988 C CA . PRO A 1 55 ? 3.630 -17.486 -5.878 1.00 0.00 55 PRO A CA 20
ATOM 22989 C C . PRO A 1 55 ? 2.953 -16.525 -6.872 1.00 0.00 55 PRO A C 20
ATOM 22990 O O . PRO A 1 55 ? 3.044 -16.687 -8.073 1.00 0.00 55 PRO A O 20
ATOM 23001 N N . LYS A 1 56 ? 2.274 -15.532 -6.371 1.00 0.00 56 LYS A N 20
ATOM 23002 C CA . LYS A 1 56 ? 1.589 -14.561 -7.275 1.00 0.00 56 LYS A CA 20
ATOM 23003 C C . LYS A 1 56 ? 2.620 -13.580 -7.838 1.00 0.00 56 LYS A C 20
ATOM 23004 O O . LYS A 1 56 ? 2.294 -12.670 -8.578 1.00 0.00 56 LYS A O 20
ATOM 23023 N N . GLY A 1 57 ? 3.870 -13.772 -7.500 1.00 0.00 57 GLY A N 20
ATOM 23024 C CA . GLY A 1 57 ? 4.961 -12.879 -8.013 1.00 0.00 57 GLY A CA 20
ATOM 23025 C C . GLY A 1 57 ? 5.616 -12.118 -6.857 1.00 0.00 57 GLY A C 20
ATOM 23026 O O . GLY A 1 57 ? 6.597 -12.560 -6.294 1.00 0.00 57 GLY A O 20
ATOM 23030 N N . LEU A 1 58 ? 5.087 -10.972 -6.506 1.00 0.00 58 LEU A N 20
ATOM 23031 C CA . LEU A 1 58 ? 5.683 -10.157 -5.396 1.00 0.00 58 LEU A CA 20
ATOM 23032 C C . LEU A 1 58 ? 4.591 -9.757 -4.412 1.00 0.00 58 LEU A C 20
ATOM 23033 O O . LEU A 1 58 ? 3.440 -9.596 -4.768 1.00 0.00 58 LEU A O 20
ATOM 23049 N N . ALA A 1 59 ? 4.940 -9.612 -3.147 1.00 0.00 59 ALA A N 20
ATOM 23050 C CA . ALA A 1 59 ? 3.908 -9.238 -2.115 1.00 0.00 59 ALA A CA 20
ATOM 23051 C C . ALA A 1 59 ? 4.470 -8.181 -1.164 1.00 0.00 59 ALA A C 20
ATOM 23052 O O . ALA A 1 59 ? 5.645 -8.173 -0.837 1.00 0.00 59 ALA A O 20
ATOM 23059 N N . ALA A 1 60 ? 3.623 -7.278 -0.724 1.00 0.00 60 ALA A N 20
ATOM 23060 C CA . ALA A 1 60 ? 4.093 -6.193 0.206 1.00 0.00 60 ALA A CA 20
ATOM 23061 C C . ALA A 1 60 ? 3.655 -6.471 1.654 1.00 0.00 60 ALA A C 20
ATOM 23062 O O . ALA A 1 60 ? 2.547 -6.297 2.084 1.00 0.00 60 ALA A O 20
ATOM 23069 N N . LYS A 1 61 ? 4.617 -6.998 2.351 1.00 0.00 61 LYS A N 20
ATOM 23070 C CA . LYS A 1 61 ? 4.534 -7.452 3.760 1.00 0.00 61 LYS A CA 20
ATOM 23071 C C . LYS A 1 61 ? 4.703 -6.298 4.782 1.00 0.00 61 LYS A C 20
ATOM 23072 O O . LYS A 1 61 ? 5.491 -5.398 4.578 1.00 0.00 61 LYS A O 20
ATOM 23091 N N . ALA A 1 62 ? 3.983 -6.338 5.888 1.00 0.00 62 ALA A N 20
ATOM 23092 C CA . ALA A 1 62 ? 4.120 -5.262 6.933 1.00 0.00 62 ALA A CA 20
ATOM 23093 C C . ALA A 1 62 ? 4.206 -3.894 6.265 1.00 0.00 62 ALA A C 20
ATOM 23094 O O . ALA A 1 62 ? 5.213 -3.216 6.299 1.00 0.00 62 ALA A O 20
ATOM 23101 N N . ILE A 1 63 ? 3.133 -3.487 5.646 1.00 0.00 63 ILE A N 20
ATOM 23102 C CA . ILE A 1 63 ? 3.114 -2.168 4.956 1.00 0.00 63 ILE A CA 20
ATOM 23103 C C . ILE A 1 63 ? 3.014 -1.059 5.998 1.00 0.00 63 ILE A C 20
ATOM 23104 O O . ILE A 1 63 ? 2.279 -1.161 6.960 1.00 0.00 63 ILE A O 20
ATOM 23120 N N . SER A 1 64 ? 3.763 -0.000 5.819 1.00 0.00 64 SER A N 20
ATOM 23121 C CA . SER A 1 64 ? 3.736 1.129 6.800 1.00 0.00 64 SER A CA 20
ATOM 23122 C C . SER A 1 64 ? 3.387 2.437 6.086 1.00 0.00 64 SER A C 20
ATOM 23123 O O . SER A 1 64 ? 3.726 2.646 4.933 1.00 0.00 64 SER A O 20
ATOM 23131 N N . LEU A 1 65 ? 2.712 3.322 6.778 1.00 0.00 65 LEU A N 20
ATOM 23132 C CA . LEU A 1 65 ? 2.324 4.639 6.186 1.00 0.00 65 LEU A CA 20
ATOM 23133 C C . LEU A 1 65 ? 2.850 5.757 7.101 1.00 0.00 65 LEU A C 20
ATOM 23134 O O . LEU A 1 65 ? 2.117 6.308 7.897 1.00 0.00 65 LEU A O 20
ATOM 23150 N N . PRO A 1 66 ? 4.121 6.076 6.995 1.00 0.00 66 PRO A N 20
ATOM 23151 C CA . PRO A 1 66 ? 4.760 7.139 7.828 1.00 0.00 66 PRO A CA 20
ATOM 23152 C C . PRO A 1 66 ? 4.497 8.535 7.258 1.00 0.00 66 PRO A C 20
ATOM 23153 O O . PRO A 1 66 ? 4.739 9.538 7.901 1.00 0.00 66 PRO A O 20
ATOM 23164 N N . LEU A 1 67 ? 3.994 8.589 6.049 1.00 0.00 67 LEU A N 20
ATOM 23165 C CA . LEU A 1 67 ? 3.689 9.896 5.381 1.00 0.00 67 LEU A CA 20
ATOM 23166 C C . LEU A 1 67 ? 4.696 10.978 5.793 1.00 0.00 67 LEU A C 20
ATOM 23167 O O . LEU A 1 67 ? 5.835 10.706 6.114 1.00 0.00 67 LEU A O 20
ATOM 23183 N N . GLU A 1 68 ? 4.268 12.208 5.781 1.00 0.00 68 GLU A N 20
ATOM 23184 C CA . GLU A 1 68 ? 5.169 13.324 6.166 1.00 0.00 68 GLU A CA 20
ATOM 23185 C C . GLU A 1 68 ? 4.312 14.562 6.440 1.00 0.00 68 GLU A C 20
ATOM 23186 O O . GLU A 1 68 ? 4.755 15.686 6.305 1.00 0.00 68 GLU A O 20
ATOM 23198 N N . HIS A 1 69 ? 3.078 14.359 6.818 1.00 0.00 69 HIS A N 20
ATOM 23199 C CA . HIS A 1 69 ? 2.180 15.518 7.102 1.00 0.00 69 HIS A CA 20
ATOM 23200 C C . HIS A 1 69 ? 2.757 16.341 8.253 1.00 0.00 69 HIS A C 20
ATOM 23201 O O . HIS A 1 69 ? 2.843 17.553 8.192 1.00 0.00 69 HIS A O 20
ATOM 23215 N N . HIS A 1 70 ? 3.161 15.690 9.304 1.00 0.00 70 HIS A N 20
ATOM 23216 C CA . HIS A 1 70 ? 3.743 16.425 10.463 1.00 0.00 70 HIS A CA 20
ATOM 23217 C C . HIS A 1 70 ? 4.727 15.511 11.196 1.00 0.00 70 HIS A C 20
ATOM 23218 O O . HIS A 1 70 ? 4.521 14.319 11.313 1.00 0.00 70 HIS A O 20
ATOM 23232 N N . HIS A 1 71 ? 5.797 16.063 11.694 1.00 0.00 71 HIS A N 20
ATOM 23233 C CA . HIS A 1 71 ? 6.803 15.241 12.428 1.00 0.00 71 HIS A CA 20
ATOM 23234 C C . HIS A 1 71 ? 6.400 15.167 13.905 1.00 0.00 71 HIS A C 20
ATOM 23235 O O . HIS A 1 71 ? 7.101 14.614 14.732 1.00 0.00 71 HIS A O 20
ATOM 23249 N N . HIS A 1 72 ? 5.274 15.730 14.241 1.00 0.00 72 HIS A N 20
ATOM 23250 C CA . HIS A 1 72 ? 4.818 15.712 15.662 1.00 0.00 72 HIS A CA 20
ATOM 23251 C C . HIS A 1 72 ? 4.282 14.327 16.037 1.00 0.00 72 HIS A C 20
ATOM 23252 O O . HIS A 1 72 ? 3.712 13.621 15.228 1.00 0.00 72 HIS A O 20
ATOM 23266 N N . HIS A 1 73 ? 4.472 13.939 17.270 1.00 0.00 73 HIS A N 20
ATOM 23267 C CA . HIS A 1 73 ? 3.993 12.601 17.727 1.00 0.00 73 HIS A CA 20
ATOM 23268 C C . HIS A 1 73 ? 4.539 11.521 16.785 1.00 0.00 73 HIS A C 20
ATOM 23269 O O . HIS A 1 73 ? 4.150 10.372 16.836 1.00 0.00 73 HIS A O 20
ATOM 23283 N N . HIS A 1 74 ? 5.445 11.893 15.927 1.00 0.00 74 HIS A N 20
ATOM 23284 C CA . HIS A 1 74 ? 6.034 10.907 14.977 1.00 0.00 74 HIS A CA 20
ATOM 23285 C C . HIS A 1 74 ? 6.677 9.752 15.755 1.00 0.00 74 HIS A C 20
ATOM 23286 O O . HIS A 1 74 ? 7.172 9.997 16.841 1.00 0.00 74 HIS A O 20
#

Sequence (74 aa):
MKGKVVSYLAAKKYGFIQGDDGESYFLHFSELLDKKDEGKLVKGSMVHFDPTPTPKGLAAKAISLPLEHHHHHHMKGKVVSYLAAKKYGFIQGDDGESYFLHFSELLDKKDEGKLVKGSMVHFDPTPTPKGLAAKAISLPLEHHHHHHMKGKVVSYLAAKKYGFIQGDDGESYFLHFSELLDKKDEGKLVKGSMVHFDPTPTPKGLAAKAISLPLEHHHHHHMKGKVVSYLAAKKYGFIQGDDGESYFLHFSELLDKKDEGKLVKGSMVHFDPTPTPKGLAAKAISLPLEHHHHHHMKGKVVSYLAAKKYGFIQGDDGESYFLHFSELLDKKDEGKLVKGSMVHFDPTPTPKGLAAKAISLPLEHHHHHHMKGKVVSYLAAKKYGFIQGDDGESYFLHFSELLDKKDEGKLVKGSMVHFDPTPTPKGLAAKAISLPLEHHHHHHMKGKVVSYLAAKKYGFIQGDDGESYFLHFSELLDKKDEGKLVKGSMVHFDPTPTPKGLAAKAISLPLEHHHHHHMKGKVVSYLAAKKYGFIQGDDGESYFLHFSELLDKKDEGKLVKGSMVHFDPTPTPKGLAAKAISLPLEHHHHHHMKGKVVSYLAAKKYGFIQGDDGESYFLHFSELLDKKDEGKLVKGSMVHFDPTPTPKGLAAKAISLPLEHHHHHHMKGKVVSYLAAKKYGFIQGDDGESYFLHFSELLDKKDEGKLVKGSMVHFDPTPTPKGLAAKAISLPLEHHHHHHMKGKVVSYLAAKKYGFIQGDDGESYFLHFSELLDKKDEGKLVKGSMVHFDPTPTPKGLAAKAISLPLEHHHHHHMKGKVVSYLAAKKYGFIQGDDGESYFLHFSELLDKKDEGKLVKGSMVHFDPTPTPKGLAAKAISLPLEHHHHHHMKGKVVSYLAAKKYGFIQGDDGESYFLHFSELLDKKDEGKLVKGSMVHFDPTPTPKGLAAKAISLPLEHHHHHHMKGKVVSYLAAKKYGFIQGDDGESYFLHFSELLDKKDEGKLVKGSMVHFDPTPTPKGLAAKAISLPLEHHHHHHMKGKVVSYLAAKKYGFIQGDDGESYFLHFSELLDKKDEGKLVKGSMVHFDPTPTPKGLAAKAISLPLEHHHHHHMKGKVVSYLAAKKYGFIQGDDGESYFLHFSELLDKKDEGKLVKGSMVHFDPTPTPKGLAAKAISLPLEHHHHHHMKGKVVSYLAAKKYGFIQGDDGESYFLHFSELLDKKDEGKLVKGSMVHFDPTPTPKGLAAKAISLPLEHHHHHHMKGKVVSYLAAKKYGFIQGDDGESYFLHFSELLDKKDEGKLVKGSMVHFDPTPTPKGLAAKAISLPLEHHHHHHMKGKVVSYLAAKKYGFIQGDDGESYFLHFSELLDKKDEGKLVKGSMVHFDPTPTPKGLAAKAISLPLEHHHHHHMKGKVVSYLAAKKYGFIQGDDGESYFLHFSELLDKKDEGKLVKGSMVHFDPTPTPKGLAAKAISLPLEHHHHHH

Secondary structure (DSSP, 8-state):
-EEEEEEEETTTTEEEEEETTS-EE---GGGSS-SGGGTT--TTSEEEEEEE-TTTS-EEEEEE--S-S--S--

CATH classification: 2.40.50.140

Foldseek 3Di:
DKFAFQDQDVVVQWGWTQRPVRAIATGHCVQPPDNVCSVVDDHGGIWDFDWDADPVGTHTHNTGGPDPPDPPVD